Protein AF-A0AB74HQC9-F1 (afdb_monomer)

Solvent-accessible surface area (backbone atoms only — not comparable to full-atom values): 46395 Å² total; per-residue (Å²): 113,70,67,56,53,52,50,48,53,50,50,54,47,55,61,52,68,80,70,62,76,81,58,72,60,57,56,50,48,49,52,49,48,43,68,77,43,45,58,89,92,51,91,75,68,52,65,69,60,45,56,50,37,31,66,77,39,17,44,64,43,43,59,59,46,50,55,41,50,48,44,48,50,54,53,49,47,51,50,30,12,62,76,66,74,45,82,66,76,67,70,72,36,55,38,86,96,39,28,73,56,30,44,52,46,35,38,74,74,39,64,45,54,74,65,53,44,52,34,52,49,53,29,48,57,53,56,61,41,51,84,76,41,84,46,51,50,69,50,37,50,51,32,49,52,31,51,50,55,51,47,49,55,53,49,55,51,52,62,68,53,69,79,66,84,80,95,86,86,91,81,78,94,77,85,86,80,88,79,82,88,82,82,90,83,89,88,84,88,79,88,85,85,92,81,92,84,90,87,85,80,88,85,85,86,88,81,91,79,92,75,90,80,84,90,70,94,75,70,77,76,74,71,64,64,68,69,60,57,75,67,72,75,74,73,88,76,87,67,98,69,86,76,56,48,33,60,60,48,45,48,55,38,30,71,87,28,75,84,55,53,87,58,93,84,62,67,54,74,68,49,60,69,70,58,74,92,49,76,69,54,54,56,49,51,55,52,36,62,63,48,70,77,51,92,64,65,35,41,38,38,42,32,25,58,92,59,76,43,65,70,57,54,54,39,46,40,56,69,78,41,39,79,65,47,67,51,39,44,76,45,72,61,73,85,72,67,96,42,99,86,62,57,70,58,59,55,50,50,52,53,51,49,36,58,78,70,62,76,52,96,48,60,27,39,36,36,37,38,36,54,68,56,52,52,54,37,51,54,48,31,58,75,71,73,42,63,62,75,57,50,54,51,49,63,76,44,34,66,89,61,90,41,87,48,58,66,41,73,56,95,51,39,35,37,37,46,54,66,52,53,45,75,41,27,52,45,97,92,45,71,48,33,74,61,57,51,51,51,57,44,58,56,53,37,93,40,86,87,22,71,43,35,43,24,43,53,51,26,51,76,71,70,52,79,31,27,46,54,35,20,46,57,55,54,53,36,65,53,32,42,54,26,53,47,46,52,52,51,46,32,29,53,59,68,68,46,84,78,33,65,59,57,50,34,31,48,56,38,50,31,33,44,44,93,85,64,70,52,61,54,78,39,56,68,48,31,29,52,27,33,46,36,70,40,46,86,78,38,74,67,26,36,47,33,35,79,68,29,62,78,80,56,92,42,74,64,58,55,50,52,50,50,51,32,75,70,40,95,55,37,32,59,50,50,33,68,67,46,47,81,66,34,73,57,45,68,51,50,80,47,72,65,89,45,72,70,51,41,51,38,45,51,47,29,48,50,30,42,43,48,30,61,45,62,84,84,63,63,60,71,59,52,53,49,52,50,46,49,48,24,42,28,62,52,40,61,71,58,48,49,58,53,48,54,54,51,54,53,32,62,41,58,72,65,29,50,94,48,93,56,29,37,40,77,50,71,92,86,45,72,58,37,46,28,38,55,58,73,70,45,83,42,63,45,72,83,55,45,43,56,44,93,49,84,89,52,66,42,38,62,66,69,86,48,42,55,35,41,34,35,27,80,92,40,82,48,72,44,75,47,30,49,59,53,47,56,50,49,53,41,39,68,75,66,50,77,82,50,75,65,54,51,64,75,36,44,68,58,52,52,48,52,54,48,53,62,66,41,34,64,75,76,58,43,40,38,42,32,33,66,87,78,67,50,35,36,37,40,30,56,52,94,86,56,95,53,86,59,43,82,42,82,50,81,131

Secondary structure (DSSP, 8-state):
-HHHHHHHHHHHHHHHHSS----HHHHHHHHHHHHHHS-TTSPPPPHHHHHHHHHH-HHHHHHHHHHHHHHHHHHHHHHHHHHHT-PPPPGGGGSTTTHHHHHHHHHHHS---HHHHHHHHHHHHHHHHHTTSPPPHHHHHHHHHHHHHHHHHHHHHHHHHTTSS-S-------------------------------------------------TTSSSSSSTHHHHTTSS-----S-----HHHHHHGGGSTTSGGGS--TT---HHHHHH----HHHHHHHHHHHHHHT-SS--EEEEEE-TTS-HHHHHHHHHHHSGGGGTTEEEEE-SS----TTS-HHHHHHHHHHHHHHT-SSSSEEEEEEEHHHHHHHHHHHHHTT--HHHHHHHHHTTTTTT---SEEEETTEEEEE-TTEEEEEE-SSSEE-HHHHHHHHHHH--STT-HHHHHHHHHHHTT---HHHHHHHHHTSHHHHHHHHHHHHHHHHHH-----HHHHHHHHHHHHS-TT----SS-GGGSHHHHHHH-TTT-HHHHHHHHT-GGGS--HHHHHHHHHHHH-S-HHHHHHHHHGGGGGG-GGGGS--SSHHHHHHHHHHHHHHHHHH-TTS--HHHHHHHHHHHHHHHT-HHHHHHHHHHHHHHHHHHS--SSTTEEE-S-TTSSEEEEEE---EEEE-TTTTT--S-SSS-EEE--SSEEEEEEETTEEEEEEE-HHHHHHHHHHHTTPPP-HHHHHHTHHHHHHHHHHHHHS--SSEEEEEETTT--EEEEE--SS-SSS-EEEEEP-

Structure (mmCIF, N/CA/C/O backbone):
data_AF-A0AB74HQC9-F1
#
_entry.id   AF-A0AB74HQC9-F1
#
loop_
_atom_site.group_PDB
_atom_site.id
_atom_site.type_symbol
_atom_site.label_atom_id
_atom_site.label_alt_id
_atom_site.label_comp_id
_atom_site.label_asym_id
_atom_site.label_entity_id
_atom_site.label_seq_id
_atom_site.pdbx_PDB_ins_code
_atom_site.Cartn_x
_atom_site.Cartn_y
_atom_site.Cartn_z
_atom_site.occupancy
_atom_site.B_iso_or_equiv
_atom_site.auth_seq_id
_atom_site.auth_comp_id
_atom_site.auth_asym_id
_atom_site.auth_atom_id
_atom_site.pdbx_PDB_model_num
ATOM 1 N N . MET A 1 1 ? -26.033 6.254 -40.890 1.00 31.66 1 MET A N 1
ATOM 2 C CA . MET A 1 1 ? -26.333 7.653 -41.288 1.00 31.66 1 MET A CA 1
ATOM 3 C C . MET A 1 1 ? -26.722 8.544 -40.102 1.00 31.66 1 MET A C 1
ATOM 5 O O . MET A 1 1 ? -26.258 9.672 -40.048 1.00 31.66 1 MET A O 1
ATOM 9 N N . ILE A 1 2 ? -27.474 8.045 -39.110 1.00 31.78 2 ILE A N 1
ATOM 10 C CA . ILE A 1 2 ? -27.823 8.792 -37.878 1.00 31.78 2 ILE A CA 1
ATOM 11 C C . ILE A 1 2 ? -26.618 8.956 -36.923 1.00 31.78 2 ILE A C 1
ATOM 13 O O . ILE A 1 2 ? -26.439 10.019 -36.340 1.00 31.78 2 ILE A O 1
ATOM 17 N N . MET A 1 3 ? -25.712 7.973 -36.866 1.00 28.70 3 MET A N 1
ATOM 18 C CA . MET A 1 3 ? -24.466 8.063 -36.081 1.00 28.70 3 MET A CA 1
ATOM 19 C C . MET A 1 3 ? -23.467 9.099 -36.631 1.00 28.70 3 MET A C 1
ATOM 21 O O . MET A 1 3 ? -22.770 9.758 -35.867 1.00 28.70 3 MET A O 1
ATOM 25 N N . ILE A 1 4 ? -23.458 9.303 -37.955 1.00 32.31 4 ILE A N 1
ATOM 26 C CA . ILE A 1 4 ? -22.646 10.340 -38.614 1.00 32.31 4 ILE A CA 1
ATOM 27 C C . ILE A 1 4 ? -23.234 11.724 -38.322 1.00 32.31 4 ILE A C 1
ATOM 29 O O . ILE A 1 4 ? -22.484 12.664 -38.099 1.00 32.31 4 ILE A O 1
ATOM 33 N N . LEU A 1 5 ? -24.563 11.852 -38.232 1.00 30.31 5 LEU A N 1
ATOM 34 C CA . LEU A 1 5 ? -25.198 13.108 -37.833 1.00 30.31 5 LEU A CA 1
ATOM 35 C C . LEU A 1 5 ? -24.881 13.462 -36.372 1.00 30.31 5 LEU A C 1
ATOM 37 O O . LEU A 1 5 ? -24.634 14.629 -36.094 1.00 30.31 5 LEU A O 1
ATOM 41 N N . TYR A 1 6 ? -24.796 12.465 -35.478 1.00 36.03 6 TYR A N 1
ATOM 42 C CA . TYR A 1 6 ? -24.433 12.659 -34.068 1.00 36.03 6 TYR A CA 1
ATOM 43 C C . TYR A 1 6 ? -22.966 13.085 -33.899 1.00 36.03 6 TYR A C 1
ATOM 45 O O . TYR A 1 6 ? -22.686 14.070 -33.209 1.00 36.03 6 TYR A O 1
ATOM 53 N N . PHE A 1 7 ? -22.043 12.428 -34.613 1.00 32.19 7 PHE A N 1
ATOM 54 C CA . PHE A 1 7 ? -20.631 12.817 -34.649 1.00 32.19 7 PHE A CA 1
ATOM 55 C C . PHE A 1 7 ? -20.417 14.171 -35.323 1.00 32.19 7 PHE A C 1
ATOM 57 O O . PHE A 1 7 ? -19.638 14.963 -34.812 1.00 32.19 7 PHE A O 1
ATOM 64 N N . VAL A 1 8 ? -21.155 14.510 -36.384 1.00 33.34 8 VAL A N 1
ATOM 65 C CA . VAL A 1 8 ? -21.097 15.846 -36.998 1.00 33.34 8 VAL A CA 1
ATOM 66 C C . VAL A 1 8 ? -21.682 16.907 -36.060 1.00 33.34 8 VAL A C 1
ATOM 68 O O . VAL A 1 8 ? -21.098 17.976 -35.958 1.00 33.34 8 VAL A O 1
ATOM 71 N N . THR A 1 9 ? -22.729 16.635 -35.269 1.00 34.78 9 THR A N 1
ATOM 72 C CA . THR A 1 9 ? -23.168 17.571 -34.210 1.00 34.78 9 THR A CA 1
ATOM 73 C C . THR A 1 9 ? -22.185 17.688 -33.044 1.00 34.78 9 THR A C 1
ATOM 75 O O . THR A 1 9 ? -22.085 18.769 -32.462 1.00 34.78 9 THR A O 1
ATOM 78 N N . MET A 1 10 ? -21.427 16.636 -32.709 1.00 33.81 10 MET A N 1
ATOM 79 C CA . MET A 1 10 ? -20.361 16.715 -31.702 1.00 33.81 10 MET A CA 1
ATOM 80 C C . MET A 1 10 ? -19.113 17.422 -32.230 1.00 33.81 10 MET A C 1
ATOM 82 O O . MET A 1 10 ? -18.550 18.233 -31.508 1.00 33.81 10 MET A O 1
ATOM 86 N N . PHE A 1 11 ? -18.722 17.201 -33.486 1.00 29.36 11 PHE A N 1
ATOM 87 C CA . PHE A 1 11 ? -17.590 17.873 -34.130 1.00 29.36 11 PHE A CA 1
ATOM 88 C C . PHE A 1 11 ? -17.911 19.344 -34.427 1.00 29.36 11 PHE A C 1
ATOM 90 O O . PHE A 1 11 ? -17.067 20.214 -34.233 1.00 29.36 11 PHE A O 1
ATOM 97 N N . VAL A 1 12 ? -19.164 19.654 -34.784 1.00 30.64 12 VAL A N 1
ATOM 98 C CA . VAL A 1 12 ? -19.668 21.032 -34.879 1.00 30.64 12 VAL A CA 1
ATOM 99 C C . VAL A 1 12 ? -19.753 21.677 -33.492 1.00 30.64 12 VAL A C 1
ATOM 101 O O . VAL A 1 12 ? -19.432 22.853 -33.381 1.00 30.64 12 VAL A O 1
ATOM 104 N N . LYS A 1 13 ? -20.058 20.942 -32.408 1.00 32.56 13 LYS A N 1
ATOM 105 C CA . LYS A 1 13 ? -19.885 21.453 -31.031 1.00 32.56 13 LYS A CA 1
ATOM 106 C C . LYS A 1 13 ? -18.408 21.647 -30.664 1.00 32.56 13 LYS A C 1
ATOM 108 O O . LYS A 1 13 ? -18.081 22.670 -30.079 1.00 32.56 13 LYS A O 1
ATOM 113 N N . TYR A 1 14 ? -17.509 20.748 -31.057 1.00 33.91 14 TYR A N 1
ATOM 114 C CA . TYR A 1 14 ? -16.079 20.829 -30.737 1.00 33.91 14 TYR A CA 1
ATOM 115 C C . TYR A 1 14 ? -15.395 22.009 -31.449 1.00 33.91 14 TYR A C 1
ATOM 117 O O . TYR A 1 14 ? -14.619 22.736 -30.836 1.00 33.91 14 TYR A O 1
ATOM 125 N N . HIS A 1 15 ? -15.778 22.306 -32.696 1.00 27.02 15 HIS A N 1
ATOM 126 C CA . HIS A 1 15 ? -15.348 23.523 -33.397 1.00 27.02 15 HIS A CA 1
ATOM 127 C C . HIS A 1 15 ? -16.091 24.799 -32.963 1.00 27.02 15 HIS A C 1
ATOM 129 O O . HIS A 1 15 ? -15.586 25.898 -33.184 1.00 27.02 15 HIS A O 1
ATOM 135 N N . PHE A 1 16 ? -17.239 24.687 -32.283 1.00 29.00 16 PHE A N 1
ATOM 136 C CA . PHE A 1 16 ? -17.892 25.831 -31.631 1.00 29.00 16 PHE A CA 1
ATOM 137 C C . PHE A 1 16 ? -17.291 26.195 -30.261 1.00 29.00 16 PHE A C 1
ATOM 139 O O . PHE A 1 16 ? -17.597 27.278 -29.759 1.00 29.00 16 PHE A O 1
ATOM 146 N N . TYR A 1 17 ? -16.434 25.348 -29.675 1.00 35.03 17 TYR A N 1
ATOM 147 C CA . TYR A 1 17 ? -15.839 25.565 -28.346 1.00 35.03 17 TYR A CA 1
ATOM 148 C C . TYR A 1 17 ? -14.340 25.900 -28.345 1.00 35.03 17 TYR A C 1
ATOM 150 O O . TYR A 1 17 ? -13.825 26.342 -27.324 1.00 35.03 17 TYR A O 1
ATOM 158 N N . THR A 1 18 ? -13.650 25.830 -29.486 1.00 32.19 18 THR A N 1
ATOM 159 C CA . THR A 1 18 ? -12.306 26.425 -29.657 1.00 32.19 18 THR A CA 1
ATOM 160 C C . THR A 1 18 ? -12.345 27.805 -30.326 1.00 32.19 18 THR A C 1
ATOM 162 O O . THR A 1 18 ? -11.327 28.302 -30.798 1.00 32.19 18 THR A O 1
ATOM 165 N N . GLY A 1 19 ? -13.522 28.437 -30.387 1.00 30.45 19 GLY A N 1
ATOM 166 C CA . GLY A 1 19 ? -13.739 29.649 -31.183 1.00 30.45 19 GLY A CA 1
ATOM 167 C C . GLY A 1 19 ? -14.955 30.491 -30.793 1.00 30.45 19 GLY A C 1
ATOM 168 O O . GLY A 1 19 ? -15.524 31.163 -31.651 1.00 30.45 19 GLY A O 1
ATOM 169 N N . LYS A 1 20 ? -15.363 30.493 -29.519 1.00 30.19 20 LYS A N 1
ATOM 170 C CA . LYS A 1 20 ? -16.210 31.556 -28.958 1.00 30.19 20 LYS A CA 1
ATOM 171 C C . LYS A 1 20 ? -15.477 32.196 -27.792 1.00 30.19 20 LYS A C 1
ATOM 173 O O . LYS A 1 20 ? -15.086 31.519 -26.850 1.00 30.19 20 LYS A O 1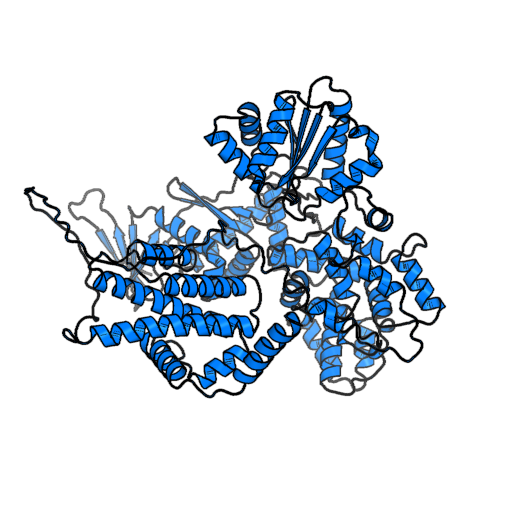
ATOM 178 N N . GLY A 1 21 ? -15.238 33.496 -27.936 1.00 32.47 21 GLY A N 1
ATOM 179 C CA . GLY A 1 21 ? -14.468 34.299 -27.005 1.00 32.47 21 GLY A CA 1
ATOM 180 C C . GLY A 1 21 ? -15.018 34.284 -25.585 1.00 32.47 21 GLY A C 1
ATOM 181 O O . GLY A 1 21 ? -16.163 33.902 -25.342 1.00 32.47 21 GLY A O 1
ATOM 182 N N . LEU A 1 22 ? -14.148 34.747 -24.688 1.00 41.12 22 LEU A N 1
ATOM 183 C CA . LEU A 1 22 ? -14.438 35.188 -23.332 1.00 41.12 22 LEU A CA 1
ATOM 184 C C . LEU A 1 22 ? -15.931 35.460 -23.115 1.00 41.12 22 LEU A C 1
ATOM 186 O O . LEU A 1 22 ? -16.475 36.447 -23.618 1.00 41.12 22 LEU A O 1
ATOM 190 N N . THR A 1 23 ? -16.584 34.669 -22.274 1.00 52.19 23 THR A N 1
ATOM 191 C CA . THR A 1 23 ? -17.720 35.212 -21.545 1.00 52.19 23 THR A CA 1
ATOM 192 C C . THR A 1 23 ? -17.133 36.198 -20.545 1.00 52.19 23 THR A C 1
ATOM 194 O O . THR A 1 23 ? -16.583 35.813 -19.518 1.00 52.19 23 THR A O 1
ATOM 197 N N . MET A 1 24 ? -17.254 37.496 -20.837 1.00 55.31 24 MET A N 1
ATOM 198 C CA . MET A 1 24 ? -16.936 38.599 -19.913 1.00 55.31 24 MET A CA 1
ATOM 199 C C . MET A 1 24 ? -17.555 38.372 -18.508 1.00 55.31 24 MET A C 1
ATOM 201 O O . MET A 1 24 ? -17.074 38.904 -17.513 1.00 55.31 24 MET A O 1
ATOM 205 N N . ASN A 1 25 ? -18.598 37.533 -18.437 1.00 75.38 25 ASN A N 1
ATOM 206 C CA . ASN A 1 25 ? -19.255 37.044 -17.229 1.00 75.38 25 ASN A CA 1
ATOM 207 C C . ASN A 1 25 ? -18.378 36.106 -16.367 1.00 75.38 25 ASN A C 1
ATOM 209 O O . ASN A 1 25 ? -18.299 36.293 -15.161 1.00 75.38 25 ASN A O 1
ATOM 213 N N . THR A 1 26 ? -17.642 35.153 -16.952 1.00 83.44 26 THR A N 1
ATOM 214 C CA . THR A 1 26 ? -16.821 34.186 -16.189 1.00 83.44 26 THR A CA 1
ATOM 215 C C . THR A 1 26 ? -15.666 34.870 -15.466 1.00 83.44 26 THR A C 1
ATOM 217 O O . THR A 1 26 ? -15.418 34.588 -14.298 1.00 83.44 26 THR A O 1
ATOM 220 N N . GLN A 1 27 ? -14.993 35.819 -16.124 1.00 85.81 27 GLN A N 1
ATOM 221 C CA . GLN A 1 27 ? -13.929 36.606 -15.495 1.00 85.81 27 GLN A CA 1
ATOM 222 C C . GLN A 1 27 ? -14.464 37.501 -14.371 1.00 85.81 27 GLN A C 1
ATOM 224 O O . GLN A 1 27 ? -13.818 37.627 -13.333 1.00 85.81 27 GLN A O 1
ATOM 229 N N . LYS A 1 28 ? -15.657 38.088 -14.549 1.00 86.44 28 LYS A N 1
ATOM 230 C CA . LYS A 1 28 ? -16.330 38.865 -13.499 1.00 86.44 28 LYS A CA 1
ATOM 231 C C . LYS A 1 28 ? -16.679 38.005 -12.287 1.00 86.44 28 LYS A C 1
ATOM 233 O O . LYS A 1 28 ? -16.356 38.397 -11.170 1.00 86.44 28 LYS A O 1
ATOM 238 N N . ILE A 1 29 ? -17.289 36.840 -12.505 1.00 89.50 29 ILE A N 1
ATOM 239 C CA . ILE A 1 29 ? -17.642 35.905 -11.429 1.00 89.50 29 ILE A CA 1
ATOM 240 C C . ILE A 1 29 ? -16.371 35.434 -10.720 1.00 89.50 29 ILE A C 1
ATOM 242 O O . ILE A 1 29 ? -16.306 35.495 -9.498 1.00 89.50 29 ILE A O 1
ATOM 246 N N . TRP A 1 30 ? -15.330 35.046 -11.462 1.00 93.62 30 TRP A N 1
ATOM 247 C CA . TRP A 1 30 ? -14.051 34.648 -10.874 1.00 93.62 30 TRP A CA 1
ATOM 248 C C . TRP A 1 30 ? -13.437 35.754 -10.012 1.00 93.62 30 TRP A C 1
ATOM 250 O O . TRP A 1 30 ? -13.086 35.511 -8.861 1.00 93.62 30 TRP A O 1
ATOM 260 N N . SER A 1 31 ? -13.377 36.984 -10.534 1.00 90.88 31 SER A N 1
ATOM 261 C CA . SER A 1 31 ? -12.887 38.134 -9.772 1.00 90.88 31 SER A CA 1
ATOM 262 C C . SER A 1 31 ? -13.699 38.340 -8.496 1.00 90.88 31 SER A C 1
ATOM 264 O O . SER A 1 31 ? -13.115 38.572 -7.445 1.00 90.88 31 SER A O 1
ATOM 266 N N . PHE A 1 32 ? -15.028 38.221 -8.555 1.00 90.06 32 PHE A N 1
ATOM 267 C CA . PHE A 1 32 ? -15.872 38.331 -7.369 1.00 90.06 32 PHE A CA 1
ATOM 268 C C . PHE A 1 32 ? -15.568 37.234 -6.341 1.00 90.06 32 PHE A C 1
ATOM 270 O O . PHE A 1 32 ? -15.392 37.548 -5.162 1.00 90.06 32 PHE A O 1
ATOM 277 N N . LEU A 1 33 ? -15.489 35.971 -6.771 1.00 91.38 33 LEU A N 1
ATOM 278 C CA . LEU A 1 33 ? -15.220 34.835 -5.889 1.00 91.38 33 LEU A CA 1
ATOM 279 C C . LEU A 1 33 ? -13.860 34.993 -5.199 1.00 91.38 33 LEU A C 1
ATOM 281 O O . LEU A 1 33 ? -13.787 34.915 -3.976 1.00 91.38 33 LEU A O 1
ATOM 285 N N . VAL A 1 34 ? -12.803 35.304 -5.950 1.00 91.00 34 VAL A N 1
ATOM 286 C CA . VAL A 1 34 ? -11.453 35.478 -5.393 1.00 91.00 34 VAL A CA 1
ATOM 287 C C . VAL A 1 34 ? -11.373 36.697 -4.471 1.00 91.00 34 VAL A C 1
ATOM 289 O O . VAL A 1 34 ? -10.769 36.629 -3.406 1.00 91.00 34 VAL A O 1
ATOM 292 N N . THR A 1 35 ? -12.011 37.818 -4.817 1.00 88.88 35 THR A N 1
ATOM 293 C CA . THR A 1 35 ? -11.983 39.008 -3.955 1.00 88.88 35 THR A CA 1
ATOM 294 C C . THR A 1 35 ? -12.716 38.782 -2.630 1.00 88.88 35 THR A C 1
ATOM 296 O O . THR A 1 35 ? -12.217 39.243 -1.605 1.00 88.88 35 THR A O 1
ATOM 299 N N . ASN A 1 36 ? -13.857 38.076 -2.639 1.00 85.06 36 ASN A N 1
ATOM 300 C CA . ASN A 1 36 ? -14.792 38.019 -1.504 1.00 85.06 36 ASN A CA 1
ATOM 301 C C . ASN A 1 36 ? -14.798 36.703 -0.710 1.00 85.06 36 ASN A C 1
ATOM 303 O O . ASN A 1 36 ? -15.442 36.651 0.345 1.00 85.06 36 ASN A O 1
ATOM 307 N N . LEU A 1 37 ? -14.195 35.630 -1.231 1.00 88.62 37 LEU A N 1
ATOM 308 C CA . LEU A 1 37 ? -14.215 34.294 -0.614 1.00 88.62 37 LEU A CA 1
ATOM 309 C C . LEU A 1 37 ? -12.827 33.739 -0.292 1.00 88.62 37 LEU A C 1
ATOM 311 O O . LEU A 1 37 ? -12.742 32.816 0.515 1.00 88.62 37 LEU A O 1
ATOM 315 N N . VAL A 1 38 ? -11.771 34.276 -0.906 1.00 86.56 38 VAL A N 1
ATOM 316 C CA . VAL A 1 38 ? -10.386 33.937 -0.558 1.00 86.56 38 VAL A CA 1
ATOM 317 C C . VAL A 1 38 ? -9.930 34.886 0.560 1.00 86.56 38 VAL A C 1
ATOM 319 O O . VAL A 1 38 ? -10.073 36.106 0.384 1.00 86.56 38 VAL A O 1
ATOM 322 N N . PRO A 1 39 ? -9.412 34.363 1.689 1.00 81.00 39 PRO A N 1
ATOM 323 C CA . PRO A 1 39 ? -8.887 35.172 2.790 1.00 81.00 39 PRO A CA 1
ATOM 324 C C . PRO A 1 39 ? -7.846 36.203 2.331 1.00 81.00 39 PRO A C 1
ATOM 326 O O . PRO A 1 39 ? -7.216 36.041 1.285 1.00 81.00 39 PRO A O 1
ATOM 329 N N . GLU A 1 40 ? -7.668 37.293 3.081 1.00 76.56 40 GLU A N 1
ATOM 330 C CA . GLU A 1 40 ? -6.685 38.327 2.712 1.00 76.56 40 GLU A CA 1
ATOM 331 C C . GLU A 1 40 ? -5.240 37.833 2.840 1.00 76.56 40 GLU A C 1
ATOM 333 O O . GLU A 1 40 ? -4.373 38.289 2.097 1.00 76.56 40 GLU A O 1
ATOM 338 N N . GLU A 1 41 ? -4.995 36.878 3.738 1.00 75.25 41 GLU A N 1
ATOM 339 C CA . GLU A 1 41 ? -3.710 36.206 3.922 1.00 75.25 41 GLU A CA 1
ATOM 340 C C . GLU A 1 41 ? -3.338 35.217 2.801 1.00 75.25 41 GLU A C 1
ATOM 342 O O . GLU A 1 41 ? -2.164 34.860 2.675 1.00 75.25 41 GLU A O 1
ATOM 347 N N . ASP A 1 42 ? -4.299 34.798 1.972 1.00 75.62 42 ASP A N 1
ATOM 348 C CA . ASP A 1 42 ? -4.088 33.830 0.894 1.00 75.62 42 ASP A CA 1
ATOM 349 C C . ASP A 1 42 ? -3.818 34.517 -0.457 1.00 75.62 42 ASP A C 1
ATOM 351 O O . ASP A 1 42 ? -4.289 35.616 -0.759 1.00 75.62 42 ASP A O 1
ATOM 355 N N . THR A 1 43 ? -3.058 33.842 -1.327 1.00 83.31 43 THR A N 1
ATOM 356 C CA . THR A 1 43 ? -2.720 34.387 -2.652 1.00 83.31 43 THR A CA 1
ATOM 357 C C . THR A 1 43 ? -3.961 34.441 -3.549 1.00 83.31 43 THR A C 1
ATOM 359 O O . THR A 1 43 ? -4.648 33.438 -3.759 1.00 83.31 43 THR A O 1
ATOM 362 N N . LYS A 1 44 ? -4.244 35.624 -4.105 1.00 89.50 44 LYS A N 1
ATOM 363 C CA . LYS A 1 44 ? -5.369 35.879 -5.016 1.00 89.50 44 LYS A CA 1
ATOM 364 C C . LYS A 1 44 ? -4.884 35.851 -6.461 1.00 89.50 44 LYS A C 1
ATOM 366 O O . LYS A 1 44 ? -4.085 36.696 -6.853 1.00 89.50 44 LYS A O 1
ATOM 371 N N . PHE A 1 45 ? -5.386 34.903 -7.248 1.00 89.31 45 PHE A N 1
ATOM 372 C CA . PHE A 1 45 ? -4.999 34.742 -8.651 1.00 89.31 45 PHE A CA 1
ATOM 373 C C . PHE A 1 45 ? -5.985 35.430 -9.593 1.00 89.31 45 PHE A C 1
ATOM 375 O O . PHE A 1 45 ? -7.208 35.283 -9.471 1.00 89.31 45 PHE A O 1
ATOM 382 N N . THR A 1 46 ? -5.460 36.132 -10.595 1.00 91.56 46 THR A N 1
ATOM 383 C CA . THR A 1 46 ? -6.273 36.574 -11.731 1.00 91.56 46 THR A CA 1
ATOM 384 C C . THR A 1 46 ? -6.794 35.364 -12.510 1.00 91.56 46 THR A C 1
ATOM 386 O O . THR A 1 46 ? -6.258 34.260 -12.420 1.00 91.56 46 THR A O 1
ATOM 389 N N . TYR A 1 47 ? -7.851 35.553 -13.306 1.00 89.81 47 TYR A N 1
ATOM 390 C CA . TYR A 1 47 ? -8.383 34.465 -14.134 1.00 89.81 47 TYR A CA 1
ATOM 391 C C . TYR A 1 47 ? -7.331 33.911 -15.104 1.00 89.81 47 TYR A C 1
ATOM 393 O O . TYR A 1 47 ? -7.294 32.710 -15.340 1.00 89.81 47 TYR A O 1
ATOM 401 N N . GLU A 1 48 ? -6.476 34.766 -15.670 1.00 87.12 48 GLU A N 1
ATOM 402 C CA . GLU A 1 48 ? -5.454 34.346 -16.636 1.00 87.12 48 GLU A CA 1
ATOM 403 C C . GLU A 1 48 ? -4.363 33.498 -15.975 1.00 87.12 48 GLU A C 1
ATOM 405 O O . GLU A 1 48 ? -4.013 32.438 -16.498 1.00 87.12 48 GLU A O 1
ATOM 410 N N . GLU A 1 49 ? -3.888 33.914 -14.798 1.00 88.88 49 GLU A N 1
ATOM 411 C CA . GLU A 1 49 ? -2.934 33.146 -13.990 1.00 88.88 49 GLU A CA 1
ATOM 412 C C . GLU A 1 49 ? -3.534 31.809 -13.556 1.00 88.88 49 GLU A C 1
ATOM 414 O O . GLU A 1 49 ? -2.910 30.763 -13.726 1.00 88.88 49 GLU A O 1
ATOM 419 N N . PHE A 1 50 ? -4.773 31.829 -13.061 1.00 92.12 50 PHE A N 1
ATOM 420 C CA . PHE A 1 50 ? -5.446 30.623 -12.602 1.00 92.12 50 PHE A CA 1
ATOM 421 C C . PHE A 1 50 ? -5.762 29.658 -13.753 1.00 92.12 50 PHE A C 1
ATOM 423 O O . PHE A 1 50 ? -5.580 28.451 -13.627 1.00 92.12 50 PHE A O 1
ATOM 430 N N . ASN A 1 51 ? -6.169 30.172 -14.915 1.00 89.19 51 ASN A N 1
ATOM 431 C CA . ASN A 1 51 ? -6.408 29.355 -16.102 1.00 89.19 51 ASN A CA 1
ATOM 432 C C . ASN A 1 51 ? -5.125 28.690 -16.605 1.00 89.19 51 ASN A C 1
ATOM 434 O O . ASN A 1 51 ? -5.165 27.536 -17.022 1.00 89.19 51 ASN A O 1
ATOM 438 N N . LYS A 1 52 ? -3.983 29.382 -16.534 1.00 87.69 52 LYS A N 1
ATOM 439 C CA . LYS A 1 52 ? -2.684 28.765 -16.808 1.00 87.69 52 LYS A CA 1
ATOM 440 C C . LYS A 1 52 ? -2.363 27.680 -15.773 1.00 87.69 52 LYS A C 1
ATOM 442 O O . LYS A 1 52 ? -1.989 26.575 -16.151 1.00 87.69 52 LYS A O 1
ATOM 447 N N . TRP A 1 53 ? -2.607 27.943 -14.491 1.00 90.06 53 TRP A N 1
ATOM 448 C CA . TRP A 1 53 ? -2.362 26.975 -13.419 1.00 90.06 53 TRP A CA 1
ATOM 449 C C . TRP A 1 53 ? -3.229 25.710 -13.530 1.00 90.06 53 TRP A C 1
ATOM 451 O O . TRP A 1 53 ? -2.721 24.611 -13.344 1.00 90.06 53 TRP A O 1
ATOM 461 N N . MET A 1 54 ? -4.496 25.824 -13.946 1.00 89.50 54 MET A N 1
ATOM 462 C CA . MET A 1 54 ? -5.356 24.664 -14.240 1.00 89.50 54 MET A CA 1
ATOM 463 C C . MET A 1 54 ? -4.833 23.786 -15.387 1.00 89.50 54 MET A C 1
ATOM 465 O O . MET A 1 54 ? -5.217 22.620 -15.486 1.00 89.50 54 MET A O 1
ATOM 469 N N . ILE A 1 55 ? -4.011 24.341 -16.283 1.00 84.25 55 ILE A N 1
ATOM 470 C CA . ILE A 1 55 ? -3.391 23.608 -17.393 1.00 84.25 55 ILE A CA 1
ATOM 471 C C . ILE A 1 55 ? -2.095 22.948 -16.928 1.00 84.25 55 ILE A C 1
ATOM 473 O O . ILE A 1 55 ? -1.883 21.778 -17.236 1.00 84.25 55 ILE A O 1
ATOM 477 N N . ASP A 1 56 ? -1.266 23.699 -16.205 1.00 83.75 56 ASP A N 1
ATOM 478 C CA . ASP A 1 56 ? 0.083 23.287 -15.821 1.00 83.75 56 ASP A CA 1
ATOM 479 C C . ASP A 1 56 ? 0.067 22.312 -14.625 1.00 83.75 56 ASP A C 1
ATOM 481 O O . ASP A 1 56 ? 0.772 21.305 -14.651 1.00 83.75 56 ASP A O 1
ATOM 485 N N . SER A 1 57 ? -0.798 22.550 -13.629 1.00 88.88 57 SER A N 1
ATOM 486 C CA . SER A 1 57 ? -0.945 21.726 -12.416 1.00 88.88 57 SER A CA 1
ATOM 487 C C . SER A 1 57 ? -2.427 21.546 -12.015 1.00 88.88 57 SER A C 1
ATOM 489 O O . SER A 1 57 ? -2.889 22.140 -11.034 1.00 88.88 57 SER A O 1
ATOM 491 N N . PRO A 1 58 ? -3.207 20.699 -12.722 1.00 89.81 58 PRO A N 1
ATOM 492 C CA . PRO A 1 58 ? -4.655 20.565 -12.510 1.00 89.81 58 PRO A CA 1
ATOM 493 C C . PRO A 1 58 ? -5.064 20.153 -11.084 1.00 89.81 58 PRO A C 1
ATOM 495 O O . PRO A 1 58 ? -6.086 20.620 -10.580 1.00 89.81 58 PRO A O 1
ATOM 498 N N . THR A 1 59 ? -4.277 19.289 -10.432 1.00 89.25 59 THR A N 1
ATOM 499 C CA . THR A 1 59 ? -4.519 18.835 -9.051 1.00 89.25 59 THR A CA 1
ATOM 500 C C . THR A 1 59 ? -4.339 19.970 -8.040 1.00 89.25 59 THR A C 1
ATOM 502 O O . THR A 1 59 ? -5.193 20.170 -7.181 1.00 89.25 59 THR A O 1
ATOM 505 N N . GLU A 1 60 ? -3.257 20.744 -8.153 1.00 88.31 60 GLU A N 1
ATOM 506 C CA . GLU A 1 60 ? -2.976 21.869 -7.250 1.00 88.31 60 GLU A CA 1
ATOM 507 C C . GLU A 1 60 ? -4.018 22.980 -7.401 1.00 88.31 60 GLU A C 1
ATOM 509 O O . GLU A 1 60 ? -4.530 23.500 -6.409 1.00 88.31 60 GLU A O 1
ATOM 514 N N . ALA A 1 61 ? -4.399 23.282 -8.646 1.00 91.00 61 ALA A N 1
ATOM 515 C CA . ALA A 1 61 ? -5.459 24.235 -8.932 1.00 91.00 61 ALA A CA 1
ATOM 516 C C . ALA A 1 61 ? -6.799 23.799 -8.310 1.00 91.00 61 ALA A C 1
ATOM 518 O O . ALA A 1 61 ? -7.542 24.641 -7.809 1.00 91.00 61 ALA A O 1
ATOM 519 N N . MET A 1 62 ? -7.101 22.496 -8.274 1.00 93.44 62 MET A N 1
ATOM 520 C CA . MET A 1 62 ? -8.318 21.988 -7.632 1.00 93.44 62 MET A CA 1
ATOM 521 C C . MET A 1 62 ? -8.323 22.196 -6.111 1.00 93.44 62 MET A C 1
ATOM 523 O O . MET A 1 62 ? -9.349 22.588 -5.561 1.00 93.44 62 MET A O 1
ATOM 527 N N . VAL A 1 63 ? -7.183 22.016 -5.432 1.00 89.25 63 VAL A N 1
ATOM 528 C CA . VAL A 1 63 ? -7.062 22.289 -3.983 1.00 89.25 63 VAL A CA 1
ATOM 529 C C . VAL A 1 63 ? -7.389 23.752 -3.672 1.00 89.25 63 VAL A C 1
ATOM 531 O O . VAL A 1 63 ? -8.058 24.043 -2.682 1.00 89.25 63 VAL A O 1
ATOM 534 N N . TYR A 1 64 ? -6.966 24.676 -4.537 1.00 92.94 64 TYR A N 1
ATOM 535 C CA . TYR A 1 64 ? -7.323 26.088 -4.410 1.00 92.94 64 TYR A CA 1
ATOM 536 C C . TYR A 1 64 ? -8.830 26.328 -4.610 1.00 92.94 64 TYR A C 1
ATOM 538 O O . TYR A 1 64 ? -9.444 27.091 -3.861 1.00 92.94 64 TYR A O 1
ATOM 546 N N . LEU A 1 65 ? -9.455 25.646 -5.579 1.00 94.12 65 LEU A N 1
ATOM 547 C CA . LEU A 1 65 ? -10.901 25.745 -5.802 1.00 94.12 65 LEU A CA 1
ATOM 548 C C . LEU A 1 65 ? -11.716 25.227 -4.615 1.00 94.12 65 LEU A C 1
ATOM 550 O O . LEU A 1 65 ? -12.760 25.811 -4.331 1.00 94.12 65 LEU A O 1
ATOM 554 N N . ASP A 1 66 ? -11.257 24.184 -3.918 1.00 93.06 66 ASP A N 1
ATOM 555 C CA . ASP A 1 66 ? -11.985 23.604 -2.781 1.00 93.06 66 ASP A CA 1
ATOM 556 C C . ASP A 1 66 ? -12.216 24.628 -1.665 1.00 93.06 66 ASP A C 1
ATOM 558 O O . ASP A 1 66 ? -13.313 24.700 -1.107 1.00 93.06 66 ASP A O 1
ATOM 562 N N . GLY A 1 67 ? -11.211 25.463 -1.374 1.00 89.56 67 GLY A N 1
ATOM 563 C CA . GLY A 1 67 ? -11.344 26.544 -0.395 1.00 89.56 67 GLY A CA 1
ATOM 564 C C . GLY A 1 67 ? -12.425 27.549 -0.801 1.00 89.56 67 GLY A C 1
ATOM 565 O O . GLY A 1 67 ? -13.280 27.922 0.004 1.00 89.56 67 GLY A O 1
ATOM 566 N N . ILE A 1 68 ? -12.456 27.926 -2.083 1.00 94.19 68 ILE A N 1
ATOM 567 C CA . ILE A 1 68 ? -13.477 28.830 -2.632 1.00 94.19 68 ILE A CA 1
ATOM 568 C C . ILE A 1 68 ? -14.862 28.172 -2.594 1.00 94.19 68 ILE A C 1
ATOM 570 O O . ILE A 1 68 ? -15.842 28.823 -2.229 1.00 94.19 68 ILE A O 1
ATOM 574 N N . PHE A 1 69 ? -14.962 26.889 -2.944 1.00 96.12 69 PHE A N 1
ATOM 575 C CA . PHE A 1 69 ? -16.212 26.134 -2.931 1.00 96.12 69 PHE A CA 1
ATOM 576 C C . PHE A 1 69 ? -16.800 26.004 -1.524 1.00 96.12 69 PHE A C 1
ATOM 578 O O . PHE A 1 69 ? -18.008 26.192 -1.347 1.00 96.12 69 PHE A O 1
ATOM 585 N N . GLN A 1 70 ? -15.968 25.725 -0.518 1.00 92.75 70 GLN A N 1
ATOM 586 C CA . GLN A 1 70 ? -16.405 25.626 0.874 1.00 92.75 70 GLN A CA 1
ATOM 587 C C . GLN A 1 70 ? -16.925 26.978 1.382 1.00 92.75 70 GLN A C 1
ATOM 589 O O . GLN A 1 70 ? -18.054 27.057 1.876 1.00 92.75 70 GLN A O 1
ATOM 594 N N . SER A 1 71 ? -16.168 28.057 1.158 1.00 92.81 71 SER A N 1
ATOM 595 C CA . SER A 1 71 ? -16.584 29.424 1.495 1.00 92.81 71 SER A CA 1
ATOM 596 C C . SER A 1 71 ? -17.883 29.829 0.789 1.00 92.81 71 SER A C 1
ATOM 598 O O . SER A 1 71 ? -18.793 30.379 1.415 1.00 92.81 71 SER A O 1
ATOM 600 N N . LEU A 1 72 ? -18.011 29.528 -0.508 1.00 94.81 72 LEU A N 1
ATOM 601 C CA . LEU A 1 72 ? -19.225 29.797 -1.282 1.00 94.81 72 LEU A CA 1
ATOM 602 C C . LEU A 1 72 ? -20.426 29.017 -0.731 1.00 94.81 72 LEU A C 1
ATOM 604 O O . LEU A 1 72 ? -21.514 29.576 -0.605 1.00 94.81 72 LEU A O 1
ATOM 608 N N . THR A 1 73 ? -20.229 27.745 -0.379 1.00 95.19 73 THR A N 1
ATOM 609 C CA . THR A 1 73 ? -21.277 26.869 0.162 1.00 95.19 73 THR A CA 1
ATOM 610 C C . THR A 1 73 ? -21.811 27.392 1.498 1.00 95.19 73 THR A C 1
ATOM 612 O O . THR A 1 73 ? -23.028 27.477 1.675 1.00 95.19 73 THR A O 1
ATOM 615 N N . LEU A 1 74 ? -20.930 27.813 2.413 1.00 94.19 74 LEU A N 1
ATOM 616 C CA . LEU A 1 74 ? -21.333 28.403 3.694 1.00 94.19 74 LEU A CA 1
ATOM 617 C C . LEU A 1 74 ? -22.102 29.715 3.499 1.00 94.19 74 LEU A C 1
ATOM 619 O O . LEU A 1 74 ? -23.186 29.889 4.060 1.00 94.19 74 LEU A O 1
ATOM 623 N N . LYS A 1 75 ? -21.616 30.620 2.636 1.00 93.62 75 LYS A N 1
ATOM 624 C CA . LYS A 1 75 ? -22.349 31.862 2.330 1.00 93.62 75 LYS A CA 1
ATOM 625 C C . LYS A 1 75 ? -23.707 31.585 1.684 1.00 93.62 75 LYS A C 1
ATOM 627 O O . LYS A 1 75 ? -24.697 32.238 2.021 1.00 93.62 75 LYS A O 1
ATOM 632 N N . ARG A 1 76 ? -23.787 30.591 0.795 1.00 94.31 76 ARG A N 1
ATOM 633 C CA . ARG A 1 76 ? -25.048 30.161 0.178 1.00 94.31 76 ARG A CA 1
ATOM 634 C C . ARG A 1 76 ? -26.029 29.621 1.220 1.00 94.31 76 ARG A C 1
ATOM 636 O O . ARG A 1 76 ? -27.209 29.955 1.142 1.00 94.31 76 ARG A O 1
ATOM 643 N N . MET A 1 77 ? -25.556 28.860 2.209 1.00 95.06 77 MET A N 1
ATOM 644 C CA . MET A 1 77 ? -26.371 28.358 3.321 1.00 95.06 77 MET A CA 1
ATOM 645 C C . MET A 1 77 ? -27.014 29.497 4.117 1.00 95.06 77 MET A C 1
ATOM 647 O O . MET A 1 77 ? -28.240 29.531 4.251 1.00 95.06 77 MET A O 1
ATOM 651 N N . TYR A 1 78 ? -26.217 30.470 4.563 1.00 94.00 78 TYR A N 1
ATOM 652 C CA . TYR A 1 78 ? -26.732 31.625 5.302 1.00 94.00 78 TYR A CA 1
ATOM 653 C C . TYR A 1 78 ? -27.713 32.462 4.472 1.00 94.00 78 TYR A C 1
ATOM 655 O O . TYR A 1 78 ? -28.750 32.897 4.979 1.00 94.00 78 TYR A O 1
ATOM 663 N N . MET A 1 79 ? -27.435 32.649 3.179 1.00 92.12 79 MET A N 1
ATOM 664 C CA . MET A 1 79 ? -28.327 33.394 2.293 1.00 92.12 79 MET A CA 1
ATOM 665 C C . MET A 1 79 ? -29.670 32.685 2.087 1.00 92.12 79 MET A C 1
ATOM 667 O O . MET A 1 79 ? -30.719 33.320 2.178 1.00 92.12 79 MET A O 1
ATOM 671 N N . LEU A 1 80 ? -29.666 31.369 1.864 1.00 91.88 80 LEU A N 1
ATOM 672 C CA . LEU A 1 80 ? -30.899 30.594 1.725 1.00 91.88 80 LEU A CA 1
ATOM 673 C C . LEU A 1 80 ? -31.699 30.547 3.034 1.00 91.88 80 LEU A C 1
ATOM 675 O O . LEU A 1 80 ? -32.924 30.666 2.994 1.00 91.88 80 LEU A O 1
ATOM 679 N N . ALA A 1 81 ? -31.037 30.445 4.190 1.00 91.44 81 ALA A N 1
ATOM 680 C CA . ALA A 1 81 ? -31.682 30.535 5.501 1.00 91.44 81 ALA A CA 1
ATOM 681 C C . ALA A 1 81 ? -32.407 31.879 5.676 1.00 91.44 81 ALA A C 1
ATOM 683 O O . ALA A 1 81 ? -33.595 31.914 6.013 1.00 91.44 81 ALA A O 1
ATOM 684 N N . LYS A 1 82 ? -31.734 32.985 5.324 1.00 90.88 82 LYS A N 1
ATOM 685 C CA . LYS A 1 82 ? -32.319 34.333 5.326 1.00 90.88 82 LYS A CA 1
ATOM 686 C C . LYS A 1 82 ? -33.502 34.446 4.356 1.00 90.88 82 LYS A C 1
ATOM 688 O O . LYS A 1 82 ? -34.572 34.902 4.758 1.00 90.88 82 LYS A O 1
ATOM 693 N N . ASN A 1 83 ? -33.345 33.989 3.112 1.00 87.25 83 ASN A N 1
ATOM 694 C CA . ASN A 1 83 ? -34.373 34.085 2.068 1.00 87.25 83 ASN A CA 1
ATOM 695 C C . ASN A 1 83 ? -35.616 33.237 2.383 1.00 87.25 83 ASN A C 1
ATOM 697 O O . ASN A 1 83 ? -36.739 33.650 2.100 1.00 87.25 83 ASN A O 1
ATOM 701 N N . THR A 1 84 ? -35.432 32.069 3.003 1.00 87.19 84 THR A N 1
ATOM 702 C CA . THR A 1 84 ? -36.532 31.167 3.384 1.00 87.19 84 THR A CA 1
ATOM 703 C C . THR A 1 84 ? -37.104 31.441 4.775 1.00 87.19 84 THR A C 1
ATOM 705 O O . THR A 1 84 ? -38.107 30.826 5.138 1.00 87.19 84 THR A O 1
ATOM 708 N N . LYS A 1 85 ? -36.507 32.369 5.542 1.00 89.69 85 LYS A N 1
ATOM 709 C CA . LYS A 1 85 ? -36.836 32.656 6.952 1.00 89.69 85 LYS A CA 1
ATOM 710 C C . LYS A 1 85 ? -36.787 31.403 7.836 1.00 89.69 85 LYS A C 1
ATOM 712 O O . LYS A 1 85 ? -37.627 31.217 8.716 1.00 89.69 85 LYS A O 1
ATOM 717 N N . ARG A 1 86 ? -35.815 30.529 7.579 1.00 87.25 86 ARG A N 1
ATOM 718 C CA . ARG A 1 86 ? -35.559 29.293 8.332 1.00 87.25 86 ARG A CA 1
ATOM 719 C C . ARG A 1 86 ? -34.232 29.412 9.088 1.00 87.25 86 ARG A C 1
ATOM 721 O O . ARG A 1 86 ? -33.388 30.211 8.680 1.00 87.25 86 ARG A O 1
ATOM 728 N N . PRO A 1 87 ? -34.034 28.666 10.190 1.00 88.62 87 PRO A N 1
ATOM 729 C CA . PRO A 1 87 ? -32.754 28.668 10.889 1.00 88.62 87 PRO A CA 1
ATOM 730 C C . PRO A 1 87 ? -31.630 28.177 9.969 1.00 88.62 87 PRO A C 1
ATOM 732 O O . PRO A 1 87 ? -31.837 27.296 9.133 1.00 88.62 87 PRO A O 1
ATOM 735 N N . ALA A 1 88 ? -30.441 28.756 10.141 1.00 90.62 88 ALA A N 1
ATOM 736 C CA . ALA A 1 88 ? -29.229 28.281 9.488 1.00 90.62 88 ALA A CA 1
ATOM 737 C C . ALA A 1 88 ? -28.916 26.842 9.925 1.00 90.62 88 ALA A C 1
ATOM 739 O O . ALA A 1 88 ? -29.176 26.447 11.065 1.00 90.62 88 ALA A O 1
ATOM 740 N N . LEU A 1 89 ? -28.359 26.057 9.007 1.00 90.69 89 LEU A N 1
ATOM 741 C CA . LEU A 1 89 ? -27.881 24.713 9.313 1.00 90.69 89 LEU A CA 1
ATOM 742 C C . LEU A 1 89 ? -26.551 24.799 10.065 1.00 90.69 89 LEU A C 1
ATOM 744 O O . LEU A 1 89 ? -25.795 25.752 9.894 1.00 90.69 89 LEU A O 1
ATOM 748 N N . SER A 1 90 ? -26.243 23.780 10.870 1.00 91.31 90 SER A N 1
ATOM 749 C CA . SER A 1 90 ? -24.931 23.686 11.519 1.00 91.31 90 SER A CA 1
ATOM 750 C C . SER A 1 90 ? -23.816 23.656 10.472 1.00 91.31 90 SER A C 1
ATOM 752 O O . SER A 1 90 ? -23.882 22.868 9.527 1.00 91.31 90 SER A O 1
ATOM 754 N N . GLU A 1 91 ? -22.770 24.461 10.673 1.00 90.25 91 GLU A N 1
ATOM 755 C CA . GLU A 1 91 ? -21.604 24.500 9.779 1.00 90.25 91 GLU A CA 1
ATOM 756 C C . GLU A 1 91 ? -20.910 23.137 9.648 1.00 90.25 91 GLU A C 1
ATOM 758 O O . GLU A 1 91 ? -20.371 22.834 8.589 1.00 90.25 91 GLU A O 1
ATOM 763 N N . ARG A 1 92 ? -21.051 22.258 10.653 1.00 85.06 92 ARG A N 1
ATOM 764 C CA . ARG A 1 92 ? -20.544 20.874 10.631 1.00 85.06 92 ARG A CA 1
ATOM 765 C C . ARG A 1 92 ? -21.070 20.048 9.457 1.00 85.06 92 ARG A C 1
ATOM 767 O O . ARG A 1 92 ? -20.411 19.120 9.013 1.00 85.06 92 ARG A O 1
ATOM 774 N N . TYR A 1 93 ? -22.250 20.371 8.918 1.00 86.00 93 TYR A N 1
ATOM 775 C CA . TYR A 1 93 ? -22.767 19.699 7.717 1.00 86.00 93 TYR A CA 1
ATOM 776 C C . TYR A 1 93 ? -21.987 20.047 6.443 1.00 86.00 93 TYR A C 1
ATOM 778 O O . TYR A 1 93 ? -22.188 19.403 5.414 1.00 86.00 93 TYR A O 1
ATOM 786 N N . PHE A 1 94 ? -21.124 21.059 6.499 1.00 89.50 94 PHE A N 1
ATOM 787 C CA . PHE A 1 94 ? -20.321 21.554 5.386 1.00 89.50 94 PHE A CA 1
ATOM 788 C C . PHE A 1 94 ? -18.823 21.308 5.593 1.00 89.50 94 PHE A C 1
ATOM 790 O O . PHE A 1 94 ? -18.004 21.825 4.832 1.00 89.50 94 PHE A O 1
ATOM 797 N N . ASP A 1 95 ? -18.467 20.469 6.570 1.00 84.12 95 ASP A N 1
ATOM 798 C CA . ASP A 1 95 ? -17.135 19.882 6.659 1.00 84.12 95 ASP A CA 1
ATOM 799 C C . ASP A 1 95 ? -16.893 18.966 5.455 1.00 84.12 95 ASP A C 1
ATOM 801 O O . ASP A 1 95 ? -17.806 18.294 4.964 1.00 84.12 95 ASP A O 1
ATOM 805 N N . ARG A 1 96 ? -15.645 18.907 4.980 1.00 78.00 96 ARG A N 1
ATOM 806 C CA . ARG A 1 96 ? -15.265 18.245 3.720 1.00 78.00 96 ARG A CA 1
ATOM 807 C C . ARG A 1 96 ? -15.853 16.837 3.545 1.00 78.00 96 ARG A C 1
ATOM 809 O O . ARG A 1 96 ? -16.357 16.521 2.475 1.00 78.00 96 ARG A O 1
ATOM 816 N N . HIS A 1 97 ? -15.833 16.010 4.589 1.00 78.62 97 HIS A N 1
ATOM 817 C CA . HIS A 1 97 ? -16.286 14.613 4.527 1.00 78.62 97 HIS A CA 1
ATOM 818 C C . HIS A 1 97 ? -17.815 14.449 4.493 1.00 78.62 97 HIS A C 1
ATOM 820 O O . HIS A 1 97 ? -18.314 13.374 4.166 1.00 78.62 97 HIS A O 1
ATOM 826 N N . VAL A 1 98 ? -18.574 15.500 4.819 1.00 87.69 98 VAL A N 1
ATOM 827 C CA . VAL A 1 98 ? -20.044 15.466 4.909 1.00 87.69 98 VAL A CA 1
ATOM 828 C C . VAL A 1 98 ? -20.736 16.543 4.069 1.00 87.69 98 VAL A C 1
ATOM 830 O O . VAL A 1 98 ? -21.962 16.524 3.953 1.00 87.69 98 VAL A O 1
ATOM 833 N N . ILE A 1 99 ? -19.986 17.418 3.389 1.00 90.94 99 ILE A N 1
ATOM 834 C CA . ILE A 1 99 ? -20.504 18.529 2.570 1.00 90.94 99 ILE A CA 1
ATOM 835 C C . ILE A 1 99 ? -21.488 18.079 1.478 1.00 90.94 99 ILE A C 1
ATOM 837 O O . ILE A 1 99 ? -22.422 18.808 1.131 1.00 90.94 99 ILE A O 1
ATOM 841 N N . LYS A 1 100 ? -21.359 16.837 0.986 1.00 90.94 100 LYS A N 1
ATOM 842 C CA . LYS A 1 100 ? -22.325 16.209 0.069 1.00 90.94 100 LYS A CA 1
ATOM 843 C C . LYS A 1 100 ? -23.724 16.091 0.687 1.00 90.94 100 LYS A C 1
ATOM 845 O O . LYS A 1 100 ? -24.715 16.392 0.012 1.00 90.94 100 LYS A O 1
ATOM 850 N N . PHE A 1 101 ? -23.804 15.701 1.962 1.00 87.06 101 PHE A N 1
ATOM 851 C CA . PHE A 1 101 ? -25.041 15.669 2.747 1.00 87.06 101 PHE A CA 1
ATOM 852 C C . PHE A 1 101 ? -25.503 17.082 3.121 1.00 87.06 101 PHE A C 1
ATOM 854 O O . PHE A 1 101 ? -26.702 17.360 3.069 1.00 87.06 101 PHE A O 1
ATOM 861 N N . GLY A 1 102 ? -24.576 18.004 3.406 1.00 91.81 102 GLY A N 1
ATOM 862 C CA . GLY A 1 102 ? -24.888 19.422 3.614 1.00 91.81 102 GLY A CA 1
ATOM 863 C C . GLY A 1 102 ? -25.669 20.031 2.449 1.00 91.81 102 GLY A C 1
ATOM 864 O O . GLY A 1 102 ? -26.716 20.646 2.651 1.00 91.81 102 GLY A O 1
ATOM 865 N N . TRP A 1 103 ? -25.257 19.768 1.208 1.00 95.50 103 TRP A N 1
ATOM 866 C CA . TRP A 1 103 ? -25.995 20.219 0.023 1.00 95.50 103 TRP A CA 1
ATOM 867 C C . TRP A 1 103 ? -27.373 19.552 -0.143 1.00 95.50 103 TRP A C 1
ATOM 869 O O . TRP A 1 103 ? -28.324 20.211 -0.573 1.00 95.50 103 TRP A O 1
ATOM 879 N N . GLN A 1 104 ? -27.541 18.285 0.256 1.00 91.38 104 GLN A N 1
ATOM 880 C CA . GLN A 1 104 ? -28.869 17.649 0.297 1.00 91.38 104 GLN A CA 1
ATOM 881 C C . GLN A 1 104 ? -29.783 18.335 1.322 1.00 91.38 104 GLN A C 1
ATOM 883 O O . GLN A 1 104 ? -30.952 18.603 1.035 1.00 91.38 104 GLN A O 1
ATOM 888 N N . LYS A 1 105 ? -29.242 18.695 2.491 1.00 89.69 105 LYS A N 1
ATOM 889 C CA . LYS A 1 105 ? -29.954 19.472 3.511 1.00 89.69 105 LYS A CA 1
ATOM 890 C C . LYS A 1 105 ? -30.320 20.868 3.007 1.00 89.69 105 LYS A C 1
ATOM 892 O O . LYS A 1 105 ? -31.459 21.283 3.195 1.00 89.69 105 LYS A O 1
ATOM 897 N N . LEU A 1 106 ? -29.441 21.551 2.267 1.00 93.00 106 LEU A N 1
ATOM 898 C CA . LEU A 1 106 ? -29.779 22.826 1.617 1.00 93.00 106 LEU A CA 1
ATOM 899 C C . LEU A 1 106 ? -30.972 22.698 0.659 1.00 93.00 106 LEU A C 1
ATOM 901 O O . LEU A 1 106 ? -31.854 23.556 0.656 1.00 93.00 106 LEU A O 1
ATOM 905 N N . LYS A 1 107 ? -31.047 21.614 -0.123 1.00 92.75 107 LYS A N 1
ATOM 906 C CA . LYS A 1 107 ? -32.176 21.349 -1.034 1.00 92.75 107 LYS A CA 1
ATOM 907 C C . LYS A 1 107 ? -33.492 21.124 -0.289 1.00 92.75 107 LYS A C 1
ATOM 909 O O . LYS A 1 107 ? -34.519 21.642 -0.737 1.00 92.75 107 LYS A O 1
ATOM 914 N N . VAL A 1 108 ? -33.473 20.301 0.761 1.00 89.81 108 VAL A N 1
ATOM 915 C CA . VAL A 1 108 ? -34.676 19.836 1.476 1.00 89.81 108 VAL A CA 1
ATOM 916 C C . VAL A 1 108 ? -35.157 20.872 2.491 1.00 89.81 108 VAL A C 1
ATOM 918 O O . VAL A 1 108 ? -36.348 21.171 2.564 1.00 89.81 108 VAL A O 1
ATOM 921 N N . GLU A 1 109 ? -34.234 21.454 3.253 1.00 90.44 109 GLU A N 1
ATOM 922 C CA . GLU A 1 109 ? -34.546 22.309 4.398 1.00 90.44 109 GLU A CA 1
ATOM 923 C C . GLU A 1 109 ? -34.479 23.798 4.064 1.00 90.44 109 GLU A C 1
ATOM 925 O O . GLU A 1 109 ? -35.275 24.556 4.607 1.00 90.44 109 GLU A O 1
ATOM 930 N N . LEU A 1 110 ? -33.617 24.229 3.139 1.00 90.31 110 LEU A N 1
ATOM 931 C CA . LEU A 1 110 ? -33.467 25.646 2.764 1.00 90.31 110 LEU A CA 1
ATOM 932 C C . LEU A 1 110 ? -33.849 25.941 1.302 1.00 90.31 110 LEU A C 1
ATOM 934 O O . LEU A 1 110 ? -33.576 27.019 0.783 1.00 90.31 110 LEU A O 1
ATOM 938 N N . ASN A 1 111 ? -34.528 24.995 0.647 1.00 89.00 111 ASN A N 1
ATOM 939 C CA . ASN A 1 111 ? -35.090 25.118 -0.699 1.00 89.00 111 ASN A CA 1
ATOM 940 C C . ASN A 1 111 ? -34.092 25.537 -1.803 1.00 89.00 111 ASN A C 1
ATOM 942 O O . ASN A 1 111 ? -34.491 26.189 -2.768 1.00 89.00 111 ASN A O 1
ATOM 946 N N . ALA A 1 112 ? -32.820 25.122 -1.713 1.00 91.06 112 ALA A N 1
ATOM 947 C CA . ALA A 1 112 ? -31.872 25.257 -2.828 1.00 91.06 112 ALA A CA 1
ATOM 948 C C . ALA A 1 112 ? -32.438 24.605 -4.105 1.00 91.06 112 ALA A C 1
ATOM 950 O O . ALA A 1 112 ? -33.258 23.683 -4.026 1.00 91.06 112 ALA A O 1
ATOM 951 N N . SER A 1 113 ? -32.030 25.041 -5.297 1.00 91.62 113 SER A N 1
ATOM 952 C CA . SER A 1 113 ? -32.547 24.439 -6.530 1.00 91.62 113 SER A CA 1
ATOM 953 C C . SER A 1 113 ? -31.954 23.044 -6.786 1.00 91.62 113 SER A C 1
ATOM 955 O O . SER A 1 113 ? -30.840 22.718 -6.376 1.00 91.62 113 SER A O 1
ATOM 957 N N . MET A 1 114 ? -32.684 22.196 -7.523 1.00 87.50 114 MET A N 1
ATOM 958 C CA . MET A 1 114 ? -32.160 20.883 -7.942 1.00 87.50 114 MET A CA 1
ATOM 959 C C . MET A 1 114 ? -30.951 21.016 -8.886 1.00 87.50 114 MET A C 1
ATOM 961 O O . MET A 1 114 ? -30.117 20.118 -8.953 1.00 87.50 114 MET A O 1
ATOM 965 N N . LYS A 1 115 ? -30.843 22.137 -9.614 1.00 90.25 115 LYS A N 1
ATOM 966 C CA . LYS A 1 115 ? -29.694 22.427 -10.483 1.00 90.25 115 LYS A CA 1
ATOM 967 C C . LYS A 1 115 ? -28.431 22.682 -9.664 1.00 90.25 115 LYS A C 1
ATOM 969 O O . LYS A 1 115 ? -27.412 22.063 -9.949 1.00 90.25 115 LYS A O 1
ATOM 974 N N . GLU A 1 116 ? -28.522 23.504 -8.620 1.00 95.00 116 GLU A N 1
ATOM 975 C CA . GLU A 1 116 ? -27.402 23.750 -7.703 1.00 95.00 116 GLU A CA 1
ATOM 976 C C . GLU A 1 116 ? -26.943 22.468 -7.013 1.00 95.00 116 GLU A C 1
ATOM 978 O O . GLU A 1 116 ? -25.748 22.195 -6.992 1.00 95.00 116 GLU A O 1
ATOM 983 N N . LEU A 1 117 ? -27.880 21.636 -6.537 1.00 93.31 117 LEU A N 1
ATOM 984 C CA . LEU A 1 117 ? -27.543 20.347 -5.926 1.00 93.31 117 LEU A CA 1
ATOM 985 C C . LEU A 1 117 ? -26.730 19.462 -6.882 1.00 93.31 117 LEU A C 1
ATOM 987 O O . LEU A 1 117 ? -25.715 18.897 -6.484 1.00 93.31 117 LEU A O 1
ATOM 991 N N . LYS A 1 118 ? -27.144 19.375 -8.154 1.00 93.25 118 LYS A N 1
ATOM 992 C CA . LYS A 1 118 ? -26.427 18.597 -9.175 1.00 93.25 118 LYS A CA 1
ATOM 993 C C . LYS A 1 118 ? -25.035 19.161 -9.461 1.00 93.25 118 LYS A C 1
ATOM 995 O O . LYS A 1 118 ? -24.095 18.386 -9.598 1.00 93.25 118 LYS A O 1
ATOM 1000 N N . TRP A 1 119 ? -24.885 20.484 -9.550 1.00 96.69 119 TRP A N 1
ATOM 1001 C CA . TRP A 1 119 ? -23.574 21.108 -9.758 1.00 96.69 119 TRP A CA 1
ATOM 1002 C C . TRP A 1 119 ? -22.647 20.908 -8.564 1.00 96.69 119 TRP A C 1
ATOM 1004 O O . TRP A 1 119 ? -21.495 20.541 -8.766 1.00 96.69 119 TRP A O 1
ATOM 1014 N N . ALA A 1 120 ? -23.154 21.079 -7.344 1.00 95.50 120 ALA A N 1
ATOM 1015 C CA . ALA A 1 120 ? -22.393 20.862 -6.123 1.00 95.50 120 ALA A CA 1
ATOM 1016 C C . ALA A 1 120 ? -21.966 19.397 -5.972 1.00 95.50 120 ALA A C 1
ATOM 1018 O O . ALA A 1 120 ? -20.803 19.129 -5.702 1.00 95.50 120 ALA A O 1
ATOM 1019 N N . HIS A 1 121 ? -22.865 18.436 -6.208 1.00 96.19 121 HIS A N 1
ATOM 1020 C CA . HIS A 1 121 ? -22.512 17.012 -6.173 1.00 96.19 121 HIS A CA 1
ATOM 1021 C C . HIS A 1 121 ? -21.479 16.654 -7.234 1.00 96.19 121 HIS A C 1
ATOM 1023 O O . HIS A 1 121 ? -20.516 15.969 -6.911 1.00 96.19 121 HIS A O 1
ATOM 1029 N N . ARG A 1 122 ? -21.620 17.175 -8.459 1.00 95.44 122 ARG A N 1
ATOM 1030 C CA . ARG A 1 122 ? -20.633 16.941 -9.516 1.00 95.44 122 ARG A CA 1
ATOM 1031 C C . ARG A 1 122 ? -19.275 17.568 -9.195 1.00 95.44 122 ARG A C 1
ATOM 1033 O O . ARG A 1 122 ? -18.251 16.956 -9.467 1.00 95.44 122 ARG A O 1
ATOM 1040 N N . TYR A 1 123 ? -19.264 18.762 -8.605 1.00 96.81 123 TYR A N 1
ATOM 1041 C CA . TYR A 1 123 ? -18.040 19.395 -8.118 1.00 96.81 123 TYR A CA 1
ATOM 1042 C C . TYR A 1 123 ? -17.358 18.533 -7.046 1.00 96.81 123 TYR A C 1
ATOM 1044 O O . TYR A 1 123 ? -16.171 18.245 -7.160 1.00 96.81 123 TYR A O 1
ATOM 1052 N N . ILE A 1 124 ? -18.118 18.070 -6.045 1.00 95.06 124 ILE A N 1
ATOM 1053 C CA . ILE A 1 124 ? -17.609 17.228 -4.952 1.00 95.06 124 ILE A CA 1
ATOM 1054 C C . ILE A 1 124 ? -17.066 15.902 -5.494 1.00 95.06 124 ILE A C 1
ATOM 1056 O O . ILE A 1 124 ? -15.976 15.500 -5.115 1.00 95.06 124 ILE A O 1
ATOM 1060 N N . GLU A 1 125 ? -17.763 15.259 -6.436 1.00 93.50 125 GLU A N 1
ATOM 1061 C CA . GLU A 1 125 ? -17.275 14.037 -7.089 1.00 93.50 125 GLU A CA 1
ATOM 1062 C C . GLU A 1 125 ? -15.913 14.236 -7.758 1.00 93.50 125 GLU A C 1
ATOM 1064 O O . GLU A 1 125 ? -15.055 13.366 -7.647 1.00 93.50 125 GLU A O 1
ATOM 1069 N N . LEU A 1 126 ? -15.707 15.366 -8.442 1.00 91.31 126 LEU A N 1
ATOM 1070 C CA . LEU A 1 126 ? -14.432 15.698 -9.081 1.00 91.31 126 LEU A CA 1
ATOM 1071 C C . LEU A 1 126 ? -13.352 16.057 -8.048 1.00 91.31 126 LEU A C 1
ATOM 1073 O O . LEU A 1 126 ? -12.196 15.683 -8.225 1.00 91.31 126 LEU A O 1
ATOM 1077 N N . SER A 1 127 ? -13.722 16.727 -6.954 1.00 90.69 127 SER A N 1
ATOM 1078 C CA . SER A 1 127 ? -12.824 17.030 -5.829 1.00 90.69 127 SER A CA 1
ATOM 1079 C C . SER A 1 127 ? -12.340 15.751 -5.133 1.00 90.69 127 SER A C 1
ATOM 1081 O O . SER A 1 127 ? -11.150 15.573 -4.878 1.00 90.69 127 SER A O 1
ATOM 1083 N N . ASP A 1 128 ? -13.226 14.776 -4.938 1.00 89.00 128 ASP A N 1
ATOM 1084 C CA . ASP A 1 128 ? -12.896 13.491 -4.314 1.00 89.00 128 ASP A CA 1
ATOM 1085 C C . ASP A 1 128 ? -11.973 12.611 -5.173 1.00 89.00 128 ASP A C 1
ATOM 1087 O O . ASP A 1 128 ? -11.443 11.609 -4.690 1.00 89.00 128 ASP A O 1
ATOM 1091 N N . LEU A 1 129 ? -11.765 12.944 -6.452 1.00 85.38 129 LEU A N 1
ATOM 1092 C CA . LEU A 1 129 ? -10.822 12.215 -7.298 1.00 85.38 129 LEU A CA 1
ATOM 1093 C C . LEU A 1 129 ? -9.371 12.568 -6.974 1.00 85.38 129 LEU A C 1
ATOM 1095 O O . LEU A 1 129 ? -8.525 11.678 -7.068 1.00 85.38 129 LEU A O 1
ATOM 1099 N N . TYR A 1 130 ? -9.066 13.807 -6.563 1.00 80.50 130 TYR A N 1
ATOM 1100 C CA . TYR A 1 130 ? -7.668 14.195 -6.352 1.00 80.50 130 TYR A CA 1
ATOM 1101 C C . TYR A 1 130 ? -7.045 13.619 -5.077 1.00 80.50 130 TYR A C 1
ATOM 1103 O O . TYR A 1 130 ? -5.825 13.530 -4.964 1.00 80.50 130 TYR A O 1
ATOM 1111 N N . THR A 1 131 ? -7.875 13.160 -4.135 1.00 70.62 131 THR A N 1
ATOM 1112 C CA . THR A 1 131 ? -7.424 12.367 -2.980 1.00 70.62 131 THR A CA 1
ATOM 1113 C C . THR A 1 131 ? -7.047 10.935 -3.371 1.00 70.62 131 THR A C 1
ATOM 1115 O O . THR A 1 131 ? -6.386 10.249 -2.597 1.00 70.62 131 THR A O 1
ATOM 1118 N N . LYS A 1 132 ? -7.438 10.487 -4.574 1.00 73.44 132 LYS A N 1
ATOM 1119 C CA . LYS A 1 132 ? -7.218 9.127 -5.091 1.00 73.44 132 LYS A CA 1
ATOM 1120 C C . LYS A 1 132 ? -6.189 9.072 -6.225 1.00 73.44 132 LYS A C 1
ATOM 1122 O O . LYS A 1 132 ? -5.487 8.074 -6.349 1.00 73.44 132 LYS A O 1
ATOM 1127 N N . ARG A 1 133 ? -6.101 10.108 -7.070 1.00 84.88 133 ARG A N 1
ATOM 1128 C CA . ARG A 1 133 ? -5.148 10.213 -8.194 1.00 84.88 133 ARG A CA 1
ATOM 1129 C C . ARG A 1 133 ? -4.959 11.655 -8.657 1.00 84.88 133 ARG A C 1
ATOM 1131 O O . ARG A 1 133 ? -5.779 12.504 -8.355 1.00 84.88 133 ARG A O 1
ATOM 1138 N N . ASN A 1 134 ? -3.958 11.924 -9.491 1.00 83.31 134 ASN A N 1
ATOM 1139 C CA . ASN A 1 134 ? -3.875 13.223 -10.163 1.00 83.31 134 ASN A CA 1
ATOM 1140 C C . ASN A 1 134 ? -5.073 13.469 -11.096 1.00 83.31 134 ASN A C 1
ATOM 1142 O O . ASN A 1 134 ? -5.557 12.553 -11.777 1.00 83.31 134 ASN A O 1
ATOM 1146 N N . LEU A 1 135 ? -5.545 14.718 -11.117 1.00 83.06 135 LEU A N 1
ATOM 1147 C CA . LEU A 1 135 ? -6.649 15.141 -11.972 1.00 83.06 135 LEU A CA 1
ATOM 1148 C C . LEU A 1 135 ? -6.179 15.394 -13.397 1.00 83.06 135 LEU A C 1
ATOM 1150 O O . LEU A 1 135 ? -5.124 15.980 -13.640 1.00 83.06 135 LEU A O 1
ATOM 1154 N N . LEU A 1 136 ? -7.010 14.989 -14.353 1.00 87.06 136 LEU A N 1
ATOM 1155 C CA . LEU A 1 136 ? -6.847 15.387 -15.741 1.00 87.06 136 LEU A CA 1
ATOM 1156 C C . LEU A 1 136 ? -7.261 16.852 -15.890 1.00 87.06 136 LEU A C 1
ATOM 1158 O O . LEU A 1 136 ? -8.223 17.302 -15.269 1.00 87.06 136 LEU A O 1
ATOM 1162 N N . LYS A 1 137 ? -6.625 17.575 -16.817 1.00 87.00 137 LYS A N 1
ATOM 1163 C CA . LYS A 1 137 ? -7.003 18.957 -17.164 1.00 87.00 137 LYS A CA 1
ATOM 1164 C C . LYS A 1 137 ? -8.512 19.123 -17.399 1.00 87.00 137 LYS A C 1
ATOM 1166 O O . LYS A 1 137 ? -9.101 20.109 -16.974 1.00 87.00 137 LYS A O 1
ATOM 1171 N N . ILE A 1 138 ? -9.143 18.158 -18.072 1.00 83.94 138 ILE A N 1
ATOM 1172 C CA . ILE A 1 138 ? -10.579 18.214 -18.381 1.00 83.94 138 ILE A CA 1
ATOM 1173 C C . ILE A 1 138 ? -11.460 18.126 -17.124 1.00 83.94 138 ILE A C 1
ATOM 1175 O O . ILE A 1 138 ? -12.543 18.698 -17.102 1.00 83.94 138 ILE A O 1
ATOM 1179 N N . GLU A 1 139 ? -10.983 17.456 -16.074 1.00 89.44 139 GLU A N 1
ATOM 1180 C CA . GLU A 1 139 ? -11.707 17.254 -14.815 1.00 89.44 139 GLU A CA 1
ATOM 1181 C C . GLU A 1 139 ? -11.662 18.520 -13.958 1.00 89.44 139 GLU A C 1
ATOM 1183 O O . GLU A 1 139 ? -12.699 18.969 -13.474 1.00 89.44 139 GLU A O 1
ATOM 1188 N N . THR A 1 140 ? -10.492 19.159 -13.854 1.00 91.38 140 THR A N 1
ATOM 1189 C CA . THR A 1 140 ? -10.353 20.455 -13.170 1.00 91.38 140 THR A CA 1
ATOM 1190 C C . THR A 1 140 ? -11.121 21.562 -13.898 1.00 91.38 140 THR A C 1
ATOM 1192 O O . THR A 1 140 ? -11.768 22.382 -13.250 1.00 91.38 140 THR A O 1
ATOM 1195 N N . LEU A 1 141 ? -11.132 21.566 -15.239 1.00 90.69 141 LEU A N 1
ATOM 1196 C CA . LEU A 1 141 ? -11.951 22.503 -16.019 1.00 90.69 141 LEU A CA 1
ATOM 1197 C C . LEU A 1 141 ? -13.452 22.285 -15.789 1.00 90.69 141 LEU A C 1
ATOM 1199 O O . LEU A 1 141 ? -14.187 23.253 -15.601 1.00 90.69 141 LEU A O 1
ATOM 1203 N N . GLU A 1 142 ? -13.915 21.032 -15.752 1.00 92.44 142 GLU A N 1
ATOM 1204 C CA . GLU A 1 142 ? -15.318 20.730 -15.449 1.00 92.44 142 GLU A CA 1
ATOM 1205 C C . GLU A 1 142 ? -15.695 21.194 -14.031 1.00 92.44 142 GLU A C 1
ATOM 1207 O O . GLU A 1 142 ? -16.754 21.798 -13.838 1.00 92.44 142 GLU A O 1
ATOM 1212 N N . ALA A 1 143 ? -14.827 20.961 -13.042 1.00 93.62 143 ALA A N 1
ATOM 1213 C CA . ALA A 1 143 ? -15.037 21.422 -11.672 1.00 93.62 143 ALA A CA 1
ATOM 1214 C C . ALA A 1 143 ? -15.103 22.955 -11.599 1.00 93.62 143 ALA A C 1
ATOM 1216 O O . ALA A 1 143 ? -16.023 23.513 -10.994 1.00 93.62 143 ALA A O 1
ATOM 1217 N N . PHE A 1 144 ? -14.190 23.643 -12.284 1.00 96.06 144 PHE A N 1
ATOM 1218 C CA . PHE A 1 144 ? -14.203 25.096 -12.402 1.00 96.06 144 PHE A CA 1
ATOM 1219 C C . PHE A 1 144 ? -15.527 25.614 -12.985 1.00 96.06 144 PHE A C 1
ATOM 1221 O O . PHE A 1 144 ? -16.135 26.523 -12.422 1.00 96.06 144 PHE A O 1
ATOM 1228 N N . GLU A 1 145 ? -16.047 24.997 -14.051 1.00 94.81 145 GLU A N 1
ATOM 1229 C CA . GLU A 1 145 ? -17.351 25.366 -14.617 1.00 94.81 145 GLU A CA 1
ATOM 1230 C C . GLU A 1 145 ? -18.504 25.209 -13.614 1.00 94.81 145 GLU A C 1
ATOM 1232 O O . GLU A 1 145 ? -19.400 26.062 -13.560 1.00 94.81 145 GLU A O 1
ATOM 1237 N N . LYS A 1 146 ? -18.507 24.137 -12.805 1.00 96.06 146 LYS A N 1
ATOM 1238 C CA . LYS A 1 146 ? -19.551 23.935 -11.783 1.00 96.06 146 LYS A CA 1
ATOM 1239 C C . LYS A 1 146 ? -19.466 24.994 -10.691 1.00 96.06 146 LYS A C 1
ATOM 1241 O O . LYS A 1 146 ? -20.503 25.525 -10.293 1.00 96.06 146 LYS A O 1
ATOM 1246 N N . LEU A 1 147 ? -18.255 25.348 -10.262 1.00 96.06 147 LEU A N 1
ATOM 1247 C CA . LEU A 1 147 ? -18.039 26.409 -9.282 1.00 96.06 147 LEU A CA 1
ATOM 1248 C C . LEU A 1 147 ? -18.508 27.769 -9.809 1.00 96.06 147 LEU A C 1
ATOM 1250 O O . LEU A 1 147 ? -19.223 28.479 -9.106 1.00 96.06 147 LEU A O 1
ATOM 1254 N N . ILE A 1 148 ? -18.168 28.115 -11.054 1.00 95.44 148 ILE A N 1
ATOM 1255 C CA . ILE A 1 148 ? -18.624 29.360 -11.686 1.00 95.44 148 ILE A CA 1
ATOM 1256 C C . ILE A 1 148 ? -20.152 29.390 -11.797 1.00 95.44 148 ILE A C 1
ATOM 1258 O O . ILE A 1 148 ? -20.753 30.419 -11.504 1.00 95.44 148 ILE A O 1
ATOM 1262 N N . SER A 1 149 ? -20.791 28.266 -12.137 1.00 93.25 149 SER A N 1
ATOM 1263 C CA . SER A 1 149 ? -22.258 28.172 -12.213 1.00 93.25 149 SER A CA 1
ATOM 1264 C C . SER A 1 149 ? -22.925 28.413 -10.851 1.00 93.25 149 SER A C 1
ATOM 1266 O O . SER A 1 149 ? -23.942 29.099 -10.761 1.00 93.25 149 SER A O 1
ATOM 1268 N N . LEU A 1 150 ? -22.345 27.882 -9.770 1.00 94.25 150 LEU A N 1
ATOM 1269 C CA . LEU A 1 150 ? -22.810 28.144 -8.403 1.00 94.25 150 LEU A CA 1
ATOM 1270 C C . LEU A 1 150 ? -22.565 29.602 -7.990 1.00 94.25 150 LEU A C 1
ATOM 1272 O O . LEU A 1 150 ? -23.437 30.230 -7.388 1.00 94.25 150 LEU A O 1
ATOM 1276 N N . GLY A 1 151 ? -21.402 30.151 -8.349 1.00 93.31 151 GLY A N 1
ATOM 1277 C CA . GLY A 1 151 ? -21.053 31.549 -8.114 1.00 93.31 151 GLY A CA 1
ATOM 1278 C C . GLY A 1 151 ? -22.001 32.515 -8.824 1.00 93.31 151 GLY A C 1
ATOM 1279 O O . GLY A 1 151 ? -22.409 33.507 -8.231 1.00 93.31 151 GLY A O 1
ATOM 1280 N N . GLU A 1 152 ? -22.415 32.200 -10.052 1.00 92.25 152 GLU A N 1
ATOM 1281 C CA . GLU A 1 152 ? -23.386 32.983 -10.822 1.00 92.25 152 GLU A CA 1
ATOM 1282 C C . GLU A 1 152 ? -24.755 33.038 -10.134 1.00 92.25 152 GLU A C 1
ATOM 1284 O O . GLU A 1 152 ? -25.342 34.112 -10.011 1.00 92.25 152 GLU A O 1
ATOM 1289 N N . VAL A 1 153 ? -25.259 31.900 -9.640 1.00 90.88 153 VAL A N 1
ATOM 1290 C CA . VAL A 1 153 ? -26.527 31.863 -8.891 1.00 90.88 153 VAL A CA 1
ATOM 1291 C C . VAL A 1 153 ? -26.432 32.704 -7.624 1.00 90.88 153 VAL A C 1
ATOM 1293 O O . VAL A 1 153 ? -27.328 33.502 -7.345 1.00 90.88 153 VAL A O 1
ATOM 1296 N N . TYR A 1 154 ? -25.337 32.555 -6.876 1.00 90.38 154 TYR A N 1
ATOM 1297 C CA . TYR A 1 154 ? -25.107 33.341 -5.671 1.00 90.38 154 TYR A CA 1
ATOM 1298 C C . TYR A 1 154 ? -25.084 34.844 -5.981 1.00 90.38 154 TYR A C 1
ATOM 1300 O O . TYR A 1 154 ? -25.801 35.603 -5.332 1.00 90.38 154 TYR A O 1
ATOM 1308 N N . LEU A 1 155 ? -24.343 35.261 -7.014 1.00 88.88 155 LEU A N 1
ATOM 1309 C CA . LEU A 1 155 ? -24.224 36.663 -7.412 1.00 88.88 155 LEU A CA 1
ATOM 1310 C C . LEU A 1 155 ? -25.577 37.257 -7.836 1.00 88.88 155 LEU A C 1
ATOM 1312 O O . LEU A 1 155 ? -25.995 38.290 -7.314 1.00 88.88 155 LEU A O 1
ATOM 1316 N N . ASN A 1 156 ? -26.301 36.564 -8.717 1.00 84.88 156 ASN A N 1
ATOM 1317 C CA . ASN A 1 156 ? -27.599 37.015 -9.219 1.00 84.88 156 ASN A CA 1
ATOM 1318 C C . ASN A 1 156 ? -28.626 37.175 -8.088 1.00 84.88 156 ASN A C 1
ATOM 1320 O O . ASN A 1 156 ? -29.449 38.089 -8.106 1.00 84.88 156 ASN A O 1
ATOM 1324 N N . GLU A 1 157 ? -28.596 36.304 -7.079 1.00 81.69 157 GLU A N 1
ATOM 1325 C CA . GLU A 1 157 ? -29.480 36.432 -5.921 1.00 81.69 157 GLU A CA 1
ATOM 1326 C C . GLU A 1 157 ? -29.024 37.515 -4.935 1.00 81.69 157 GLU A C 1
ATOM 1328 O O . GLU A 1 157 ? -29.881 38.173 -4.341 1.00 81.69 157 GLU A O 1
ATOM 1333 N N . THR A 1 158 ? -27.717 37.772 -4.795 1.00 75.31 158 THR A N 1
ATOM 1334 C CA . THR A 1 158 ? -27.220 38.917 -4.010 1.00 75.31 158 THR A CA 1
ATOM 1335 C C . THR A 1 158 ? -27.590 40.262 -4.639 1.00 75.31 158 THR A C 1
ATOM 1337 O O . THR A 1 158 ? -28.032 41.172 -3.939 1.00 75.31 158 THR A O 1
ATOM 1340 N N . GLU A 1 159 ? -27.512 40.382 -5.966 1.00 68.44 159 GLU A N 1
ATOM 1341 C CA . GLU A 1 159 ? -27.917 41.592 -6.688 1.00 68.44 159 GLU A CA 1
ATOM 1342 C C . GLU A 1 159 ? -29.432 41.826 -6.587 1.00 68.44 159 GLU A C 1
ATOM 1344 O O . GLU A 1 159 ? -29.862 42.936 -6.279 1.00 68.44 159 GLU A O 1
ATOM 1349 N N . ASN A 1 160 ? -30.248 40.774 -6.713 1.00 56.31 160 ASN A N 1
ATOM 1350 C CA . ASN A 1 160 ? -31.704 40.869 -6.545 1.00 56.31 160 ASN A CA 1
ATOM 1351 C C . ASN A 1 160 ? -32.155 41.148 -5.097 1.00 56.31 160 ASN A C 1
ATOM 1353 O O . ASN A 1 160 ? -33.235 41.703 -4.891 1.00 56.31 160 ASN A O 1
ATOM 1357 N N . SER A 1 161 ? -31.355 40.787 -4.088 1.00 52.88 161 SER A N 1
ATOM 1358 C CA . SER A 1 161 ? -31.665 41.044 -2.670 1.00 52.88 161 SER A CA 1
ATOM 1359 C C . SER A 1 161 ? -31.159 42.404 -2.165 1.00 52.88 161 SER A C 1
ATOM 1361 O O . SER A 1 161 ? -31.680 42.912 -1.173 1.00 52.88 161 SER A O 1
ATOM 1363 N N . SER A 1 162 ? -30.245 43.058 -2.892 1.00 44.22 162 SER A N 1
ATOM 1364 C CA . SER A 1 162 ? -29.764 44.426 -2.612 1.00 44.22 162 SER A CA 1
ATOM 1365 C C . SER A 1 162 ? -30.796 45.551 -2.845 1.00 44.22 162 SER A C 1
ATOM 1367 O O . SER A 1 162 ? -30.515 46.719 -2.586 1.00 44.22 162 SER A O 1
ATOM 1369 N N . GLY A 1 163 ? -32.023 45.216 -3.265 1.00 36.19 163 GLY A N 1
ATOM 1370 C CA . GLY A 1 163 ? -33.137 46.164 -3.390 1.00 36.19 163 GLY A CA 1
ATOM 1371 C C . GLY A 1 163 ? -33.869 46.502 -2.082 1.00 36.19 163 GLY A C 1
ATOM 1372 O O . GLY A 1 163 ? -34.746 47.362 -2.100 1.00 36.19 163 GLY A O 1
ATOM 1373 N N . LEU A 1 164 ? -33.544 45.857 -0.953 1.00 31.31 164 LEU A N 1
ATOM 1374 C CA . LEU A 1 164 ? -34.206 46.078 0.341 1.00 31.31 164 LEU A CA 1
ATOM 1375 C C . LEU A 1 164 ? -33.200 46.026 1.514 1.00 31.31 164 LEU A C 1
ATOM 1377 O O . LEU A 1 164 ? -32.893 44.958 2.032 1.00 31.31 164 LEU A O 1
ATOM 1381 N N . TYR A 1 165 ? -32.805 47.225 1.956 1.00 29.58 165 TYR A N 1
ATOM 1382 C CA . TYR A 1 165 ? -32.199 47.606 3.245 1.00 29.58 165 TYR A CA 1
ATOM 1383 C C . TYR A 1 165 ? -30.735 47.231 3.583 1.00 29.58 165 TYR A C 1
ATOM 1385 O O . TYR A 1 165 ? -30.382 46.072 3.775 1.00 29.58 165 TYR A O 1
ATOM 1393 N N . ASP A 1 166 ? -29.976 48.326 3.735 1.00 27.73 166 ASP A N 1
ATOM 1394 C CA . ASP A 1 166 ? -28.789 48.673 4.537 1.00 27.73 166 ASP A CA 1
ATOM 1395 C C . ASP A 1 166 ? -27.601 47.712 4.713 1.00 27.73 166 ASP A C 1
ATOM 1397 O O . ASP A 1 166 ? -27.657 46.653 5.338 1.00 27.73 166 ASP A O 1
ATOM 1401 N N . SER A 1 167 ? -26.464 48.232 4.246 1.00 30.53 167 SER A N 1
ATOM 1402 C CA . SER A 1 167 ? -25.107 47.970 4.707 1.00 30.53 167 SER A CA 1
ATOM 1403 C C . SER A 1 167 ? -24.962 48.323 6.189 1.00 30.53 167 SER A C 1
ATOM 1405 O O . SER A 1 167 ? -25.094 49.493 6.526 1.00 30.53 167 SER A O 1
ATOM 1407 N N . ASP A 1 168 ? -24.718 47.324 7.038 1.00 29.61 168 ASP A N 1
ATOM 1408 C CA . ASP A 1 168 ? -23.908 47.392 8.274 1.00 29.61 168 ASP A CA 1
ATOM 1409 C C . ASP A 1 168 ? -24.276 46.240 9.219 1.00 29.61 168 ASP A C 1
ATOM 1411 O O . ASP A 1 168 ? -24.809 46.452 10.299 1.00 29.61 168 ASP A O 1
ATOM 1415 N N . VAL A 1 169 ? -23.984 44.992 8.844 1.00 27.95 169 VAL A N 1
ATOM 1416 C CA . VAL A 1 169 ? -23.812 43.910 9.828 1.00 27.95 169 VAL A CA 1
ATOM 1417 C C . VAL A 1 169 ? -22.873 42.881 9.215 1.00 27.95 169 VAL A C 1
ATOM 1419 O O . VAL A 1 169 ? -23.336 42.051 8.453 1.00 27.95 169 VAL A O 1
ATOM 1422 N N . PHE A 1 170 ? -21.572 42.964 9.491 1.00 26.55 170 PHE A N 1
ATOM 1423 C CA . PHE A 1 170 ? -20.672 41.812 9.685 1.00 26.55 170 PHE A CA 1
ATOM 1424 C C . PHE A 1 170 ? -19.322 42.329 10.196 1.00 26.55 170 PHE A C 1
ATOM 1426 O O . PHE A 1 170 ? -18.292 42.239 9.539 1.00 26.55 170 PHE A O 1
ATOM 1433 N N . THR A 1 171 ? -19.337 42.883 11.405 1.00 26.88 171 THR A N 1
ATOM 1434 C CA . THR A 1 171 ? -18.157 42.901 12.271 1.00 26.88 171 THR A CA 1
ATOM 1435 C C . THR A 1 171 ? -18.615 42.664 13.699 1.00 26.88 171 THR A C 1
ATOM 1437 O O . THR A 1 171 ? -19.522 43.357 14.158 1.00 26.88 171 THR A O 1
ATOM 1440 N N . LYS A 1 172 ? -17.901 41.755 14.371 1.00 27.94 172 LYS A N 1
ATOM 1441 C CA . LYS A 1 172 ? -17.965 41.347 15.783 1.00 27.94 172 LYS A CA 1
ATOM 1442 C C . LYS A 1 172 ? -18.872 40.161 16.106 1.00 27.94 172 LYS A C 1
ATOM 1444 O O . LYS A 1 172 ? -20.086 40.270 16.218 1.00 27.94 172 LYS A O 1
ATOM 1449 N N . GLU A 1 173 ? -18.186 39.040 16.311 1.00 28.78 173 GLU A N 1
ATOM 1450 C CA . GLU A 1 173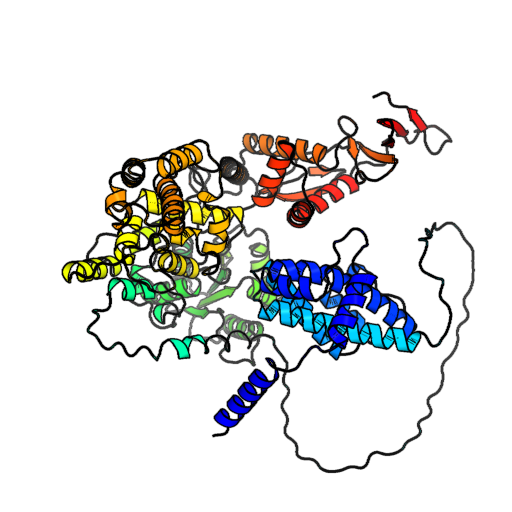 ? -18.540 37.998 17.266 1.00 28.78 173 GLU A CA 1
ATOM 1451 C C . GLU A 1 173 ? -18.910 38.636 18.613 1.00 28.78 173 GLU A C 1
ATOM 1453 O O . GLU A 1 173 ? -18.105 39.356 19.208 1.00 28.78 173 GLU A O 1
ATOM 1458 N N . GLU A 1 174 ? -20.116 38.357 19.101 1.00 25.77 174 GLU A N 1
ATOM 1459 C CA . GLU A 1 174 ? -20.434 38.484 20.518 1.00 25.77 174 GLU A CA 1
ATOM 1460 C C . GLU A 1 174 ? -20.814 37.113 21.074 1.00 25.77 174 GLU A C 1
ATOM 1462 O O . GLU A 1 174 ? -21.675 36.393 20.568 1.00 25.77 174 GLU A O 1
ATOM 1467 N N . ILE A 1 175 ? -20.067 36.784 22.119 1.00 25.83 175 ILE A N 1
ATOM 1468 C CA . ILE A 1 175 ? -20.121 35.627 22.995 1.00 25.83 175 ILE A CA 1
ATOM 1469 C C . ILE A 1 175 ? -21.501 35.548 23.659 1.00 25.83 175 ILE A C 1
ATOM 1471 O O . ILE A 1 175 ? -21.934 36.493 24.316 1.00 25.83 175 ILE A O 1
ATOM 1475 N N . LEU A 1 176 ? -22.168 34.401 23.531 1.00 23.41 176 LEU A N 1
ATOM 1476 C CA . LEU A 1 176 ? -23.288 34.028 24.392 1.00 23.41 176 LEU A CA 1
ATOM 1477 C C . LEU A 1 176 ? -22.723 33.423 25.683 1.00 23.41 176 LEU A C 1
ATOM 1479 O O . LEU A 1 176 ? -22.299 32.268 25.702 1.00 23.41 176 LEU A O 1
ATOM 1483 N N . ASP A 1 177 ? -22.702 34.236 26.738 1.00 23.19 177 ASP A N 1
ATOM 1484 C CA . ASP A 1 177 ? -22.618 33.792 28.128 1.00 23.19 177 ASP A CA 1
ATOM 1485 C C . ASP A 1 177 ? -24.051 33.571 28.631 1.00 23.19 177 ASP A C 1
ATOM 1487 O O . ASP A 1 177 ? -24.895 34.468 28.562 1.00 23.19 177 ASP A O 1
ATOM 1491 N N . ASP A 1 178 ? -24.337 32.353 29.076 1.00 24.78 178 ASP A N 1
ATOM 1492 C CA . ASP A 1 178 ? -25.652 31.925 29.540 1.00 24.78 178 ASP A CA 1
ATOM 1493 C C . ASP A 1 178 ? -25.632 31.947 31.074 1.00 24.78 178 ASP A C 1
ATOM 1495 O O . ASP A 1 178 ? -25.041 31.077 31.719 1.00 24.78 178 ASP A O 1
ATOM 1499 N N . SER A 1 179 ? -26.253 32.959 31.688 1.00 23.41 179 SER A N 1
ATOM 1500 C CA . SER A 1 179 ? -26.605 32.892 33.108 1.00 23.41 179 SER A CA 1
ATOM 1501 C C . SER A 1 179 ? -27.927 33.592 33.443 1.00 23.41 179 SER A C 1
ATOM 1503 O O . SER A 1 179 ? -28.104 34.795 33.289 1.00 23.41 179 SER A O 1
ATOM 1505 N N . GLU A 1 180 ? -28.809 32.750 33.981 1.00 24.38 180 GLU A N 1
ATOM 1506 C CA . GLU A 1 180 ? -29.902 33.005 34.923 1.00 24.38 180 GLU A CA 1
ATOM 1507 C C . GLU A 1 180 ? -31.246 33.603 34.448 1.00 24.38 180 GLU A C 1
ATOM 1509 O O . GLU A 1 180 ? -31.425 34.785 34.185 1.00 24.38 180 GLU A O 1
ATOM 1514 N N . GLU A 1 181 ? -32.238 32.703 34.515 1.00 24.73 181 GLU A N 1
ATOM 1515 C CA . GLU A 1 181 ? -33.523 32.850 35.212 1.00 24.73 181 GLU A CA 1
ATOM 1516 C C . GLU A 1 181 ? -34.457 34.031 34.866 1.00 24.73 181 GLU A C 1
ATOM 1518 O O . GLU A 1 181 ? -34.320 35.132 35.381 1.00 24.73 181 GLU A O 1
ATOM 1523 N N . HIS A 1 182 ? -35.599 33.728 34.225 1.00 25.34 182 HIS A N 1
ATOM 1524 C CA . HIS A 1 182 ? -36.908 33.713 34.910 1.00 25.34 182 HIS A CA 1
ATOM 1525 C C . HIS A 1 182 ? -38.101 33.378 33.980 1.00 25.34 182 HIS A C 1
ATOM 1527 O O . HIS A 1 182 ? -38.424 34.093 33.044 1.00 25.34 182 HIS A O 1
ATOM 1533 N N . ARG A 1 183 ? -38.815 32.312 34.375 1.00 21.77 183 ARG A N 1
ATOM 1534 C CA . ARG A 1 183 ? -40.281 32.185 34.552 1.00 21.77 183 ARG A CA 1
ATOM 1535 C C . ARG A 1 183 ? -41.272 32.561 33.419 1.00 21.77 183 ARG A C 1
ATOM 1537 O O . ARG A 1 183 ? -41.531 33.731 33.195 1.00 21.77 183 ARG A O 1
ATOM 1544 N N . VAL A 1 184 ? -42.074 31.532 33.051 1.00 22.62 184 VAL A N 1
ATOM 1545 C CA . VAL A 1 184 ? -43.575 31.515 32.995 1.00 22.62 184 VAL A CA 1
ATOM 1546 C C . VAL A 1 184 ? -44.209 32.312 31.829 1.00 22.62 184 VAL A C 1
ATOM 1548 O O . VAL A 1 184 ? -43.942 33.488 31.689 1.00 22.62 184 VAL A O 1
ATOM 1551 N N . LYS A 1 185 ? -45.148 31.845 30.987 1.00 22.33 185 LYS A N 1
ATOM 1552 C CA . LYS A 1 185 ? -46.018 30.653 30.833 1.00 22.33 185 LYS A CA 1
ATOM 1553 C C . LYS A 1 185 ? -46.634 30.698 29.399 1.00 22.33 185 LYS A C 1
ATOM 1555 O O . LYS A 1 185 ? -46.487 31.714 28.726 1.00 22.33 185 LYS A O 1
ATOM 1560 N N . PRO A 1 186 ? -47.336 29.644 28.935 1.00 28.98 186 PRO A N 1
ATOM 1561 C CA . PRO A 1 186 ? -47.657 29.413 27.524 1.00 28.98 186 PRO A CA 1
ATOM 1562 C C . PRO A 1 186 ? -48.966 30.078 27.077 1.00 28.98 186 PRO A C 1
ATOM 1564 O O . PRO A 1 186 ? -49.890 30.220 27.879 1.00 28.98 186 PRO A O 1
ATOM 1567 N N . ILE A 1 187 ? -49.079 30.391 25.782 1.00 22.80 187 ILE A N 1
ATOM 1568 C CA . ILE A 1 187 ? -50.362 30.679 25.127 1.00 22.80 187 ILE A CA 1
ATOM 1569 C C . ILE A 1 187 ? -50.425 29.926 23.792 1.00 22.80 187 ILE A C 1
ATOM 1571 O O . ILE A 1 187 ? -49.547 30.043 22.942 1.00 22.80 187 ILE A O 1
ATOM 1575 N N . THR A 1 188 ? -51.469 29.113 23.677 1.00 21.42 188 THR A N 1
ATOM 1576 C CA . THR A 1 188 ? -51.894 28.261 22.563 1.00 21.42 188 THR A CA 1
ATOM 1577 C C . THR A 1 188 ? -52.861 28.977 21.605 1.00 21.42 188 THR A C 1
ATOM 1579 O O . THR A 1 188 ? -53.411 30.020 21.956 1.00 21.42 188 THR A O 1
ATOM 1582 N N . PHE A 1 189 ? -53.154 28.282 20.489 1.00 22.75 189 PHE A N 1
ATOM 1583 C CA . PHE A 1 189 ? -54.261 28.432 19.513 1.00 22.75 189 PHE A CA 1
ATOM 1584 C C . PHE A 1 189 ? -53.963 29.367 18.322 1.00 22.75 189 PHE A C 1
ATOM 1586 O O . PHE A 1 189 ? -53.409 30.437 18.514 1.00 22.75 189 PHE A O 1
ATOM 1593 N N . SER A 1 190 ? -54.277 29.062 17.055 1.00 21.92 190 SER A N 1
ATOM 1594 C CA . SER A 1 190 ? -55.139 28.047 16.412 1.00 21.92 190 SER A CA 1
ATOM 1595 C C . SER A 1 190 ? -54.978 28.149 14.877 1.00 21.92 190 SER A C 1
ATOM 1597 O O . SER A 1 190 ? -54.911 29.265 14.370 1.00 21.92 190 SER A O 1
ATOM 1599 N N . GLU A 1 191 ? -55.009 27.039 14.132 1.00 27.55 191 GLU A N 1
ATOM 1600 C CA . GLU A 1 191 ? -55.521 27.016 12.736 1.00 27.55 191 GLU A CA 1
ATOM 1601 C C . GLU A 1 191 ? -57.061 27.127 12.777 1.00 27.55 191 GLU A C 1
ATOM 1603 O O . GLU A 1 191 ? -57.613 26.710 13.804 1.00 27.55 191 GLU A O 1
ATOM 1608 N N . PRO A 1 192 ? -57.809 27.633 11.758 1.00 27.84 192 PRO A N 1
ATOM 1609 C CA . PRO A 1 192 ? -57.719 27.293 10.313 1.00 27.84 192 PRO A CA 1
ATOM 1610 C C . PRO A 1 192 ? -58.194 28.491 9.405 1.00 27.84 192 PRO A C 1
ATOM 1612 O O . PRO A 1 192 ? -58.121 29.618 9.898 1.00 27.84 192 PRO A O 1
ATOM 1615 N N . PRO A 1 193 ? -58.747 28.380 8.162 1.00 26.44 193 PRO A N 1
ATOM 1616 C CA . PRO A 1 193 ? -58.909 27.254 7.229 1.00 26.44 193 PRO A CA 1
ATOM 1617 C C . PRO A 1 193 ? -58.518 27.530 5.749 1.00 26.44 193 PRO A C 1
ATOM 1619 O O . PRO A 1 193 ? -58.271 28.648 5.306 1.00 26.44 193 PRO A O 1
ATOM 1622 N N . THR A 1 194 ? -58.543 26.443 4.982 1.00 31.70 194 THR A N 1
ATOM 1623 C CA . THR A 1 194 ? -58.433 26.291 3.524 1.00 31.70 194 THR A CA 1
ATOM 1624 C C . THR A 1 194 ? -59.499 27.068 2.731 1.00 31.70 194 THR A C 1
ATOM 1626 O O . THR A 1 194 ? -60.678 27.021 3.082 1.00 31.70 194 THR A O 1
ATOM 1629 N N . GLN A 1 195 ? -59.117 27.667 1.594 1.00 23.91 195 GLN A N 1
ATOM 1630 C CA . GLN A 1 195 ? -60.024 27.974 0.477 1.00 23.91 195 GLN A CA 1
ATOM 1631 C C . GLN A 1 195 ? -59.349 27.682 -0.873 1.00 23.91 195 GLN A C 1
ATOM 1633 O O . GLN A 1 195 ? -58.298 28.232 -1.194 1.00 23.91 195 GLN A O 1
ATOM 1638 N N . GLU A 1 196 ? -59.987 26.801 -1.644 1.00 24.84 196 GLU A N 1
ATOM 1639 C CA . GLU A 1 196 ? -59.757 26.546 -3.069 1.00 24.84 196 GLU A CA 1
ATOM 1640 C C . GLU A 1 196 ? -60.259 27.723 -3.917 1.00 24.84 196 GLU A C 1
ATOM 1642 O O . GLU A 1 196 ? -61.389 28.154 -3.697 1.00 24.84 196 GLU A O 1
ATOM 1647 N N . ILE A 1 197 ? -59.517 28.141 -4.954 1.00 23.94 197 ILE A N 1
ATOM 1648 C CA . ILE A 1 197 ? -60.101 28.655 -6.209 1.00 23.94 197 ILE A CA 1
ATOM 1649 C C . ILE A 1 197 ? -59.268 28.158 -7.403 1.00 23.94 197 ILE A C 1
ATOM 1651 O O . ILE A 1 197 ? -58.042 28.242 -7.420 1.00 23.94 197 ILE A O 1
ATOM 1655 N N . LYS A 1 198 ? -60.009 27.604 -8.367 1.00 22.58 198 LYS A N 1
ATOM 1656 C CA . LYS A 1 198 ? -59.639 27.000 -9.651 1.00 22.58 198 LYS A CA 1
ATOM 1657 C C . LYS A 1 198 ? -59.222 28.021 -10.714 1.00 22.58 198 LYS A C 1
ATOM 1659 O O . LYS A 1 198 ? -59.630 29.171 -10.645 1.00 22.58 198 LYS A O 1
ATOM 1664 N N . GLU A 1 199 ? -58.561 27.483 -11.743 1.00 22.36 199 GLU A N 1
ATOM 1665 C CA . GLU A 1 199 ? -58.703 27.703 -13.204 1.00 22.36 199 GLU A CA 1
ATOM 1666 C C . GLU A 1 199 ? -57.292 27.833 -13.815 1.00 22.36 199 GLU A C 1
ATOM 1668 O O . GLU A 1 199 ? -56.451 28.527 -13.263 1.00 22.36 199 GLU A O 1
ATOM 1673 N N . THR A 1 200 ? -56.864 27.205 -14.912 1.00 22.45 200 THR A N 1
ATOM 1674 C CA . THR A 1 200 ? -57.433 26.320 -15.951 1.00 22.45 200 THR A CA 1
ATOM 1675 C C . THR A 1 200 ? -56.224 25.997 -16.847 1.00 22.45 200 THR A C 1
ATOM 1677 O O . THR A 1 200 ? -55.557 26.933 -17.290 1.00 22.45 200 THR A O 1
ATOM 1680 N N . ILE A 1 201 ? -55.914 24.728 -17.118 1.00 21.33 201 ILE A N 1
ATOM 1681 C CA . ILE A 1 201 ? -54.911 24.323 -18.123 1.00 21.33 201 ILE A CA 1
ATOM 1682 C C . ILE A 1 201 ? -55.688 23.777 -19.329 1.00 21.33 201 ILE A C 1
ATOM 1684 O O . ILE A 1 201 ? -56.658 23.054 -19.100 1.00 21.33 201 ILE A O 1
ATOM 1688 N N . PRO A 1 202 ? -55.315 24.075 -20.588 1.00 21.88 202 PRO A N 1
ATOM 1689 C CA . PRO A 1 202 ? -55.831 23.327 -21.726 1.00 21.88 202 PRO A CA 1
ATOM 1690 C C . PRO A 1 202 ? -55.070 21.997 -21.884 1.00 21.88 202 PRO A C 1
ATOM 1692 O O . PRO A 1 202 ? -53.857 21.996 -22.099 1.00 21.88 202 PRO A O 1
ATOM 1695 N N . GLU A 1 203 ? -55.816 20.896 -21.772 1.00 21.69 203 GLU A N 1
ATOM 1696 C CA . GLU A 1 203 ? -55.571 19.562 -22.359 1.00 21.69 203 GLU A CA 1
ATOM 1697 C C . GLU A 1 203 ? -55.567 19.680 -23.908 1.00 21.69 203 GLU A C 1
ATOM 1699 O O . GLU A 1 203 ? -56.083 20.661 -24.444 1.00 21.69 203 GLU A O 1
ATOM 1704 N N . ASP A 1 204 ? -54.982 18.840 -24.762 1.00 22.11 204 ASP A N 1
ATOM 1705 C CA . ASP A 1 204 ? -54.693 17.398 -24.837 1.00 22.11 204 ASP A CA 1
ATOM 1706 C C . ASP A 1 204 ? -53.554 17.243 -25.894 1.00 22.11 204 ASP A C 1
ATOM 1708 O O . ASP A 1 204 ? -53.327 18.157 -26.686 1.00 22.11 204 ASP A O 1
ATOM 1712 N N . THR A 1 205 ? -52.746 16.186 -26.013 1.00 22.66 205 THR A N 1
ATOM 1713 C CA . THR A 1 205 ? -53.093 14.764 -26.169 1.00 22.66 205 THR A CA 1
ATOM 1714 C C . THR A 1 205 ? -51.897 13.864 -25.841 1.00 22.66 205 THR A C 1
ATOM 1716 O O . THR A 1 205 ? -50.748 14.160 -26.172 1.00 22.66 205 THR A O 1
ATOM 1719 N N . THR A 1 206 ? -52.242 12.724 -25.260 1.00 20.50 206 THR A N 1
ATOM 1720 C CA . THR A 1 206 ? -51.462 11.567 -24.819 1.00 20.50 206 THR A CA 1
ATOM 1721 C C . THR A 1 206 ? -50.852 10.727 -25.948 1.00 20.50 206 THR A C 1
ATOM 1723 O O . THR A 1 206 ? -51.496 10.515 -26.971 1.00 20.50 206 THR A O 1
ATOM 1726 N N . VAL A 1 207 ? -49.663 10.156 -25.703 1.00 23.62 207 VAL A N 1
ATOM 1727 C CA . VAL A 1 207 ? -49.365 8.727 -25.943 1.00 23.62 207 VAL A CA 1
ATOM 1728 C C . VAL A 1 207 ? -48.404 8.264 -24.843 1.00 23.62 207 VAL A C 1
ATOM 1730 O O . VAL A 1 207 ? -47.367 8.884 -24.616 1.00 23.62 207 VAL A O 1
ATOM 1733 N N . GLU A 1 208 ? -48.815 7.222 -24.128 1.00 20.92 208 GLU A N 1
ATOM 1734 C CA . GLU A 1 208 ? -48.082 6.534 -23.066 1.00 20.92 208 GLU A CA 1
ATOM 1735 C C . GLU A 1 208 ? -46.838 5.822 -23.613 1.00 20.92 208 GLU A C 1
ATOM 1737 O O . GLU A 1 208 ? -46.909 5.202 -24.667 1.00 20.92 208 GLU A O 1
ATOM 1742 N N . ASP A 1 209 ? -45.741 5.852 -22.854 1.00 22.03 209 ASP A N 1
ATOM 1743 C CA . ASP A 1 209 ? -44.923 4.659 -22.621 1.00 22.03 209 ASP A CA 1
ATOM 1744 C C . ASP A 1 209 ? -44.150 4.818 -21.302 1.00 22.03 209 ASP A C 1
ATOM 1746 O O . ASP A 1 209 ? -43.412 5.778 -21.073 1.00 22.03 209 ASP A O 1
ATOM 1750 N N . ASN A 1 210 ? -44.396 3.870 -20.399 1.00 23.36 210 ASN A N 1
ATOM 1751 C CA . ASN A 1 210 ? -43.761 3.720 -19.096 1.00 23.36 210 ASN A CA 1
ATOM 1752 C C . ASN A 1 210 ? -42.278 3.378 -19.249 1.00 23.36 210 ASN A C 1
ATOM 1754 O O . ASN A 1 210 ? -42.000 2.307 -19.773 1.00 23.36 210 ASN A O 1
ATOM 1758 N N . VAL A 1 211 ? -41.360 4.157 -18.664 1.00 23.83 211 VAL A N 1
ATOM 1759 C CA . VAL A 1 211 ? -40.079 3.632 -18.148 1.00 23.83 211 VAL A CA 1
ATOM 1760 C C . VAL A 1 211 ? -39.622 4.470 -16.943 1.00 23.83 211 VAL A C 1
ATOM 1762 O O . VAL A 1 211 ? -39.267 5.641 -17.066 1.00 23.83 211 VAL A O 1
ATOM 1765 N N . ASN A 1 212 ? -39.659 3.839 -15.766 1.00 25.50 212 ASN A N 1
ATOM 1766 C CA . ASN A 1 212 ? -38.825 4.162 -14.608 1.00 25.50 212 ASN A CA 1
ATOM 1767 C C . ASN A 1 212 ? -37.356 4.112 -15.031 1.00 25.50 212 ASN A C 1
ATOM 1769 O O . ASN A 1 212 ? -36.957 3.082 -15.559 1.00 25.50 212 ASN A O 1
ATOM 1773 N N . ASP A 1 213 ? -36.543 5.119 -14.704 1.00 24.42 213 ASP A N 1
ATOM 1774 C CA . ASP A 1 213 ? -35.106 4.861 -14.594 1.00 24.42 213 ASP A CA 1
ATOM 1775 C C . ASP A 1 213 ? -34.413 5.712 -13.526 1.00 24.42 213 ASP A C 1
ATOM 1777 O O . ASP A 1 213 ? -34.325 6.943 -13.567 1.00 24.42 213 ASP A O 1
ATOM 1781 N N . SER A 1 214 ? -33.935 4.971 -12.535 1.00 22.81 214 SER A N 1
ATOM 1782 C CA . SER A 1 214 ? -32.948 5.310 -11.527 1.00 22.81 214 SER A CA 1
ATOM 1783 C C . SER A 1 214 ? -31.598 5.598 -12.183 1.00 22.81 214 SER A C 1
ATOM 1785 O O . SER A 1 214 ? -31.029 4.733 -12.840 1.00 22.81 214 SER A O 1
ATOM 1787 N N . PHE A 1 215 ? -31.034 6.784 -11.955 1.00 21.88 215 PHE A N 1
ATOM 1788 C CA . PHE A 1 215 ? -29.637 7.054 -12.301 1.00 21.88 215 PHE A CA 1
ATOM 1789 C C . PHE A 1 215 ? -28.718 6.488 -11.213 1.00 21.88 215 PHE A C 1
ATOM 1791 O O . PHE A 1 215 ? -28.393 7.163 -10.237 1.00 21.88 215 PHE A O 1
ATOM 1798 N N . THR A 1 216 ? -28.328 5.229 -11.394 1.00 25.02 216 THR A N 1
ATOM 1799 C CA . THR A 1 216 ? -27.183 4.576 -10.758 1.00 25.02 216 THR A CA 1
ATOM 1800 C C . THR A 1 216 ? -25.899 4.934 -11.505 1.00 25.02 216 THR A C 1
ATOM 1802 O O . THR A 1 216 ? -25.809 4.924 -12.734 1.00 25.02 216 THR A O 1
ATOM 1805 N N . THR A 1 217 ? -24.882 5.288 -10.731 1.00 24.34 217 THR A N 1
ATOM 1806 C CA . THR A 1 217 ? -23.570 5.786 -11.155 1.00 24.34 217 THR A CA 1
ATOM 1807 C C . THR A 1 217 ? -22.603 4.648 -11.510 1.00 24.34 217 THR A C 1
ATOM 1809 O O . THR A 1 217 ? -21.451 4.663 -11.092 1.00 24.34 217 THR A O 1
ATOM 1812 N N . GLU A 1 218 ? -23.052 3.662 -12.288 1.00 26.56 218 GLU A N 1
ATOM 1813 C CA . GLU A 1 218 ? -22.229 2.502 -12.686 1.00 26.56 218 GLU A CA 1
ATOM 1814 C C . GLU A 1 218 ? -21.882 2.443 -14.182 1.00 26.56 218 GLU A C 1
ATOM 1816 O O . GLU A 1 218 ? -21.127 1.575 -14.600 1.00 26.56 218 GLU A O 1
ATOM 1821 N N . ASN A 1 219 ? -22.308 3.415 -14.999 1.00 23.91 219 ASN A N 1
ATOM 1822 C CA . ASN A 1 219 ? -22.103 3.362 -16.457 1.00 23.91 219 ASN A CA 1
ATOM 1823 C C . ASN A 1 219 ? -21.086 4.356 -17.057 1.00 23.91 219 ASN A C 1
ATOM 1825 O O . ASN A 1 219 ? -21.066 4.557 -18.268 1.00 23.91 219 ASN A O 1
ATOM 1829 N N . LEU A 1 220 ? -20.192 4.955 -16.260 1.00 25.16 220 LEU A N 1
ATOM 1830 C CA . LEU A 1 220 ? -19.108 5.809 -16.794 1.00 25.16 220 LEU A CA 1
ATOM 1831 C C . LEU A 1 220 ? -17.739 5.116 -16.912 1.00 25.16 220 LEU A C 1
ATOM 1833 O O . LEU A 1 220 ? -16.799 5.731 -17.412 1.00 25.16 220 LEU A O 1
ATOM 1837 N N . LEU A 1 221 ? -17.631 3.840 -16.526 1.00 27.67 221 LEU A N 1
ATOM 1838 C CA . LEU A 1 221 ? -16.414 3.035 -16.707 1.00 27.67 221 LEU A CA 1
ATOM 1839 C C . LEU A 1 221 ? -16.422 2.175 -17.982 1.00 27.67 221 LEU A C 1
ATOM 1841 O O . LEU A 1 221 ? -15.365 1.715 -18.380 1.00 27.67 221 LEU A O 1
ATOM 1845 N N . ALA A 1 222 ? -17.556 2.037 -18.679 1.00 28.00 222 ALA A N 1
ATOM 1846 C CA . ALA A 1 222 ? -17.649 1.257 -19.923 1.00 28.00 222 ALA A CA 1
ATOM 1847 C C . ALA A 1 222 ? -17.599 2.099 -21.219 1.00 28.00 222 ALA A C 1
ATOM 1849 O O . ALA A 1 222 ? -17.625 1.545 -22.312 1.00 28.00 222 ALA A O 1
ATOM 1850 N N . GLN A 1 223 ? -17.527 3.436 -21.136 1.00 26.47 223 GLN A N 1
ATOM 1851 C CA . GLN A 1 223 ? -17.481 4.323 -22.319 1.00 26.47 223 GLN A CA 1
ATOM 1852 C C . GLN A 1 223 ? -16.167 5.105 -22.486 1.00 26.47 223 GLN A C 1
ATOM 1854 O O . GLN A 1 223 ? -16.068 5.965 -23.361 1.00 26.47 223 GLN A O 1
ATOM 1859 N N . LYS A 1 224 ? -15.134 4.801 -21.688 1.00 28.47 224 LYS A N 1
ATOM 1860 C CA . LYS A 1 224 ? -13.760 5.277 -21.942 1.00 28.47 224 LYS A CA 1
ATOM 1861 C C . LYS A 1 224 ? -12.843 4.227 -22.579 1.00 28.47 224 LYS A C 1
ATOM 1863 O O . LYS A 1 224 ? -11.780 4.608 -23.055 1.00 28.47 224 LYS A O 1
ATOM 1868 N N . ASP A 1 225 ? -13.295 2.979 -22.702 1.00 28.22 225 ASP A N 1
ATOM 1869 C CA . ASP A 1 225 ? -12.536 1.901 -23.353 1.00 28.22 225 ASP A CA 1
ATOM 1870 C C . ASP A 1 225 ? -12.723 1.838 -24.880 1.00 28.22 225 ASP A C 1
ATOM 1872 O O . ASP A 1 225 ? -11.998 1.128 -25.565 1.00 28.22 225 ASP A O 1
ATOM 1876 N N . THR A 1 226 ? -13.622 2.640 -25.458 1.00 27.19 226 THR A N 1
ATOM 1877 C CA . THR A 1 226 ? -13.805 2.708 -26.921 1.00 27.19 226 THR A CA 1
ATOM 1878 C C . THR A 1 226 ? -12.933 3.753 -27.623 1.00 27.19 226 THR A C 1
ATOM 1880 O O . THR A 1 226 ? -12.962 3.836 -28.844 1.00 27.19 226 THR A O 1
ATOM 1883 N N . VAL A 1 227 ? -12.138 4.558 -26.904 1.00 28.33 227 VAL A N 1
ATOM 1884 C CA . VAL A 1 227 ? -11.196 5.513 -27.541 1.00 28.33 227 VAL A CA 1
ATOM 1885 C C . VAL A 1 227 ? -9.780 4.927 -27.671 1.00 28.33 227 VAL A C 1
ATOM 1887 O O . VAL A 1 227 ? -8.953 5.459 -28.407 1.00 28.33 227 VAL A O 1
ATOM 1890 N N . THR A 1 228 ? -9.504 3.791 -27.030 1.00 29.48 228 THR A N 1
ATOM 1891 C CA . THR A 1 228 ? -8.262 3.023 -27.208 1.00 29.48 228 THR A CA 1
ATOM 1892 C C . THR A 1 228 ? -8.356 1.968 -28.313 1.00 29.48 228 THR A C 1
ATOM 1894 O O . THR A 1 228 ? -7.320 1.598 -28.858 1.00 29.48 228 THR A O 1
ATOM 1897 N N . GLU A 1 229 ? -9.554 1.533 -28.724 1.00 27.36 229 GLU A N 1
ATOM 1898 C CA . GLU A 1 229 ? -9.710 0.603 -29.859 1.00 27.36 229 GLU A CA 1
ATOM 1899 C C . GLU A 1 229 ? -9.445 1.268 -31.227 1.00 27.36 229 GLU A C 1
ATOM 1901 O O . GLU A 1 229 ? -8.845 0.648 -32.107 1.00 27.36 229 GLU A O 1
ATOM 1906 N N . ASP A 1 230 ? -9.774 2.553 -31.395 1.00 25.23 230 ASP A N 1
ATOM 1907 C CA . ASP A 1 230 ? -9.656 3.248 -32.691 1.00 25.23 230 ASP A CA 1
ATOM 1908 C C . ASP A 1 230 ? -8.258 3.826 -32.999 1.00 25.23 230 ASP A C 1
ATOM 1910 O O . ASP A 1 230 ? -8.041 4.374 -34.078 1.00 25.23 230 ASP A O 1
ATOM 1914 N N . ILE A 1 231 ? -7.275 3.672 -32.102 1.00 29.56 231 ILE A N 1
ATOM 1915 C CA . ILE A 1 231 ? -5.862 4.016 -32.384 1.00 29.56 231 ILE A CA 1
ATOM 1916 C C . ILE A 1 231 ? -5.020 2.756 -32.672 1.00 29.56 231 ILE A C 1
ATOM 1918 O O . ILE A 1 231 ? -3.925 2.848 -33.222 1.00 29.56 231 ILE A O 1
ATOM 1922 N N . VAL A 1 232 ? -5.544 1.557 -32.396 1.00 30.64 232 VAL A N 1
ATOM 1923 C CA . VAL A 1 232 ? -4.816 0.285 -32.578 1.00 30.64 232 VAL A CA 1
ATOM 1924 C C . VAL A 1 232 ? -5.078 -0.363 -33.951 1.00 30.64 232 VAL A C 1
ATOM 1926 O O . VAL A 1 232 ? -4.405 -1.322 -34.316 1.00 30.64 232 VAL A O 1
ATOM 1929 N N . SER A 1 233 ? -5.985 0.178 -34.773 1.00 27.38 233 SER A N 1
ATOM 1930 C CA . SER A 1 233 ? -6.356 -0.417 -36.071 1.00 27.38 233 SER A CA 1
ATOM 1931 C C . SER A 1 233 ? -5.850 0.318 -37.321 1.00 27.38 233 SER A C 1
ATOM 1933 O O . SER A 1 233 ? -6.165 -0.094 -38.436 1.00 27.38 233 SER A O 1
ATOM 1935 N N . SER A 1 234 ? -5.009 1.348 -37.187 1.00 29.31 234 SER A N 1
ATOM 1936 C CA . SER A 1 234 ? -4.397 2.013 -38.347 1.00 29.31 234 SER A CA 1
ATOM 1937 C C . SER A 1 234 ? -2.902 2.263 -38.163 1.00 29.31 234 SER A C 1
ATOM 1939 O O . SER A 1 234 ? -2.444 3.402 -38.077 1.00 29.31 234 SER A O 1
ATOM 1941 N N . ILE A 1 235 ? -2.130 1.181 -38.138 1.00 29.22 235 ILE A N 1
ATOM 1942 C CA . ILE A 1 235 ? -0.731 1.224 -38.559 1.00 29.22 235 ILE A CA 1
ATOM 1943 C C . ILE A 1 235 ? -0.630 0.277 -39.750 1.00 29.22 235 ILE A C 1
ATOM 1945 O O . ILE A 1 235 ? -0.545 -0.938 -39.590 1.00 29.22 235 ILE A O 1
ATOM 1949 N N . ASP A 1 236 ? -0.677 0.848 -40.954 1.00 25.97 236 ASP A N 1
ATOM 1950 C CA . ASP A 1 236 ? -0.186 0.185 -42.161 1.00 25.97 236 ASP A CA 1
ATOM 1951 C C . ASP A 1 236 ? 1.323 -0.042 -41.971 1.00 25.97 236 ASP A C 1
ATOM 1953 O O . ASP A 1 236 ? 2.151 0.827 -42.257 1.00 25.97 236 ASP A O 1
ATOM 1957 N N . ILE A 1 237 ? 1.686 -1.208 -41.432 1.00 32.31 237 ILE A N 1
ATOM 1958 C CA . ILE A 1 237 ? 3.068 -1.689 -41.394 1.00 32.31 237 ILE A CA 1
ATOM 1959 C C . ILE A 1 237 ? 3.383 -2.230 -42.788 1.00 32.31 237 ILE A C 1
ATOM 1961 O O . ILE A 1 237 ? 3.270 -3.420 -43.070 1.00 32.31 237 ILE A O 1
ATOM 1965 N N . ASN A 1 238 ? 3.775 -1.333 -43.689 1.00 28.33 238 ASN A N 1
ATOM 1966 C CA . ASN A 1 238 ? 4.526 -1.729 -44.873 1.00 28.33 238 ASN A CA 1
ATOM 1967 C C . ASN A 1 238 ? 5.992 -1.934 -44.470 1.00 28.33 238 ASN A C 1
ATOM 1969 O O . ASN A 1 238 ? 6.761 -0.975 -44.414 1.00 28.33 238 ASN A O 1
ATOM 1973 N N . GLY A 1 239 ? 6.362 -3.190 -44.208 1.00 28.55 239 GLY A N 1
ATOM 1974 C CA . GLY A 1 239 ? 7.748 -3.650 -44.088 1.00 28.55 239 GLY A CA 1
ATOM 1975 C C . GLY A 1 239 ? 7.926 -4.733 -43.022 1.00 28.55 239 GLY A C 1
ATOM 1976 O O . GLY A 1 239 ? 7.854 -4.423 -41.841 1.00 28.55 239 GLY A O 1
ATOM 1977 N N . ASP A 1 240 ? 8.148 -5.976 -43.463 1.00 35.31 240 ASP A N 1
ATOM 1978 C CA . ASP A 1 240 ? 8.542 -7.187 -42.712 1.00 35.31 240 ASP A CA 1
ATOM 1979 C C . ASP A 1 240 ? 9.151 -6.958 -41.308 1.00 35.31 240 ASP A C 1
ATOM 1981 O O . ASP A 1 240 ? 10.371 -6.942 -41.142 1.00 35.31 240 ASP A O 1
ATOM 1985 N N . ALA A 1 241 ? 8.313 -6.849 -40.274 1.00 40.47 241 ALA A N 1
ATOM 1986 C CA . ALA A 1 241 ? 8.750 -6.873 -38.880 1.00 40.47 241 ALA A CA 1
ATOM 1987 C C . ALA A 1 241 ? 8.296 -8.185 -38.234 1.00 40.47 241 ALA A C 1
ATOM 1989 O O . ALA A 1 241 ? 7.111 -8.396 -37.977 1.00 40.47 241 ALA A O 1
ATOM 1990 N N . THR A 1 242 ? 9.248 -9.075 -37.971 1.00 51.25 242 THR A N 1
ATOM 1991 C CA . THR A 1 242 ? 9.069 -10.230 -37.089 1.00 51.25 242 THR A CA 1
ATOM 1992 C C . THR A 1 242 ? 8.621 -9.739 -35.711 1.00 51.25 242 THR A C 1
ATOM 1994 O O . THR A 1 242 ? 9.378 -9.073 -35.005 1.00 51.25 242 THR A O 1
ATOM 1997 N N . THR A 1 243 ? 7.375 -10.020 -35.339 1.00 70.94 243 THR A N 1
ATOM 1998 C CA . THR A 1 243 ? 6.814 -9.696 -34.023 1.00 70.94 243 THR A CA 1
ATOM 1999 C C . THR A 1 243 ? 7.546 -10.489 -32.938 1.00 70.94 243 THR A C 1
ATOM 2001 O O . THR A 1 243 ? 7.619 -11.712 -33.040 1.00 70.94 243 THR A O 1
ATOM 2004 N N . SER A 1 244 ? 8.089 -9.806 -31.920 1.00 87.31 244 SER A N 1
ATOM 2005 C CA . SER A 1 244 ? 8.743 -10.453 -30.768 1.00 87.31 244 SER A CA 1
ATOM 2006 C C . SER A 1 244 ? 7.752 -11.355 -30.037 1.00 87.31 244 SER A C 1
ATOM 2008 O O . SER A 1 244 ? 6.725 -10.890 -29.532 1.00 87.31 244 SER A O 1
ATOM 2010 N N . LYS A 1 245 ? 8.080 -12.643 -29.955 1.00 92.00 245 LYS A N 1
ATOM 2011 C CA . LYS A 1 245 ? 7.269 -13.635 -29.253 1.00 92.00 245 LYS A CA 1
ATOM 2012 C C . LYS A 1 245 ? 7.303 -13.422 -27.750 1.00 92.00 245 LYS A C 1
ATOM 2014 O O . LYS A 1 245 ? 6.287 -13.647 -27.088 1.00 92.00 245 LYS A O 1
ATOM 2019 N N . LEU A 1 246 ? 8.430 -12.953 -27.211 1.00 93.62 246 LEU A N 1
ATOM 2020 C CA . LEU A 1 246 ? 8.535 -12.607 -25.797 1.00 93.62 246 LEU A CA 1
ATOM 2021 C C . LEU A 1 246 ? 7.531 -11.512 -25.428 1.00 93.62 246 LEU A C 1
ATOM 2023 O O . LEU A 1 246 ? 6.804 -11.654 -24.445 1.00 93.62 246 LEU A O 1
ATOM 2027 N N . LEU A 1 247 ? 7.425 -10.452 -26.237 1.00 92.00 247 LEU A N 1
ATOM 2028 C CA . LEU A 1 247 ? 6.439 -9.392 -26.014 1.00 92.00 247 LEU A CA 1
ATOM 2029 C C . LEU A 1 247 ? 5.003 -9.940 -26.029 1.00 92.00 247 LEU A C 1
ATOM 2031 O O . LEU A 1 247 ? 4.200 -9.569 -25.172 1.00 92.00 247 LEU A O 1
ATOM 2035 N N . ASP A 1 248 ? 4.674 -10.836 -26.959 1.00 89.31 248 ASP A N 1
ATOM 2036 C CA . ASP A 1 248 ? 3.340 -11.439 -27.028 1.00 89.31 248 ASP A CA 1
ATOM 2037 C C . ASP A 1 248 ? 3.020 -12.303 -25.799 1.00 89.31 248 ASP A C 1
ATOM 2039 O O . ASP A 1 248 ? 1.898 -12.253 -25.289 1.00 89.31 248 ASP A O 1
ATOM 2043 N N . LYS A 1 249 ? 4.004 -13.034 -25.259 1.00 90.75 249 LYS A N 1
ATOM 2044 C CA . LYS A 1 249 ? 3.848 -13.762 -23.990 1.00 90.75 249 LYS A CA 1
ATOM 2045 C C . LYS A 1 249 ? 3.710 -12.818 -22.800 1.00 90.75 249 LYS A C 1
ATOM 2047 O O . LYS A 1 249 ? 2.816 -13.009 -21.980 1.00 90.75 249 LYS A O 1
ATOM 2052 N N . LEU A 1 250 ? 4.517 -11.761 -22.722 1.00 91.56 250 LEU A N 1
ATOM 2053 C CA . LEU A 1 250 ? 4.425 -10.758 -21.655 1.00 91.56 250 LEU A CA 1
ATOM 2054 C C . LEU A 1 250 ? 3.071 -10.033 -21.654 1.00 91.56 250 LEU A C 1
ATOM 2056 O O . LEU A 1 250 ? 2.538 -9.747 -20.583 1.00 91.56 250 LEU A O 1
ATOM 2060 N N . ARG A 1 251 ? 2.450 -9.804 -22.819 1.00 89.44 251 ARG A N 1
ATOM 2061 C CA . ARG A 1 251 ? 1.090 -9.237 -22.914 1.00 89.44 251 ARG A CA 1
ATOM 2062 C C . ARG A 1 251 ? 0.022 -10.084 -22.215 1.00 89.44 251 ARG A C 1
ATOM 2064 O O . ARG A 1 251 ? -1.005 -9.542 -21.814 1.00 89.44 251 ARG A O 1
ATOM 2071 N N . MET A 1 252 ? 0.253 -11.381 -22.003 1.00 87.81 252 MET A N 1
ATOM 2072 C CA . MET A 1 252 ? -0.664 -12.238 -21.236 1.00 87.81 252 MET A CA 1
ATOM 2073 C C . MET A 1 252 ? -0.737 -11.844 -19.752 1.00 87.81 252 MET A C 1
ATOM 2075 O O . MET A 1 252 ? -1.739 -12.125 -19.099 1.00 87.81 252 MET A O 1
ATOM 2079 N N . LEU A 1 253 ? 0.279 -11.148 -19.225 1.00 86.44 253 LEU A N 1
ATOM 2080 C CA . LEU A 1 253 ? 0.277 -10.600 -17.864 1.00 86.44 253 LEU A CA 1
ATOM 2081 C C . LEU A 1 253 ? -0.616 -9.356 -17.725 1.00 86.44 253 LEU A C 1
ATOM 2083 O O . LEU A 1 253 ? -0.963 -8.975 -16.606 1.00 86.44 253 LEU A O 1
ATOM 2087 N N . GLN A 1 254 ? -0.997 -8.719 -18.839 1.00 83.56 254 GLN A N 1
ATOM 2088 C CA . GLN A 1 254 ? -1.803 -7.504 -18.806 1.00 83.56 254 GLN A CA 1
ATOM 2089 C C . GLN A 1 254 ? -3.253 -7.788 -18.410 1.00 83.56 254 GLN A C 1
ATOM 2091 O O . GLN A 1 254 ? -3.865 -8.739 -18.894 1.00 83.56 254 GLN A O 1
ATOM 2096 N N . SER A 1 255 ? -3.864 -6.894 -17.633 1.00 64.88 255 SER A N 1
ATOM 2097 C CA . SER A 1 255 ? -5.238 -7.022 -17.151 1.00 64.88 255 SER A CA 1
ATOM 2098 C C . SER A 1 255 ? -6.277 -7.019 -18.263 1.00 64.88 255 SER A C 1
ATOM 2100 O O . SER A 1 255 ? -7.349 -7.576 -18.065 1.00 64.88 255 SER A O 1
ATOM 2102 N N . SER A 1 256 ? -5.998 -6.411 -19.413 1.00 59.97 256 SER A N 1
ATOM 2103 C CA . SER A 1 256 ? -6.890 -6.409 -20.578 1.00 59.97 256 SER A CA 1
ATOM 2104 C C . SER A 1 256 ? -6.869 -7.725 -21.368 1.00 59.97 256 SER A C 1
ATOM 2106 O O . SER A 1 256 ? -7.674 -7.899 -22.281 1.00 59.97 256 SER A O 1
ATOM 2108 N N . SER A 1 257 ? -5.974 -8.666 -21.043 1.00 57.38 257 SER A N 1
ATOM 2109 C CA . SER A 1 257 ? -5.900 -9.943 -21.751 1.00 57.38 257 SER A CA 1
ATOM 2110 C C . SER A 1 257 ? -7.122 -10.822 -21.456 1.00 57.38 257 SER A C 1
ATOM 2112 O O . SER A 1 257 ? -7.625 -10.874 -20.331 1.00 57.38 257 SER A O 1
ATOM 2114 N N . LYS A 1 258 ? -7.587 -11.569 -22.468 1.00 49.53 258 LYS A N 1
ATOM 2115 C CA . LYS A 1 258 ? -8.659 -12.572 -22.305 1.00 49.53 258 LYS A CA 1
ATOM 2116 C C . LYS A 1 258 ? -8.299 -13.628 -21.252 1.00 49.53 258 LYS A C 1
ATOM 2118 O O . LYS A 1 258 ? -9.166 -14.070 -20.507 1.00 49.53 258 LYS A O 1
ATOM 2123 N N . GLU A 1 259 ? -7.010 -13.936 -21.117 1.00 51.47 259 GLU A N 1
ATOM 2124 C CA . GLU A 1 259 ? -6.459 -14.827 -20.089 1.00 51.47 259 GLU A CA 1
ATOM 2125 C C . GLU A 1 259 ? -6.590 -14.279 -18.659 1.00 51.47 259 GLU A C 1
ATOM 2127 O O . GLU A 1 259 ? -6.542 -15.047 -17.700 1.00 51.47 259 GLU A O 1
ATOM 2132 N N . SER A 1 260 ? -6.842 -12.979 -18.485 1.00 45.09 260 SER A N 1
ATOM 2133 C CA . SER A 1 260 ? -7.099 -12.356 -17.179 1.00 45.09 260 SER A CA 1
ATOM 2134 C C . SER A 1 260 ? -8.568 -12.398 -16.738 1.00 45.09 260 SER A C 1
ATOM 2136 O O . SER A 1 260 ? -8.870 -12.031 -15.601 1.00 45.09 260 SER A O 1
ATOM 2138 N N . VAL A 1 261 ? -9.495 -12.807 -17.614 1.00 44.75 261 VAL A N 1
ATOM 2139 C CA . VAL A 1 261 ? -10.930 -12.924 -17.305 1.00 44.75 261 VAL A CA 1
ATOM 2140 C C . VAL A 1 261 ? -11.231 -14.369 -16.918 1.00 44.75 261 VAL A C 1
ATOM 2142 O O . VAL A 1 261 ? -11.114 -15.281 -17.736 1.00 44.75 261 VAL A O 1
ATOM 2145 N N . VAL A 1 262 ? -11.571 -14.602 -15.648 1.00 48.84 262 VAL A N 1
ATOM 2146 C CA . VAL A 1 262 ? -11.866 -15.942 -15.118 1.00 48.84 262 VAL A CA 1
ATOM 2147 C C . VAL A 1 262 ? -13.180 -16.449 -15.718 1.00 48.84 262 VAL A C 1
ATOM 2149 O O . VAL A 1 262 ? -14.239 -16.260 -15.134 1.00 48.84 262 VAL A O 1
ATOM 2152 N N . ASN A 1 263 ? -13.118 -17.102 -16.880 1.00 40.94 263 ASN A N 1
ATOM 2153 C CA . ASN A 1 263 ? -14.215 -17.951 -17.336 1.00 40.94 263 ASN A CA 1
ATOM 2154 C C . ASN A 1 263 ? -14.317 -19.159 -16.400 1.00 40.94 263 ASN A C 1
ATOM 2156 O O . ASN A 1 263 ? -13.313 -19.804 -16.095 1.00 40.94 263 ASN A O 1
ATOM 2160 N N . ALA A 1 264 ? -15.535 -19.455 -15.953 1.00 40.00 264 ALA A N 1
ATOM 2161 C CA . ALA A 1 264 ? -15.831 -20.451 -14.926 1.00 40.00 264 ALA A CA 1
ATOM 2162 C C . ALA A 1 264 ? -15.516 -21.914 -15.316 1.00 40.00 264 ALA A C 1
ATOM 2164 O O . ALA A 1 264 ? -15.611 -22.784 -14.447 1.00 40.00 264 ALA A O 1
ATOM 2165 N N . ASP A 1 265 ? -15.119 -22.167 -16.570 1.00 40.66 265 ASP A N 1
ATOM 2166 C CA . ASP A 1 265 ? -15.105 -23.506 -17.174 1.00 40.66 265 ASP A CA 1
ATOM 2167 C C . ASP A 1 265 ? -13.705 -24.064 -17.518 1.00 40.66 265 ASP A C 1
ATOM 2169 O O . ASP A 1 265 ? -13.604 -25.240 -17.858 1.00 40.66 265 ASP A O 1
ATOM 2173 N N . SER A 1 266 ? -12.616 -23.284 -17.407 1.00 50.81 266 SER A N 1
ATOM 2174 C CA . SER A 1 266 ? -11.242 -23.810 -17.567 1.00 50.81 266 SER A CA 1
ATOM 2175 C C . SER A 1 266 ? -10.167 -22.905 -16.949 1.00 50.81 266 SER A C 1
ATOM 2177 O O . SER A 1 266 ? -10.167 -21.691 -17.178 1.00 50.81 266 SER A O 1
ATOM 2179 N N . PHE A 1 267 ? -9.216 -23.489 -16.216 1.00 58.38 267 PHE A N 1
ATOM 2180 C CA . PHE A 1 267 ? -8.062 -22.805 -15.628 1.00 58.38 267 PHE A CA 1
ATOM 2181 C C . PHE A 1 267 ? -7.049 -22.398 -16.709 1.00 58.38 267 PHE A C 1
ATOM 2183 O O . PHE A 1 267 ? -6.612 -21.254 -16.710 1.00 58.38 267 PHE A O 1
ATOM 2190 N N . GLY A 1 268 ? -6.784 -23.260 -17.696 1.00 69.62 268 GLY A N 1
ATOM 2191 C CA . GLY A 1 268 ? -5.913 -22.971 -18.846 1.00 69.62 268 GLY A CA 1
ATOM 2192 C C . GLY A 1 268 ? -4.413 -23.105 -18.542 1.00 69.62 268 GLY A C 1
ATOM 2193 O O . GLY A 1 268 ? -3.967 -22.859 -17.422 1.00 69.62 268 GLY A O 1
ATOM 2194 N N . GLU A 1 269 ? -3.616 -23.471 -19.556 1.00 78.69 269 GLU A N 1
ATOM 2195 C CA . GLU A 1 269 ? -2.187 -23.819 -19.406 1.00 78.69 269 GLU A CA 1
ATOM 2196 C C . GLU A 1 269 ? -1.343 -22.682 -18.807 1.00 78.69 269 GLU A C 1
ATOM 2198 O O . GLU A 1 269 ? -0.501 -22.908 -17.939 1.00 78.69 269 GLU A O 1
ATOM 2203 N N . PHE A 1 270 ? -1.592 -21.433 -19.217 1.00 80.75 270 PHE A N 1
ATOM 2204 C CA . PHE A 1 270 ? -0.858 -20.276 -18.698 1.00 80.75 270 PHE A CA 1
ATOM 2205 C C . PHE A 1 270 ? -1.131 -20.027 -17.210 1.00 80.75 270 PHE A C 1
ATOM 2207 O O . PHE A 1 270 ? -0.211 -19.727 -16.448 1.00 80.75 270 PHE A O 1
ATOM 2214 N N . ARG A 1 271 ? -2.389 -20.162 -16.770 1.00 78.81 271 ARG A N 1
ATOM 2215 C CA . ARG A 1 271 ? -2.735 -19.967 -15.356 1.00 78.81 271 ARG A CA 1
ATOM 2216 C C . ARG A 1 271 ? -2.225 -21.110 -14.502 1.00 78.81 271 ARG A C 1
ATOM 2218 O O . ARG A 1 271 ? -1.812 -20.859 -13.375 1.00 78.81 271 ARG A O 1
ATOM 2225 N N . GLU A 1 272 ? -2.221 -22.327 -15.040 1.00 83.88 272 GLU A N 1
ATOM 2226 C CA . GLU A 1 272 ? -1.570 -23.471 -14.410 1.00 83.88 272 GLU A CA 1
ATOM 2227 C C . GLU A 1 272 ? -0.088 -23.205 -14.181 1.00 83.88 272 GLU A C 1
ATOM 2229 O O . GLU A 1 272 ? 0.385 -23.321 -13.049 1.00 83.88 272 GLU A O 1
ATOM 2234 N N . TYR A 1 273 ? 0.613 -22.732 -15.211 1.00 88.94 273 TYR A N 1
ATOM 2235 C CA . TYR A 1 273 ? 2.010 -22.352 -15.077 1.00 88.94 273 TYR A CA 1
ATOM 2236 C C . TYR A 1 273 ? 2.213 -21.254 -14.025 1.00 88.94 273 TYR A C 1
ATOM 2238 O O . TYR A 1 273 ? 3.075 -21.389 -13.160 1.00 88.94 273 TYR A O 1
ATOM 2246 N N . MET A 1 274 ? 1.408 -20.188 -14.040 1.00 88.00 274 MET A N 1
ATOM 2247 C CA . MET A 1 274 ? 1.567 -19.036 -13.140 1.00 88.00 274 MET A CA 1
ATOM 2248 C C . MET A 1 274 ? 0.987 -19.234 -11.728 1.00 88.00 274 MET A C 1
ATOM 2250 O O . MET A 1 274 ? 1.202 -18.384 -10.861 1.00 88.00 274 MET A O 1
ATOM 2254 N N . HIS A 1 275 ? 0.267 -20.329 -11.464 1.00 87.31 275 HIS A N 1
ATOM 2255 C CA . HIS A 1 275 ? -0.352 -20.595 -10.165 1.00 87.31 275 HIS A CA 1
ATOM 2256 C C . HIS A 1 275 ? 0.702 -20.773 -9.064 1.00 87.31 275 HIS A C 1
ATOM 2258 O O . HIS A 1 275 ? 1.727 -21.426 -9.261 1.00 87.31 275 HIS A O 1
ATOM 2264 N N . ILE A 1 276 ? 0.454 -20.191 -7.893 1.00 86.44 276 ILE A N 1
ATOM 2265 C CA . ILE A 1 276 ? 1.304 -20.333 -6.709 1.00 86.44 276 ILE A CA 1
ATOM 2266 C C . ILE A 1 276 ? 0.402 -20.690 -5.544 1.00 86.44 276 ILE A C 1
ATOM 2268 O O . ILE A 1 276 ? -0.536 -19.944 -5.246 1.00 86.44 276 ILE A O 1
ATOM 2272 N N . ASP A 1 277 ? 0.726 -21.801 -4.890 1.00 82.88 277 ASP A N 1
ATOM 2273 C CA . ASP A 1 277 ? -0.023 -22.284 -3.741 1.00 82.88 277 ASP A CA 1
ATOM 2274 C C . ASP A 1 277 ? 0.029 -21.277 -2.590 1.00 82.88 277 ASP A C 1
ATOM 2276 O O . ASP A 1 277 ? 1.065 -20.661 -2.311 1.00 82.88 277 ASP A O 1
ATOM 2280 N N . ARG A 1 278 ? -1.099 -21.131 -1.895 1.00 78.06 278 ARG A N 1
ATOM 2281 C CA . ARG A 1 278 ? -1.247 -20.231 -0.743 1.00 78.06 278 ARG A CA 1
ATOM 2282 C C . ARG A 1 278 ? -1.661 -21.009 0.504 1.00 78.06 278 ARG A C 1
ATOM 2284 O O . ARG A 1 278 ? -2.407 -21.971 0.365 1.00 78.06 278 ARG A O 1
ATOM 2291 N N . PRO A 1 279 ? -1.304 -20.562 1.721 1.00 77.06 279 PRO A N 1
ATOM 2292 C CA . PRO A 1 279 ? -1.753 -21.199 2.965 1.00 77.06 279 PRO A CA 1
ATOM 2293 C C . PRO A 1 279 ? -3.266 -21.474 3.008 1.00 77.06 279 PRO A C 1
ATOM 2295 O O . PRO A 1 279 ? -3.690 -22.591 3.284 1.00 77.06 279 PRO A O 1
ATOM 2298 N N . ILE A 1 280 ? -4.082 -20.495 2.603 1.00 79.56 280 ILE A N 1
ATOM 2299 C CA . ILE A 1 280 ? -5.547 -20.615 2.580 1.00 79.56 280 ILE A CA 1
ATOM 2300 C C . ILE A 1 280 ? -6.080 -21.686 1.613 1.00 79.56 280 ILE A C 1
ATOM 2302 O O . ILE A 1 280 ? -7.167 -22.219 1.822 1.00 79.56 280 ILE A O 1
ATOM 2306 N N . GLN A 1 281 ? -5.327 -22.021 0.559 1.00 86.44 281 GLN A N 1
ATOM 2307 C CA . GLN A 1 281 ? -5.684 -23.101 -0.363 1.00 86.44 281 GLN A CA 1
ATOM 2308 C C . GLN A 1 281 ? -5.601 -24.454 0.339 1.00 86.44 281 GLN A C 1
ATOM 2310 O O . GLN A 1 281 ? -6.526 -25.248 0.205 1.00 86.44 281 GLN A O 1
ATOM 2315 N N . TYR A 1 282 ? -4.547 -24.686 1.125 1.00 86.06 282 TYR A N 1
ATOM 2316 C CA . TYR A 1 282 ? -4.416 -25.902 1.928 1.00 86.06 282 TYR A CA 1
ATOM 2317 C C . TYR A 1 282 ? -5.548 -26.005 2.952 1.00 86.06 282 TYR A C 1
ATOM 2319 O O . TYR A 1 282 ? -6.220 -27.027 3.001 1.00 86.06 282 TYR A O 1
ATOM 2327 N N . SER A 1 283 ? -5.859 -24.918 3.668 1.00 85.12 283 SER A N 1
ATOM 2328 C CA . SER A 1 283 ? -6.975 -24.896 4.626 1.00 85.12 283 SER A CA 1
ATOM 2329 C C . SER A 1 283 ? -8.335 -25.178 3.976 1.00 85.12 283 SER A C 1
ATOM 2331 O O . SER A 1 283 ? -9.183 -25.848 4.569 1.00 85.12 283 SER A O 1
ATOM 2333 N N . LEU A 1 284 ? -8.561 -24.691 2.749 1.00 89.19 284 LEU A N 1
ATOM 2334 C CA . LEU A 1 284 ? -9.776 -24.999 1.993 1.00 89.19 284 LEU A CA 1
ATOM 2335 C C . LEU A 1 284 ? -9.829 -26.473 1.587 1.00 89.19 284 LEU A C 1
ATOM 2337 O O . LEU A 1 284 ? -10.879 -27.090 1.743 1.00 89.19 284 LEU A O 1
ATOM 2341 N N . ILE A 1 285 ? -8.721 -27.032 1.094 1.00 91.00 285 ILE A N 1
ATOM 2342 C CA . ILE A 1 285 ? -8.635 -28.451 0.720 1.00 91.00 285 ILE A CA 1
ATOM 2343 C C . ILE A 1 285 ? -8.888 -29.335 1.944 1.00 91.00 285 ILE A C 1
ATOM 2345 O O . ILE A 1 285 ? -9.761 -30.192 1.883 1.00 91.00 285 ILE A O 1
ATOM 2349 N N . GLU A 1 286 ? -8.227 -29.070 3.072 1.00 90.12 286 GLU A N 1
ATOM 2350 C CA . GLU A 1 286 ? -8.428 -29.809 4.326 1.00 90.12 286 GLU A CA 1
ATOM 2351 C C . GLU A 1 286 ? -9.887 -29.741 4.807 1.00 90.12 286 GLU A C 1
ATOM 2353 O O . GLU A 1 286 ? -10.459 -30.744 5.234 1.00 90.12 286 GLU A O 1
ATOM 2358 N N . THR A 1 287 ? -10.526 -28.569 4.695 1.00 89.38 287 THR A N 1
ATOM 2359 C CA . THR A 1 287 ? -11.945 -28.411 5.055 1.00 89.38 287 THR A CA 1
ATOM 2360 C C . THR A 1 287 ? -12.851 -29.221 4.123 1.00 89.38 287 THR A C 1
ATOM 2362 O O . THR A 1 287 ? -13.794 -29.863 4.584 1.00 89.38 287 THR A O 1
ATOM 2365 N N . LEU A 1 288 ? -12.573 -29.219 2.816 1.00 91.69 288 LEU A N 1
ATOM 2366 C CA . LEU A 1 288 ? -13.327 -30.002 1.836 1.00 91.69 288 LEU A CA 1
ATOM 2367 C C . LEU A 1 288 ? -13.163 -31.512 2.064 1.00 91.69 288 LEU A C 1
ATOM 2369 O O . LEU A 1 288 ? -14.156 -32.234 2.047 1.00 91.69 288 LEU A O 1
ATOM 2373 N N . GLU A 1 289 ? -11.945 -31.984 2.336 1.00 91.00 289 GLU A N 1
ATOM 2374 C CA . GLU A 1 289 ? -11.655 -33.391 2.653 1.00 91.00 289 GLU A CA 1
ATOM 2375 C C . GLU A 1 289 ? -12.361 -33.854 3.936 1.00 91.00 289 GLU A C 1
ATOM 2377 O O . GLU A 1 289 ? -12.880 -34.972 4.000 1.00 91.00 289 GLU A O 1
ATOM 2382 N N . ALA A 1 290 ? -12.434 -32.988 4.953 1.00 88.44 290 ALA A N 1
ATOM 2383 C CA . ALA A 1 290 ? -13.183 -33.273 6.173 1.00 88.44 290 ALA A CA 1
ATOM 2384 C C . ALA A 1 290 ? -14.691 -33.428 5.899 1.00 88.44 290 ALA A C 1
ATOM 2386 O O . ALA A 1 290 ? -15.337 -34.304 6.476 1.00 88.44 290 ALA A O 1
ATOM 2387 N N . ILE A 1 291 ? -15.244 -32.615 4.993 1.00 89.44 291 ILE A N 1
ATOM 2388 C CA . ILE A 1 291 ? -16.672 -32.610 4.647 1.00 89.44 291 ILE A CA 1
ATOM 2389 C C . ILE A 1 291 ? -17.063 -33.763 3.716 1.00 89.44 291 ILE A C 1
ATOM 2391 O O . ILE A 1 291 ? -18.193 -34.238 3.805 1.00 89.44 291 ILE A O 1
ATOM 2395 N N . ASP A 1 292 ? -16.162 -34.254 2.863 1.00 85.19 292 ASP A N 1
ATOM 2396 C CA . ASP A 1 292 ? -16.453 -35.329 1.896 1.00 85.19 292 ASP A CA 1
ATOM 2397 C C . ASP A 1 292 ? -17.035 -36.596 2.567 1.00 85.19 292 ASP A C 1
ATOM 2399 O O . ASP A 1 292 ? -17.871 -37.307 2.008 1.00 85.19 292 ASP A O 1
ATOM 2403 N N . ASN A 1 293 ? -16.674 -36.837 3.833 1.00 80.62 293 ASN A N 1
ATOM 2404 C CA . ASN A 1 293 ? -17.159 -37.970 4.626 1.00 80.62 293 ASN A CA 1
ATOM 2405 C C . ASN A 1 293 ? -18.453 -37.689 5.419 1.00 80.62 293 ASN A C 1
ATOM 2407 O O . ASN A 1 293 ? -19.035 -38.610 6.003 1.00 80.62 293 ASN A O 1
ATOM 2411 N N . GLU A 1 294 ? -18.927 -36.443 5.465 1.00 82.75 294 GLU A N 1
ATOM 2412 C CA . GLU A 1 294 ? -20.053 -36.035 6.303 1.00 82.75 294 GLU A CA 1
ATOM 2413 C C . GLU A 1 294 ? -21.395 -36.324 5.650 1.00 82.75 294 GLU A C 1
ATOM 2415 O O . GLU A 1 294 ? -21.664 -35.912 4.529 1.00 82.75 294 GLU A O 1
ATOM 2420 N N . SER A 1 295 ? -22.300 -36.992 6.370 1.00 76.12 295 SER A N 1
ATOM 2421 C CA . SER A 1 295 ? -23.631 -37.361 5.854 1.00 76.12 295 SER A CA 1
ATOM 2422 C C . SER A 1 295 ? -24.648 -36.213 5.863 1.00 76.12 295 SER A C 1
ATOM 2424 O O . SER A 1 295 ? -25.669 -36.293 5.178 1.00 76.12 295 SER A O 1
ATOM 2426 N N . THR A 1 296 ? -24.369 -35.141 6.602 1.00 84.12 296 THR A N 1
ATOM 2427 C CA . THR A 1 296 ? -25.267 -33.991 6.768 1.00 84.12 296 THR A CA 1
ATOM 2428 C C . THR A 1 296 ? -24.879 -32.838 5.836 1.00 84.12 296 THR A C 1
ATOM 2430 O O . THR A 1 296 ? -23.696 -32.696 5.531 1.00 84.12 296 THR A O 1
ATOM 2433 N N . PRO A 1 297 ? -25.834 -32.009 5.364 1.00 87.62 297 PRO A N 1
ATOM 2434 C CA . PRO A 1 297 ? -25.524 -30.820 4.571 1.00 87.62 297 PRO A CA 1
ATOM 2435 C C . PRO A 1 297 ? -24.579 -29.864 5.303 1.00 87.62 297 PRO A C 1
ATOM 2437 O O . PRO A 1 297 ? -24.817 -29.526 6.460 1.00 87.62 297 PRO A O 1
ATOM 2440 N N . GLN A 1 298 ? -23.538 -29.407 4.608 1.00 92.44 298 GLN A N 1
ATOM 2441 C CA . GLN A 1 298 ? -22.501 -28.515 5.145 1.00 92.44 298 GLN A CA 1
ATOM 2442 C C . GLN A 1 298 ? -22.489 -27.209 4.350 1.00 92.44 298 GLN A C 1
ATOM 2444 O O . GLN A 1 298 ? -22.664 -27.240 3.128 1.00 92.44 298 GLN A O 1
ATOM 2449 N N . LEU A 1 299 ? -22.281 -26.081 5.031 1.00 92.62 299 LEU A N 1
ATOM 2450 C CA . LEU A 1 299 ? -22.126 -24.761 4.419 1.00 92.62 299 LEU A CA 1
ATOM 2451 C C . LEU A 1 299 ? -20.703 -24.251 4.643 1.00 92.62 299 LEU A C 1
ATOM 2453 O O . LEU A 1 299 ? -20.279 -24.090 5.784 1.00 92.62 299 LEU A O 1
ATOM 2457 N N . ILE A 1 300 ? -20.008 -23.936 3.553 1.00 93.31 300 ILE A N 1
ATOM 2458 C CA . ILE A 1 300 ? -18.715 -23.256 3.565 1.00 93.31 300 ILE A CA 1
ATOM 2459 C C . ILE A 1 300 ? -18.908 -21.824 3.069 1.00 93.31 300 ILE A C 1
ATOM 2461 O O . ILE A 1 300 ? -19.379 -21.603 1.952 1.00 93.31 300 ILE A O 1
ATOM 2465 N N . LEU A 1 301 ? -18.494 -20.854 3.874 1.00 91.12 301 LEU A N 1
ATOM 2466 C CA . LEU A 1 301 ? -18.341 -19.461 3.481 1.00 91.12 301 LEU A CA 1
ATOM 2467 C C . LEU A 1 301 ? -16.858 -19.179 3.235 1.00 91.12 301 LEU A C 1
ATOM 2469 O O . LEU A 1 301 ? -16.057 -19.198 4.162 1.00 91.12 301 LEU A O 1
ATOM 2473 N N . LEU A 1 302 ? -16.488 -18.908 1.988 1.00 90.31 302 LEU A N 1
ATOM 2474 C CA . LEU A 1 302 ? -15.158 -18.433 1.621 1.00 90.31 302 LEU A CA 1
ATOM 2475 C C . LEU A 1 302 ? -15.202 -16.904 1.514 1.00 90.31 302 LEU A C 1
ATOM 2477 O O . LEU A 1 302 ? -15.631 -16.356 0.495 1.00 90.31 302 LEU A O 1
ATOM 2481 N N . SER A 1 303 ? -14.794 -16.212 2.575 1.00 86.19 303 SER A N 1
ATOM 2482 C CA . SER A 1 303 ? -14.861 -14.755 2.672 1.00 86.19 303 SER A CA 1
ATOM 2483 C C . SER A 1 303 ? -13.545 -14.085 2.283 1.00 86.19 303 SER A C 1
ATOM 2485 O O . SER A 1 303 ? -12.458 -14.576 2.576 1.00 86.19 303 SER A O 1
ATOM 2487 N N . GLY A 1 304 ? -13.631 -12.922 1.639 1.00 78.69 304 GLY A N 1
ATOM 2488 C CA . GLY A 1 304 ? -12.465 -12.081 1.355 1.00 78.69 304 GLY A CA 1
ATOM 2489 C C . GLY A 1 304 ? -12.828 -10.805 0.602 1.00 78.69 304 GLY A C 1
ATOM 2490 O O . GLY A 1 304 ? -13.957 -10.651 0.139 1.00 78.69 304 GLY A O 1
ATOM 2491 N N . SER A 1 305 ? -11.866 -9.927 0.380 1.00 72.75 305 SER A N 1
ATOM 2492 C CA . SER A 1 305 ? -11.981 -8.692 -0.398 1.00 72.75 305 SER A CA 1
ATOM 2493 C C . SER A 1 305 ? -11.903 -8.928 -1.915 1.00 72.75 305 SER A C 1
ATOM 2495 O O . SER A 1 305 ? -11.646 -10.035 -2.407 1.00 72.75 305 SER A O 1
ATOM 2497 N N . VAL A 1 306 ? -12.198 -7.890 -2.704 1.00 66.25 306 VAL A N 1
ATOM 2498 C CA . VAL A 1 306 ? -12.028 -7.926 -4.167 1.00 66.25 306 VAL A CA 1
ATOM 2499 C C . VAL A 1 306 ? -10.537 -8.033 -4.492 1.00 66.25 306 VAL A C 1
ATOM 2501 O O . VAL A 1 306 ? -9.745 -7.238 -4.005 1.00 66.25 306 VAL A O 1
ATOM 2504 N N . GLY A 1 307 ? -10.159 -8.993 -5.339 1.00 65.31 307 GLY A N 1
ATOM 2505 C CA . GLY A 1 307 ? -8.760 -9.193 -5.742 1.00 65.31 307 GLY A CA 1
ATOM 2506 C C . GLY A 1 307 ? -7.989 -10.249 -4.944 1.00 65.31 307 GLY A C 1
ATOM 2507 O O . GLY A 1 307 ? -6.920 -10.654 -5.394 1.00 65.31 307 GLY A O 1
ATOM 2508 N N . ASP A 1 308 ? -8.562 -10.790 -3.864 1.00 71.88 308 ASP A N 1
ATOM 2509 C CA . ASP A 1 308 ? -7.936 -11.833 -3.026 1.00 71.88 308 ASP A CA 1
A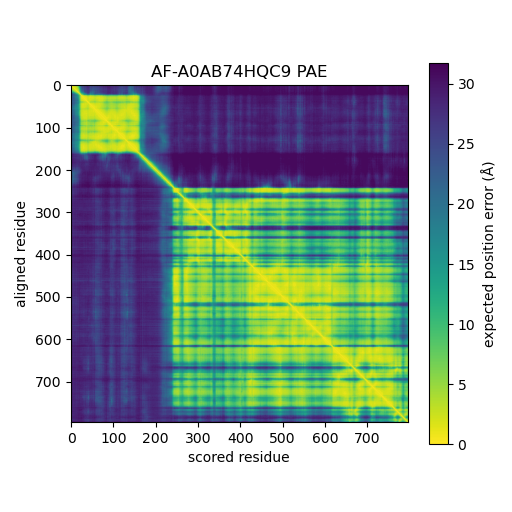TOM 2510 C C . ASP A 1 308 ? -7.762 -13.191 -3.731 1.00 71.88 308 ASP A C 1
ATOM 2512 O O . ASP A 1 308 ? -7.114 -14.099 -3.215 1.00 71.88 308 ASP A O 1
ATOM 2516 N N . GLY A 1 309 ? -8.332 -13.346 -4.930 1.00 75.00 309 GLY A N 1
ATOM 2517 C CA . GLY A 1 309 ? -8.211 -14.566 -5.726 1.00 75.00 309 GLY A CA 1
ATOM 2518 C C . GLY A 1 309 ? -9.263 -15.634 -5.423 1.00 75.00 309 GLY A C 1
ATOM 2519 O O . GLY A 1 309 ? -9.074 -16.770 -5.837 1.00 75.00 309 GLY A O 1
ATOM 2520 N N . LYS A 1 310 ? -10.391 -15.295 -4.775 1.00 81.56 310 LYS A N 1
ATOM 2521 C CA . LYS A 1 310 ? -11.516 -16.223 -4.510 1.00 81.56 310 LYS A CA 1
ATOM 2522 C C . LYS A 1 310 ? -11.933 -17.031 -5.745 1.00 81.56 310 LYS A C 1
ATOM 2524 O O . LYS A 1 310 ? -11.925 -18.256 -5.711 1.00 81.56 310 LYS A O 1
ATOM 2529 N N . SER A 1 311 ? -12.240 -16.353 -6.853 1.00 78.19 311 SER A N 1
ATOM 2530 C CA . SER A 1 311 ? -12.637 -17.010 -8.109 1.00 78.19 311 SER A CA 1
ATOM 2531 C C . SER A 1 311 ? -11.531 -17.898 -8.685 1.00 78.19 311 SER A C 1
ATOM 2533 O O . SER A 1 311 ? -11.821 -18.968 -9.207 1.00 78.19 311 SER A O 1
ATOM 2535 N N . HIS A 1 312 ? -10.267 -17.474 -8.564 1.00 79.62 312 HIS A N 1
ATOM 2536 C CA . HIS A 1 312 ? -9.104 -18.251 -9.010 1.00 79.62 312 HIS A CA 1
ATOM 2537 C C . HIS A 1 312 ? -8.936 -19.527 -8.184 1.00 79.62 312 HIS A C 1
ATOM 2539 O O . HIS A 1 312 ? -8.744 -20.599 -8.749 1.00 79.62 312 HIS A O 1
ATOM 2545 N N . LEU A 1 313 ? -9.083 -19.426 -6.861 1.00 83.81 313 LEU A N 1
ATOM 2546 C CA . LEU A 1 313 ? -9.041 -20.565 -5.950 1.00 83.81 313 LEU A CA 1
ATOM 2547 C C . LEU A 1 313 ? -10.174 -21.555 -6.251 1.00 83.81 313 LEU A C 1
ATOM 2549 O O . LEU A 1 313 ? -9.931 -22.753 -6.348 1.00 83.81 313 LEU A O 1
ATOM 2553 N N . LEU A 1 314 ? -11.396 -21.066 -6.486 1.00 86.12 314 LEU A N 1
ATOM 2554 C CA . LEU A 1 314 ? -12.514 -21.926 -6.884 1.00 86.12 314 LEU A CA 1
ATOM 2555 C C . LEU A 1 314 ? -12.282 -22.619 -8.230 1.00 86.12 314 LEU A C 1
ATOM 2557 O O . LEU A 1 314 ? -12.592 -23.801 -8.358 1.00 86.12 314 LEU A O 1
ATOM 2561 N N . ALA A 1 315 ? -11.750 -21.907 -9.227 1.00 82.12 315 ALA A N 1
ATOM 2562 C CA . ALA A 1 315 ? -11.426 -22.489 -10.528 1.00 82.12 315 ALA A CA 1
ATOM 2563 C C . ALA A 1 315 ? -10.349 -23.580 -10.401 1.00 82.12 315 ALA A C 1
ATOM 2565 O O . ALA A 1 315 ? -10.515 -24.668 -10.948 1.00 82.12 315 ALA A O 1
ATOM 2566 N N . TYR A 1 316 ? -9.302 -23.324 -9.611 1.00 85.12 316 TYR A N 1
ATOM 2567 C CA . TYR A 1 316 ? -8.252 -24.298 -9.317 1.00 85.12 316 TYR A CA 1
ATOM 2568 C C . TYR A 1 316 ? -8.815 -25.576 -8.675 1.00 85.12 316 TYR A C 1
ATOM 2570 O O . TYR A 1 316 ? -8.541 -26.678 -9.150 1.00 85.12 316 TYR A O 1
ATOM 2578 N N . ILE A 1 317 ? -9.651 -25.442 -7.638 1.00 87.44 317 ILE A N 1
ATOM 2579 C CA . ILE A 1 317 ? -10.262 -26.591 -6.953 1.00 87.44 317 ILE A CA 1
ATOM 2580 C C . ILE A 1 317 ? -11.174 -27.377 -7.899 1.00 87.44 317 ILE A C 1
ATOM 2582 O O . ILE A 1 317 ? -11.105 -28.604 -7.926 1.00 87.44 317 ILE A O 1
ATOM 2586 N N . LYS A 1 318 ? -11.990 -26.699 -8.715 1.00 85.88 318 LYS A N 1
ATOM 2587 C CA . LYS A 1 318 ? -12.853 -27.364 -9.704 1.00 85.88 318 LYS A CA 1
ATOM 2588 C C . LYS A 1 318 ? -12.064 -28.195 -10.712 1.00 85.88 318 LYS A C 1
ATOM 2590 O O . LYS A 1 318 ? -12.548 -29.246 -11.117 1.00 85.88 318 LYS A O 1
ATOM 2595 N N . GLU A 1 319 ? -10.883 -27.737 -11.117 1.00 84.50 319 GLU A N 1
ATOM 2596 C CA . GLU A 1 319 ? -10.081 -28.426 -12.126 1.00 84.50 319 GLU A CA 1
ATOM 2597 C C . GLU A 1 319 ? -9.200 -29.532 -11.532 1.00 84.50 319 GLU A C 1
ATOM 2599 O O . GLU A 1 319 ? -9.241 -30.670 -12.001 1.00 84.50 319 GLU A O 1
ATOM 2604 N N . LYS A 1 320 ? -8.422 -29.231 -10.483 1.00 86.38 320 LYS A N 1
ATOM 2605 C CA . LYS A 1 320 ? -7.439 -30.167 -9.907 1.00 86.38 320 LYS A CA 1
ATOM 2606 C C . LYS A 1 320 ? -8.017 -31.078 -8.821 1.00 86.38 320 LYS A C 1
ATOM 2608 O O . LYS A 1 320 ? -7.540 -32.196 -8.647 1.00 86.38 320 LYS A O 1
ATOM 2613 N N . HIS A 1 321 ? -9.076 -30.644 -8.140 1.00 86.75 321 HIS A N 1
ATOM 2614 C CA . HIS A 1 321 ? -9.714 -31.360 -7.030 1.00 86.75 321 HIS A CA 1
ATOM 2615 C C . HIS A 1 321 ? -11.221 -31.564 -7.262 1.00 86.75 321 HIS A C 1
ATOM 2617 O O . HIS A 1 321 ? -12.018 -31.532 -6.327 1.00 86.75 321 HIS A O 1
ATOM 2623 N N . SER A 1 322 ? -11.622 -31.816 -8.514 1.00 86.31 322 SER A N 1
ATOM 2624 C CA . SER A 1 322 ? -13.029 -31.981 -8.922 1.00 86.31 322 SER A CA 1
ATOM 2625 C C . SER A 1 322 ? -13.813 -33.008 -8.094 1.00 86.31 322 SER A C 1
ATOM 2627 O O . SER A 1 322 ? -15.016 -32.850 -7.889 1.00 86.31 322 SER A O 1
ATOM 2629 N N . HIS A 1 323 ? -13.136 -34.041 -7.584 1.00 88.06 323 HIS A N 1
ATOM 2630 C CA . HIS A 1 323 ? -13.725 -35.057 -6.714 1.00 88.06 323 HIS A CA 1
ATOM 2631 C C . HIS A 1 323 ? -14.223 -34.487 -5.376 1.00 88.06 323 HIS A C 1
ATOM 2633 O O . HIS A 1 323 ? -15.305 -34.878 -4.953 1.00 88.06 323 HIS A O 1
ATOM 2639 N N . LEU A 1 324 ? -13.513 -33.522 -4.775 1.00 87.25 324 LEU A N 1
ATOM 2640 C CA . LEU A 1 324 ? -13.862 -32.918 -3.478 1.00 87.25 324 LEU A CA 1
ATOM 2641 C C . LEU A 1 324 ? -15.067 -31.972 -3.549 1.00 87.25 324 LEU A C 1
ATOM 2643 O O . LEU A 1 324 ? -15.677 -31.649 -2.535 1.00 87.25 324 LEU A O 1
ATOM 2647 N N . VAL A 1 325 ? -15.407 -31.492 -4.747 1.00 86.31 325 VAL A N 1
ATOM 2648 C CA . VAL A 1 325 ? -16.494 -30.521 -4.957 1.00 86.31 325 VAL A CA 1
ATOM 2649 C C . VAL A 1 325 ? -17.673 -31.089 -5.741 1.00 86.31 325 VAL A C 1
ATOM 2651 O O . VAL A 1 325 ? -18.597 -30.353 -6.082 1.00 86.31 325 VAL A O 1
ATOM 2654 N N . LYS A 1 326 ? -17.682 -32.398 -6.012 1.00 85.81 326 LYS A N 1
ATOM 2655 C CA . LYS A 1 326 ? -18.732 -33.056 -6.800 1.00 85.81 326 LYS A CA 1
ATOM 2656 C C . LYS A 1 326 ? -20.123 -32.920 -6.170 1.00 85.81 326 LYS A C 1
ATOM 2658 O O . LYS A 1 326 ? -21.095 -32.688 -6.885 1.00 85.81 326 LYS A O 1
ATOM 2663 N N . ASP A 1 327 ? -20.201 -33.024 -4.845 1.00 85.75 327 ASP A N 1
ATOM 2664 C CA . ASP A 1 327 ? -21.458 -32.952 -4.089 1.00 85.75 327 ASP A CA 1
ATOM 2665 C C . ASP A 1 327 ? -21.756 -31.533 -3.560 1.00 85.75 327 ASP A C 1
ATOM 2667 O O . ASP A 1 327 ? -22.699 -31.329 -2.785 1.00 85.75 327 ASP A O 1
ATOM 2671 N N . PHE A 1 328 ? -20.975 -30.537 -3.997 1.00 88.00 328 PHE A N 1
ATOM 2672 C CA . PHE A 1 328 ? -21.136 -29.135 -3.631 1.00 88.00 328 PHE A CA 1
ATOM 2673 C C . PHE A 1 328 ? -21.874 -28.341 -4.707 1.00 88.00 328 PHE A C 1
ATOM 2675 O O . PHE A 1 328 ? -21.501 -28.315 -5.879 1.00 88.00 328 PHE A O 1
ATOM 2682 N N . ARG A 1 329 ? -22.855 -27.548 -4.276 1.00 88.12 329 ARG A N 1
ATOM 2683 C CA . ARG A 1 329 ? -23.292 -26.375 -5.031 1.00 88.12 329 ARG A CA 1
ATOM 2684 C C . ARG A 1 329 ? -22.312 -25.244 -4.759 1.00 88.12 329 ARG A C 1
ATOM 2686 O O . ARG A 1 329 ? -22.234 -24.764 -3.633 1.00 88.12 329 ARG A O 1
ATOM 2693 N N . ILE A 1 330 ? -21.583 -24.803 -5.778 1.00 87.44 330 ILE A N 1
ATOM 2694 C CA . ILE A 1 330 ? -20.678 -23.654 -5.665 1.00 87.44 330 ILE A CA 1
ATOM 2695 C C . ILE A 1 330 ? -21.407 -22.396 -6.137 1.00 87.44 330 ILE A C 1
ATOM 2697 O O . ILE A 1 330 ? -21.856 -22.325 -7.281 1.00 87.44 330 ILE A O 1
ATOM 2701 N N . HIS A 1 331 ? -21.491 -21.393 -5.268 1.00 85.44 331 HIS A N 1
ATOM 2702 C CA . HIS A 1 331 ? -21.973 -20.057 -5.588 1.00 85.44 331 HIS A CA 1
ATOM 2703 C C . HIS A 1 331 ? -20.823 -19.057 -5.456 1.00 85.44 331 HIS A C 1
ATOM 2705 O O . HIS A 1 331 ? -20.215 -18.934 -4.395 1.00 85.44 331 HIS A O 1
ATOM 2711 N N . ASN A 1 332 ? -20.502 -18.357 -6.540 1.00 79.81 332 ASN A N 1
ATOM 2712 C CA . ASN A 1 332 ? -19.503 -17.297 -6.527 1.00 79.81 332 ASN A CA 1
ATOM 2713 C C . ASN A 1 332 ? -20.218 -15.945 -6.555 1.00 79.81 332 ASN A C 1
ATOM 2715 O O . ASN A 1 332 ? -20.784 -15.577 -7.577 1.00 79.81 332 ASN A O 1
ATOM 2719 N N . ASP A 1 333 ? -20.172 -15.207 -5.453 1.00 68.62 333 ASP A N 1
ATOM 2720 C CA . ASP A 1 333 ? -20.797 -13.887 -5.294 1.00 68.62 333 ASP A CA 1
ATOM 2721 C C . ASP A 1 333 ? -19.871 -12.750 -5.779 1.00 68.62 333 ASP A C 1
ATOM 2723 O O . ASP A 1 333 ? -19.900 -11.609 -5.319 1.00 68.62 333 ASP A O 1
ATOM 2727 N N . SER A 1 334 ? -18.981 -13.065 -6.723 1.00 51.44 334 SER A N 1
ATOM 2728 C CA . SER A 1 334 ? -18.141 -12.073 -7.387 1.00 51.44 334 SER A CA 1
ATOM 2729 C C . SER A 1 334 ? -18.869 -11.567 -8.632 1.00 51.44 334 SER A C 1
ATOM 2731 O O . SER A 1 334 ? -18.634 -12.050 -9.732 1.00 51.44 334 SER A O 1
ATOM 2733 N N . THR A 1 335 ? -19.746 -10.575 -8.460 1.00 47.69 335 THR A N 1
ATOM 2734 C CA . THR A 1 335 ? -20.103 -9.599 -9.515 1.00 47.69 335 THR A CA 1
ATOM 2735 C C . THR A 1 335 ? -20.776 -10.113 -10.803 1.00 47.69 335 THR A C 1
ATOM 2737 O O . THR A 1 335 ? -20.824 -9.375 -11.780 1.00 47.69 335 THR A O 1
ATOM 2740 N N . GLU A 1 336 ? -21.361 -11.313 -10.824 1.00 37.22 336 GLU A N 1
ATOM 2741 C CA . GLU A 1 336 ? -22.156 -11.800 -11.967 1.00 37.22 336 GLU A CA 1
ATOM 2742 C C . GLU A 1 336 ? -23.627 -12.035 -11.599 1.00 37.22 336 GLU A C 1
ATOM 2744 O O . GLU A 1 336 ? -24.162 -13.138 -11.701 1.00 37.22 336 GLU A O 1
ATOM 2749 N N . SER A 1 337 ? -24.337 -10.971 -11.231 1.00 32.03 337 SER A N 1
ATOM 2750 C CA . SER A 1 337 ? -25.713 -10.845 -11.704 1.00 32.03 337 SER A CA 1
ATOM 2751 C C . SER A 1 337 ? -25.657 -10.168 -13.074 1.00 32.03 337 SER A C 1
ATOM 2753 O O . SER A 1 337 ? -25.627 -8.948 -13.183 1.00 32.03 337 SER A O 1
ATOM 2755 N N . PHE A 1 338 ? -25.703 -10.962 -14.148 1.00 36.25 338 PHE A N 1
ATOM 2756 C CA . PHE A 1 338 ? -26.028 -10.497 -15.511 1.00 36.25 338 PHE A CA 1
ATOM 2757 C C . PHE A 1 338 ? -27.479 -9.967 -15.632 1.00 36.25 338 PHE A C 1
ATOM 2759 O O . PHE A 1 338 ? -28.065 -9.946 -16.711 1.00 36.25 338 PHE A O 1
ATOM 2766 N N . ASP A 1 339 ? -28.072 -9.540 -14.518 1.00 35.00 339 ASP A N 1
ATOM 2767 C CA . ASP A 1 339 ? -29.443 -9.079 -14.399 1.00 35.00 339 ASP A CA 1
ATOM 2768 C C . ASP A 1 339 ? -29.459 -7.837 -13.482 1.00 35.00 339 ASP A C 1
ATOM 2770 O O . ASP A 1 339 ? -29.380 -7.978 -12.257 1.00 35.00 339 ASP A O 1
ATOM 2774 N N . PRO A 1 340 ? -29.535 -6.612 -14.044 1.00 36.44 340 PRO A N 1
ATOM 2775 C CA . PRO A 1 340 ? -29.558 -5.344 -13.297 1.00 36.44 340 PRO A CA 1
ATOM 2776 C C . PRO A 1 340 ? -30.757 -5.187 -12.343 1.00 36.44 340 PRO A C 1
ATOM 2778 O O . PRO A 1 340 ? -30.891 -4.160 -11.683 1.00 36.44 340 PRO A O 1
ATOM 2781 N N . SER A 1 341 ? -31.653 -6.180 -12.301 1.00 38.44 341 SER A N 1
ATOM 2782 C CA . SER A 1 341 ? -32.905 -6.171 -11.546 1.00 38.44 341 SER A CA 1
ATOM 2783 C C . SER A 1 341 ? -32.873 -6.949 -10.219 1.00 38.44 341 SER A C 1
ATOM 2785 O O . SER A 1 341 ? -33.822 -6.822 -9.447 1.00 38.44 341 SER A O 1
ATOM 2787 N N . LYS A 1 342 ? -31.810 -7.720 -9.916 1.00 46.47 342 LYS A N 1
ATOM 2788 C CA . LYS A 1 342 ? -31.682 -8.489 -8.658 1.00 46.47 342 LYS A CA 1
ATOM 2789 C C . LYS A 1 342 ? -30.550 -7.966 -7.782 1.00 46.47 342 LYS A C 1
ATOM 2791 O O . LYS A 1 342 ? -29.385 -7.997 -8.174 1.00 46.47 342 LYS A O 1
ATOM 2796 N N . ASN A 1 343 ? -30.886 -7.558 -6.560 1.00 68.75 343 ASN A N 1
ATOM 2797 C CA . ASN A 1 343 ? -29.895 -7.197 -5.549 1.00 68.75 343 ASN A CA 1
ATOM 2798 C C . ASN A 1 343 ? -29.124 -8.455 -5.105 1.00 68.75 343 ASN A C 1
ATOM 2800 O O . ASN A 1 343 ? -29.729 -9.492 -4.840 1.00 68.75 343 ASN A O 1
ATOM 2804 N N . SER A 1 344 ? -27.798 -8.378 -4.965 1.00 68.88 344 SER A N 1
ATOM 2805 C CA . SER A 1 344 ? -26.934 -9.483 -4.490 1.00 68.88 344 SER A CA 1
ATOM 2806 C C . SER A 1 344 ? -27.438 -10.148 -3.198 1.00 68.88 344 SER A C 1
ATOM 2808 O O . SER A 1 344 ? -27.371 -11.366 -3.050 1.00 68.88 344 SER A O 1
ATOM 2810 N N . ILE A 1 345 ? -28.044 -9.359 -2.306 1.00 81.00 345 ILE A N 1
ATOM 2811 C CA . ILE A 1 345 ? -28.685 -9.816 -1.063 1.00 81.00 345 ILE A CA 1
ATOM 2812 C C . ILE A 1 345 ? -29.844 -10.788 -1.340 1.00 81.00 345 ILE A C 1
ATOM 2814 O O . ILE A 1 345 ? -29.955 -11.811 -0.670 1.00 81.00 345 ILE A O 1
ATOM 2818 N N . GLU A 1 346 ? -30.693 -10.504 -2.332 1.00 80.62 346 GLU A N 1
ATOM 2819 C CA . GLU A 1 346 ? -31.838 -11.353 -2.698 1.00 80.62 346 GLU A CA 1
ATOM 2820 C C . GLU A 1 346 ? -31.372 -12.677 -3.311 1.00 80.62 346 GLU A C 1
ATOM 2822 O O . GLU A 1 346 ? -31.920 -13.743 -3.018 1.00 80.62 346 GLU A O 1
ATOM 2827 N N . THR A 1 347 ? -30.323 -12.627 -4.137 1.00 82.06 347 THR A N 1
ATOM 2828 C CA . THR A 1 347 ? -29.700 -13.827 -4.704 1.00 82.06 347 THR A CA 1
ATOM 2829 C C . THR A 1 347 ? -29.134 -14.704 -3.593 1.00 82.06 347 THR A C 1
ATOM 2831 O O . THR A 1 347 ? -29.457 -15.894 -3.536 1.00 82.06 347 THR A O 1
ATOM 2834 N N . LEU A 1 348 ? -28.371 -14.123 -2.667 1.00 86.88 348 LEU A N 1
ATOM 2835 C CA . LEU A 1 348 ? -27.808 -14.844 -1.531 1.00 86.88 348 LEU A CA 1
ATOM 2836 C C . LEU A 1 348 ? -28.900 -15.428 -0.623 1.00 86.88 348 LEU A C 1
ATOM 2838 O O . LEU A 1 348 ? -28.814 -16.591 -0.225 1.00 86.88 348 LEU A O 1
ATOM 2842 N N . ASP A 1 349 ? -29.973 -14.672 -0.374 1.00 88.06 349 ASP A N 1
ATOM 2843 C CA . ASP A 1 349 ? -31.140 -15.149 0.369 1.00 88.06 349 ASP A CA 1
ATOM 2844 C C . ASP A 1 349 ? -31.802 -16.357 -0.305 1.00 88.06 349 ASP A C 1
ATOM 2846 O O . ASP A 1 349 ? -32.154 -17.332 0.364 1.00 88.06 349 ASP A O 1
ATOM 2850 N N . SER A 1 350 ? -31.934 -16.336 -1.633 1.00 85.38 350 SER A N 1
ATOM 2851 C CA . SER A 1 350 ? -32.508 -17.449 -2.393 1.00 85.38 350 SER A CA 1
ATOM 2852 C C . SER A 1 350 ? -31.632 -18.708 -2.336 1.00 85.38 350 SER A C 1
ATOM 2854 O O . SER A 1 350 ? -32.145 -19.821 -2.168 1.00 85.38 350 SER A O 1
ATOM 2856 N N . VAL A 1 351 ? -30.307 -18.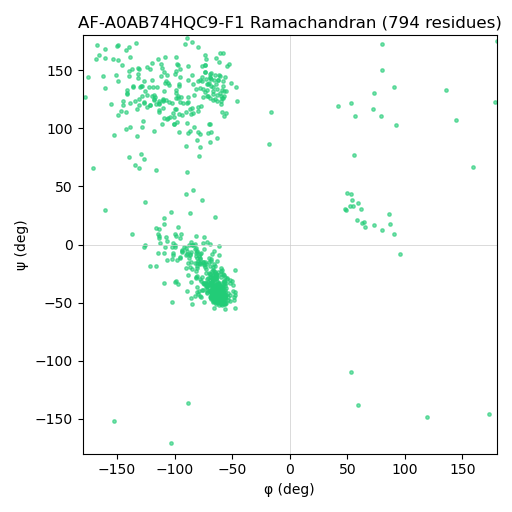540 -2.418 1.00 87.81 351 VAL A N 1
ATOM 2857 C CA . VAL A 1 351 ? -29.325 -19.631 -2.363 1.00 87.81 351 VAL A CA 1
ATOM 2858 C C . VAL A 1 351 ? -29.327 -20.271 -0.976 1.00 87.81 351 VAL A C 1
ATOM 2860 O O . VAL A 1 351 ? -29.473 -21.491 -0.869 1.00 87.81 351 VAL A O 1
ATOM 2863 N N . LEU A 1 352 ? -29.259 -19.461 0.083 1.00 89.31 352 LEU A N 1
ATOM 2864 C CA . LEU A 1 352 ? -29.299 -19.937 1.466 1.00 89.31 352 LEU A CA 1
ATOM 2865 C C . LEU A 1 352 ? -30.656 -20.557 1.818 1.00 89.31 352 LEU A C 1
ATOM 2867 O O . LEU A 1 352 ? -30.696 -21.627 2.422 1.00 89.31 352 LEU A O 1
ATOM 2871 N N . SER A 1 353 ? -31.769 -19.960 1.382 1.00 87.38 353 SER A N 1
ATOM 2872 C CA . SER A 1 353 ? -33.109 -20.540 1.565 1.00 87.38 353 SER A CA 1
ATOM 2873 C C . SER A 1 353 ? -33.210 -21.938 0.967 1.00 87.38 353 SER A C 1
ATOM 2875 O O . SER A 1 353 ? -33.730 -22.842 1.616 1.00 87.38 353 SER A O 1
ATOM 2877 N N . SER A 1 354 ? -32.706 -22.115 -0.258 1.00 85.50 354 SER A N 1
ATOM 2878 C CA . SER A 1 354 ? -32.724 -23.408 -0.952 1.00 85.50 354 SER A CA 1
ATOM 2879 C C . SER A 1 354 ? -31.900 -24.458 -0.201 1.00 85.50 354 SER A C 1
ATOM 2881 O O . SER A 1 354 ? -32.307 -25.612 -0.107 1.00 85.50 354 SER A O 1
ATOM 2883 N N . PHE A 1 355 ? -30.760 -24.055 0.371 1.00 87.38 355 PHE A N 1
ATOM 2884 C CA . PHE A 1 355 ? -29.906 -24.927 1.177 1.00 87.38 355 PHE A CA 1
ATOM 2885 C C . PHE A 1 355 ? -30.579 -25.363 2.482 1.00 87.38 355 PHE A C 1
ATOM 2887 O O . PHE A 1 355 ? -30.654 -26.557 2.760 1.00 87.38 355 PHE A O 1
ATOM 2894 N N . TYR A 1 356 ? -31.143 -24.426 3.249 1.00 84.56 356 TYR A N 1
ATOM 2895 C CA . TYR A 1 356 ? -31.821 -24.758 4.507 1.00 84.56 356 TYR A CA 1
ATOM 2896 C C . TYR A 1 356 ? -33.103 -25.575 4.307 1.00 84.56 356 TYR A C 1
ATOM 2898 O O . TYR A 1 356 ? -33.444 -26.386 5.167 1.00 84.56 356 TYR A O 1
ATOM 2906 N N . LYS A 1 357 ? -33.804 -25.391 3.181 1.00 83.25 357 LYS A N 1
ATOM 2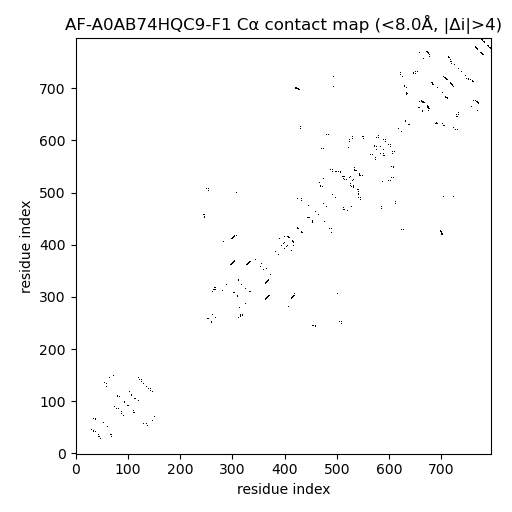907 C CA . LYS A 1 357 ? -34.971 -26.207 2.808 1.00 83.25 357 LYS A CA 1
ATOM 2908 C C . LYS A 1 357 ? -34.604 -27.581 2.240 1.00 83.25 357 LYS A C 1
ATOM 2910 O O . LYS A 1 357 ? -35.482 -28.431 2.156 1.00 83.25 357 LYS A O 1
ATOM 2915 N N . GLN A 1 358 ? -33.330 -27.802 1.904 1.00 76.50 358 GLN A N 1
ATOM 2916 C CA . GLN A 1 358 ? -32.838 -28.997 1.209 1.00 76.50 358 GLN A CA 1
ATOM 2917 C C . GLN A 1 358 ? -33.497 -29.206 -0.169 1.00 76.50 358 GLN A C 1
ATOM 2919 O O . GLN A 1 358 ? -33.712 -30.333 -0.603 1.00 76.50 358 GLN A O 1
ATOM 2924 N N . ASP A 1 359 ? -33.781 -28.111 -0.881 1.00 66.62 359 ASP A N 1
ATOM 2925 C CA . ASP A 1 359 ? -34.446 -28.112 -2.197 1.00 66.62 359 ASP A CA 1
ATOM 2926 C C . ASP A 1 359 ? -33.478 -28.416 -3.375 1.00 66.62 359 ASP A C 1
ATOM 2928 O O . ASP A 1 359 ? -33.849 -28.282 -4.540 1.00 66.62 359 ASP A O 1
ATOM 2932 N N . SER A 1 360 ? -32.218 -28.781 -3.099 1.00 62.78 360 SER A N 1
ATOM 2933 C CA . SER A 1 360 ? -31.148 -28.979 -4.096 1.00 62.78 360 SER A CA 1
ATOM 2934 C C . SER A 1 360 ? -30.747 -30.454 -4.206 1.00 62.78 360 SER A C 1
ATOM 2936 O O . SER A 1 360 ? -30.702 -31.155 -3.200 1.00 62.78 360 SER A O 1
ATOM 2938 N N . GLU A 1 361 ? -30.394 -30.916 -5.413 1.00 61.44 361 GLU A N 1
ATOM 2939 C CA . GLU A 1 361 ? -29.864 -32.276 -5.645 1.00 61.44 361 GLU A CA 1
ATOM 2940 C C . GLU A 1 361 ? -28.472 -32.480 -5.015 1.00 61.44 361 GLU A C 1
ATOM 2942 O O . GLU A 1 361 ? -28.110 -33.588 -4.624 1.00 61.44 361 GLU A O 1
ATOM 2947 N N . THR A 1 362 ? -27.695 -31.401 -4.898 1.00 64.75 362 THR A N 1
ATOM 2948 C CA . THR A 1 362 ? -26.375 -31.356 -4.248 1.00 64.75 362 THR A CA 1
ATOM 2949 C C . THR A 1 362 ? -26.488 -31.182 -2.736 1.00 64.75 362 THR A C 1
ATOM 2951 O O . THR A 1 362 ? -27.244 -30.333 -2.257 1.00 64.75 362 THR A O 1
ATOM 2954 N N . LYS A 1 363 ? -25.658 -31.915 -1.994 1.00 77.25 363 LYS A N 1
ATOM 2955 C CA . LYS A 1 363 ? -25.725 -32.044 -0.534 1.00 77.25 363 LYS A CA 1
ATOM 2956 C C . LYS A 1 363 ? -25.093 -30.881 0.233 1.00 77.25 363 LYS A C 1
ATOM 2958 O O . LYS A 1 363 ? -25.610 -30.502 1.280 1.00 77.25 363 LYS A O 1
ATOM 2963 N N . HIS A 1 364 ? -23.998 -30.316 -0.270 1.00 90.25 364 HIS A N 1
ATOM 2964 C CA . HIS A 1 364 ? -23.236 -29.261 0.407 1.00 90.25 364 HIS A CA 1
ATOM 2965 C C . HIS A 1 364 ? -23.298 -27.941 -0.376 1.00 90.25 364 HIS A C 1
ATOM 2967 O O . HIS A 1 364 ? -23.601 -27.927 -1.571 1.00 90.25 364 HIS A O 1
ATOM 2973 N N . LEU A 1 365 ? -23.023 -26.816 0.285 1.00 90.75 365 LEU A N 1
ATOM 2974 C CA . LEU A 1 365 ? -23.021 -25.483 -0.322 1.00 90.75 365 LEU A CA 1
ATOM 2975 C C . LEU A 1 365 ? -21.704 -24.772 -0.006 1.00 90.75 365 LEU A C 1
ATOM 2977 O O . LEU A 1 365 ? -21.322 -24.656 1.152 1.00 90.75 365 LEU A O 1
ATOM 2981 N N . LEU A 1 366 ? -21.026 -24.272 -1.038 1.00 91.81 366 LEU A N 1
ATOM 2982 C CA . LEU A 1 366 ? -19.854 -23.410 -0.912 1.00 91.81 366 LEU A CA 1
ATOM 2983 C C . LEU A 1 366 ? -20.193 -22.051 -1.510 1.00 91.81 366 LEU A C 1
ATOM 2985 O O . LEU A 1 366 ? -20.514 -21.956 -2.694 1.00 91.81 366 LEU A O 1
ATOM 2989 N N . ILE A 1 367 ? -20.098 -20.999 -0.703 1.00 90.50 367 ILE A N 1
ATOM 2990 C CA . ILE A 1 367 ? -20.322 -19.620 -1.130 1.00 90.50 367 ILE A CA 1
ATOM 2991 C C . ILE A 1 367 ? -19.009 -18.849 -1.032 1.00 90.50 367 ILE A C 1
ATOM 2993 O O . ILE A 1 367 ? -18.499 -18.640 0.064 1.00 90.50 367 ILE A O 1
ATOM 2997 N N . ALA A 1 368 ? -18.478 -18.383 -2.161 1.00 89.00 368 ALA A N 1
ATOM 2998 C CA . ALA A 1 368 ? -17.425 -17.373 -2.155 1.00 89.00 368 ALA A CA 1
ATOM 2999 C C . ALA A 1 368 ? -18.057 -15.984 -2.107 1.00 89.00 368 ALA A C 1
ATOM 3001 O O . ALA A 1 368 ? -18.752 -15.610 -3.046 1.00 89.00 368 ALA A O 1
ATOM 3002 N N . ILE A 1 369 ? -17.812 -15.228 -1.035 1.00 85.00 369 ILE A N 1
ATOM 3003 C CA . ILE A 1 369 ? -18.509 -13.971 -0.741 1.00 85.00 369 ILE A CA 1
ATOM 3004 C C . ILE A 1 369 ? -17.549 -12.837 -0.383 1.00 85.00 369 ILE A C 1
ATOM 3006 O O . ILE A 1 369 ? -16.479 -13.042 0.194 1.00 85.00 369 ILE A O 1
ATOM 3010 N N . ASN A 1 370 ? -17.920 -11.612 -0.753 1.00 83.69 370 ASN A N 1
ATOM 3011 C CA . ASN A 1 370 ? -17.229 -10.420 -0.278 1.00 83.69 370 ASN A CA 1
ATOM 3012 C C . ASN A 1 370 ? -17.667 -10.084 1.156 1.00 83.69 370 ASN A C 1
ATOM 3014 O O . ASN A 1 370 ? -18.864 -10.057 1.428 1.00 83.69 370 ASN A O 1
ATOM 3018 N N . LEU A 1 371 ? -16.722 -9.765 2.047 1.00 80.19 371 LEU A N 1
ATOM 3019 C CA . LEU A 1 371 ? -17.010 -9.338 3.424 1.00 80.19 371 LEU A CA 1
ATOM 3020 C C . LEU A 1 371 ? -18.068 -8.228 3.506 1.00 80.19 371 LEU A C 1
ATOM 3022 O O . LEU A 1 371 ? -18.958 -8.297 4.348 1.00 80.19 371 LEU A O 1
ATOM 3026 N N . GLY A 1 372 ? -18.037 -7.247 2.597 1.00 79.75 372 GLY A N 1
ATOM 3027 C CA . GLY A 1 372 ? -19.046 -6.181 2.566 1.00 79.75 372 GLY A CA 1
ATOM 3028 C C . GLY A 1 372 ? -20.454 -6.686 2.222 1.00 79.75 372 GLY A C 1
ATOM 3029 O O . GLY A 1 372 ? -21.436 -6.244 2.816 1.00 79.75 372 GLY A O 1
ATOM 3030 N N . VAL A 1 373 ? -20.565 -7.651 1.302 1.00 83.50 373 VAL A N 1
ATOM 3031 C CA . VAL A 1 373 ? -21.855 -8.267 0.945 1.00 83.50 373 VAL A CA 1
ATOM 3032 C C . VAL A 1 373 ? -22.348 -9.163 2.079 1.00 83.50 373 VAL A C 1
ATOM 3034 O O . VAL A 1 373 ? -23.526 -9.104 2.421 1.00 83.50 373 VAL A O 1
ATOM 3037 N N . LEU A 1 374 ? -21.444 -9.904 2.728 1.00 87.06 374 LEU A N 1
ATOM 3038 C CA . LEU A 1 374 ? -21.754 -10.693 3.919 1.00 87.06 374 LEU A CA 1
ATOM 3039 C C . LEU A 1 374 ? -22.275 -9.804 5.059 1.00 87.06 374 LEU A C 1
ATOM 3041 O O . LEU A 1 374 ? -23.274 -10.148 5.682 1.00 87.06 374 LEU A O 1
ATOM 3045 N N . HIS A 1 375 ? -21.661 -8.640 5.290 1.00 86.31 375 HIS A N 1
ATOM 3046 C CA . HIS A 1 375 ? -22.110 -7.668 6.291 1.00 86.31 375 HIS A CA 1
ATOM 3047 C C . HIS A 1 375 ? -23.496 -7.094 5.962 1.00 86.31 375 HIS A C 1
ATOM 3049 O O . HIS A 1 375 ? -24.376 -7.019 6.821 1.00 86.31 375 HIS A O 1
ATOM 3055 N N . ASN A 1 376 ? -23.735 -6.726 4.702 1.00 85.38 376 ASN A N 1
ATOM 3056 C CA . ASN A 1 376 ? -25.046 -6.240 4.269 1.00 85.38 376 ASN A CA 1
ATOM 3057 C C . ASN A 1 376 ? -26.125 -7.323 4.412 1.00 85.38 376 ASN A C 1
ATOM 3059 O O . ASN A 1 376 ? -27.224 -7.043 4.891 1.00 85.38 376 ASN A O 1
ATOM 3063 N N . PHE A 1 377 ? -25.796 -8.566 4.056 1.00 88.94 377 PHE A N 1
ATOM 3064 C CA . PHE A 1 377 ? -26.685 -9.706 4.234 1.00 88.94 377 PHE A CA 1
ATOM 3065 C C . PHE A 1 377 ? -26.950 -10.013 5.710 1.00 88.94 377 PHE A C 1
ATOM 3067 O O . PHE A 1 377 ? -28.093 -10.279 6.064 1.00 88.94 377 PHE A O 1
ATOM 3074 N N . TYR A 1 378 ? -25.938 -9.936 6.580 1.00 89.81 378 TYR A N 1
ATOM 3075 C CA . TYR A 1 378 ? -26.099 -10.110 8.025 1.00 89.81 378 TYR A CA 1
ATOM 3076 C C . TYR A 1 378 ? -27.131 -9.122 8.586 1.00 89.81 378 TYR A C 1
ATOM 3078 O O . TYR A 1 378 ? -28.070 -9.530 9.272 1.00 89.81 378 TYR A O 1
ATOM 3086 N N . ASN A 1 379 ? -27.018 -7.841 8.221 1.00 88.44 379 ASN A N 1
ATOM 3087 C CA . ASN A 1 379 ? -27.955 -6.801 8.651 1.00 88.44 379 ASN A CA 1
ATOM 3088 C C . ASN A 1 379 ? -29.376 -7.034 8.116 1.00 88.44 379 ASN A C 1
ATOM 3090 O O . ASN A 1 379 ? -30.342 -6.906 8.867 1.00 88.44 379 ASN A O 1
ATOM 3094 N N . PHE A 1 380 ? -29.508 -7.433 6.848 1.00 90.38 380 PHE A N 1
ATOM 3095 C CA . PHE A 1 380 ? -30.792 -7.825 6.259 1.00 90.38 380 PHE A CA 1
ATOM 3096 C C . PHE A 1 380 ? -31.409 -9.044 6.968 1.00 90.38 380 PHE A C 1
ATOM 3098 O O . PHE A 1 380 ? -32.580 -9.040 7.345 1.00 90.38 380 PHE A O 1
ATOM 3105 N N . ALA A 1 381 ? -30.620 -10.093 7.206 1.00 90.00 381 ALA A N 1
ATOM 3106 C CA . ALA A 1 381 ? -31.070 -11.287 7.912 1.00 90.00 381 ALA A CA 1
ATOM 3107 C C . ALA A 1 381 ? -31.491 -10.959 9.353 1.00 90.00 381 ALA A C 1
ATOM 3109 O O . ALA A 1 381 ? -32.432 -11.565 9.870 1.00 90.00 381 ALA A O 1
ATOM 3110 N N . ALA A 1 382 ? -30.836 -9.985 9.991 1.00 89.62 382 ALA A N 1
ATOM 3111 C CA . ALA A 1 382 ? -31.221 -9.487 11.302 1.00 89.62 382 ALA A CA 1
ATOM 3112 C C . ALA A 1 382 ? -32.545 -8.711 11.269 1.00 89.62 382 ALA A C 1
ATOM 3114 O O . ALA A 1 382 ? -33.410 -8.988 12.101 1.00 89.62 382 ALA A O 1
ATOM 3115 N N . SER A 1 383 ? -32.750 -7.807 10.302 1.00 89.44 383 SER A N 1
ATOM 3116 C CA . SER A 1 383 ? -34.005 -7.048 10.183 1.00 89.44 383 SER A CA 1
ATOM 3117 C C . SER A 1 383 ? -35.208 -7.942 9.875 1.00 89.44 383 SER A C 1
ATOM 3119 O O . SER A 1 383 ? -36.290 -7.724 10.415 1.00 89.44 383 SER A O 1
ATOM 3121 N N . GLU A 1 384 ? -35.010 -8.984 9.067 1.00 90.38 384 GLU A N 1
ATOM 3122 C CA . GLU A 1 384 ? -36.055 -9.945 8.691 1.00 90.38 384 GLU A CA 1
ATOM 3123 C C . GLU A 1 384 ? -36.204 -11.114 9.686 1.00 90.38 384 GLU A C 1
ATOM 3125 O O . GLU A 1 384 ? -37.050 -11.987 9.493 1.00 90.38 384 GLU A O 1
ATOM 3130 N N . ASN A 1 385 ? -35.398 -11.161 10.756 1.00 90.56 385 ASN A N 1
ATOM 3131 C CA . ASN A 1 385 ? -35.351 -12.260 11.733 1.00 90.56 385 ASN A CA 1
ATOM 3132 C C . ASN A 1 385 ? -35.136 -13.653 11.104 1.00 90.56 385 ASN A C 1
ATOM 3134 O O . ASN A 1 385 ? -35.767 -14.640 11.487 1.00 90.56 385 ASN A O 1
ATOM 3138 N N . ARG A 1 386 ? -34.216 -13.753 10.142 1.00 91.12 386 ARG A N 1
ATOM 3139 C CA . ARG A 1 386 ? -33.878 -14.997 9.433 1.00 91.12 386 ARG A CA 1
ATOM 3140 C C . ARG A 1 386 ? -32.501 -15.520 9.842 1.00 91.12 386 ARG A C 1
ATOM 3142 O O . ARG A 1 386 ? -31.680 -14.798 10.406 1.00 91.12 386 ARG A O 1
ATOM 3149 N N . TYR A 1 387 ? -32.273 -16.806 9.570 1.00 91.12 387 TYR A N 1
ATOM 3150 C CA . TYR A 1 387 ? -30.975 -17.484 9.698 1.00 91.12 387 TYR A CA 1
ATOM 3151 C C . TYR A 1 387 ? -30.258 -17.268 11.042 1.00 91.12 387 TYR A C 1
ATOM 3153 O O . TYR A 1 387 ? -29.057 -17.027 11.073 1.00 91.12 387 TYR A O 1
ATOM 3161 N N . GLU A 1 388 ? -30.979 -17.364 12.162 1.00 90.62 388 GLU A N 1
ATOM 3162 C CA . GLU A 1 388 ? -30.425 -17.135 13.509 1.00 90.62 388 GLU A CA 1
ATOM 3163 C C . GLU A 1 388 ? -29.150 -17.955 13.780 1.00 90.62 388 GLU A C 1
ATOM 3165 O O . GLU A 1 388 ? -28.152 -17.405 14.228 1.00 90.62 388 GLU A O 1
ATOM 3170 N N . SER A 1 389 ? -29.128 -19.240 13.403 1.00 89.69 389 SER A N 1
ATOM 3171 C CA . SER A 1 389 ? -27.932 -20.083 13.557 1.00 89.69 389 SER A CA 1
ATOM 3172 C C . SER A 1 389 ? -26.726 -19.591 12.750 1.00 89.69 389 SER A C 1
ATOM 3174 O O . SER A 1 389 ? -25.601 -19.800 13.190 1.00 89.69 389 SER A O 1
ATOM 3176 N N . LEU A 1 390 ? -26.943 -18.994 11.573 1.00 90.81 390 LEU A N 1
ATOM 3177 C CA . LEU A 1 390 ? -25.868 -18.437 10.752 1.00 90.81 390 LEU A CA 1
ATOM 3178 C C . LEU A 1 390 ? -25.381 -17.106 11.325 1.00 90.81 390 LEU A C 1
ATOM 3180 O O . LEU A 1 390 ? -24.184 -16.856 11.333 1.00 90.81 390 LEU A O 1
ATOM 3184 N N . ARG A 1 391 ? -26.299 -16.269 11.825 1.00 92.56 391 ARG A N 1
ATOM 3185 C CA . ARG A 1 391 ? -25.950 -14.994 12.463 1.00 92.56 391 ARG A CA 1
ATOM 3186 C C . ARG A 1 391 ? -25.115 -15.212 13.720 1.00 92.56 391 ARG A C 1
ATOM 3188 O O . ARG A 1 391 ? -24.032 -14.656 13.794 1.00 92.56 391 ARG A O 1
ATOM 3195 N N . ASN A 1 392 ? -25.537 -16.116 14.606 1.00 91.44 392 ASN A N 1
ATOM 3196 C CA . ASN A 1 392 ? -24.759 -16.465 15.799 1.00 91.44 392 ASN A CA 1
ATOM 3197 C C . ASN A 1 392 ? -23.374 -17.017 15.428 1.00 91.44 392 ASN A C 1
ATOM 3199 O O . ASN A 1 392 ? -22.383 -16.656 16.040 1.00 91.44 392 ASN A O 1
ATOM 3203 N N . PHE A 1 393 ? -23.292 -17.849 14.384 1.00 91.75 393 PHE A N 1
ATOM 3204 C CA . PHE A 1 393 ? -22.014 -18.352 13.879 1.00 91.75 393 PHE A CA 1
ATOM 3205 C C . PHE A 1 393 ? -21.094 -17.237 13.355 1.00 91.75 393 PHE A C 1
ATOM 3207 O O . PHE A 1 393 ? -19.893 -17.276 13.600 1.00 91.75 393 PHE A O 1
ATOM 3214 N N . ILE A 1 394 ? -21.645 -16.253 12.638 1.00 89.38 394 ILE A N 1
ATOM 3215 C CA . ILE A 1 394 ? -20.898 -15.086 12.151 1.00 89.38 394 ILE A CA 1
ATOM 3216 C C . ILE A 1 394 ? -20.417 -14.228 13.330 1.00 89.38 394 ILE A C 1
ATOM 3218 O O . ILE A 1 394 ? -19.253 -13.832 13.338 1.00 89.38 394 ILE A O 1
ATOM 3222 N N . ASP A 1 395 ? -21.267 -13.998 14.331 1.00 88.12 395 ASP A N 1
ATOM 3223 C CA . ASP A 1 395 ? -20.916 -13.236 15.534 1.00 88.12 395 ASP A CA 1
ATOM 3224 C C . ASP A 1 395 ? -19.802 -13.930 16.332 1.00 88.12 395 ASP A C 1
ATOM 3226 O O . ASP A 1 395 ? -18.794 -13.306 16.657 1.00 88.12 395 ASP A O 1
ATOM 3230 N N . ASP A 1 396 ? -19.929 -15.241 16.564 1.00 86.19 396 ASP A N 1
ATOM 3231 C CA . ASP A 1 396 ? -18.933 -16.045 17.284 1.00 86.19 396 ASP A CA 1
ATOM 3232 C C . ASP A 1 396 ? -17.593 -16.149 16.531 1.00 86.19 396 ASP A C 1
ATOM 3234 O O . ASP A 1 396 ? -16.560 -16.426 17.139 1.00 86.19 396 ASP A O 1
ATOM 3238 N N . SER A 1 397 ? -17.600 -15.958 15.207 1.00 83.00 397 SER A N 1
ATOM 3239 C CA . SER A 1 397 ? -16.388 -16.003 14.383 1.00 83.00 397 SER A CA 1
ATOM 3240 C C . SER A 1 397 ? -15.544 -14.723 14.433 1.00 83.00 397 SER A C 1
ATOM 3242 O O . SER A 1 397 ? -14.417 -14.730 13.936 1.00 83.00 397 SER A O 1
ATOM 3244 N N . ASP A 1 398 ? -16.099 -13.625 14.960 1.00 79.69 398 ASP A N 1
ATOM 3245 C CA . ASP A 1 398 ? -15.522 -12.270 14.944 1.00 79.69 398 ASP A CA 1
ATOM 3246 C C . ASP A 1 398 ? -14.998 -11.817 13.562 1.00 79.69 398 ASP A C 1
ATOM 3248 O O . ASP A 1 398 ? -14.052 -11.039 13.440 1.00 79.69 398 ASP A O 1
ATOM 3252 N N . ILE A 1 399 ? -15.613 -12.291 12.472 1.00 80.69 399 ILE A N 1
ATOM 3253 C CA . ILE A 1 399 ? -15.158 -11.997 11.102 1.00 80.69 399 ILE A CA 1
ATOM 3254 C C . ILE A 1 399 ? -15.218 -10.507 10.731 1.00 80.69 399 ILE A C 1
ATOM 3256 O O . ILE A 1 399 ? -14.460 -10.054 9.874 1.00 80.69 399 ILE A O 1
ATOM 3260 N N . PHE A 1 400 ? -16.128 -9.749 11.349 1.00 77.31 400 PHE A N 1
ATOM 3261 C CA . PHE A 1 400 ? -16.241 -8.299 11.160 1.00 77.31 400 PHE A CA 1
ATOM 3262 C C . PHE A 1 400 ? -15.398 -7.492 12.157 1.00 77.31 400 PHE A C 1
ATOM 3264 O O . PHE A 1 400 ? -15.310 -6.272 12.012 1.00 77.31 400 PHE A O 1
ATOM 3271 N N . GLY A 1 401 ? -14.824 -8.151 13.167 1.00 68.06 401 GLY A N 1
ATOM 3272 C CA . GLY A 1 401 ? -13.905 -7.558 14.129 1.00 68.06 401 GLY A CA 1
ATOM 3273 C C . GLY A 1 401 ? -12.462 -7.630 13.641 1.00 68.06 401 GLY A C 1
ATOM 3274 O O . GLY A 1 401 ? -12.169 -7.364 12.475 1.00 68.06 401 GLY A O 1
ATOM 3275 N N . ASN A 1 402 ? -11.547 -8.002 14.536 1.00 58.09 402 ASN A N 1
ATOM 3276 C CA . ASN A 1 402 ? -10.128 -8.141 14.187 1.00 58.09 402 ASN A CA 1
ATOM 3277 C C . ASN A 1 402 ? -9.827 -9.491 13.511 1.00 58.09 402 ASN A C 1
ATOM 3279 O O . ASN A 1 402 ? -8.698 -9.714 13.076 1.00 58.09 402 ASN A O 1
ATOM 3283 N N . GLY A 1 403 ? -10.847 -10.354 13.384 1.00 54.25 403 GLY A N 1
ATOM 3284 C CA . GLY A 1 403 ? -10.848 -11.564 12.577 1.00 54.25 403 GLY A CA 1
ATOM 3285 C C . GLY A 1 403 ? -9.710 -12.494 12.953 1.00 54.25 403 GLY A C 1
ATOM 3286 O O . GLY A 1 403 ? -8.741 -12.555 12.205 1.00 54.25 403 GLY A O 1
ATOM 3287 N N . GLU A 1 404 ? -9.846 -13.220 14.070 1.00 53.66 404 GLU A N 1
ATOM 3288 C CA . GLU A 1 404 ? -8.813 -14.067 14.705 1.00 53.66 404 GLU A CA 1
ATOM 3289 C C . GLU A 1 404 ? -8.722 -15.513 14.178 1.00 53.66 404 GLU A C 1
ATOM 3291 O O . GLU A 1 404 ? -7.729 -16.195 14.427 1.00 53.66 404 GLU A O 1
ATOM 3296 N N . HIS A 1 405 ? -9.645 -15.985 13.325 1.00 62.78 405 HIS A N 1
ATOM 3297 C CA . HIS A 1 405 ? -9.587 -17.352 12.768 1.00 62.78 405 HIS A CA 1
ATOM 3298 C C . HIS A 1 405 ? -9.487 -17.415 11.231 1.00 62.78 405 HIS A C 1
ATOM 3300 O O . HIS A 1 405 ? -10.292 -16.814 10.525 1.00 62.78 405 HIS A O 1
ATOM 3306 N N . ILE A 1 406 ? -8.490 -18.158 10.719 1.00 66.06 406 ILE A N 1
ATOM 3307 C CA . ILE A 1 406 ? -8.351 -18.515 9.289 1.00 66.06 406 ILE A CA 1
ATOM 3308 C C . ILE A 1 406 ? -9.520 -19.399 8.868 1.00 66.06 406 ILE A C 1
ATOM 3310 O O . ILE A 1 406 ? -10.162 -19.156 7.848 1.00 66.06 406 ILE A O 1
ATOM 3314 N N . VAL A 1 407 ? -9.774 -20.424 9.679 1.00 77.56 407 VAL A N 1
ATOM 3315 C CA . VAL A 1 407 ? -10.900 -21.336 9.556 1.00 77.56 407 VAL A CA 1
ATOM 3316 C C . VAL A 1 407 ? -11.654 -21.303 10.873 1.00 77.56 407 VAL A C 1
ATOM 3318 O O . VAL A 1 407 ? -11.108 -21.673 11.910 1.00 77.56 407 VAL A O 1
ATOM 3321 N N . TYR A 1 408 ? -12.909 -20.881 10.836 1.00 84.81 408 TYR A N 1
ATOM 3322 C CA . TYR A 1 408 ? -13.827 -21.030 11.955 1.00 84.81 408 TYR A CA 1
ATOM 3323 C C . TYR A 1 408 ? -14.875 -22.068 11.574 1.00 84.81 408 TYR A C 1
ATOM 3325 O O . TYR A 1 408 ? -15.595 -21.909 10.592 1.00 84.81 408 TYR A O 1
ATOM 3333 N N . SER A 1 409 ? -14.923 -23.172 12.314 1.00 86.19 409 SER A N 1
ATOM 3334 C CA . SER A 1 409 ? -15.848 -24.275 12.050 1.00 86.19 409 SER A CA 1
ATOM 3335 C C . SER A 1 409 ? -16.684 -24.559 13.286 1.00 86.19 409 SER A C 1
ATOM 3337 O O . SER A 1 409 ? -16.147 -24.762 14.373 1.00 86.19 409 SER A O 1
ATOM 3339 N N . ASN A 1 410 ? -18.002 -24.610 13.120 1.00 86.31 410 ASN A N 1
ATOM 3340 C CA . ASN A 1 410 ? -18.939 -24.956 14.180 1.00 86.31 410 ASN A CA 1
ATOM 3341 C C . ASN A 1 410 ? -20.074 -25.801 13.597 1.00 86.31 410 ASN A C 1
ATOM 3343 O O . ASN A 1 410 ? -20.891 -25.323 12.806 1.00 86.31 410 ASN A O 1
ATOM 3347 N N . LYS A 1 411 ? -20.139 -27.070 14.019 1.00 85.25 411 LYS A N 1
ATOM 3348 C CA . LYS A 1 411 ? -21.101 -28.065 13.522 1.00 85.25 411 LYS A CA 1
ATOM 3349 C C . LYS A 1 411 ? -21.049 -28.166 11.997 1.00 85.25 411 LYS A C 1
ATOM 3351 O O . LYS A 1 411 ? -20.072 -28.684 11.484 1.00 85.25 411 LYS A O 1
ATOM 3356 N N . SER A 1 412 ? -22.098 -27.698 11.316 1.00 88.62 412 SER A N 1
ATOM 3357 C CA . SER A 1 412 ? -22.260 -27.804 9.870 1.00 88.62 412 SER A CA 1
ATOM 3358 C C . SER A 1 412 ? -21.889 -26.535 9.094 1.00 88.62 412 SER A C 1
ATOM 3360 O O . SER A 1 412 ? -22.243 -26.392 7.921 1.00 88.62 412 SER A O 1
ATOM 3362 N N . LEU A 1 413 ? -21.299 -25.558 9.786 1.00 91.75 413 LEU A N 1
ATOM 3363 C CA . LEU A 1 413 ? -20.955 -24.244 9.263 1.00 91.75 413 LEU A CA 1
ATOM 3364 C C . LEU A 1 413 ? -19.442 -24.061 9.339 1.00 91.75 413 LEU A C 1
ATOM 3366 O O . LEU A 1 413 ? -18.839 -24.235 10.399 1.00 91.75 413 LEU A O 1
ATOM 3370 N N . HIS A 1 414 ? -18.854 -23.679 8.214 1.00 92.31 414 HIS A N 1
ATOM 3371 C CA . HIS A 1 414 ? -17.429 -23.434 8.067 1.00 92.31 414 HIS A CA 1
ATOM 3372 C C . HIS A 1 414 ? -17.224 -22.065 7.434 1.00 92.31 414 HIS A C 1
ATOM 3374 O O . HIS A 1 414 ? -17.899 -21.704 6.470 1.00 92.31 414 HIS A O 1
ATOM 3380 N N . LEU A 1 415 ? -16.275 -21.310 7.960 1.00 89.44 415 LEU A N 1
ATOM 3381 C CA . LEU A 1 415 ? -15.891 -20.001 7.474 1.00 89.44 415 LEU A CA 1
ATOM 3382 C C . LEU A 1 415 ? -14.392 -19.997 7.232 1.00 89.44 415 LEU A C 1
ATOM 3384 O O . LEU A 1 415 ? -13.628 -20.250 8.157 1.00 89.44 415 LEU A O 1
ATOM 3388 N N . LEU A 1 416 ? -13.988 -19.688 6.006 1.00 88.12 416 LEU A N 1
ATOM 3389 C CA . LEU A 1 416 ? -12.598 -19.505 5.621 1.00 88.12 416 LEU A CA 1
ATOM 3390 C C . LEU A 1 416 ? -12.368 -18.046 5.248 1.00 88.12 416 LEU A C 1
ATOM 3392 O O . LEU A 1 416 ? -12.906 -17.575 4.244 1.00 88.12 416 LEU A O 1
ATOM 3396 N N . ASN A 1 417 ? -11.562 -17.346 6.044 1.00 84.06 417 ASN A N 1
ATOM 3397 C CA . ASN A 1 417 ? -11.298 -15.926 5.860 1.00 84.06 417 ASN A CA 1
ATOM 3398 C C . ASN A 1 417 ? -9.955 -15.676 5.162 1.00 84.06 417 ASN A C 1
ATOM 3400 O O . ASN A 1 417 ? -8.890 -15.855 5.746 1.00 84.06 417 ASN A O 1
ATOM 3404 N N . ILE A 1 418 ? -10.010 -15.209 3.912 1.00 78.69 418 ILE A N 1
ATOM 3405 C CA . ILE A 1 418 ? -8.822 -14.855 3.122 1.00 78.69 418 ILE A CA 1
ATOM 3406 C C . ILE A 1 418 ? -8.308 -13.449 3.472 1.00 78.69 418 ILE A C 1
ATOM 3408 O O . ILE A 1 418 ? -7.113 -13.194 3.358 1.00 78.69 418 ILE A O 1
ATOM 3412 N N . ALA A 1 419 ? -9.181 -12.538 3.921 1.00 67.75 419 ALA A N 1
ATOM 3413 C CA . ALA A 1 419 ? -8.852 -11.114 4.051 1.00 67.75 419 ALA A CA 1
ATOM 3414 C C . ALA A 1 419 ? -7.792 -10.803 5.124 1.00 67.75 419 ALA A C 1
ATOM 3416 O O . ALA A 1 419 ? -7.193 -9.733 5.091 1.00 67.75 419 ALA A O 1
ATOM 3417 N N . GLY A 1 420 ? -7.563 -11.719 6.071 1.00 65.12 420 GLY A N 1
ATOM 3418 C CA . GLY A 1 420 ? -6.558 -11.563 7.127 1.00 65.12 420 GLY A CA 1
ATOM 3419 C C . GLY A 1 420 ? -5.120 -11.881 6.700 1.00 65.12 420 GLY A C 1
ATOM 3420 O O . GLY A 1 420 ? -4.205 -11.676 7.495 1.00 65.12 420 GLY A O 1
ATOM 3421 N N . PHE A 1 421 ? -4.902 -12.390 5.480 1.00 74.06 421 PHE A N 1
ATOM 3422 C CA . PHE A 1 421 ? -3.567 -12.723 4.981 1.00 74.06 421 PHE A CA 1
ATOM 3423 C C . PHE A 1 421 ? -2.948 -11.568 4.208 1.00 74.06 421 PHE A C 1
ATOM 3425 O O . PHE A 1 421 ? -3.444 -11.156 3.158 1.00 74.06 421 PHE A O 1
ATOM 3432 N N . GLN A 1 422 ? -1.790 -11.124 4.677 1.00 80.50 422 GLN A N 1
ATOM 3433 C CA . GLN A 1 422 ? -0.906 -10.278 3.899 1.00 80.50 422 GLN A CA 1
ATOM 3434 C C . GLN A 1 422 ? -0.222 -11.107 2.811 1.00 80.50 422 GLN A C 1
ATOM 3436 O O . GLN A 1 422 ? 0.074 -12.293 2.978 1.00 80.50 422 GLN A O 1
ATOM 3441 N N . THR A 1 423 ? 0.065 -10.477 1.674 1.00 82.62 423 THR A N 1
ATOM 3442 C CA . THR A 1 423 ? 0.852 -11.112 0.605 1.00 82.62 423 THR A CA 1
ATOM 3443 C C . THR A 1 423 ? 2.341 -11.189 0.943 1.00 82.62 423 THR A C 1
ATOM 3445 O O . THR A 1 423 ? 3.100 -11.769 0.172 1.00 82.62 423 THR A O 1
ATOM 3448 N N . TYR A 1 424 ? 2.759 -10.621 2.074 1.00 88.19 424 TYR A N 1
ATOM 3449 C CA . TYR A 1 424 ? 4.117 -10.644 2.603 1.00 88.19 424 TYR A CA 1
ATOM 3450 C C . TYR A 1 424 ? 4.101 -11.064 4.081 1.00 88.19 424 TYR A C 1
ATOM 3452 O O . TYR A 1 424 ? 3.1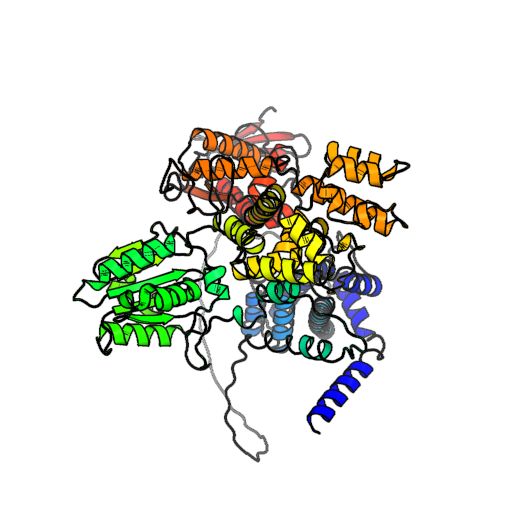12 -10.847 4.780 1.00 88.19 424 TYR A O 1
ATOM 3460 N N . SER A 1 425 ? 5.178 -11.685 4.547 1.00 87.88 425 SER A N 1
ATOM 3461 C CA . SER A 1 425 ? 5.406 -12.057 5.938 1.00 87.88 425 SER A CA 1
ATOM 3462 C C . SER A 1 425 ? 6.293 -11.049 6.658 1.00 87.88 425 SER A C 1
ATOM 3464 O O . SER A 1 425 ? 7.029 -10.281 6.039 1.00 87.88 425 SER A O 1
ATOM 3466 N N . LEU A 1 426 ? 6.242 -11.082 7.990 1.00 86.50 426 LEU A N 1
ATOM 3467 C CA . LEU A 1 426 ? 7.231 -10.440 8.854 1.00 86.50 426 LEU A CA 1
ATOM 3468 C C . LEU A 1 426 ? 8.215 -11.498 9.365 1.00 86.50 426 LEU A C 1
ATOM 3470 O O . LEU A 1 426 ? 7.894 -12.274 10.266 1.00 86.50 426 LEU A O 1
ATOM 3474 N N . GLY A 1 427 ? 9.411 -11.521 8.780 1.00 80.50 427 GLY A N 1
ATOM 3475 C CA . GLY A 1 427 ? 10.481 -12.465 9.093 1.00 80.50 427 GLY A CA 1
ATOM 3476 C C . GLY A 1 427 ? 11.601 -11.873 9.943 1.00 80.50 427 GLY A C 1
ATOM 3477 O O . GLY A 1 427 ? 11.479 -10.796 10.534 1.00 80.50 427 GLY A O 1
ATOM 3478 N N . THR A 1 428 ? 12.701 -12.609 10.121 1.00 70.19 428 THR A N 1
ATOM 3479 C CA . THR A 1 428 ? 13.878 -12.127 10.881 1.00 70.19 428 THR A CA 1
ATOM 3480 C C . THR A 1 428 ? 14.649 -11.033 10.154 1.00 70.19 428 THR A C 1
ATOM 3482 O O . THR A 1 428 ? 15.239 -10.183 10.813 1.00 70.19 428 THR A O 1
ATOM 3485 N N . ASN A 1 429 ? 14.613 -11.037 8.822 1.00 68.94 429 ASN A N 1
ATOM 3486 C CA . ASN A 1 429 ? 15.375 -10.116 7.978 1.00 68.94 429 ASN A CA 1
ATOM 3487 C C . ASN A 1 429 ? 14.538 -8.928 7.476 1.00 68.94 429 ASN A C 1
ATOM 3489 O O . ASN A 1 429 ? 15.019 -8.136 6.672 1.00 68.94 429 ASN A O 1
ATOM 3493 N N . GLY A 1 430 ? 13.301 -8.783 7.962 1.00 82.81 430 GLY A N 1
ATOM 3494 C CA . GLY A 1 430 ? 12.365 -7.752 7.527 1.00 82.81 430 GLY A CA 1
ATOM 3495 C C . GLY A 1 430 ? 11.101 -8.356 6.927 1.00 82.81 430 GLY A C 1
ATOM 3496 O O . GLY A 1 430 ? 10.639 -9.407 7.367 1.00 82.81 430 GLY A O 1
ATOM 3497 N N . ALA A 1 431 ? 10.516 -7.647 5.967 1.00 89.25 431 ALA A N 1
ATOM 3498 C CA . ALA A 1 431 ? 9.301 -8.065 5.287 1.00 89.25 431 ALA A CA 1
ATOM 3499 C C . ALA A 1 431 ? 9.643 -8.755 3.959 1.00 89.25 431 ALA A C 1
ATOM 3501 O O . ALA A 1 431 ? 10.3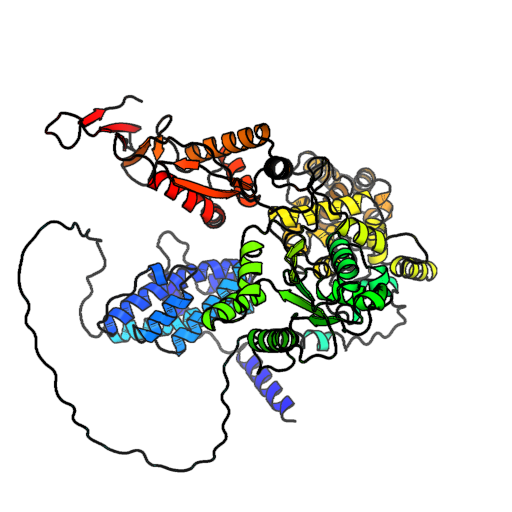31 -8.158 3.136 1.00 89.25 431 ALA A O 1
ATOM 3502 N N . GLU A 1 432 ? 9.145 -9.974 3.748 1.00 90.12 432 GLU A N 1
ATOM 3503 C CA . GLU A 1 432 ? 9.445 -10.810 2.573 1.00 90.12 432 GLU A CA 1
ATOM 3504 C C . GLU A 1 432 ? 8.148 -11.375 1.974 1.00 90.12 432 GLU A C 1
ATOM 3506 O O . GLU A 1 432 ? 7.155 -11.557 2.671 1.00 90.12 432 GLU A O 1
ATOM 3511 N N . SER A 1 433 ? 8.102 -11.660 0.675 1.00 90.69 433 SER A N 1
ATOM 3512 C CA . SER A 1 433 ? 6.927 -12.198 -0.014 1.00 90.69 433 SER A CA 1
ATOM 3513 C C . SER A 1 433 ? 7.295 -13.384 -0.897 1.00 90.69 433 SER A C 1
ATOM 3515 O O . SER A 1 433 ? 7.513 -13.261 -2.103 1.00 90.69 433 SER A O 1
ATOM 3517 N N . LEU A 1 434 ? 7.177 -14.592 -0.334 1.00 88.94 434 LEU A N 1
ATOM 3518 C CA . LEU A 1 434 ? 7.290 -15.832 -1.112 1.00 88.94 434 LEU A CA 1
ATOM 3519 C C . LEU A 1 434 ? 6.371 -15.828 -2.346 1.00 88.94 434 LEU A C 1
ATOM 3521 O O . LEU A 1 434 ? 6.709 -16.399 -3.383 1.00 88.94 434 LEU A O 1
ATOM 3525 N N . PHE A 1 435 ? 5.204 -15.188 -2.237 1.00 88.75 435 PHE A N 1
ATOM 3526 C CA . PHE A 1 435 ? 4.257 -15.064 -3.336 1.00 88.75 435 PHE A CA 1
ATOM 3527 C C . PHE A 1 435 ? 4.815 -14.211 -4.486 1.00 88.75 435 PHE A C 1
ATOM 3529 O O . PHE A 1 435 ? 4.862 -14.693 -5.616 1.00 88.75 435 PHE A O 1
ATOM 3536 N N . PHE A 1 436 ? 5.259 -12.976 -4.229 1.00 92.81 436 PHE A N 1
ATOM 3537 C CA . PHE A 1 436 ? 5.817 -12.112 -5.276 1.00 92.81 436 PHE A CA 1
ATOM 3538 C C . PHE A 1 436 ? 7.144 -12.646 -5.816 1.00 92.81 436 PHE A C 1
ATOM 3540 O O . PHE A 1 436 ? 7.330 -12.664 -7.035 1.00 92.81 436 PHE A O 1
ATOM 3547 N N . SER A 1 437 ? 8.002 -13.166 -4.937 1.00 94.00 437 SER A N 1
ATOM 3548 C CA . SER A 1 437 ? 9.284 -13.767 -5.300 1.00 94.00 437 SER A CA 1
ATOM 3549 C C . SER A 1 437 ? 9.113 -14.903 -6.312 1.00 94.00 437 SER A C 1
ATOM 3551 O O . SER A 1 437 ? 9.698 -14.877 -7.395 1.00 94.00 437 SER A O 1
ATOM 3553 N N . LYS A 1 438 ? 8.203 -15.850 -6.029 1.00 94.81 438 LYS A N 1
ATOM 3554 C CA . LYS A 1 438 ? 7.899 -16.972 -6.932 1.00 94.81 438 LYS A CA 1
ATOM 3555 C C . LYS A 1 438 ? 7.278 -16.531 -8.254 1.00 94.81 438 LYS A C 1
ATOM 3557 O O . LYS A 1 438 ? 7.522 -17.174 -9.271 1.00 94.81 438 LYS A O 1
ATOM 3562 N N . ILE A 1 439 ? 6.465 -15.469 -8.271 1.00 95.06 439 ILE A N 1
ATOM 3563 C CA . ILE A 1 439 ? 5.941 -14.931 -9.537 1.00 95.06 439 ILE A CA 1
ATOM 3564 C C . ILE A 1 439 ? 7.096 -14.410 -10.390 1.00 95.06 439 ILE A C 1
ATOM 3566 O O . ILE A 1 439 ? 7.187 -14.770 -11.561 1.00 95.06 439 ILE A O 1
ATOM 3570 N N . LEU A 1 440 ? 7.953 -13.559 -9.815 1.00 96.88 440 LEU A N 1
ATOM 3571 C CA . LEU A 1 440 ? 9.089 -12.982 -10.530 1.00 96.88 440 LEU A CA 1
ATOM 3572 C C . LEU A 1 440 ? 10.023 -14.084 -11.034 1.00 96.88 440 LEU A C 1
ATOM 3574 O O . LEU A 1 440 ? 10.423 -14.051 -12.193 1.00 96.88 440 LEU A O 1
ATOM 3578 N N . GLU A 1 441 ? 10.307 -15.086 -10.197 1.00 96.69 441 GLU A N 1
ATOM 3579 C CA . GLU A 1 441 ? 11.086 -16.267 -10.568 1.00 96.69 441 GLU A CA 1
ATOM 3580 C C . GLU A 1 441 ? 10.458 -17.008 -11.752 1.00 96.69 441 GLU A C 1
ATOM 3582 O O . GLU A 1 441 ? 11.145 -17.229 -12.743 1.00 96.69 441 GLU A O 1
ATOM 3587 N N . LYS A 1 442 ? 9.159 -17.336 -11.708 1.00 95.56 442 LYS A N 1
ATOM 3588 C CA . LYS A 1 442 ? 8.469 -18.024 -12.813 1.00 95.56 442 LYS A CA 1
ATOM 3589 C C . LYS A 1 442 ? 8.534 -17.255 -14.128 1.00 95.56 442 LYS A C 1
ATOM 3591 O O . LYS A 1 442 ? 8.648 -17.871 -15.177 1.00 95.56 442 LYS A O 1
ATOM 3596 N N . VAL A 1 443 ? 8.486 -15.923 -14.099 1.00 96.38 443 VAL A N 1
ATOM 3597 C CA . VAL A 1 443 ? 8.594 -15.129 -15.332 1.00 96.38 443 VAL A CA 1
ATOM 3598 C C . VAL A 1 443 ? 9.964 -15.309 -15.987 1.00 96.38 443 VAL A C 1
ATOM 3600 O O . VAL A 1 443 ? 10.024 -15.424 -17.205 1.00 96.38 443 VAL A O 1
ATOM 3603 N N . VAL A 1 444 ? 11.046 -15.395 -15.206 1.00 96.50 444 VAL A N 1
ATOM 3604 C CA . VAL A 1 444 ? 12.425 -15.392 -15.734 1.00 96.50 444 VAL A CA 1
ATOM 3605 C C . VAL A 1 444 ? 13.160 -16.736 -15.660 1.00 96.50 444 VAL A C 1
ATOM 3607 O O . VAL A 1 444 ? 14.301 -16.841 -16.106 1.00 96.50 444 VAL A O 1
ATOM 3610 N N . LEU A 1 445 ? 12.534 -17.775 -15.100 1.00 96.44 445 LEU A N 1
ATOM 3611 C CA . LEU A 1 445 ? 13.155 -19.079 -14.869 1.00 96.44 445 LEU A CA 1
ATOM 3612 C C . LEU A 1 445 ? 13.699 -19.679 -16.171 1.00 96.44 445 LEU A C 1
ATOM 3614 O O . LEU A 1 445 ? 12.966 -19.839 -17.147 1.00 96.44 445 LEU A O 1
ATOM 3618 N N . THR A 1 446 ? 14.967 -20.084 -16.167 1.00 94.69 446 THR A N 1
ATOM 3619 C CA . THR A 1 446 ? 15.644 -20.689 -17.320 1.00 94.69 446 THR A CA 1
ATOM 3620 C C . THR A 1 446 ? 15.258 -22.164 -17.478 1.00 94.69 446 THR A C 1
ATOM 3622 O O . THR A 1 446 ? 16.006 -23.078 -17.134 1.00 94.69 446 THR A O 1
ATOM 3625 N N . SER A 1 447 ? 14.050 -22.405 -17.985 1.00 93.00 447 SER A N 1
ATOM 3626 C CA . SER A 1 447 ? 13.512 -23.741 -18.257 1.00 93.00 447 SER A CA 1
ATOM 3627 C C . SER A 1 447 ? 12.744 -23.761 -19.573 1.00 93.00 447 SER A C 1
ATOM 3629 O O . SER A 1 447 ? 12.036 -22.810 -19.886 1.00 93.00 447 SER A O 1
ATOM 3631 N N . ASN A 1 448 ? 12.813 -24.874 -20.305 1.00 86.38 448 ASN A N 1
ATOM 3632 C CA . ASN A 1 448 ? 12.006 -25.081 -21.514 1.00 86.38 448 ASN A CA 1
ATOM 3633 C C . ASN A 1 448 ? 10.499 -25.154 -21.208 1.00 86.38 448 ASN A C 1
ATOM 3635 O O . ASN A 1 448 ? 9.684 -24.968 -22.103 1.00 86.38 448 ASN A O 1
ATOM 3639 N N . ASP A 1 449 ? 10.128 -25.407 -19.948 1.00 89.62 449 ASP A N 1
ATOM 3640 C CA . ASP A 1 449 ? 8.733 -25.376 -19.494 1.00 89.62 449 ASP A CA 1
ATOM 3641 C C . ASP A 1 449 ? 8.250 -23.945 -19.192 1.00 89.62 449 ASP A C 1
ATOM 3643 O O . ASP A 1 449 ? 7.062 -23.734 -18.949 1.00 89.62 449 ASP A O 1
ATOM 3647 N N . ASN A 1 450 ? 9.154 -22.955 -19.164 1.00 94.31 450 ASN A N 1
ATOM 3648 C CA . ASN A 1 450 ? 8.792 -21.553 -18.983 1.00 94.31 450 ASN A CA 1
ATOM 3649 C C . ASN A 1 450 ? 8.393 -20.939 -20.342 1.00 94.31 450 ASN A C 1
ATOM 3651 O O . ASN A 1 450 ? 9.265 -20.725 -21.189 1.00 94.31 450 ASN A O 1
ATOM 3655 N N . PRO A 1 451 ? 7.114 -20.564 -20.545 1.00 93.44 451 PRO A N 1
ATOM 3656 C CA . PRO A 1 451 ? 6.651 -19.999 -21.810 1.00 93.44 451 PRO A CA 1
ATOM 3657 C C . PRO A 1 451 ? 7.278 -18.638 -22.146 1.00 93.44 451 PRO A C 1
ATOM 3659 O O . PRO A 1 451 ? 7.302 -18.267 -23.317 1.00 93.44 451 PRO A O 1
ATOM 3662 N N . PHE A 1 452 ? 7.757 -17.881 -21.153 1.00 95.62 452 PHE A N 1
ATOM 3663 C CA . PHE A 1 452 ? 8.464 -16.619 -21.379 1.00 95.62 452 PHE A CA 1
ATOM 3664 C C . PHE A 1 452 ? 9.900 -16.870 -21.838 1.00 95.62 452 PHE A C 1
ATOM 3666 O O . PHE A 1 452 ? 10.339 -16.264 -22.812 1.00 95.62 452 PHE A O 1
ATOM 3673 N N . TYR A 1 453 ? 10.607 -17.794 -21.185 1.00 96.75 453 TYR A N 1
ATOM 3674 C CA . TYR A 1 453 ? 11.984 -18.132 -21.543 1.00 96.75 453 TYR A CA 1
ATOM 3675 C C . TYR A 1 453 ? 12.076 -18.818 -22.909 1.00 96.75 453 TYR A C 1
ATOM 3677 O O . TYR A 1 453 ? 12.948 -18.472 -23.698 1.00 96.75 453 TYR A O 1
ATOM 3685 N N . ASP A 1 454 ? 11.151 -19.726 -23.228 1.00 95.25 454 ASP A N 1
ATOM 3686 C CA . ASP A 1 454 ? 11.078 -20.353 -24.554 1.00 95.25 454 ASP A CA 1
ATOM 3687 C C . ASP A 1 454 ? 10.897 -19.296 -25.660 1.00 95.25 454 ASP A C 1
ATOM 3689 O O . ASP A 1 454 ? 11.633 -19.274 -26.648 1.00 95.25 454 ASP A O 1
ATOM 3693 N N . ALA A 1 455 ? 9.999 -18.328 -25.437 1.00 94.81 455 ALA A N 1
ATOM 3694 C CA . ALA A 1 455 ? 9.795 -17.209 -26.352 1.00 94.81 455 ALA A CA 1
ATOM 3695 C C . ALA A 1 455 ? 11.016 -16.272 -26.445 1.00 94.81 455 ALA A C 1
ATOM 3697 O O . ALA A 1 455 ? 11.351 -15.829 -27.543 1.00 94.81 455 ALA A O 1
ATOM 3698 N N . TYR A 1 456 ? 11.703 -16.007 -25.326 1.00 96.06 456 TYR A N 1
ATOM 3699 C CA . TYR A 1 456 ? 12.971 -15.266 -25.298 1.00 96.06 456 TYR A CA 1
ATOM 3700 C C . TYR A 1 456 ? 14.045 -15.982 -26.131 1.00 96.06 456 TYR A C 1
ATOM 3702 O O . TYR A 1 456 ? 14.678 -15.372 -26.991 1.00 96.06 456 TYR A O 1
ATOM 3710 N N . CYS A 1 457 ? 14.232 -17.290 -25.931 1.00 95.00 457 CYS A N 1
ATOM 3711 C CA . CYS A 1 457 ? 15.207 -18.078 -26.679 1.00 95.00 457 CYS A CA 1
ATOM 3712 C C . CYS A 1 457 ? 14.887 -18.111 -28.173 1.00 95.00 457 CYS A C 1
ATOM 3714 O O . CYS A 1 457 ? 15.799 -18.042 -28.996 1.00 95.00 457 CYS A O 1
ATOM 3716 N N . GLU A 1 458 ? 13.611 -18.219 -28.539 1.00 94.62 458 GLU A N 1
ATOM 3717 C CA . GLU A 1 458 ? 13.198 -18.186 -29.935 1.00 94.62 458 GLU A CA 1
ATOM 3718 C C . GLU A 1 458 ? 13.482 -16.829 -30.591 1.00 94.62 458 GLU A C 1
ATOM 3720 O O . GLU A 1 458 ? 14.035 -16.795 -31.694 1.00 94.62 458 GLU A O 1
ATOM 3725 N N . ASP A 1 459 ? 13.163 -15.722 -29.918 1.00 94.81 459 ASP A N 1
ATOM 3726 C CA . ASP A 1 459 ? 13.477 -14.378 -30.406 1.00 94.81 459 ASP A CA 1
ATOM 3727 C C . ASP A 1 459 ? 14.999 -14.218 -30.609 1.00 94.81 459 ASP A C 1
ATOM 3729 O O . ASP A 1 459 ? 15.439 -13.869 -31.710 1.00 94.81 459 ASP A O 1
ATOM 3733 N N . VAL A 1 460 ? 15.815 -14.596 -29.615 1.00 92.00 460 VAL A N 1
ATOM 3734 C CA . VAL A 1 460 ? 17.288 -14.535 -29.689 1.00 92.00 460 VAL A CA 1
ATOM 3735 C C . VAL A 1 460 ? 17.845 -15.404 -30.823 1.00 92.00 460 VAL A C 1
ATOM 3737 O O . VAL A 1 460 ? 18.696 -14.947 -31.590 1.00 92.00 460 VAL A O 1
ATOM 3740 N N . ASN A 1 461 ? 17.350 -16.635 -30.991 1.00 93.44 461 ASN A N 1
ATOM 3741 C CA . ASN A 1 461 ? 17.778 -17.540 -32.067 1.00 93.44 461 ASN A CA 1
ATOM 3742 C C . ASN A 1 461 ? 17.427 -17.005 -33.464 1.00 93.44 461 ASN A C 1
ATOM 3744 O O . ASN A 1 461 ? 18.144 -17.277 -34.429 1.00 93.44 461 ASN A O 1
ATOM 3748 N N . ASN A 1 462 ? 16.351 -16.224 -33.568 1.00 92.44 462 ASN A N 1
ATOM 3749 C CA . ASN A 1 462 ? 15.938 -15.548 -34.795 1.00 92.44 462 ASN A CA 1
ATOM 3750 C C . ASN A 1 462 ? 16.623 -14.181 -34.993 1.00 92.44 462 ASN A C 1
ATOM 3752 O O . ASN A 1 462 ? 16.341 -13.493 -35.974 1.00 92.44 462 ASN A O 1
ATOM 3756 N N . GLY A 1 463 ? 17.531 -13.783 -34.094 1.00 89.00 463 GLY A N 1
ATOM 3757 C CA . GLY A 1 463 ? 18.236 -12.500 -34.150 1.00 89.00 463 GLY A CA 1
ATOM 3758 C C . GLY A 1 463 ? 17.370 -11.293 -33.777 1.00 89.00 463 GLY A C 1
ATOM 3759 O O . GLY A 1 463 ? 17.735 -10.161 -34.098 1.00 89.00 463 GLY A O 1
ATOM 3760 N N . ILE A 1 464 ? 16.229 -11.517 -33.122 1.00 88.69 464 ILE A N 1
ATOM 3761 C CA . ILE A 1 464 ? 15.355 -10.470 -32.593 1.00 88.69 464 ILE A CA 1
ATOM 3762 C C . ILE A 1 464 ? 15.880 -10.098 -31.205 1.00 88.69 464 ILE A C 1
ATOM 3764 O O . ILE A 1 464 ? 15.816 -10.891 -30.274 1.00 88.69 464 ILE A O 1
ATOM 3768 N N . GLN A 1 465 ? 16.400 -8.880 -31.064 1.00 87.25 465 GLN A N 1
ATOM 3769 C CA . GLN A 1 465 ? 16.833 -8.331 -29.780 1.00 87.25 465 GLN A CA 1
ATOM 3770 C C . GLN A 1 465 ? 16.344 -6.887 -29.651 1.00 87.25 465 GLN A C 1
ATOM 3772 O O . GLN A 1 465 ? 16.413 -6.101 -30.596 1.00 87.25 465 GLN A O 1
ATOM 3777 N N . SER A 1 466 ? 15.831 -6.544 -28.474 1.00 90.69 466 SER A N 1
ATOM 3778 C CA . SER A 1 466 ? 15.211 -5.252 -28.169 1.00 90.69 466 SER A CA 1
ATOM 3779 C C . SER A 1 466 ? 15.410 -4.903 -26.701 1.00 90.69 466 SER A C 1
ATOM 3781 O O . SER A 1 466 ? 15.698 -5.796 -25.911 1.00 90.69 466 SER A O 1
ATOM 3783 N N . ILE A 1 467 ? 15.062 -3.678 -26.300 1.00 92.25 467 ILE A N 1
ATOM 3784 C CA . ILE A 1 467 ? 15.112 -3.268 -24.885 1.00 92.25 467 ILE A CA 1
ATOM 3785 C C . ILE A 1 467 ? 14.325 -4.197 -23.938 1.00 92.25 467 ILE A C 1
ATOM 3787 O O . ILE A 1 467 ? 14.706 -4.370 -22.791 1.00 92.25 467 ILE A O 1
ATOM 3791 N N . ILE A 1 468 ? 13.252 -4.848 -24.412 1.00 94.06 468 ILE A N 1
ATOM 3792 C CA . ILE A 1 468 ? 12.502 -5.847 -23.624 1.00 94.06 468 ILE A CA 1
ATOM 3793 C C . ILE A 1 468 ? 13.372 -7.054 -23.238 1.00 94.06 468 ILE A C 1
ATOM 3795 O O . ILE A 1 468 ? 13.241 -7.557 -22.127 1.00 94.06 468 ILE A O 1
ATOM 3799 N N . HIS A 1 469 ? 14.259 -7.501 -24.131 1.00 94.94 469 HIS A N 1
ATOM 3800 C CA . HIS A 1 469 ? 15.181 -8.605 -23.865 1.00 94.94 469 HIS A CA 1
ATOM 3801 C C . HIS A 1 469 ? 16.219 -8.176 -22.826 1.00 94.94 469 HIS A C 1
ATOM 3803 O O . HIS A 1 469 ? 16.415 -8.878 -21.842 1.00 94.94 469 HIS A O 1
ATOM 3809 N N . ASP A 1 470 ? 16.772 -6.969 -22.974 1.00 95.00 470 ASP A N 1
ATOM 3810 C CA . ASP A 1 470 ? 17.716 -6.399 -22.009 1.00 95.00 470 ASP A CA 1
ATOM 3811 C C . ASP A 1 470 ? 17.049 -6.220 -20.621 1.00 95.00 470 ASP A C 1
ATOM 3813 O O . ASP A 1 470 ? 17.620 -6.564 -19.586 1.00 95.00 470 ASP A O 1
ATOM 3817 N N . ASN A 1 471 ? 15.790 -5.766 -20.576 1.00 96.38 471 ASN A N 1
ATOM 3818 C CA . ASN A 1 471 ? 15.001 -5.665 -19.343 1.00 96.38 471 ASN A CA 1
ATOM 3819 C C . ASN A 1 471 ? 14.737 -7.039 -18.705 1.00 96.38 471 ASN A C 1
ATOM 3821 O O . ASN A 1 471 ? 14.808 -7.173 -17.482 1.00 96.38 471 ASN A O 1
ATOM 3825 N N . TYR A 1 472 ? 14.431 -8.051 -19.523 1.00 97.12 472 TYR A N 1
ATOM 3826 C CA . TYR A 1 472 ? 14.227 -9.431 -19.082 1.00 97.12 472 TYR A CA 1
ATOM 3827 C C . TYR A 1 472 ? 15.517 -10.024 -18.497 1.00 97.12 472 TYR A C 1
ATOM 3829 O O . TYR A 1 472 ? 15.487 -10.619 -17.418 1.00 97.12 472 TYR A O 1
ATOM 3837 N N . ASP A 1 473 ? 16.662 -9.789 -19.140 1.00 96.69 473 ASP A N 1
ATOM 3838 C CA . ASP A 1 473 ? 17.978 -10.213 -18.653 1.00 96.69 473 ASP A CA 1
ATOM 3839 C C . ASP A 1 473 ? 18.353 -9.498 -17.348 1.00 96.69 473 ASP A C 1
ATOM 3841 O O . ASP A 1 473 ? 18.847 -10.126 -16.409 1.00 96.69 473 ASP A O 1
ATOM 3845 N N . PHE A 1 474 ? 18.035 -8.206 -17.225 1.00 97.12 474 PHE A N 1
ATOM 3846 C CA . PHE A 1 474 ? 18.247 -7.461 -15.985 1.00 97.12 474 PHE A CA 1
ATOM 3847 C C . PHE A 1 474 ? 17.395 -8.013 -14.831 1.00 97.12 474 PHE A C 1
ATOM 3849 O O . PHE A 1 474 ? 17.913 -8.235 -13.736 1.00 97.12 474 PHE A O 1
ATOM 3856 N N . LEU A 1 475 ? 16.109 -8.301 -15.077 1.00 97.75 475 LEU A N 1
ATOM 3857 C CA . LEU A 1 475 ? 15.215 -8.932 -14.095 1.00 97.75 475 LEU A CA 1
ATOM 3858 C C . LEU A 1 475 ? 15.612 -10.386 -13.779 1.00 97.75 475 LEU A C 1
ATOM 3860 O O . LEU A 1 475 ? 15.282 -10.910 -12.716 1.00 97.75 475 LEU A O 1
ATOM 3864 N N . SER A 1 476 ? 16.340 -11.059 -14.671 1.00 96.44 476 SER A N 1
ATOM 3865 C CA . SER A 1 476 ? 16.834 -12.424 -14.448 1.00 96.44 476 SER A CA 1
ATOM 3866 C C . SER A 1 476 ? 17.912 -12.501 -13.358 1.00 96.44 476 SER A C 1
ATOM 3868 O O . SER A 1 476 ? 18.179 -13.585 -12.827 1.00 96.44 476 SER A O 1
ATOM 3870 N N . ASN A 1 477 ? 18.483 -11.369 -12.942 1.00 95.81 477 ASN A N 1
ATOM 3871 C CA . ASN A 1 477 ? 19.384 -11.295 -11.799 1.00 95.81 477 ASN A CA 1
ATOM 3872 C C . ASN A 1 477 ? 18.624 -11.431 -10.461 1.00 95.81 477 ASN A C 1
ATOM 3874 O O . ASN A 1 477 ? 17.630 -10.748 -10.224 1.00 95.81 477 ASN A O 1
ATOM 3878 N N . LEU A 1 478 ? 19.110 -12.301 -9.565 1.00 94.31 478 LEU A N 1
ATOM 3879 C CA . LEU A 1 478 ? 18.463 -12.564 -8.272 1.00 94.31 478 LEU A CA 1
ATOM 3880 C C . LEU A 1 478 ? 18.389 -11.315 -7.379 1.00 94.31 478 LEU A C 1
ATOM 3882 O O . LEU A 1 478 ? 17.315 -11.020 -6.868 1.00 94.31 478 LEU A O 1
ATOM 3886 N N . ALA A 1 479 ? 19.481 -10.553 -7.255 1.00 93.19 479 ALA A N 1
ATOM 3887 C CA . ALA A 1 479 ? 19.509 -9.344 -6.430 1.00 93.19 479 ALA A CA 1
ATOM 3888 C C . ALA A 1 479 ? 18.529 -8.282 -6.953 1.00 93.19 479 ALA A C 1
ATOM 3890 O O . ALA A 1 479 ? 17.873 -7.603 -6.168 1.00 93.19 479 ALA A O 1
ATOM 3891 N N . VAL A 1 480 ? 18.366 -8.184 -8.279 1.00 95.44 480 VAL A N 1
ATOM 3892 C CA . VAL A 1 480 ? 17.353 -7.307 -8.886 1.00 95.44 480 VAL A CA 1
ATOM 3893 C C . VAL A 1 480 ? 15.945 -7.771 -8.523 1.00 95.44 480 VAL A C 1
ATOM 3895 O O . VAL A 1 480 ? 15.134 -6.936 -8.132 1.00 95.44 480 VAL A O 1
ATOM 3898 N N . ARG A 1 481 ? 15.633 -9.074 -8.608 1.00 95.50 481 ARG A N 1
ATOM 3899 C CA . ARG A 1 481 ? 14.305 -9.586 -8.213 1.00 95.50 481 ARG A CA 1
ATOM 3900 C C . ARG A 1 481 ? 13.999 -9.325 -6.745 1.00 95.50 481 ARG A C 1
ATOM 3902 O O . ARG A 1 481 ? 12.915 -8.832 -6.451 1.00 95.50 481 ARG A O 1
ATOM 3909 N N . GLU A 1 482 ? 14.952 -9.607 -5.862 1.00 93.31 482 GLU A N 1
ATOM 3910 C CA . GLU A 1 482 ? 14.833 -9.333 -4.426 1.00 93.31 482 GLU A CA 1
ATOM 3911 C C . GLU A 1 482 ? 14.600 -7.837 -4.176 1.00 93.31 482 GLU A C 1
ATOM 3913 O O . GLU A 1 482 ? 13.713 -7.460 -3.414 1.00 93.31 482 GLU A O 1
ATOM 3918 N N . SER A 1 483 ? 15.323 -6.955 -4.871 1.00 93.31 483 SER A N 1
ATOM 3919 C CA . SER A 1 483 ? 15.103 -5.509 -4.776 1.00 93.31 483 SER A CA 1
ATOM 3920 C C . SER A 1 483 ? 13.730 -5.082 -5.289 1.00 93.31 483 SER A C 1
ATOM 3922 O O . SER A 1 483 ? 13.076 -4.271 -4.637 1.00 93.31 483 SER A O 1
ATOM 3924 N N . VAL A 1 484 ? 13.272 -5.619 -6.426 1.00 95.56 484 VAL A N 1
ATOM 3925 C CA . VAL A 1 484 ? 11.939 -5.337 -6.992 1.00 95.56 484 VAL A CA 1
ATOM 3926 C C . VAL A 1 484 ? 10.841 -5.763 -6.016 1.00 95.56 484 VAL A C 1
ATOM 3928 O O . VAL A 1 484 ? 9.912 -5.000 -5.762 1.00 95.56 484 VAL A O 1
ATOM 3931 N N . GLU A 1 485 ? 10.963 -6.951 -5.429 1.00 94.31 485 GLU A N 1
ATOM 3932 C CA . GLU A 1 485 ? 10.067 -7.438 -4.381 1.00 94.31 485 GLU A CA 1
ATOM 3933 C C . GLU A 1 485 ? 10.071 -6.503 -3.162 1.00 94.31 485 GLU A C 1
ATOM 3935 O O . GLU A 1 485 ? 9.013 -6.040 -2.729 1.00 94.31 485 GLU A O 1
ATOM 3940 N N . ASN A 1 486 ? 11.255 -6.143 -2.666 1.00 91.50 486 ASN A N 1
ATOM 3941 C CA . ASN A 1 486 ? 11.417 -5.281 -1.500 1.00 91.50 486 ASN A CA 1
ATOM 3942 C C . ASN A 1 486 ? 10.807 -3.890 -1.699 1.00 91.50 486 ASN A C 1
ATOM 3944 O O . ASN A 1 486 ? 10.126 -3.390 -0.801 1.00 91.50 486 ASN A O 1
ATOM 3948 N N . VAL A 1 487 ? 11.009 -3.246 -2.855 1.00 92.25 487 VAL A N 1
ATOM 3949 C CA . VAL A 1 487 ? 10.414 -1.921 -3.113 1.00 92.25 487 VAL A CA 1
ATOM 3950 C C . VAL A 1 487 ? 8.896 -2.005 -3.250 1.00 92.25 487 VAL A C 1
ATOM 3952 O O . VAL A 1 487 ? 8.193 -1.110 -2.784 1.00 92.25 487 VAL A O 1
ATOM 3955 N N . VAL A 1 488 ? 8.367 -3.100 -3.804 1.00 94.44 488 VAL A N 1
ATOM 3956 C CA . VAL A 1 488 ? 6.921 -3.341 -3.855 1.00 94.44 488 VAL A CA 1
ATOM 3957 C C . VAL A 1 488 ? 6.357 -3.477 -2.440 1.00 94.44 488 VAL A C 1
ATOM 3959 O O . VAL A 1 488 ? 5.425 -2.748 -2.099 1.00 94.44 488 VAL A O 1
ATOM 3962 N N . ILE A 1 489 ? 6.954 -4.306 -1.579 1.00 92.56 489 ILE A N 1
ATOM 3963 C CA . ILE A 1 489 ? 6.532 -4.447 -0.175 1.00 92.56 489 ILE A CA 1
ATOM 3964 C C . ILE A 1 489 ? 6.637 -3.105 0.563 1.00 92.56 489 ILE A C 1
ATOM 3966 O O . ILE A 1 489 ? 5.700 -2.711 1.257 1.00 92.56 489 ILE A O 1
ATOM 3970 N N . GLN A 1 490 ? 7.715 -2.340 0.354 1.00 91.62 490 GLN A N 1
ATOM 3971 C CA . GLN A 1 490 ? 7.844 -0.999 0.928 1.00 91.62 490 GLN A CA 1
ATOM 3972 C C . GLN A 1 490 ? 6.667 -0.100 0.551 1.00 91.62 490 GLN A C 1
ATOM 3974 O O . GLN A 1 490 ? 6.135 0.581 1.423 1.00 91.62 490 GLN A O 1
ATOM 3979 N N . THR A 1 491 ? 6.213 -0.101 -0.706 1.00 91.56 491 THR A N 1
ATOM 3980 C CA . THR A 1 491 ? 5.025 0.689 -1.079 1.00 91.56 491 THR A CA 1
ATOM 3981 C C . THR A 1 491 ? 3.753 0.203 -0.390 1.00 91.56 491 THR A C 1
ATOM 3983 O O . THR A 1 491 ? 2.937 1.029 0.016 1.00 91.56 491 THR A O 1
ATOM 3986 N N . MET A 1 492 ? 3.598 -1.108 -0.179 1.00 91.19 492 MET A N 1
ATOM 3987 C CA . MET A 1 492 ? 2.457 -1.654 0.561 1.00 91.19 492 MET A CA 1
ATOM 3988 C C . MET A 1 492 ? 2.415 -1.128 1.996 1.00 91.19 492 MET A C 1
ATOM 3990 O O . MET A 1 492 ? 1.361 -0.702 2.458 1.00 91.19 492 MET A O 1
ATOM 3994 N N . VAL A 1 493 ? 3.560 -1.092 2.679 1.00 91.19 493 VAL A N 1
ATOM 3995 C CA . VAL A 1 493 ? 3.648 -0.607 4.064 1.00 91.19 493 VAL A CA 1
ATOM 3996 C C . VAL A 1 493 ? 3.549 0.915 4.141 1.00 91.19 493 VAL A C 1
ATOM 3998 O O . VAL A 1 493 ? 2.763 1.448 4.923 1.00 91.19 493 VAL A O 1
ATOM 4001 N N . LYS A 1 494 ? 4.332 1.630 3.326 1.00 90.56 494 LYS A N 1
ATOM 4002 C CA . LYS A 1 494 ? 4.461 3.091 3.403 1.00 90.56 494 LYS A CA 1
ATOM 4003 C C . LYS A 1 494 ? 3.199 3.822 2.947 1.00 90.56 494 LYS A C 1
ATOM 4005 O O . LYS A 1 494 ? 2.873 4.869 3.500 1.00 90.56 494 LYS A O 1
ATOM 4010 N N . GLU A 1 495 ? 2.490 3.271 1.963 1.00 85.81 495 GLU A N 1
ATOM 4011 C CA . GLU A 1 495 ? 1.314 3.896 1.338 1.00 85.81 495 GLU A CA 1
ATOM 4012 C C . GLU A 1 495 ? 0.008 3.130 1.614 1.00 85.81 495 GLU A C 1
ATOM 4014 O O . GLU A 1 495 ? -1.034 3.478 1.060 1.00 85.81 495 GLU A O 1
ATOM 4019 N N . LYS A 1 496 ? 0.040 2.081 2.455 1.00 85.44 496 LYS A N 1
ATOM 4020 C CA . LYS A 1 496 ? -1.092 1.161 2.699 1.00 85.44 496 LYS A CA 1
ATOM 4021 C C . LYS A 1 496 ? -1.678 0.581 1.405 1.00 85.44 496 LYS A C 1
ATOM 4023 O O . LYS A 1 496 ? -2.887 0.364 1.289 1.00 85.44 496 LYS A O 1
ATOM 4028 N N . LEU A 1 497 ? -0.828 0.371 0.400 1.00 87.31 497 LEU A N 1
ATOM 4029 C CA . LEU A 1 497 ? -1.266 -0.082 -0.911 1.00 87.31 497 LEU A CA 1
ATOM 4030 C C . LEU A 1 497 ? -1.581 -1.582 -0.878 1.00 87.31 497 LEU A C 1
ATOM 4032 O O . LEU A 1 497 ? -0.698 -2.405 -0.651 1.00 87.31 497 LEU A O 1
ATOM 4036 N N . ILE A 1 498 ? -2.830 -1.948 -1.170 1.00 83.25 498 ILE A N 1
ATOM 4037 C CA . ILE A 1 498 ? -3.226 -3.349 -1.356 1.00 83.25 498 ILE A CA 1
ATOM 4038 C C . ILE A 1 498 ? -2.948 -3.748 -2.806 1.00 83.25 498 ILE A C 1
ATOM 4040 O O . ILE A 1 498 ? -3.542 -3.204 -3.741 1.00 83.25 498 ILE A O 1
ATOM 4044 N N . ILE A 1 499 ? -2.059 -4.723 -2.999 1.00 86.00 499 ILE A N 1
ATOM 4045 C CA . ILE A 1 499 ? -1.653 -5.198 -4.324 1.00 86.00 499 ILE A CA 1
ATOM 4046 C C . ILE A 1 499 ? -2.293 -6.556 -4.602 1.00 86.00 499 ILE A C 1
ATOM 4048 O O . ILE A 1 499 ? -1.910 -7.581 -4.043 1.00 86.00 499 ILE A O 1
ATOM 4052 N N . SER A 1 500 ? -3.267 -6.572 -5.514 1.00 82.00 500 SER A N 1
ATOM 4053 C CA . SER A 1 500 ? -3.824 -7.826 -6.031 1.00 82.00 500 SER A CA 1
ATOM 4054 C C . SER A 1 500 ? -2.839 -8.526 -6.971 1.00 82.00 500 SER A C 1
ATOM 4056 O O . SER A 1 500 ? -1.988 -7.892 -7.598 1.00 82.00 500 SER A O 1
ATOM 4058 N N . THR A 1 501 ? -3.015 -9.832 -7.172 1.00 82.62 501 THR A N 1
ATOM 4059 C CA . THR A 1 501 ? -2.207 -10.609 -8.129 1.00 82.62 501 THR A CA 1
ATOM 4060 C C . THR A 1 501 ? -2.254 -10.035 -9.544 1.00 82.62 501 THR A C 1
ATOM 4062 O O . THR A 1 501 ? -1.228 -9.961 -10.211 1.00 82.62 501 THR A O 1
ATOM 4065 N N . ARG A 1 502 ? -3.423 -9.556 -9.987 1.00 79.81 502 ARG A N 1
ATOM 4066 C CA . ARG A 1 502 ? -3.582 -8.939 -11.312 1.00 79.81 502 ARG A CA 1
ATOM 4067 C C . ARG A 1 502 ? -2.796 -7.636 -11.432 1.00 79.81 502 ARG A C 1
ATOM 4069 O O . ARG A 1 502 ? -2.170 -7.391 -12.457 1.00 79.81 502 ARG A O 1
ATOM 4076 N N . ALA A 1 503 ? -2.824 -6.808 -10.386 1.00 88.38 503 ALA A N 1
ATOM 4077 C CA . ALA A 1 503 ? -2.044 -5.577 -10.350 1.00 88.38 503 ALA A CA 1
ATOM 4078 C C . ALA A 1 503 ? -0.538 -5.877 -10.381 1.00 88.38 503 ALA A C 1
ATOM 4080 O O . ALA A 1 503 ? 0.199 -5.187 -11.077 1.00 88.38 503 ALA A O 1
ATOM 4081 N N . PHE A 1 504 ? -0.099 -6.939 -9.699 1.00 92.19 504 PHE A N 1
ATOM 4082 C CA . PHE A 1 504 ? 1.298 -7.362 -9.718 1.00 92.19 504 PHE A CA 1
ATOM 4083 C C . PHE A 1 504 ? 1.747 -7.900 -11.089 1.00 92.19 504 PHE A C 1
ATOM 4085 O O . PHE A 1 504 ? 2.814 -7.528 -11.563 1.00 92.19 504 PHE A O 1
ATOM 4092 N N . TYR A 1 505 ? 0.927 -8.699 -11.784 1.00 91.31 505 TYR A N 1
ATOM 4093 C CA . TYR A 1 505 ? 1.231 -9.123 -13.161 1.00 91.31 505 TYR A CA 1
ATOM 4094 C C . TYR A 1 505 ? 1.327 -7.939 -14.132 1.00 91.31 505 TYR A C 1
ATOM 4096 O O . TYR A 1 505 ? 2.290 -7.847 -14.892 1.00 91.31 505 TYR A O 1
ATOM 4104 N N . ASN A 1 506 ? 0.389 -6.989 -14.049 1.00 91.75 506 ASN A N 1
ATOM 4105 C CA . ASN A 1 506 ? 0.472 -5.731 -14.794 1.00 91.75 506 ASN A CA 1
ATOM 4106 C C . ASN A 1 506 ? 1.769 -4.976 -14.507 1.00 91.75 506 ASN A C 1
ATOM 4108 O O . ASN A 1 506 ? 2.413 -4.494 -15.430 1.00 91.75 506 ASN A O 1
ATOM 4112 N N . PHE A 1 507 ? 2.158 -4.894 -13.234 1.00 95.69 507 PHE A N 1
ATOM 4113 C CA . PHE A 1 507 ? 3.390 -4.235 -12.826 1.00 95.69 507 PHE A CA 1
ATOM 4114 C C . PHE A 1 507 ? 4.627 -4.888 -13.454 1.00 95.69 507 PHE A C 1
ATOM 4116 O O . PHE A 1 507 ? 5.469 -4.173 -13.988 1.00 95.69 507 PHE A O 1
ATOM 4123 N N . ILE A 1 508 ? 4.708 -6.223 -13.480 1.00 96.56 508 ILE A N 1
ATOM 4124 C CA . ILE A 1 508 ? 5.807 -6.938 -14.151 1.00 96.56 508 ILE A CA 1
ATOM 4125 C C . ILE A 1 508 ? 5.865 -6.575 -15.637 1.00 96.56 508 ILE A C 1
ATOM 4127 O O . ILE A 1 508 ? 6.939 -6.296 -16.167 1.00 96.56 508 ILE A O 1
ATOM 4131 N N . PHE A 1 509 ? 4.715 -6.530 -16.312 1.00 95.00 509 PHE A N 1
ATOM 4132 C CA . PHE A 1 509 ? 4.665 -6.069 -17.697 1.00 95.00 509 PHE A CA 1
ATOM 4133 C C . PHE A 1 509 ? 5.145 -4.616 -17.831 1.00 95.00 509 PHE A C 1
ATOM 4135 O O . PHE A 1 509 ? 5.949 -4.316 -18.711 1.00 95.00 509 PHE A O 1
ATOM 4142 N N . ASP A 1 510 ? 4.690 -3.716 -16.957 1.00 94.44 510 ASP A N 1
ATOM 4143 C CA . ASP A 1 510 ? 5.029 -2.295 -17.023 1.00 94.44 510 ASP A CA 1
ATOM 4144 C C . ASP A 1 510 ? 6.529 -2.015 -16.837 1.00 94.44 510 ASP A C 1
ATOM 4146 O O . ASP A 1 510 ? 7.035 -1.066 -17.442 1.00 94.44 510 ASP A O 1
ATOM 4150 N N . ILE A 1 511 ? 7.236 -2.833 -16.047 1.00 96.06 511 ILE A N 1
ATOM 4151 C CA . ILE A 1 511 ? 8.688 -2.700 -15.829 1.00 96.06 511 ILE A CA 1
ATOM 4152 C C . ILE A 1 511 ? 9.540 -3.416 -16.886 1.00 96.06 511 ILE A C 1
ATOM 4154 O O . ILE A 1 511 ? 10.732 -3.139 -16.986 1.00 96.06 511 ILE A O 1
ATOM 4158 N N . LEU A 1 512 ? 8.952 -4.317 -17.682 1.00 95.56 512 LEU A N 1
ATOM 4159 C CA . LEU A 1 512 ? 9.641 -5.016 -18.773 1.00 95.56 512 LEU A CA 1
ATOM 4160 C C . LEU A 1 512 ? 9.399 -4.364 -20.139 1.00 95.56 512 LEU A C 1
ATOM 4162 O O . LEU A 1 512 ? 10.300 -4.356 -20.980 1.00 95.56 512 LEU A O 1
ATOM 4166 N N . ALA A 1 513 ? 8.210 -3.798 -20.366 1.00 92.56 513 ALA A N 1
ATOM 4167 C CA . ALA A 1 513 ? 7.796 -3.238 -21.649 1.00 92.56 513 ALA A CA 1
ATOM 4168 C C . ALA A 1 513 ? 7.516 -1.719 -21.568 1.00 92.56 513 ALA A C 1
ATOM 4170 O O . ALA A 1 513 ? 6.662 -1.276 -20.784 1.00 92.56 513 ALA A O 1
ATOM 4171 N N . PRO A 1 514 ? 8.167 -0.892 -22.414 1.00 86.81 514 PRO A N 1
ATOM 4172 C CA . PRO A 1 514 ? 7.932 0.550 -22.446 1.00 86.81 514 PRO A CA 1
ATOM 4173 C C . PRO A 1 514 ? 6.533 0.892 -22.984 1.00 86.81 514 PRO A C 1
ATOM 4175 O O . PRO A 1 514 ? 6.000 0.209 -23.858 1.00 86.81 514 PRO A O 1
ATOM 4178 N N . SER A 1 515 ? 5.942 1.986 -22.493 1.00 75.12 515 SER A N 1
ATOM 4179 C CA . SER A 1 515 ? 4.549 2.379 -22.781 1.00 75.12 515 SER A CA 1
ATOM 4180 C C . SER A 1 515 ? 4.277 2.701 -24.251 1.00 75.12 515 SER A C 1
ATOM 4182 O O . SER A 1 515 ? 3.208 2.392 -24.767 1.00 75.12 515 SER A O 1
ATOM 4184 N N . ASN A 1 516 ? 5.250 3.290 -24.944 1.00 72.50 516 ASN A N 1
ATOM 4185 C CA . ASN A 1 516 ? 5.171 3.576 -26.377 1.00 72.50 516 ASN A CA 1
ATOM 4186 C C . ASN A 1 516 ? 5.516 2.362 -27.257 1.00 72.50 516 ASN A C 1
ATOM 4188 O O . ASN A 1 516 ? 5.546 2.506 -28.477 1.00 72.50 516 ASN A O 1
ATOM 4192 N N . LEU A 1 517 ? 5.832 1.206 -26.652 1.00 71.62 517 LEU A N 1
ATOM 4193 C CA . LEU A 1 517 ? 6.345 0.009 -27.325 1.00 71.62 517 LEU A CA 1
ATOM 4194 C C . LEU A 1 517 ? 7.514 0.316 -28.277 1.00 71.62 517 LEU A C 1
ATOM 4196 O O . LEU A 1 517 ? 7.720 -0.375 -29.270 1.00 71.62 517 LEU A O 1
ATOM 4200 N N . SER A 1 518 ? 8.298 1.356 -27.978 1.00 71.81 518 SER A N 1
ATOM 4201 C CA . SER A 1 518 ? 9.532 1.648 -28.700 1.00 71.81 518 SER A CA 1
ATOM 4202 C C . SER A 1 518 ? 10.561 0.591 -28.323 1.00 71.81 518 SER A C 1
ATOM 4204 O O . SER A 1 518 ? 11.245 0.727 -27.313 1.00 71.81 518 SER A O 1
ATOM 4206 N N . LEU A 1 519 ? 10.678 -0.443 -29.152 1.00 75.19 519 LEU A N 1
ATOM 4207 C CA . LEU A 1 519 ? 11.558 -1.594 -28.924 1.00 75.19 519 LEU A CA 1
ATOM 4208 C C . LEU A 1 519 ? 13.049 -1.302 -29.179 1.00 75.19 519 LEU A C 1
ATOM 4210 O O . LEU A 1 519 ? 13.883 -2.193 -29.036 1.00 75.19 519 LEU A O 1
ATOM 4214 N N . GLU A 1 520 ? 13.395 -0.068 -29.551 1.00 75.25 520 GLU A N 1
ATOM 4215 C CA . GLU A 1 520 ? 14.780 0.350 -29.781 1.00 75.25 520 GLU A CA 1
ATOM 4216 C C . GLU A 1 520 ? 15.650 0.145 -28.521 1.00 75.25 520 GLU A C 1
ATOM 4218 O O . GLU A 1 520 ? 15.302 0.670 -27.461 1.00 75.25 520 GLU A O 1
ATOM 4223 N N . PRO A 1 521 ? 16.781 -0.580 -28.623 1.00 69.44 521 PRO A N 1
ATOM 4224 C CA . PRO A 1 521 ? 17.636 -0.915 -27.479 1.00 69.44 521 PRO A CA 1
ATOM 4225 C C . PRO A 1 521 ? 18.387 0.294 -26.896 1.00 69.44 521 PRO A C 1
ATOM 4227 O O . PRO A 1 521 ? 18.705 0.315 -25.713 1.00 69.44 521 PRO A O 1
ATOM 4230 N N . ASP A 1 522 ? 18.625 1.348 -27.681 1.00 75.75 522 ASP A N 1
ATOM 4231 C CA . ASP A 1 522 ? 19.465 2.486 -27.275 1.00 75.75 522 ASP A CA 1
ATOM 4232 C C . ASP A 1 522 ? 18.671 3.615 -26.582 1.00 75.75 522 ASP A C 1
ATOM 4234 O O . ASP A 1 522 ? 18.858 4.801 -26.859 1.00 75.75 522 ASP A O 1
ATOM 4238 N N . LYS A 1 523 ? 17.749 3.263 -25.675 1.00 84.38 523 LYS A N 1
ATOM 4239 C CA . LYS A 1 523 ? 16.917 4.230 -24.934 1.00 84.38 523 LYS A CA 1
ATOM 4240 C C . LYS A 1 523 ? 16.968 3.993 -23.421 1.00 84.38 523 LYS A C 1
ATOM 4242 O O . LYS A 1 523 ? 16.196 3.182 -22.913 1.00 84.38 523 LYS A O 1
ATOM 4247 N N . PRO A 1 524 ? 17.756 4.782 -22.663 1.00 88.31 524 PRO A N 1
ATOM 4248 C CA . PRO A 1 524 ? 17.862 4.634 -21.208 1.00 88.31 524 PRO A CA 1
ATOM 4249 C C . PRO A 1 524 ? 16.522 4.740 -20.470 1.00 88.31 524 PRO A C 1
ATOM 4251 O O . PRO A 1 524 ? 16.309 4.065 -19.471 1.00 88.31 524 PRO A O 1
ATOM 4254 N N . ASN A 1 525 ? 15.587 5.562 -20.956 1.00 89.31 525 ASN A N 1
ATOM 4255 C CA . ASN A 1 525 ? 14.259 5.708 -20.342 1.00 89.31 525 ASN A CA 1
ATOM 4256 C C . ASN A 1 525 ? 13.366 4.466 -20.506 1.00 89.31 525 ASN A C 1
ATOM 4258 O O . ASN A 1 525 ? 12.401 4.322 -19.767 1.00 89.31 525 ASN A O 1
ATOM 4262 N N . ALA A 1 526 ? 13.675 3.580 -21.457 1.00 91.75 526 ALA A N 1
ATOM 4263 C CA . ALA A 1 526 ? 12.953 2.328 -21.669 1.00 91.75 526 ALA A CA 1
ATOM 4264 C C . ALA A 1 526 ? 13.565 1.143 -20.894 1.00 91.75 526 ALA A C 1
ATOM 4266 O O . ALA A 1 526 ? 13.026 0.039 -20.954 1.00 91.75 526 ALA A O 1
ATOM 4267 N N . ALA A 1 527 ? 14.667 1.367 -20.170 1.00 94.19 527 ALA A N 1
ATOM 4268 C CA . ALA A 1 527 ? 15.309 0.358 -19.338 1.00 94.19 527 ALA A CA 1
ATOM 4269 C C . ALA A 1 527 ? 14.541 0.133 -18.025 1.00 94.19 527 ALA A C 1
ATOM 4271 O O . ALA A 1 527 ? 14.054 1.097 -17.424 1.00 94.19 527 ALA A O 1
ATOM 4272 N N . LEU A 1 528 ? 14.499 -1.107 -17.531 1.00 96.06 528 LEU A N 1
ATOM 4273 C CA . LEU A 1 528 ? 13.759 -1.512 -16.329 1.00 96.06 528 LEU A CA 1
ATOM 4274 C C . LEU A 1 528 ? 14.012 -0.594 -15.123 1.00 96.06 528 LEU A C 1
ATOM 4276 O O . LEU A 1 528 ? 13.028 -0.132 -14.539 1.00 96.06 528 LEU A O 1
ATOM 4280 N N . PRO A 1 529 ? 15.270 -0.240 -14.770 1.00 95.62 529 PRO A N 1
ATOM 4281 C CA . PRO A 1 529 ? 15.544 0.654 -13.645 1.00 95.62 529 PRO A CA 1
ATOM 4282 C C . PRO A 1 529 ? 14.852 2.010 -13.762 1.00 95.62 529 PRO A C 1
ATOM 4284 O O . PRO A 1 529 ? 14.450 2.575 -12.754 1.00 95.62 529 PRO A O 1
ATOM 4287 N N . ASN A 1 530 ? 14.668 2.528 -14.977 1.00 94.38 530 ASN A N 1
ATOM 4288 C CA . ASN A 1 530 ? 13.929 3.765 -15.205 1.00 94.38 530 ASN A CA 1
ATOM 4289 C C . ASN A 1 530 ? 12.421 3.532 -15.325 1.00 94.38 530 ASN A C 1
ATOM 4291 O O . ASN A 1 530 ? 11.658 4.385 -14.877 1.00 94.38 530 ASN A O 1
ATOM 4295 N N . LEU A 1 531 ? 11.980 2.390 -15.862 1.00 94.81 531 LEU A N 1
ATOM 4296 C CA . LEU A 1 531 ? 10.557 2.066 -15.974 1.00 94.81 531 LEU A CA 1
ATOM 4297 C C . LEU A 1 531 ? 9.873 1.941 -14.608 1.00 94.81 531 LEU A C 1
ATOM 4299 O O . LEU A 1 531 ? 8.771 2.457 -14.430 1.00 94.81 531 LEU A O 1
ATOM 4303 N N . ILE A 1 532 ? 10.543 1.314 -13.640 1.00 95.62 532 ILE A N 1
ATOM 4304 C CA . ILE A 1 532 ? 9.998 1.050 -12.301 1.00 95.62 532 ILE A CA 1
ATOM 4305 C C . ILE A 1 532 ? 9.758 2.324 -11.463 1.00 95.62 532 ILE A C 1
ATOM 4307 O O . ILE A 1 532 ? 8.830 2.352 -10.659 1.00 95.62 532 ILE A O 1
ATOM 4311 N N . PHE A 1 533 ? 10.533 3.396 -11.677 1.00 93.56 533 PHE A N 1
ATOM 4312 C CA . PHE A 1 533 ? 10.425 4.646 -10.901 1.00 93.56 533 PHE A CA 1
ATOM 4313 C C . PHE A 1 533 ? 10.003 5.878 -11.722 1.00 93.56 533 PHE A C 1
ATOM 4315 O O . PHE A 1 533 ? 9.589 6.886 -11.154 1.00 93.56 533 PHE A O 1
ATOM 4322 N N . GLY A 1 534 ? 10.124 5.844 -13.051 1.00 89.06 534 GLY A N 1
ATOM 4323 C CA . GLY A 1 534 ? 9.998 7.019 -13.923 1.00 89.06 534 GLY A CA 1
ATOM 4324 C C . GLY A 1 534 ? 8.609 7.279 -14.510 1.00 89.06 534 GLY A C 1
ATOM 4325 O O . GLY A 1 534 ? 8.433 8.295 -15.178 1.00 89.06 534 GLY A O 1
ATOM 4326 N N . HIS A 1 535 ? 7.634 6.391 -14.284 1.00 87.81 535 HIS A N 1
ATOM 4327 C CA . HIS A 1 535 ? 6.313 6.449 -14.928 1.00 87.81 535 HIS A CA 1
ATOM 4328 C C . HIS A 1 535 ? 5.147 6.303 -13.932 1.00 87.81 535 HIS A C 1
ATOM 4330 O O . HIS A 1 535 ? 4.406 5.313 -13.980 1.00 87.81 535 HIS A O 1
ATOM 4336 N N . PRO A 1 536 ? 4.953 7.279 -13.021 1.00 89.88 536 PRO A N 1
ATOM 4337 C CA . PRO A 1 536 ? 3.875 7.246 -12.026 1.00 89.88 536 PRO A CA 1
ATOM 4338 C C . PRO A 1 536 ? 2.461 7.273 -12.634 1.00 89.88 536 PRO A C 1
ATOM 4340 O O . PRO A 1 536 ? 1.477 7.001 -11.954 1.00 89.88 536 PRO A O 1
ATOM 4343 N N . ASP A 1 537 ? 2.338 7.610 -13.913 1.00 88.12 537 ASP A N 1
ATOM 4344 C CA . ASP A 1 537 ? 1.092 7.716 -14.665 1.00 88.12 537 ASP A CA 1
ATOM 4345 C C . ASP A 1 537 ? 0.542 6.368 -15.160 1.00 88.12 537 ASP A C 1
ATOM 4347 O O . ASP A 1 537 ? -0.647 6.276 -15.468 1.00 88.12 537 ASP A O 1
ATOM 4351 N N . ARG A 1 538 ? 1.371 5.315 -15.219 1.00 85.19 538 ARG A N 1
ATOM 4352 C CA . ARG A 1 538 ? 0.983 4.017 -15.803 1.00 85.19 538 ARG A CA 1
ATOM 4353 C C . ARG A 1 538 ? 0.175 3.131 -14.862 1.00 85.19 538 ARG A C 1
ATOM 4355 O O . ARG A 1 538 ? -0.771 2.479 -15.297 1.00 85.19 538 ARG A O 1
ATOM 4362 N N . SER A 1 539 ? 0.539 3.083 -13.583 1.00 88.81 539 SER A N 1
ATOM 4363 C CA . SER A 1 539 ? -0.146 2.236 -12.607 1.00 88.81 539 SER A CA 1
ATOM 4364 C C . SER A 1 539 ? -0.024 2.774 -11.185 1.00 88.81 539 SER A C 1
ATOM 4366 O O . SER A 1 539 ? 0.874 3.548 -10.860 1.00 88.81 539 SER A O 1
ATOM 4368 N N . ILE A 1 540 ? -0.934 2.337 -10.311 1.00 88.50 540 ILE A N 1
ATOM 4369 C CA . ILE A 1 540 ? -0.949 2.743 -8.897 1.00 88.50 540 ILE A CA 1
ATOM 4370 C C . ILE A 1 540 ? 0.344 2.305 -8.191 1.00 88.50 540 ILE A C 1
ATOM 4372 O O . ILE A 1 540 ? 0.871 3.048 -7.367 1.00 88.50 540 ILE A O 1
ATOM 4376 N N . ILE A 1 541 ? 0.878 1.133 -8.553 1.00 93.62 541 ILE A N 1
ATOM 4377 C CA . ILE A 1 541 ? 2.136 0.611 -8.003 1.00 93.62 541 ILE A CA 1
ATOM 4378 C C . ILE A 1 541 ? 3.302 1.509 -8.427 1.00 93.62 541 ILE A C 1
ATOM 4380 O O . ILE A 1 541 ? 4.058 1.955 -7.571 1.00 93.62 541 ILE A O 1
ATOM 4384 N N . LEU A 1 542 ? 3.409 1.855 -9.716 1.00 94.62 542 LEU A N 1
ATOM 4385 C CA . LEU A 1 542 ? 4.466 2.752 -10.201 1.00 94.62 542 LEU A CA 1
ATOM 4386 C C . LEU A 1 542 ? 4.354 4.166 -9.617 1.00 94.62 542 LEU A C 1
ATOM 4388 O O . LEU A 1 542 ? 5.368 4.786 -9.310 1.00 94.62 542 LEU A O 1
ATOM 4392 N N . ASN A 1 543 ? 3.135 4.664 -9.396 1.00 93.31 543 ASN A N 1
ATOM 4393 C CA . ASN A 1 543 ? 2.915 5.933 -8.703 1.00 93.31 543 ASN A CA 1
ATOM 4394 C C . ASN A 1 543 ? 3.458 5.911 -7.266 1.00 93.31 543 ASN A C 1
ATOM 4396 O O . ASN A 1 543 ? 4.086 6.870 -6.823 1.00 93.31 543 ASN A O 1
ATOM 4400 N N . ALA A 1 544 ? 3.228 4.815 -6.538 1.00 92.00 544 ALA A N 1
ATOM 4401 C CA . ALA A 1 544 ? 3.756 4.648 -5.189 1.00 92.00 544 ALA A CA 1
ATOM 4402 C C . ALA A 1 544 ? 5.287 4.492 -5.199 1.00 92.00 544 ALA A C 1
ATOM 4404 O O . ALA A 1 544 ? 5.971 5.129 -4.400 1.00 92.00 544 ALA A O 1
ATOM 4405 N N . LEU A 1 545 ? 5.832 3.716 -6.142 1.00 93.25 545 LEU A N 1
ATOM 4406 C CA . LEU A 1 545 ? 7.276 3.520 -6.300 1.00 93.25 545 LEU A CA 1
ATOM 4407 C C . LEU A 1 545 ? 8.004 4.824 -6.631 1.00 93.25 545 LEU A C 1
ATOM 4409 O O . LEU A 1 545 ? 9.068 5.079 -6.077 1.00 93.25 545 LEU A O 1
ATOM 4413 N N . HIS A 1 546 ? 7.414 5.690 -7.457 1.00 93.44 546 HIS A N 1
ATOM 4414 C CA . HIS A 1 546 ? 7.981 6.999 -7.786 1.00 93.44 546 HIS A CA 1
ATOM 4415 C C . HIS A 1 546 ? 8.274 7.860 -6.543 1.00 93.44 546 HIS A C 1
ATOM 4417 O O . HIS A 1 546 ? 9.253 8.600 -6.510 1.00 93.44 546 HIS A O 1
ATOM 4423 N N . ARG A 1 547 ? 7.467 7.739 -5.479 1.00 89.06 547 ARG A N 1
ATOM 4424 C CA . ARG A 1 547 ? 7.673 8.481 -4.220 1.00 89.06 547 ARG A CA 1
ATOM 4425 C C . ARG A 1 547 ? 8.857 7.975 -3.402 1.00 89.06 547 ARG A C 1
ATOM 4427 O O . ARG A 1 547 ? 9.364 8.707 -2.556 1.00 89.06 547 ARG A O 1
ATOM 4434 N N . ILE A 1 548 ? 9.272 6.735 -3.642 1.00 87.62 548 ILE A N 1
ATOM 4435 C CA . ILE A 1 548 ? 10.445 6.113 -3.027 1.00 87.62 548 ILE A CA 1
ATOM 4436 C C . ILE A 1 548 ? 11.582 5.927 -4.041 1.00 87.62 548 ILE A C 1
ATOM 4438 O O . ILE A 1 548 ? 12.453 5.085 -3.836 1.00 87.62 548 ILE A O 1
ATOM 4442 N N . ASP A 1 549 ? 11.590 6.713 -5.121 1.00 91.38 549 ASP A N 1
ATOM 4443 C CA . ASP A 1 549 ? 12.642 6.679 -6.133 1.00 91.38 549 ASP A CA 1
ATOM 4444 C C . ASP A 1 549 ? 14.013 7.004 -5.511 1.00 91.38 549 ASP A C 1
ATOM 4446 O O . ASP A 1 549 ? 14.178 8.094 -4.948 1.00 91.38 549 ASP A O 1
ATOM 4450 N N . PRO A 1 550 ? 15.016 6.119 -5.659 1.00 89.06 550 PRO A N 1
ATOM 4451 C CA . PRO A 1 550 ? 16.382 6.350 -5.199 1.00 89.06 550 PRO A CA 1
ATOM 4452 C C . PRO A 1 550 ? 16.982 7.693 -5.642 1.00 89.06 550 PRO A C 1
ATOM 4454 O O . PRO A 1 550 ? 17.756 8.287 -4.897 1.00 89.06 550 PRO A O 1
ATOM 4457 N N . VAL A 1 551 ? 16.598 8.214 -6.814 1.00 89.25 551 VAL A N 1
ATOM 4458 C CA . VAL A 1 551 ? 17.080 9.511 -7.334 1.00 89.25 551 VAL A CA 1
ATOM 4459 C C . VAL A 1 551 ? 16.623 10.692 -6.468 1.00 89.25 551 VAL A C 1
ATOM 4461 O O . VAL A 1 551 ? 17.277 11.735 -6.443 1.00 89.25 551 VAL A O 1
ATOM 4464 N N . SER A 1 552 ? 15.513 10.543 -5.740 1.00 84.94 552 SER A N 1
ATOM 4465 C CA . SER A 1 552 ? 14.963 11.590 -4.871 1.00 84.94 552 SER A CA 1
ATOM 4466 C C . SER A 1 552 ? 15.667 11.675 -3.513 1.00 84.94 552 SER A C 1
ATOM 4468 O O . SER A 1 552 ? 15.533 12.685 -2.816 1.00 84.94 552 SER A O 1
ATOM 4470 N N . PHE A 1 553 ? 16.434 10.649 -3.128 1.00 78.44 553 PHE A N 1
ATOM 4471 C CA . PHE A 1 553 ? 17.161 10.611 -1.861 1.00 78.44 553 PHE A CA 1
ATOM 4472 C C . PHE A 1 553 ? 18.614 11.044 -2.051 1.00 78.44 553 PHE A C 1
ATOM 4474 O O . PHE A 1 553 ? 19.348 10.506 -2.876 1.00 78.44 553 PHE A O 1
ATOM 4481 N N . ARG A 1 554 ? 19.060 12.005 -1.238 1.00 69.94 554 ARG A N 1
ATOM 4482 C CA . ARG A 1 554 ? 20.461 12.434 -1.229 1.00 69.94 554 ARG A CA 1
ATOM 4483 C C . ARG A 1 554 ? 21.257 11.603 -0.238 1.00 69.94 554 ARG A C 1
ATOM 4485 O O . ARG A 1 554 ? 21.161 11.821 0.969 1.00 69.94 554 ARG A O 1
ATOM 4492 N N . THR A 1 555 ? 22.047 10.669 -0.752 1.00 80.88 555 THR A N 1
ATOM 4493 C CA . THR A 1 555 ? 23.092 9.984 0.013 1.00 80.88 555 THR A CA 1
ATOM 4494 C C . THR A 1 555 ? 24.457 10.497 -0.437 1.00 80.88 555 THR A C 1
ATOM 4496 O O . THR A 1 555 ? 24.656 10.804 -1.612 1.00 80.88 555 THR A O 1
ATOM 4499 N N . ASP A 1 556 ? 25.417 10.571 0.490 1.00 84.44 556 ASP A N 1
ATOM 4500 C CA . ASP A 1 556 ? 26.798 10.972 0.169 1.00 84.44 556 ASP A CA 1
ATOM 4501 C C . ASP A 1 556 ? 27.398 10.071 -0.926 1.00 84.44 556 ASP A C 1
ATOM 4503 O O . ASP A 1 556 ? 28.086 10.535 -1.834 1.00 84.44 556 ASP A O 1
ATOM 4507 N N . PHE A 1 557 ? 27.051 8.781 -0.907 1.00 86.56 557 PHE A N 1
ATOM 4508 C CA . PHE A 1 557 ? 27.449 7.833 -1.939 1.00 86.56 557 PHE A CA 1
ATOM 4509 C C . PHE A 1 557 ? 26.909 8.203 -3.333 1.00 86.56 557 PHE A C 1
ATOM 4511 O O . PHE A 1 557 ? 27.699 8.307 -4.276 1.00 86.56 557 PHE A O 1
ATOM 4518 N N . PHE A 1 558 ? 25.597 8.437 -3.485 1.00 88.00 558 PHE A N 1
ATOM 4519 C CA . PHE A 1 558 ? 25.009 8.784 -4.786 1.00 88.00 558 PHE A CA 1
ATOM 4520 C C . PHE A 1 558 ? 25.474 10.151 -5.288 1.00 88.00 558 PHE A C 1
ATOM 4522 O O . PHE A 1 558 ? 25.797 10.280 -6.472 1.00 88.00 558 PHE A O 1
ATOM 4529 N N . ASP A 1 559 ? 25.602 11.141 -4.402 1.00 87.31 559 ASP A N 1
ATOM 4530 C CA . ASP A 1 559 ? 26.121 12.464 -4.755 1.00 87.31 559 ASP A CA 1
ATOM 4531 C C . ASP A 1 559 ? 27.561 12.364 -5.292 1.00 87.31 559 ASP A C 1
ATOM 4533 O O . ASP A 1 559 ? 27.896 12.956 -6.327 1.00 87.31 559 ASP A O 1
ATOM 4537 N N . GLN A 1 560 ? 28.416 11.557 -4.652 1.00 90.12 560 GLN A N 1
ATOM 4538 C CA . GLN A 1 560 ? 29.776 11.301 -5.132 1.00 90.12 560 GLN A CA 1
ATOM 4539 C C . GLN A 1 560 ? 29.798 10.523 -6.452 1.00 90.12 560 GLN A C 1
ATOM 4541 O O . GLN A 1 560 ? 30.612 10.840 -7.325 1.00 90.12 560 GLN A O 1
ATOM 4546 N N . LEU A 1 561 ? 28.938 9.513 -6.612 1.00 89.31 561 LEU A N 1
ATOM 4547 C CA . LEU A 1 561 ? 28.850 8.710 -7.832 1.00 89.31 561 LEU A CA 1
ATOM 4548 C C . LEU A 1 561 ? 28.446 9.574 -9.033 1.00 89.31 561 LEU A C 1
ATOM 4550 O O . LEU A 1 561 ? 29.141 9.567 -10.050 1.00 89.31 561 LEU A O 1
ATOM 4554 N N . ILE A 1 562 ? 27.385 10.373 -8.896 1.00 89.69 562 ILE A N 1
ATOM 4555 C CA . ILE A 1 562 ? 26.927 11.287 -9.948 1.00 89.69 562 ILE A CA 1
ATOM 4556 C C . ILE A 1 562 ? 27.964 12.366 -10.234 1.00 89.69 562 ILE A C 1
ATOM 4558 O O . ILE A 1 562 ? 28.242 12.646 -11.398 1.00 89.69 562 ILE A O 1
ATOM 4562 N N . THR A 1 563 ? 28.598 12.935 -9.207 1.00 90.56 563 THR A N 1
ATOM 4563 C CA . THR A 1 563 ? 29.659 13.933 -9.404 1.00 90.56 563 THR A CA 1
ATOM 4564 C C . THR A 1 563 ? 30.816 13.355 -10.221 1.00 90.56 563 THR A C 1
ATOM 4566 O O . THR A 1 563 ? 31.274 13.984 -11.175 1.00 90.56 563 THR A O 1
ATOM 4569 N N . LYS A 1 564 ? 31.266 12.134 -9.899 1.00 91.06 564 LYS A N 1
ATOM 4570 C CA . LYS A 1 564 ? 32.300 11.434 -10.679 1.00 91.06 564 LYS A CA 1
ATOM 4571 C C . LYS A 1 564 ? 31.837 11.165 -12.107 1.00 91.06 564 LYS A C 1
ATOM 4573 O O . LYS A 1 564 ? 32.616 11.383 -13.026 1.00 91.06 564 LYS A O 1
ATOM 4578 N N . TYR A 1 565 ? 30.593 10.725 -12.289 1.00 89.75 565 TYR A N 1
ATOM 4579 C CA . TYR A 1 565 ? 30.019 10.438 -13.603 1.00 89.75 565 TYR A CA 1
ATOM 4580 C C . TYR A 1 565 ? 29.971 11.687 -14.497 1.00 89.75 565 TYR A C 1
ATOM 4582 O O . TYR A 1 565 ? 30.476 11.656 -15.614 1.00 89.75 565 TYR A O 1
ATOM 4590 N N . VAL A 1 566 ? 29.441 12.804 -13.988 1.00 87.88 566 VAL A N 1
ATOM 4591 C CA . VAL A 1 566 ? 29.274 14.057 -14.747 1.00 87.88 566 VAL A CA 1
ATOM 4592 C C . VAL A 1 566 ? 30.614 14.728 -15.068 1.00 87.88 566 VAL A C 1
ATOM 4594 O O . VAL A 1 566 ? 30.757 15.338 -16.125 1.00 87.88 566 VAL A O 1
ATOM 4597 N N . LEU A 1 567 ? 31.604 14.632 -14.174 1.00 90.12 567 LEU A N 1
ATOM 4598 C CA . LEU A 1 567 ? 32.919 15.260 -14.363 1.00 90.12 567 LEU A CA 1
ATOM 4599 C C . LEU A 1 567 ? 33.925 14.384 -15.126 1.00 90.12 567 LEU A C 1
ATOM 4601 O O . LEU A 1 567 ? 35.000 14.869 -15.492 1.00 90.12 567 LEU A O 1
ATOM 4605 N N . ALA A 1 568 ? 33.628 13.101 -15.340 1.00 88.06 568 ALA A N 1
ATOM 4606 C CA . ALA A 1 568 ? 34.539 12.190 -16.018 1.00 88.06 568 ALA A CA 1
ATOM 4607 C C . ALA A 1 568 ? 34.699 12.545 -17.502 1.00 88.06 568 ALA A C 1
ATOM 4609 O O . ALA A 1 568 ? 33.740 12.858 -18.200 1.00 88.06 568 ALA A O 1
ATOM 4610 N N . GLN A 1 569 ? 35.923 12.400 -18.020 1.00 86.19 569 GLN A N 1
ATOM 4611 C CA . GLN A 1 569 ? 36.162 12.451 -19.470 1.00 86.19 569 GLN A CA 1
ATOM 4612 C C . GLN A 1 569 ? 35.522 11.258 -20.198 1.00 86.19 569 GLN A C 1
ATOM 4614 O O . GLN A 1 569 ? 35.202 11.359 -21.379 1.00 86.19 569 GLN A O 1
ATOM 4619 N N . GLN A 1 570 ? 35.350 10.137 -19.490 1.00 87.94 570 GLN A N 1
ATOM 4620 C CA . GLN A 1 570 ? 34.728 8.905 -19.980 1.00 87.94 570 GLN A CA 1
ATOM 4621 C C . GLN A 1 570 ? 33.644 8.442 -18.986 1.00 87.94 570 GLN A C 1
ATOM 4623 O O . GLN A 1 570 ? 33.888 7.542 -18.180 1.00 87.94 570 GLN A O 1
ATOM 4628 N N . PRO A 1 571 ? 32.447 9.066 -18.994 1.00 86.31 571 PRO A N 1
ATOM 4629 C CA . PRO A 1 571 ? 31.353 8.724 -18.077 1.00 86.31 571 PRO A CA 1
ATOM 4630 C C . PRO A 1 571 ? 30.924 7.251 -18.150 1.00 86.31 571 PRO A C 1
ATOM 4632 O O . PRO A 1 571 ? 30.547 6.662 -17.136 1.00 86.31 571 PRO A O 1
ATOM 4635 N N . GLN A 1 572 ? 31.043 6.628 -19.326 1.00 87.88 572 GLN A N 1
ATOM 4636 C CA . GLN A 1 572 ? 30.763 5.208 -19.543 1.00 87.88 572 GLN A CA 1
ATOM 4637 C C . GLN A 1 572 ? 31.600 4.284 -18.646 1.00 87.88 572 GLN A C 1
ATOM 4639 O O . GLN A 1 572 ? 31.096 3.265 -18.183 1.00 87.88 572 GLN A O 1
ATOM 4644 N N . ASP A 1 573 ? 32.849 4.644 -18.335 1.00 90.38 573 ASP A N 1
ATOM 4645 C CA . ASP A 1 573 ? 33.712 3.812 -17.490 1.00 90.38 573 ASP A CA 1
ATOM 4646 C C . ASP A 1 573 ? 33.282 3.890 -16.023 1.00 90.38 573 ASP A C 1
ATOM 4648 O O . ASP A 1 573 ? 33.350 2.901 -15.297 1.00 90.38 573 ASP A O 1
ATOM 4652 N N . ILE A 1 574 ? 32.779 5.050 -15.584 1.00 90.81 574 ILE A N 1
ATOM 4653 C CA . ILE A 1 574 ? 32.188 5.204 -14.249 1.00 90.81 574 ILE A CA 1
ATOM 4654 C C . ILE A 1 574 ? 30.937 4.332 -14.125 1.00 90.81 574 ILE A C 1
ATOM 4656 O O . ILE A 1 574 ? 30.801 3.609 -13.139 1.00 90.81 574 ILE A O 1
ATOM 4660 N N . ALA A 1 575 ? 30.061 4.356 -15.135 1.00 89.00 575 ALA A N 1
ATOM 4661 C CA . ALA A 1 575 ? 28.854 3.534 -15.153 1.00 89.00 575 ALA A CA 1
ATOM 4662 C C . ALA A 1 575 ? 29.180 2.030 -15.144 1.00 89.00 575 ALA A C 1
ATOM 4664 O O . ALA A 1 575 ? 28.634 1.293 -14.326 1.00 89.00 575 ALA A O 1
ATOM 4665 N N . LYS A 1 576 ? 30.126 1.581 -15.979 1.00 89.94 576 LYS A N 1
ATOM 4666 C CA . LYS A 1 576 ? 30.573 0.178 -16.010 1.00 89.94 576 LYS A CA 1
ATOM 4667 C C . LYS A 1 576 ? 31.164 -0.283 -14.687 1.00 89.94 576 LYS A C 1
ATOM 4669 O O . LYS A 1 576 ? 30.794 -1.335 -14.186 1.00 89.94 576 LYS A O 1
ATOM 4674 N N . ASN A 1 577 ? 32.041 0.519 -14.087 1.00 90.62 577 ASN A N 1
ATOM 4675 C CA . ASN A 1 577 ? 32.649 0.172 -12.804 1.00 90.62 577 ASN A CA 1
ATOM 4676 C C . ASN A 1 577 ? 31.613 0.073 -11.675 1.00 90.62 577 ASN A C 1
ATOM 4678 O O . ASN A 1 577 ? 31.772 -0.749 -10.779 1.00 90.62 577 ASN A O 1
ATOM 4682 N N . ALA A 1 578 ? 30.570 0.905 -11.706 1.00 89.12 578 ALA A N 1
ATOM 4683 C CA . ALA A 1 578 ? 29.517 0.892 -10.696 1.00 89.12 578 ALA A CA 1
ATOM 4684 C C . ALA A 1 578 ? 28.552 -0.296 -10.844 1.00 89.12 578 ALA A C 1
ATOM 4686 O O . ALA A 1 578 ? 28.059 -0.796 -9.837 1.00 89.12 578 ALA A O 1
ATOM 4687 N N . LEU A 1 579 ? 28.272 -0.733 -12.076 1.00 90.94 579 LEU A N 1
ATOM 4688 C CA . LEU A 1 579 ? 27.303 -1.799 -12.361 1.00 90.94 579 LEU A CA 1
ATOM 4689 C C . LEU A 1 579 ? 27.950 -3.181 -12.559 1.00 90.94 579 LEU A C 1
ATOM 4691 O O . LEU A 1 579 ? 27.248 -4.190 -12.544 1.00 90.94 579 LEU A O 1
ATOM 4695 N N . GLY A 1 580 ? 29.274 -3.245 -12.725 1.00 91.06 580 GLY A N 1
ATOM 4696 C CA . GLY A 1 580 ? 30.004 -4.488 -12.968 1.00 91.06 580 GLY A CA 1
ATOM 4697 C C . GLY A 1 580 ? 29.518 -5.194 -14.236 1.00 91.06 580 GLY A C 1
ATOM 4698 O O . GLY A 1 580 ? 29.225 -4.547 -15.240 1.00 91.06 580 GLY A O 1
ATOM 4699 N N . ASP A 1 581 ? 29.384 -6.519 -14.170 1.00 89.81 581 ASP A N 1
ATOM 4700 C CA . ASP A 1 581 ? 28.947 -7.355 -15.298 1.00 89.81 581 ASP A CA 1
ATOM 4701 C C . ASP A 1 581 ? 27.544 -6.981 -15.813 1.00 89.81 581 ASP A C 1
ATOM 4703 O O . ASP A 1 581 ? 27.239 -7.164 -16.990 1.00 89.81 581 ASP A O 1
ATOM 4707 N N . MET A 1 582 ? 26.697 -6.387 -14.963 1.00 92.06 582 MET A N 1
ATOM 4708 C CA . MET A 1 582 ? 25.344 -5.962 -15.345 1.00 92.06 582 MET A CA 1
ATOM 4709 C C . MET A 1 582 ? 25.341 -4.771 -16.311 1.00 92.06 582 MET A C 1
ATOM 4711 O O . MET A 1 582 ? 24.318 -4.496 -16.936 1.00 92.06 582 MET A O 1
ATOM 4715 N N . ALA A 1 583 ? 26.469 -4.071 -16.466 1.00 89.19 583 ALA A N 1
ATOM 4716 C CA . ALA A 1 583 ? 26.614 -3.008 -17.455 1.00 89.19 583 ALA A CA 1
ATOM 4717 C C . ALA A 1 583 ? 26.503 -3.521 -18.901 1.00 89.19 583 ALA A C 1
ATOM 4719 O O . ALA A 1 583 ? 26.089 -2.770 -19.779 1.00 89.19 583 ALA A O 1
ATOM 4720 N N . GLU A 1 584 ? 26.848 -4.787 -19.151 1.00 90.75 584 GLU A N 1
ATOM 4721 C CA . GLU A 1 584 ? 26.869 -5.363 -20.503 1.00 90.75 584 GLU A CA 1
ATOM 4722 C C . GLU A 1 584 ? 25.461 -5.664 -21.047 1.00 90.75 584 GLU A C 1
ATOM 4724 O O . GLU A 1 584 ? 25.293 -5.856 -22.249 1.00 90.75 584 GLU A O 1
ATOM 4729 N N . ILE A 1 585 ? 24.442 -5.675 -20.179 1.00 92.69 585 ILE A N 1
ATOM 4730 C CA . ILE A 1 585 ? 23.044 -5.916 -20.565 1.00 92.69 585 ILE A CA 1
ATOM 4731 C C . ILE A 1 585 ? 22.518 -4.777 -21.446 1.00 92.69 585 ILE A C 1
ATOM 4733 O O . ILE A 1 585 ? 21.845 -5.019 -22.442 1.00 92.69 585 ILE A O 1
ATOM 4737 N N . TYR A 1 586 ? 22.843 -3.526 -21.106 1.00 92.12 586 TYR A N 1
ATOM 4738 C CA . TYR A 1 586 ? 22.317 -2.358 -21.807 1.00 92.12 586 TYR A CA 1
ATOM 4739 C C . TYR A 1 586 ? 23.381 -1.702 -22.685 1.00 92.12 586 TYR A C 1
ATOM 4741 O O . TYR A 1 586 ? 24.267 -0.986 -22.211 1.00 92.12 586 TYR A O 1
ATOM 4749 N N . ARG A 1 587 ? 23.237 -1.862 -24.004 1.00 88.00 587 ARG A N 1
ATOM 4750 C CA . ARG A 1 587 ? 24.209 -1.373 -24.997 1.00 88.00 587 ARG A CA 1
ATOM 4751 C C . ARG A 1 587 ? 24.510 0.124 -24.885 1.00 88.00 587 ARG A C 1
ATOM 4753 O O . ARG A 1 587 ? 25.669 0.523 -25.019 1.00 88.00 587 ARG A O 1
ATOM 4760 N N . PHE A 1 588 ? 23.507 0.946 -24.572 1.00 88.12 588 PHE A N 1
ATOM 4761 C CA . PHE A 1 588 ? 23.671 2.398 -24.443 1.00 88.12 588 PHE A CA 1
ATOM 4762 C C . PHE A 1 588 ? 24.700 2.814 -23.378 1.00 88.12 588 PHE A C 1
ATOM 4764 O O . PHE A 1 588 ? 25.245 3.911 -23.469 1.00 88.12 588 PHE A O 1
ATOM 4771 N N . ILE A 1 589 ? 25.020 1.957 -22.397 1.00 87.06 589 ILE A N 1
ATOM 4772 C CA . ILE A 1 589 ? 26.021 2.244 -21.352 1.00 87.06 589 ILE A CA 1
ATOM 4773 C C . ILE A 1 589 ? 27.426 2.386 -21.951 1.00 87.06 589 ILE A C 1
ATOM 4775 O O . ILE A 1 589 ? 28.276 3.087 -21.404 1.00 87.06 589 ILE A O 1
ATOM 4779 N N . HIS A 1 590 ? 27.685 1.752 -23.097 1.00 83.81 590 HIS A N 1
ATOM 4780 C CA . HIS A 1 590 ? 28.987 1.779 -23.763 1.00 83.81 590 HIS A CA 1
ATOM 4781 C C . HIS A 1 590 ? 29.237 3.071 -24.546 1.00 83.81 590 HIS A C 1
ATOM 4783 O O . HIS A 1 590 ? 30.364 3.305 -24.993 1.00 83.81 590 HIS A O 1
ATOM 4789 N N . HIS A 1 591 ? 28.212 3.905 -24.708 1.00 84.00 591 HIS A N 1
ATOM 4790 C CA . HIS A 1 591 ? 28.264 5.134 -25.480 1.00 84.00 591 HIS A CA 1
ATOM 4791 C C . HIS A 1 591 ? 28.250 6.352 -24.550 1.00 84.00 591 HIS A C 1
ATOM 4793 O O . HIS A 1 591 ? 27.571 6.376 -23.525 1.00 84.00 591 HIS A O 1
ATOM 4799 N N . ALA A 1 592 ? 29.037 7.375 -24.892 1.00 79.12 592 ALA A N 1
ATOM 4800 C CA . ALA A 1 592 ? 29.017 8.632 -24.152 1.00 79.12 592 ALA A CA 1
ATOM 4801 C C . ALA A 1 592 ? 27.680 9.362 -24.395 1.00 79.12 592 ALA A C 1
ATOM 4803 O O . ALA A 1 592 ? 27.169 9.312 -25.516 1.00 79.12 592 ALA A O 1
ATOM 4804 N N . PRO A 1 593 ? 27.118 10.059 -23.389 1.00 82.31 593 PRO A N 1
ATOM 4805 C CA . PRO A 1 593 ? 25.878 10.806 -23.566 1.00 82.31 593 PRO A CA 1
ATOM 4806 C C . PRO A 1 593 ? 26.039 11.898 -24.629 1.00 82.31 593 PRO A C 1
ATOM 4808 O O . PRO A 1 593 ? 26.964 12.706 -24.568 1.00 82.31 593 PRO A O 1
ATOM 4811 N N . GLU A 1 594 ? 25.110 11.948 -25.582 1.00 83.69 594 GLU A N 1
ATOM 4812 C CA . GLU A 1 594 ? 25.154 12.914 -26.690 1.00 83.69 594 GLU A CA 1
ATOM 4813 C C . GLU A 1 594 ? 24.634 14.305 -26.299 1.00 83.69 594 GLU A C 1
ATOM 4815 O O . GLU A 1 594 ? 25.017 15.315 -26.890 1.00 83.69 594 GLU A O 1
ATOM 4820 N N . ASN A 1 595 ? 23.740 14.373 -25.308 1.00 85.12 595 ASN A N 1
ATOM 4821 C CA . ASN A 1 595 ? 23.102 15.604 -24.848 1.00 85.12 595 ASN A CA 1
ATOM 4822 C C . ASN A 1 595 ? 22.762 15.544 -23.347 1.00 85.12 595 ASN A C 1
ATOM 4824 O O . ASN A 1 595 ? 22.876 14.500 -22.701 1.00 85.12 595 ASN A O 1
ATOM 4828 N N . THR A 1 596 ? 22.337 16.682 -22.791 1.00 84.25 596 THR A N 1
ATOM 4829 C CA . THR A 1 596 ? 21.991 16.815 -21.367 1.00 84.25 596 THR A CA 1
ATOM 4830 C C . THR A 1 596 ? 20.840 15.899 -20.953 1.00 84.25 596 THR A C 1
ATOM 4832 O O . THR A 1 596 ? 20.896 15.318 -19.874 1.00 84.25 596 THR A O 1
ATOM 4835 N N . ASP A 1 597 ? 19.835 15.710 -21.809 1.00 84.88 597 ASP A N 1
ATOM 4836 C CA . ASP A 1 597 ? 18.688 14.846 -21.505 1.00 84.88 597 ASP A CA 1
ATOM 4837 C C . ASP A 1 597 ? 19.114 13.377 -21.370 1.00 84.88 597 ASP A C 1
ATOM 4839 O O . ASP A 1 597 ? 18.742 12.698 -20.415 1.00 84.88 597 ASP A O 1
ATOM 4843 N N . THR A 1 598 ? 19.973 12.909 -22.276 1.00 84.00 598 THR A N 1
ATOM 4844 C CA . THR A 1 598 ? 20.556 11.560 -22.252 1.00 84.00 598 THR A CA 1
ATOM 4845 C C . THR A 1 598 ? 21.476 11.394 -21.048 1.00 84.00 598 THR A C 1
ATOM 4847 O O . THR A 1 598 ? 21.432 10.362 -20.385 1.00 84.00 598 THR A O 1
ATOM 4850 N N . MET A 1 599 ? 22.261 12.420 -20.704 1.00 85.31 599 MET A N 1
ATOM 4851 C CA . MET A 1 599 ? 23.102 12.414 -19.504 1.00 85.31 599 MET A CA 1
ATOM 4852 C C . MET A 1 599 ? 22.265 12.284 -18.222 1.00 85.31 599 MET A C 1
ATOM 4854 O O . MET A 1 599 ? 22.606 11.488 -17.350 1.00 85.31 599 MET A O 1
ATOM 4858 N N . ASN A 1 600 ? 21.148 13.009 -18.121 1.00 86.56 600 ASN A N 1
ATOM 4859 C CA . ASN A 1 600 ? 20.238 12.931 -16.975 1.00 86.56 600 ASN A CA 1
ATOM 4860 C C . ASN A 1 600 ? 19.525 11.572 -16.898 1.00 86.56 600 ASN A C 1
ATOM 4862 O O . ASN A 1 600 ? 19.405 10.995 -15.814 1.00 86.56 600 ASN A O 1
ATOM 4866 N N . ALA A 1 601 ? 19.082 11.038 -18.040 1.00 88.56 601 ALA A N 1
ATOM 4867 C CA . ALA A 1 601 ? 18.451 9.724 -18.126 1.00 88.56 601 ALA A CA 1
ATOM 4868 C C . ALA A 1 601 ? 19.415 8.595 -17.725 1.00 88.56 601 ALA A C 1
ATOM 4870 O O . ALA A 1 601 ? 19.024 7.688 -16.988 1.00 88.56 601 ALA A O 1
ATOM 4871 N N . LEU A 1 602 ? 20.680 8.675 -18.155 1.00 88.75 602 LEU A N 1
ATOM 4872 C CA . LEU A 1 602 ? 21.740 7.739 -17.772 1.00 88.75 602 LEU A CA 1
ATOM 4873 C C . LEU A 1 602 ? 22.158 7.891 -16.308 1.00 88.75 602 LEU A C 1
ATOM 4875 O O . LEU A 1 602 ? 22.382 6.887 -15.642 1.00 88.75 602 LEU A O 1
ATOM 4879 N N . GLY A 1 603 ? 22.230 9.116 -15.783 1.00 89.81 603 GLY A N 1
ATOM 4880 C CA . GLY A 1 603 ? 22.497 9.354 -14.362 1.00 89.81 603 GLY A CA 1
ATOM 4881 C C . GLY A 1 603 ? 21.400 8.768 -13.468 1.00 89.81 603 GLY A C 1
ATOM 4882 O O . GLY A 1 603 ? 21.696 8.069 -12.500 1.00 89.81 603 GLY A O 1
ATOM 4883 N N . SER A 1 604 ? 20.133 8.974 -13.842 1.00 91.81 604 SER A N 1
ATOM 4884 C CA . SER A 1 604 ? 18.981 8.376 -13.151 1.00 91.81 604 SER A CA 1
ATOM 4885 C C . SER A 1 604 ? 19.020 6.851 -13.235 1.00 91.81 604 SER A C 1
ATOM 4887 O O . SER A 1 604 ? 18.883 6.169 -12.221 1.00 91.81 604 SER A O 1
ATOM 4889 N N . PHE A 1 605 ? 19.285 6.318 -14.431 1.00 93.56 605 PHE A N 1
ATOM 4890 C CA . PHE A 1 605 ? 19.469 4.888 -14.655 1.00 93.56 605 PHE A CA 1
ATOM 4891 C C . PHE A 1 605 ? 20.582 4.320 -13.768 1.00 93.56 605 PHE A C 1
ATOM 4893 O O . PHE A 1 605 ? 20.390 3.268 -13.170 1.00 93.56 605 PHE A O 1
ATOM 4900 N N . LEU A 1 606 ? 21.719 5.008 -13.644 1.00 92.31 606 LEU A N 1
ATOM 4901 C CA . LEU A 1 606 ? 22.868 4.561 -12.860 1.00 92.31 606 LEU A CA 1
ATOM 4902 C C . LEU A 1 606 ? 22.530 4.433 -11.371 1.00 92.31 606 LEU A C 1
ATOM 4904 O O . LEU A 1 606 ? 22.790 3.384 -10.785 1.00 92.31 606 LEU A O 1
ATOM 4908 N N . ILE A 1 607 ? 21.919 5.465 -10.775 1.00 91.88 607 ILE A N 1
ATOM 4909 C CA . ILE A 1 607 ? 21.493 5.433 -9.365 1.00 91.88 607 ILE A CA 1
ATOM 4910 C C . ILE A 1 607 ? 20.488 4.300 -9.143 1.00 91.88 607 ILE A C 1
ATOM 4912 O O . ILE A 1 607 ? 20.669 3.473 -8.250 1.00 91.88 607 ILE A O 1
ATOM 4916 N N . ARG A 1 608 ? 19.439 4.242 -9.973 1.00 93.44 608 ARG A N 1
ATOM 4917 C CA . ARG A 1 608 ? 18.362 3.252 -9.836 1.00 93.44 608 ARG A CA 1
ATOM 4918 C C . ARG A 1 608 ? 18.891 1.830 -10.024 1.00 93.44 608 ARG A C 1
ATOM 4920 O O . ARG A 1 608 ? 18.560 0.954 -9.237 1.00 93.44 608 ARG A O 1
ATOM 4927 N N . SER A 1 609 ? 19.770 1.610 -11.001 1.00 94.19 609 SER A N 1
ATOM 4928 C CA . SER A 1 609 ? 20.406 0.307 -11.238 1.00 94.19 609 SER A CA 1
ATOM 4929 C C . SER A 1 609 ? 21.286 -0.110 -10.068 1.00 94.19 609 SER A C 1
ATOM 4931 O O . SER A 1 609 ? 21.184 -1.243 -9.612 1.00 94.19 609 SER A O 1
ATOM 4933 N N . TYR A 1 610 ? 22.114 0.799 -9.544 1.00 92.12 610 TYR A N 1
ATOM 4934 C CA . TYR A 1 610 ? 22.948 0.500 -8.384 1.00 92.12 610 TYR A CA 1
ATOM 4935 C C . TYR A 1 610 ? 22.094 0.136 -7.165 1.00 92.12 610 TYR A C 1
ATOM 4937 O O . TYR A 1 610 ? 22.390 -0.848 -6.494 1.00 92.12 610 TYR A O 1
ATOM 4945 N N . SER A 1 611 ? 21.018 0.887 -6.912 1.00 90.94 611 SER A N 1
ATOM 4946 C CA . SER A 1 611 ? 20.081 0.608 -5.820 1.00 90.94 611 SER A CA 1
ATOM 4947 C C . SER A 1 611 ? 19.403 -0.759 -5.974 1.00 90.94 611 SER A C 1
ATOM 4949 O O . SER A 1 611 ? 19.326 -1.501 -5.001 1.00 90.94 611 SER A O 1
ATOM 4951 N N . LEU A 1 612 ? 18.987 -1.134 -7.190 1.00 92.94 612 LEU A N 1
ATOM 4952 C CA . LEU A 1 612 ? 18.390 -2.447 -7.467 1.00 92.94 612 LEU A CA 1
ATOM 4953 C C . LEU A 1 612 ? 19.395 -3.607 -7.369 1.00 92.94 612 LEU A C 1
ATOM 4955 O O . LEU A 1 612 ? 19.002 -4.733 -7.078 1.00 92.94 612 LEU A O 1
ATOM 4959 N N . LEU A 1 613 ? 20.682 -3.361 -7.613 1.00 92.00 613 LEU A N 1
ATOM 4960 C CA . LEU A 1 613 ? 21.735 -4.376 -7.491 1.00 92.00 613 LEU A CA 1
ATOM 4961 C C . LEU A 1 613 ? 22.266 -4.520 -6.060 1.00 92.00 613 LEU A C 1
ATOM 4963 O O . LEU A 1 613 ? 22.834 -5.556 -5.722 1.00 92.00 613 LEU A O 1
ATOM 4967 N N . ASN A 1 614 ? 22.083 -3.495 -5.225 1.00 85.94 614 ASN A N 1
ATOM 4968 C CA . ASN A 1 614 ? 22.607 -3.429 -3.863 1.00 85.94 614 ASN A CA 1
ATOM 4969 C C . ASN A 1 614 ? 21.471 -3.134 -2.863 1.00 85.94 614 ASN A C 1
ATOM 4971 O O . ASN A 1 614 ? 21.416 -2.035 -2.307 1.00 85.94 614 ASN A O 1
ATOM 4975 N N . PRO A 1 615 ? 20.589 -4.113 -2.577 1.00 69.50 615 PRO A N 1
ATOM 4976 C CA . PRO A 1 615 ? 19.407 -3.927 -1.724 1.00 69.50 615 PRO A CA 1
ATOM 4977 C C . PRO A 1 615 ? 19.703 -3.523 -0.268 1.00 69.50 615 PRO A C 1
ATOM 4979 O O . PRO A 1 615 ? 18.782 -3.200 0.471 1.00 69.50 615 PRO A O 1
ATOM 4982 N N . GLN A 1 616 ? 20.966 -3.547 0.169 1.00 61.28 616 GLN A N 1
ATOM 4983 C CA . GLN A 1 616 ? 21.378 -3.381 1.569 1.00 61.28 616 GLN A CA 1
ATOM 4984 C C . GLN A 1 616 ? 21.374 -1.920 2.073 1.00 61.28 616 GLN A C 1
ATOM 4986 O O . GLN A 1 616 ? 21.540 -1.687 3.269 1.00 61.28 616 GLN A O 1
ATOM 4991 N N . GLU A 1 617 ? 21.175 -0.921 1.204 1.00 59.12 617 GLU A N 1
ATOM 4992 C CA . GLU A 1 617 ? 21.030 0.489 1.610 1.00 59.12 617 GLU A CA 1
ATOM 4993 C C . GLU A 1 617 ? 19.561 0.840 1.905 1.00 59.12 617 GLU A C 1
ATOM 4995 O O . GLU A 1 617 ? 18.929 1.656 1.237 1.00 59.12 617 GLU A O 1
ATOM 5000 N N . THR A 1 618 ? 18.988 0.172 2.904 1.00 61.06 618 THR A N 1
ATOM 5001 C CA . THR A 1 618 ? 17.575 0.314 3.281 1.00 61.06 618 THR A CA 1
ATOM 5002 C C . THR A 1 618 ? 17.299 1.482 4.228 1.00 61.06 618 THR A C 1
ATOM 5004 O O . THR A 1 618 ? 18.078 1.801 5.128 1.00 61.06 618 THR A O 1
ATOM 5007 N N . ASP A 1 619 ? 16.122 2.079 4.048 1.00 78.25 619 ASP A N 1
ATOM 5008 C CA . ASP A 1 619 ? 15.520 3.094 4.914 1.00 78.25 619 ASP A CA 1
ATOM 5009 C C . ASP A 1 619 ? 15.403 2.589 6.369 1.00 78.25 619 ASP A C 1
ATOM 5011 O O . ASP A 1 619 ? 14.652 1.656 6.661 1.00 78.25 619 ASP A O 1
ATOM 5015 N N . ARG A 1 620 ? 16.164 3.200 7.288 1.00 84.62 620 ARG A N 1
ATOM 5016 C CA . ARG A 1 620 ? 16.218 2.791 8.703 1.00 84.62 620 ARG A CA 1
ATOM 5017 C C . ARG A 1 620 ? 14.875 2.952 9.406 1.00 84.62 620 ARG A C 1
ATOM 5019 O O . ARG A 1 620 ? 14.460 2.041 10.108 1.00 84.62 620 ARG A O 1
ATOM 5026 N N . THR A 1 621 ? 14.173 4.059 9.166 1.00 90.25 621 THR A N 1
ATOM 5027 C CA . THR A 1 621 ? 12.858 4.319 9.768 1.00 90.25 621 THR A CA 1
ATOM 5028 C C . THR A 1 621 ? 11.850 3.252 9.343 1.00 90.25 621 THR A C 1
ATOM 5030 O O . THR A 1 621 ? 11.039 2.799 10.146 1.00 90.25 621 THR A O 1
ATOM 5033 N N . TYR A 1 622 ? 11.920 2.799 8.091 1.00 90.88 622 TYR A N 1
ATOM 5034 C CA . TYR A 1 622 ? 11.120 1.672 7.612 1.00 90.88 622 TYR A CA 1
ATOM 5035 C C . TYR A 1 622 ? 11.441 0.359 8.334 1.00 90.88 622 TYR A C 1
ATOM 5037 O O . TYR A 1 622 ? 10.521 -0.324 8.787 1.00 90.88 622 TYR A O 1
ATOM 5045 N N . LEU A 1 623 ? 12.722 0.018 8.487 1.00 89.69 623 LEU A N 1
ATOM 5046 C CA . LEU A 1 623 ? 13.124 -1.199 9.195 1.00 89.69 623 LEU A CA 1
ATOM 5047 C C . LEU A 1 623 ? 12.735 -1.170 10.678 1.00 89.69 623 LEU A C 1
ATOM 5049 O O . LEU A 1 623 ? 12.240 -2.172 11.195 1.00 89.69 623 LEU A O 1
ATOM 5053 N N . ASP A 1 624 ? 12.904 -0.027 11.341 1.00 92.50 624 ASP A N 1
ATOM 5054 C CA . ASP A 1 624 ? 12.523 0.149 12.742 1.00 92.50 624 ASP A CA 1
ATOM 5055 C C . ASP A 1 624 ? 11.009 -0.014 12.924 1.00 92.50 624 ASP A C 1
ATOM 5057 O O . ASP A 1 624 ? 10.568 -0.725 13.828 1.00 92.50 624 ASP A O 1
ATOM 5061 N N . PHE A 1 625 ? 10.201 0.540 12.013 1.00 94.69 625 PHE A N 1
ATOM 5062 C CA . PHE A 1 625 ? 8.755 0.316 12.025 1.00 94.69 625 PHE A CA 1
ATOM 5063 C C . PHE A 1 625 ? 8.395 -1.167 11.882 1.00 94.69 625 PHE A C 1
ATOM 5065 O O . PHE A 1 625 ? 7.586 -1.673 12.657 1.00 94.69 625 PHE A O 1
ATOM 5072 N N . LEU A 1 626 ? 9.003 -1.889 10.930 1.00 92.94 626 LEU A N 1
ATOM 5073 C CA . LEU A 1 626 ? 8.761 -3.327 10.771 1.00 92.94 626 LEU A CA 1
ATOM 5074 C C . LEU A 1 626 ? 9.174 -4.124 12.010 1.00 92.94 626 LEU A C 1
ATOM 5076 O O . LEU A 1 626 ? 8.489 -5.079 12.379 1.00 92.94 626 LEU A O 1
ATOM 5080 N N . LYS A 1 627 ? 10.267 -3.727 12.670 1.00 92.75 627 LYS A N 1
ATOM 5081 C CA . LYS A 1 627 ? 10.709 -4.329 13.929 1.00 92.75 627 LYS A CA 1
ATOM 5082 C C . LYS A 1 627 ? 9.659 -4.135 15.023 1.00 92.75 627 LYS A C 1
ATOM 5084 O O . LYS A 1 627 ? 9.307 -5.113 15.678 1.00 92.75 627 LYS A O 1
ATOM 5089 N N . TYR A 1 628 ? 9.130 -2.923 15.197 1.00 95.00 628 TYR A N 1
ATOM 5090 C CA . TYR A 1 628 ? 8.064 -2.665 16.170 1.00 95.00 628 TYR A CA 1
ATOM 5091 C C . TYR A 1 628 ? 6.772 -3.401 15.826 1.00 95.00 628 TYR A C 1
ATOM 5093 O O . TYR A 1 628 ? 6.144 -3.983 16.708 1.00 95.00 628 TYR A O 1
ATOM 5101 N N . LEU A 1 629 ? 6.405 -3.436 14.544 1.00 93.62 629 LEU A N 1
ATOM 5102 C CA . LEU A 1 629 ? 5.236 -4.166 14.070 1.00 93.62 629 LEU A CA 1
ATOM 5103 C C . LEU A 1 629 ? 5.369 -5.651 14.419 1.00 93.62 629 LEU A C 1
ATOM 5105 O O . LEU A 1 629 ? 4.475 -6.232 15.025 1.00 93.62 629 LEU A O 1
ATOM 5109 N N . LYS A 1 630 ? 6.525 -6.250 14.128 1.00 92.31 630 LYS A N 1
ATOM 5110 C CA . LYS A 1 630 ? 6.816 -7.637 14.487 1.00 92.31 630 LYS A CA 1
ATOM 5111 C C . LYS A 1 630 ? 6.783 -7.863 16.002 1.00 92.31 630 LYS A C 1
ATOM 5113 O O . LYS A 1 630 ? 6.152 -8.815 16.456 1.00 92.31 630 LYS A O 1
ATOM 5118 N N . ALA A 1 631 ? 7.437 -6.998 16.777 1.00 92.56 631 ALA A N 1
ATOM 5119 C CA . ALA A 1 631 ? 7.472 -7.080 18.235 1.00 92.56 631 ALA A CA 1
ATOM 5120 C C . ALA A 1 631 ? 6.066 -7.064 18.851 1.00 92.56 631 ALA A C 1
ATOM 5122 O O . ALA A 1 631 ? 5.769 -7.877 19.725 1.00 92.56 631 ALA A O 1
ATOM 5123 N N . TYR A 1 632 ? 5.182 -6.205 18.340 1.00 93.88 632 TYR A N 1
ATOM 5124 C CA . TYR A 1 632 ? 3.797 -6.090 18.788 1.00 93.88 632 TYR A CA 1
ATOM 5125 C C . TYR A 1 632 ? 3.027 -7.411 18.644 1.00 93.88 632 TYR A C 1
ATOM 5127 O O . TYR A 1 632 ? 2.441 -7.904 19.609 1.00 93.88 632 TYR A O 1
ATOM 5135 N N . TYR A 1 633 ? 3.089 -8.039 17.467 1.00 90.56 633 TYR A N 1
ATOM 5136 C CA . TYR A 1 633 ? 2.392 -9.306 17.216 1.00 90.56 633 TYR A CA 1
ATOM 5137 C C . TYR A 1 633 ? 3.043 -10.511 17.914 1.00 90.56 633 TYR A C 1
ATOM 5139 O O . TYR A 1 633 ? 2.352 -11.483 18.213 1.00 90.56 633 TYR A O 1
ATOM 5147 N N . LEU A 1 634 ? 4.344 -10.463 18.229 1.00 91.44 634 LEU A N 1
ATOM 5148 C CA . LEU A 1 634 ? 5.021 -11.507 19.016 1.00 91.44 634 LEU A CA 1
ATOM 5149 C C . LEU A 1 634 ? 4.806 -11.368 20.532 1.00 91.44 634 LEU A C 1
ATOM 5151 O O . LEU A 1 634 ? 4.899 -12.363 21.266 1.00 91.44 634 LEU A O 1
ATOM 5155 N N . GLY A 1 635 ? 4.477 -10.161 20.993 1.00 91.62 635 GLY A N 1
ATOM 5156 C CA . GLY A 1 635 ? 4.350 -9.828 22.408 1.00 91.62 635 GLY A CA 1
ATOM 5157 C C . GLY A 1 635 ? 5.671 -9.427 23.070 1.00 91.62 635 GLY A C 1
ATOM 5158 O O . GLY A 1 635 ? 5.840 -9.650 24.267 1.00 91.62 635 GLY A O 1
ATOM 5159 N N . ASP A 1 636 ? 6.630 -8.897 22.306 1.00 92.44 636 ASP A N 1
ATOM 5160 C CA . ASP A 1 636 ? 7.909 -8.415 22.836 1.00 92.44 636 ASP A CA 1
ATOM 5161 C C . ASP A 1 636 ? 7.735 -7.040 23.499 1.00 92.44 636 ASP A C 1
ATOM 5163 O O . ASP A 1 636 ? 7.764 -5.996 22.843 1.00 92.44 636 ASP A O 1
ATOM 5167 N N . GLY A 1 637 ? 7.549 -7.054 24.820 1.00 91.69 637 GLY A N 1
ATOM 5168 C CA . GLY A 1 637 ? 7.365 -5.844 25.617 1.00 91.69 637 GLY A CA 1
ATOM 5169 C C . GLY A 1 637 ? 8.578 -4.910 25.638 1.00 91.69 637 GLY A C 1
ATOM 5170 O O . GLY A 1 637 ? 8.382 -3.706 25.744 1.00 91.69 637 GLY A O 1
ATOM 5171 N N . GLU A 1 638 ? 9.812 -5.411 25.490 1.00 93.06 638 GLU A N 1
ATOM 5172 C CA . GLU A 1 638 ? 11.012 -4.556 25.542 1.00 93.06 638 GLU A CA 1
ATOM 5173 C C . GLU A 1 638 ? 11.078 -3.624 24.329 1.00 93.06 638 GLU A C 1
ATOM 5175 O O . GLU A 1 638 ? 11.292 -2.421 24.467 1.00 93.06 638 GLU A O 1
ATOM 5180 N N . SER A 1 639 ? 10.841 -4.163 23.129 1.00 93.69 639 SER A N 1
ATOM 5181 C CA . SER A 1 639 ? 10.785 -3.342 21.918 1.00 93.69 639 SER A CA 1
ATOM 5182 C C . SER A 1 639 ? 9.588 -2.384 21.938 1.00 93.69 639 SER A C 1
ATOM 5184 O O . SER A 1 639 ? 9.701 -1.256 21.464 1.00 93.69 639 SER A O 1
ATOM 5186 N N . ILE A 1 640 ? 8.440 -2.796 22.483 1.00 96.19 640 ILE A N 1
ATOM 5187 C CA . ILE A 1 640 ? 7.257 -1.927 22.563 1.00 96.19 640 ILE A CA 1
ATOM 5188 C C . ILE A 1 640 ? 7.432 -0.799 23.587 1.00 96.19 640 ILE A C 1
ATOM 5190 O O . ILE A 1 640 ? 6.980 0.313 23.324 1.00 96.19 640 ILE A O 1
ATOM 5194 N N . GLU A 1 641 ? 8.172 -1.017 24.674 1.00 95.75 641 GLU A N 1
ATOM 5195 C CA . GLU A 1 641 ? 8.573 0.054 25.596 1.00 95.75 641 GLU A CA 1
ATOM 5196 C C . GLU A 1 641 ? 9.365 1.149 24.862 1.00 95.75 641 GLU A C 1
ATOM 5198 O O . GLU A 1 641 ? 9.047 2.330 24.983 1.00 95.75 641 GLU A O 1
ATOM 5203 N N . SER A 1 642 ? 10.338 0.779 24.016 1.00 95.50 642 SER A N 1
ATOM 5204 C CA . SER A 1 642 ? 11.090 1.759 23.210 1.00 95.50 642 SER A CA 1
ATOM 5205 C C . SER A 1 642 ? 10.193 2.559 22.257 1.00 95.50 642 SER A C 1
ATOM 5207 O O . SER A 1 642 ? 10.440 3.739 22.000 1.00 95.50 642 SER A O 1
ATOM 5209 N N . LEU A 1 643 ? 9.124 1.945 21.739 1.00 96.88 643 LEU A N 1
ATOM 5210 C CA . LEU A 1 643 ? 8.128 2.655 20.937 1.00 96.88 643 LEU A CA 1
ATOM 5211 C C . LEU A 1 643 ? 7.309 3.637 21.790 1.00 96.88 643 LEU A C 1
ATOM 5213 O O . LEU A 1 643 ? 7.030 4.754 21.347 1.00 96.88 643 LEU A O 1
ATOM 5217 N N . PHE A 1 644 ? 6.939 3.256 23.011 1.00 96.75 644 PHE A N 1
ATOM 5218 C CA . PHE A 1 644 ? 6.243 4.150 23.931 1.00 96.75 644 PHE A CA 1
ATOM 5219 C C . PHE A 1 644 ? 7.111 5.317 24.404 1.00 96.75 644 PHE A C 1
ATOM 5221 O O . PHE A 1 644 ? 6.585 6.420 24.551 1.00 96.75 644 PHE A O 1
ATOM 5228 N N . GLU A 1 645 ? 8.423 5.130 24.571 1.00 95.44 645 GLU A N 1
ATOM 5229 C CA . GLU A 1 645 ? 9.358 6.227 24.852 1.00 95.44 645 GLU A CA 1
ATOM 5230 C C . GLU A 1 645 ? 9.292 7.314 23.765 1.00 95.44 645 GLU A C 1
ATOM 5232 O O . GLU A 1 645 ? 9.119 8.494 24.087 1.00 95.44 645 GLU A O 1
ATOM 5237 N N . LEU A 1 646 ? 9.321 6.914 22.485 1.00 95.75 646 LEU A N 1
ATOM 5238 C CA . LEU A 1 646 ? 9.123 7.821 21.347 1.00 95.75 646 LEU A CA 1
ATOM 5239 C C . LEU A 1 646 ? 7.768 8.541 21.435 1.00 95.75 646 LEU A C 1
ATOM 5241 O O . LEU A 1 646 ? 7.694 9.763 21.306 1.00 95.75 646 LEU A O 1
ATOM 5245 N N . ILE A 1 647 ? 6.677 7.800 21.649 1.00 95.56 647 ILE A N 1
ATOM 5246 C CA . ILE A 1 647 ? 5.322 8.374 21.658 1.00 95.56 647 ILE A CA 1
ATOM 5247 C C . ILE A 1 647 ? 5.144 9.346 22.826 1.00 95.56 647 ILE A C 1
ATOM 5249 O O . ILE A 1 647 ? 4.570 10.419 22.637 1.00 95.56 647 ILE A O 1
ATOM 5253 N N . ARG A 1 648 ? 5.667 9.016 24.014 1.00 92.69 648 ARG A N 1
ATOM 5254 C CA . ARG A 1 648 ? 5.678 9.906 25.182 1.00 92.69 648 ARG A CA 1
ATOM 5255 C C . ARG A 1 648 ? 6.353 11.222 24.852 1.00 92.69 648 ARG A C 1
ATOM 5257 O O . ARG A 1 648 ? 5.768 12.276 25.092 1.00 92.69 648 ARG A O 1
ATOM 5264 N N . GLU A 1 649 ? 7.558 11.172 24.294 1.00 92.62 649 GLU A N 1
ATOM 5265 C CA . GLU A 1 649 ? 8.295 12.377 23.924 1.00 92.62 649 GLU A CA 1
ATOM 5266 C C . GLU A 1 649 ? 7.498 13.225 22.926 1.00 92.62 649 GLU A C 1
ATOM 5268 O O . GLU A 1 649 ? 7.300 14.425 23.136 1.00 92.62 649 GLU A O 1
ATOM 5273 N N . VAL A 1 650 ? 6.935 12.592 21.895 1.00 93.50 650 VAL A N 1
ATOM 5274 C CA . VAL A 1 650 ? 6.144 13.297 20.884 1.00 93.50 650 VAL A CA 1
ATOM 5275 C C . VAL A 1 650 ? 4.865 13.903 21.465 1.00 93.50 650 VAL A C 1
ATOM 5277 O O . VAL A 1 650 ? 4.524 15.020 21.083 1.00 93.50 650 VAL A O 1
ATOM 5280 N N . ILE A 1 651 ? 4.192 13.266 22.429 1.00 92.06 651 ILE A N 1
ATOM 5281 C CA . ILE A 1 651 ? 3.036 13.858 23.132 1.00 92.06 651 ILE A CA 1
ATOM 5282 C C . ILE A 1 651 ? 3.421 15.194 23.788 1.00 92.06 651 ILE A C 1
ATOM 5284 O O . ILE A 1 651 ? 2.682 16.173 23.664 1.00 92.06 651 ILE A O 1
ATOM 5288 N N . TYR A 1 652 ? 4.594 15.280 24.425 1.00 90.38 652 TYR A N 1
ATOM 5289 C CA . TYR A 1 652 ? 5.079 16.533 25.016 1.00 90.38 652 TYR A CA 1
ATOM 5290 C C . TYR A 1 652 ? 5.522 17.564 23.968 1.00 90.38 652 TYR A C 1
ATOM 5292 O O . TYR A 1 652 ? 5.398 18.767 24.212 1.00 90.38 652 TYR A O 1
ATOM 5300 N N . LEU A 1 653 ? 6.006 17.129 22.803 1.00 90.00 653 LEU A N 1
ATOM 5301 C CA . LEU A 1 653 ? 6.424 18.016 21.712 1.00 90.00 653 LEU A CA 1
ATOM 5302 C C . LEU A 1 653 ? 5.250 18.519 20.855 1.00 90.00 653 LEU A C 1
ATOM 5304 O O . LEU A 1 653 ? 5.313 19.635 20.341 1.00 90.00 653 LEU A O 1
ATOM 5308 N N . TRP A 1 654 ? 4.158 17.755 20.745 1.00 87.81 654 TRP A N 1
ATOM 5309 C CA . TRP A 1 654 ? 3.078 17.968 19.772 1.00 87.81 654 TRP A CA 1
ATOM 5310 C C . TRP A 1 654 ? 2.452 19.368 19.842 1.00 87.81 654 TRP A C 1
ATOM 5312 O O . TRP A 1 654 ? 2.443 20.109 18.857 1.00 87.81 654 TRP A O 1
ATOM 5322 N N . ARG A 1 655 ? 1.964 19.770 21.027 1.00 85.31 655 ARG A N 1
ATOM 5323 C CA . ARG A 1 655 ? 1.566 21.167 21.324 1.00 85.31 655 ARG A CA 1
ATOM 5324 C C . ARG A 1 655 ? 2.555 21.877 22.251 1.00 85.31 655 ARG A C 1
ATOM 5326 O O . ARG A 1 655 ? 2.348 23.047 22.597 1.00 85.31 655 ARG A O 1
ATOM 5333 N N . GLY A 1 656 ? 3.637 21.199 22.617 1.00 85.75 656 GLY A N 1
ATOM 5334 C CA . GLY A 1 656 ? 4.622 21.653 23.584 1.00 85.75 656 GLY A CA 1
ATOM 5335 C C . GLY A 1 656 ? 4.189 21.435 25.034 1.00 85.75 656 GLY A C 1
ATOM 5336 O O . GLY A 1 656 ? 3.032 21.136 25.349 1.00 85.75 656 GLY A O 1
ATOM 5337 N N . SER A 1 657 ? 5.132 21.704 25.929 1.00 87.31 657 SER A N 1
ATOM 5338 C CA . SER A 1 657 ? 4.961 21.595 27.370 1.00 87.31 657 SER A CA 1
ATOM 5339 C C . SER A 1 657 ? 5.581 22.809 28.074 1.00 87.31 657 SER A C 1
ATOM 5341 O O . SER A 1 657 ? 6.682 23.221 27.704 1.00 87.31 657 SER A O 1
ATOM 5343 N N . PRO A 1 658 ? 4.904 23.429 29.062 1.00 85.38 658 PRO A N 1
ATOM 5344 C CA . PRO A 1 658 ? 5.500 24.505 29.857 1.00 85.38 658 PRO A CA 1
ATOM 5345 C C . PRO A 1 658 ? 6.498 24.010 30.905 1.00 85.38 658 PRO A C 1
ATOM 5347 O O . PRO A 1 658 ? 7.365 24.773 31.322 1.00 85.38 658 PRO A O 1
ATOM 5350 N N . ARG A 1 659 ? 6.318 22.776 31.387 1.00 84.12 659 ARG A N 1
ATOM 5351 C CA . ARG A 1 659 ? 7.124 22.121 32.421 1.00 84.12 659 ARG A CA 1
ATOM 5352 C C . ARG A 1 659 ? 6.823 20.627 32.436 1.00 84.12 659 ARG A C 1
ATOM 5354 O O . ARG A 1 659 ? 5.755 20.218 31.983 1.00 84.12 659 ARG A O 1
ATOM 5361 N N . GLU A 1 660 ? 7.697 19.847 33.063 1.00 82.12 660 GLU A N 1
ATOM 5362 C CA . GLU A 1 660 ? 7.493 18.407 33.245 1.00 82.12 660 GLU A CA 1
ATOM 5363 C C . GLU A 1 660 ? 6.079 18.066 33.738 1.00 82.12 660 GLU A C 1
ATOM 5365 O O . GLU A 1 660 ? 5.554 18.696 34.663 1.00 82.12 660 GLU A O 1
ATOM 5370 N N . ASN A 1 661 ? 5.481 17.042 33.124 1.00 85.44 661 ASN A N 1
ATOM 5371 C CA . ASN A 1 661 ? 4.137 16.537 33.410 1.00 85.44 661 ASN A CA 1
ATOM 5372 C C . ASN A 1 661 ? 2.993 17.518 33.122 1.00 85.44 661 ASN A C 1
ATOM 5374 O O . ASN A 1 661 ? 1.908 17.335 33.662 1.00 85.44 661 ASN A O 1
ATOM 5378 N N . TYR A 1 662 ? 3.194 18.563 32.311 1.00 87.50 662 TYR A N 1
ATOM 5379 C CA . TYR A 1 662 ? 2.112 19.449 31.871 1.00 87.50 662 TYR A CA 1
ATOM 5380 C C . TYR A 1 662 ? 2.005 19.486 30.348 1.00 87.50 662 TYR A C 1
ATOM 5382 O O . TYR A 1 662 ? 3.011 19.646 29.663 1.00 87.50 662 TYR A O 1
ATOM 5390 N N . LEU A 1 663 ? 0.784 19.413 29.820 1.00 87.94 663 LEU A N 1
ATOM 5391 C CA . LEU A 1 663 ? 0.504 19.518 28.384 1.00 87.94 663 LEU A CA 1
ATOM 5392 C C . LEU A 1 663 ? -0.326 20.757 28.086 1.00 87.94 663 LEU A C 1
ATOM 5394 O O . LEU A 1 663 ? -1.306 21.030 28.784 1.00 87.94 663 LEU A O 1
ATOM 5398 N N . TYR A 1 664 ? 0.039 21.490 27.033 1.00 86.25 664 TYR A N 1
ATOM 5399 C CA . TYR A 1 664 ? -0.791 22.585 26.540 1.00 86.25 664 TYR A CA 1
ATOM 5400 C C . TYR A 1 664 ? -2.056 22.065 25.848 1.00 86.25 664 TYR A C 1
ATOM 5402 O O . TYR A 1 664 ? -2.007 21.128 25.047 1.00 86.25 664 TYR A O 1
ATOM 5410 N N . ILE A 1 665 ? -3.178 22.736 26.118 1.00 78.62 665 ILE A N 1
ATOM 5411 C CA . ILE A 1 665 ? -4.480 22.450 25.496 1.00 78.62 665 ILE A CA 1
ATOM 5412 C C . ILE A 1 665 ? -4.642 23.258 24.209 1.00 78.62 665 ILE A C 1
ATOM 5414 O O . ILE A 1 665 ? -5.105 22.732 23.199 1.00 78.62 665 ILE A O 1
ATOM 5418 N N . ASP A 1 666 ? -4.197 24.516 24.239 1.00 69.06 666 ASP A N 1
ATOM 5419 C CA . ASP A 1 666 ? -4.418 25.482 23.167 1.00 69.06 666 ASP A CA 1
ATOM 5420 C C . ASP A 1 666 ? -3.220 25.589 22.214 1.00 69.06 666 ASP A C 1
ATOM 5422 O O . ASP A 1 666 ? -2.054 25.373 22.585 1.00 69.06 666 ASP A O 1
ATOM 5426 N N . GLY A 1 667 ? -3.513 25.997 20.976 1.00 62.41 667 GLY A N 1
ATOM 5427 C CA . GLY A 1 667 ? -2.506 26.396 19.995 1.00 62.41 667 GLY A CA 1
ATOM 5428 C C . GLY A 1 667 ? -1.663 27.589 20.467 1.00 62.41 667 GLY A C 1
ATOM 5429 O O . GLY A 1 667 ? -2.002 28.296 21.414 1.00 62.41 667 GLY A O 1
ATOM 5430 N N . ALA A 1 668 ? -0.534 27.827 19.802 1.00 61.84 668 ALA A N 1
ATOM 5431 C CA . ALA A 1 668 ? 0.465 28.813 20.228 1.00 61.84 668 ALA A CA 1
ATOM 5432 C C . ALA A 1 668 ? 0.057 30.298 20.057 1.00 61.84 668 ALA A C 1
ATOM 5434 O O . ALA A 1 668 ? 0.864 31.169 20.364 1.00 61.84 668 ALA A O 1
ATOM 5435 N N . ASN A 1 669 ? -1.158 30.597 19.581 1.00 63.38 669 ASN A N 1
ATOM 5436 C CA . ASN A 1 669 ? -1.553 31.940 19.126 1.00 63.38 669 ASN A CA 1
ATOM 5437 C C . ASN A 1 669 ? -2.279 32.801 20.180 1.00 63.38 669 ASN A C 1
ATOM 5439 O O . ASN A 1 669 ? -2.731 33.892 19.849 1.00 63.38 669 ASN A O 1
ATOM 5443 N N . ASN A 1 670 ? -2.395 32.339 21.427 1.00 71.50 670 ASN A N 1
ATOM 5444 C CA . ASN A 1 670 ? -3.082 33.077 22.493 1.00 71.50 670 ASN A CA 1
ATOM 5445 C C . ASN A 1 670 ? -2.085 33.817 23.402 1.00 71.50 670 ASN A C 1
ATOM 5447 O O . ASN A 1 670 ? -1.007 33.296 23.691 1.00 71.50 670 ASN A O 1
ATOM 5451 N N . ASP A 1 671 ? -2.466 34.985 23.932 1.00 77.62 671 ASP A N 1
ATOM 5452 C CA . ASP A 1 671 ? -1.662 35.750 24.913 1.00 77.62 671 ASP A CA 1
ATOM 5453 C C . ASP A 1 671 ? -1.392 34.948 26.203 1.00 77.62 671 ASP A C 1
ATOM 5455 O O . ASP A 1 671 ? -0.374 35.114 26.879 1.00 77.62 671 ASP A O 1
ATOM 5459 N N . TYR A 1 672 ? -2.308 34.033 26.528 1.00 81.50 672 TYR A N 1
ATOM 5460 C CA . TYR A 1 672 ? -2.165 33.057 27.599 1.00 81.50 672 TYR A CA 1
ATOM 5461 C C . TYR A 1 672 ? -2.500 31.666 27.077 1.00 81.50 672 TYR A C 1
ATOM 5463 O O . TYR A 1 672 ? -3.513 31.469 26.407 1.00 81.50 672 TYR A O 1
ATOM 5471 N N . ARG A 1 673 ? -1.668 30.689 27.430 1.00 87.12 673 ARG A N 1
ATOM 5472 C CA . ARG A 1 673 ? -1.893 29.274 27.132 1.00 87.12 673 ARG A CA 1
ATOM 5473 C C . ARG A 1 673 ? -2.253 28.528 28.402 1.00 87.12 673 ARG A C 1
ATOM 5475 O O . ARG A 1 673 ? -1.651 28.750 29.455 1.00 87.12 673 ARG A O 1
ATOM 5482 N N . VAL A 1 674 ? -3.219 27.627 28.289 1.00 86.38 674 VAL A N 1
ATOM 5483 C CA . VAL A 1 674 ? -3.634 26.759 29.388 1.00 86.38 674 VAL A CA 1
ATOM 5484 C C . VAL A 1 674 ? -2.916 25.415 29.270 1.00 86.38 674 VAL A C 1
ATOM 5486 O O . VAL A 1 674 ? -2.801 24.860 28.173 1.00 86.38 674 VAL A O 1
ATOM 5489 N N . ALA A 1 675 ? -2.446 24.880 30.396 1.00 87.88 675 ALA A N 1
ATOM 5490 C CA . ALA A 1 675 ? -1.892 23.537 30.483 1.00 87.88 675 ALA A CA 1
ATOM 5491 C C . ALA A 1 675 ? -2.466 22.737 31.661 1.00 87.88 675 ALA A C 1
ATOM 5493 O O . ALA A 1 675 ? -2.696 23.280 32.748 1.00 87.88 675 ALA A O 1
ATOM 5494 N N . TYR A 1 676 ? -2.662 21.436 31.447 1.00 86.31 676 TYR A N 1
ATOM 5495 C CA . TYR A 1 676 ? -3.118 20.490 32.470 1.00 86.31 676 TYR A CA 1
ATOM 5496 C C . TYR A 1 676 ? -1.998 19.538 32.889 1.00 86.31 676 TYR A C 1
ATOM 5498 O O . TYR A 1 676 ? -1.152 19.212 32.053 1.00 86.31 676 TYR A O 1
ATOM 5506 N N . PRO A 1 677 ? -1.991 19.079 34.156 1.00 85.88 677 PRO A N 1
ATOM 5507 C CA . PRO A 1 677 ? -1.119 17.994 34.575 1.00 85.88 677 PRO A CA 1
ATOM 5508 C C . PRO A 1 677 ? -1.490 16.720 33.812 1.00 85.88 677 PRO A C 1
ATOM 5510 O O . PRO A 1 677 ? -2.653 16.336 33.818 1.00 85.88 677 PRO A O 1
ATOM 5513 N N . PHE A 1 678 ? -0.524 16.060 33.186 1.00 87.44 678 PHE A N 1
ATOM 5514 C CA . PHE A 1 678 ? -0.740 14.845 32.411 1.00 87.44 678 PHE A CA 1
ATOM 5515 C C . PHE A 1 678 ? -0.129 13.642 33.127 1.00 87.44 678 PHE A C 1
ATOM 5517 O O . PHE A 1 678 ? 1.046 13.649 33.492 1.00 87.44 678 PHE A O 1
ATOM 5524 N N . GLN A 1 679 ? -0.956 12.627 33.356 1.00 85.69 679 GLN A N 1
ATOM 5525 C CA . GLN A 1 679 ? -0.576 11.326 33.896 1.00 85.69 679 GLN A CA 1
ATOM 5526 C C . GLN A 1 679 ? -1.389 10.278 33.152 1.00 85.69 679 GLN A C 1
ATOM 5528 O O . GLN A 1 679 ? -2.606 10.428 33.026 1.00 85.69 679 GLN A O 1
ATOM 5533 N N . ALA A 1 680 ? -0.706 9.261 32.651 1.00 88.75 680 ALA A N 1
ATOM 5534 C CA . ALA A 1 680 ? -1.282 8.266 31.772 1.00 88.75 680 ALA A CA 1
ATOM 5535 C C . ALA A 1 680 ? -0.536 6.942 31.953 1.00 88.75 680 ALA A C 1
ATOM 5537 O O . ALA A 1 680 ? 0.670 6.958 32.210 1.00 88.75 680 ALA A O 1
ATOM 5538 N N . GLU A 1 681 ? -1.252 5.830 31.830 1.00 93.12 681 GLU A N 1
ATOM 5539 C CA . GLU A 1 681 ? -0.671 4.484 31.819 1.00 93.12 681 GLU A CA 1
ATOM 5540 C C . GLU A 1 681 ? -0.687 3.949 30.388 1.00 93.12 681 GLU A C 1
ATOM 5542 O O . GLU A 1 681 ? -1.645 4.173 29.653 1.00 93.12 681 GLU A O 1
ATOM 5547 N N . GLU A 1 682 ? 0.394 3.308 29.962 1.00 95.38 682 GLU A N 1
ATOM 5548 C CA . GLU A 1 682 ? 0.541 2.786 28.602 1.00 95.38 682 GLU A CA 1
ATOM 5549 C C . GLU A 1 682 ? -0.283 1.515 28.425 1.00 95.38 682 GLU A C 1
ATOM 5551 O O . GLU A 1 682 ? -0.246 0.621 29.270 1.00 95.38 682 GLU A O 1
ATOM 5556 N N . ILE A 1 683 ? -1.018 1.432 27.318 1.00 95.88 683 ILE A N 1
ATOM 5557 C CA . ILE A 1 683 ? -1.872 0.284 27.011 1.00 95.88 683 ILE A CA 1
ATOM 5558 C C . ILE A 1 683 ? -1.748 -0.121 25.544 1.00 95.88 683 ILE A C 1
ATOM 5560 O O . ILE A 1 683 ? -1.522 0.698 24.647 1.00 95.88 683 ILE A O 1
ATOM 5564 N N . VAL A 1 684 ? -1.951 -1.409 25.297 1.00 94.44 684 VAL A N 1
ATOM 5565 C CA . VAL A 1 684 ? -2.002 -2.015 23.966 1.00 94.44 684 VAL A CA 1
ATOM 5566 C C . VAL A 1 684 ? -3.369 -2.660 23.758 1.00 94.44 684 VAL A C 1
ATOM 5568 O O . VAL A 1 684 ? -4.034 -3.020 24.726 1.00 94.44 684 VAL A O 1
ATOM 5571 N N . ASP A 1 685 ? -3.797 -2.835 22.507 1.00 90.44 685 ASP A N 1
ATOM 5572 C CA . ASP A 1 685 ? -4.955 -3.694 22.229 1.00 90.44 685 ASP A CA 1
ATOM 5573 C C . ASP A 1 685 ? -4.593 -5.164 22.506 1.00 90.44 685 ASP A C 1
ATOM 5575 O O . ASP A 1 685 ? -3.901 -5.804 21.710 1.00 90.44 685 ASP A O 1
ATOM 5579 N N . GLU A 1 686 ? -5.060 -5.698 23.637 1.00 86.81 686 GLU A N 1
ATOM 5580 C CA . GLU A 1 686 ? -4.793 -7.076 24.074 1.00 86.81 686 GLU A CA 1
ATOM 5581 C C . GLU A 1 686 ? -5.281 -8.143 23.081 1.00 86.81 686 GLU A C 1
ATOM 5583 O O . GLU A 1 686 ? -4.789 -9.267 23.115 1.00 86.81 686 GLU A O 1
ATOM 5588 N N . ARG A 1 687 ? -6.219 -7.811 22.181 1.00 82.88 687 ARG A N 1
ATOM 5589 C CA . ARG A 1 687 ? -6.708 -8.749 21.154 1.00 82.88 687 ARG A CA 1
ATOM 5590 C C . ARG A 1 687 ? -5.677 -8.970 20.050 1.00 82.88 687 ARG A C 1
ATOM 5592 O O . ARG A 1 687 ? -5.603 -10.040 19.460 1.00 82.88 687 ARG A O 1
ATOM 5599 N N . LEU A 1 688 ? -4.890 -7.940 19.743 1.00 84.81 688 LEU A N 1
ATOM 5600 C CA . LEU A 1 688 ? -3.894 -7.974 18.672 1.00 84.81 688 LEU A CA 1
ATOM 5601 C C . LEU A 1 688 ? -2.481 -8.222 19.205 1.00 84.81 688 LEU A C 1
ATOM 5603 O O . LEU A 1 688 ? -1.661 -8.843 18.523 1.00 84.81 688 LEU A O 1
ATOM 5607 N N . PHE A 1 689 ? -2.181 -7.751 20.411 1.00 89.75 689 PHE A N 1
ATOM 5608 C CA . PHE A 1 689 ? -0.879 -7.943 21.028 1.00 89.75 689 PHE A CA 1
ATOM 5609 C C . PHE A 1 689 ? -0.603 -9.430 21.278 1.00 89.75 689 PHE A C 1
ATOM 5611 O O . PHE A 1 689 ? -1.447 -10.157 21.792 1.00 89.75 689 PHE A O 1
ATOM 5618 N N . ALA A 1 690 ? 0.597 -9.892 20.919 1.00 89.06 690 ALA A N 1
ATOM 5619 C CA . ALA A 1 690 ? 0.996 -11.296 21.052 1.00 89.06 690 ALA A CA 1
ATOM 5620 C C . ALA A 1 690 ? 0.113 -12.320 20.291 1.00 89.06 690 ALA A C 1
ATOM 5622 O O . ALA A 1 690 ? 0.146 -13.506 20.632 1.00 89.06 690 ALA A O 1
ATOM 5623 N N . SER A 1 691 ? -0.636 -11.887 19.265 1.00 84.62 691 SER A N 1
ATOM 5624 C CA . SER A 1 691 ? -1.586 -12.717 18.496 1.00 84.62 691 SER A CA 1
ATOM 5625 C C . SER A 1 691 ? -0.971 -13.542 17.351 1.00 84.62 691 SER A C 1
ATOM 5627 O O . SER A 1 691 ? -1.692 -14.270 16.666 1.00 84.62 691 SER A O 1
ATOM 5629 N N . ALA A 1 692 ? 0.346 -13.463 17.117 1.00 82.25 692 ALA A N 1
ATOM 5630 C CA . ALA A 1 692 ? 0.998 -14.238 16.060 1.00 82.25 692 ALA A CA 1
ATOM 5631 C C . ALA A 1 692 ? 0.811 -15.756 16.260 1.00 82.25 692 ALA A C 1
ATOM 5633 O O . ALA A 1 692 ? 1.144 -16.304 17.312 1.00 82.25 692 ALA A O 1
ATOM 5634 N N . GLU A 1 693 ? 0.332 -16.443 15.217 1.00 68.19 693 GLU A N 1
ATOM 5635 C CA . GLU A 1 693 ? 0.020 -17.883 15.244 1.00 68.19 693 GLU A CA 1
ATOM 5636 C C . GLU A 1 693 ? 1.249 -18.765 15.498 1.00 68.19 693 GLU A C 1
ATOM 5638 O O . GLU A 1 693 ? 1.152 -19.798 16.160 1.00 68.19 693 GLU A O 1
ATOM 5643 N N . ASN A 1 694 ? 2.410 -18.354 14.980 1.00 71.69 694 ASN A N 1
ATOM 5644 C CA . ASN A 1 694 ? 3.681 -19.027 15.196 1.00 71.69 694 ASN A CA 1
ATOM 5645 C C . ASN A 1 694 ? 4.750 -18.003 15.582 1.00 71.69 694 ASN A C 1
ATOM 5647 O O . ASN A 1 694 ? 5.081 -17.115 14.799 1.00 71.69 694 ASN A O 1
ATOM 5651 N N . LYS A 1 695 ? 5.288 -18.132 16.797 1.00 70.88 695 LYS A N 1
ATOM 5652 C CA . LYS A 1 695 ? 6.310 -17.218 17.329 1.00 70.88 695 LYS A CA 1
ATOM 5653 C C . LYS A 1 695 ? 7.725 -17.551 16.854 1.00 70.88 695 LYS A C 1
ATOM 5655 O O . LYS A 1 695 ? 8.607 -16.703 16.955 1.00 70.88 695 LYS A O 1
ATOM 5660 N N . ASP A 1 696 ? 7.920 -18.753 16.316 1.00 67.62 696 ASP A N 1
ATOM 5661 C CA . ASP A 1 696 ? 9.224 -19.275 15.904 1.00 67.62 696 ASP A CA 1
ATOM 5662 C C . ASP A 1 696 ? 9.450 -19.186 14.382 1.00 67.62 696 ASP A C 1
ATOM 5664 O O . ASP A 1 696 ? 10.492 -19.615 13.884 1.00 67.62 696 ASP A O 1
ATOM 5668 N N . SER A 1 697 ? 8.492 -18.639 13.624 1.00 73.12 697 SER A N 1
ATOM 5669 C CA . SER A 1 697 ? 8.590 -18.476 12.172 1.00 73.12 697 SER A CA 1
ATOM 5670 C C . SER A 1 697 ? 8.026 -17.146 11.687 1.00 73.12 697 SER A C 1
ATOM 5672 O O . SER A 1 697 ? 7.336 -16.425 12.404 1.00 73.12 697 SER A O 1
ATOM 5674 N N . ASP A 1 698 ? 8.280 -16.860 10.417 1.00 81.12 698 ASP A N 1
ATOM 5675 C CA . ASP A 1 698 ? 7.573 -15.850 9.644 1.00 81.12 698 ASP A CA 1
ATOM 5676 C C . ASP A 1 698 ? 6.056 -16.038 9.740 1.00 81.12 698 ASP A C 1
ATOM 5678 O O . ASP A 1 698 ? 5.548 -17.163 9.659 1.00 81.12 698 ASP A O 1
ATOM 5682 N N . PHE A 1 699 ? 5.332 -14.928 9.872 1.00 79.44 699 PHE A N 1
ATOM 5683 C CA . PHE A 1 699 ? 3.873 -14.922 9.904 1.00 79.44 699 PHE A CA 1
ATOM 5684 C C . PHE A 1 699 ? 3.309 -13.947 8.869 1.00 79.44 699 PHE A C 1
ATOM 5686 O O . PHE A 1 699 ? 3.842 -12.861 8.648 1.00 79.44 699 PHE A O 1
ATOM 5693 N N . TYR A 1 700 ? 2.215 -14.361 8.231 1.00 79.31 700 TYR A N 1
ATOM 5694 C CA . TYR A 1 700 ? 1.525 -13.632 7.155 1.00 79.31 700 TYR A CA 1
ATOM 5695 C C . TYR A 1 700 ? 0.263 -12.919 7.644 1.00 79.31 700 TYR A C 1
ATOM 5697 O O . TYR A 1 700 ? -0.437 -12.273 6.869 1.00 79.31 700 TYR A O 1
ATOM 5705 N N . ARG A 1 701 ? -0.061 -13.076 8.926 1.00 79.00 701 ARG A N 1
ATOM 5706 C CA . ARG A 1 701 ? -1.301 -12.598 9.512 1.00 79.00 701 ARG A CA 1
ATOM 5707 C C . ARG A 1 701 ? -1.023 -11.460 10.470 1.00 79.00 701 ARG A C 1
ATOM 5709 O O . ARG A 1 701 ? -0.539 -11.679 11.575 1.00 79.00 701 ARG A O 1
ATOM 5716 N N . PHE A 1 702 ? -1.322 -10.258 10.016 1.00 83.38 702 PHE A N 1
ATOM 5717 C CA . PHE A 1 702 ? -1.230 -9.044 10.805 1.00 83.38 702 PHE A CA 1
ATOM 5718 C C . PHE A 1 702 ? -1.916 -7.909 10.055 1.00 83.38 702 PHE A C 1
ATOM 5720 O O . PHE A 1 702 ? -2.065 -7.936 8.828 1.00 83.38 702 PHE A O 1
ATOM 5727 N N . SER A 1 703 ? -2.286 -6.877 10.796 1.00 84.75 703 SER A N 1
ATOM 5728 C CA . SER A 1 703 ? -2.635 -5.588 10.221 1.00 84.75 703 SER A CA 1
ATOM 5729 C C . SER A 1 703 ? -1.374 -4.730 10.082 1.00 84.75 703 SER A C 1
ATOM 5731 O O . SER A 1 703 ? -0.540 -4.750 10.989 1.00 84.75 703 SER A O 1
ATOM 5733 N N . PRO A 1 704 ? -1.210 -3.941 9.001 1.00 87.62 704 PRO A N 1
ATOM 5734 C CA . PRO A 1 704 ? -0.034 -3.090 8.771 1.00 87.62 704 PRO A CA 1
ATOM 5735 C C . PRO A 1 704 ? -0.049 -1.812 9.639 1.00 87.62 704 PRO A C 1
ATOM 5737 O O . PRO A 1 704 ? 0.308 -0.723 9.189 1.00 87.62 704 PRO A O 1
ATOM 5740 N N . PHE A 1 705 ? -0.510 -1.940 10.880 1.00 91.00 705 PHE A N 1
ATOM 5741 C CA . PHE A 1 705 ? -0.539 -0.910 11.907 1.00 91.00 705 PHE A CA 1
ATOM 5742 C C . PHE A 1 705 ? -0.392 -1.557 13.288 1.00 91.00 705 PHE A C 1
ATOM 5744 O O . PHE A 1 705 ? -0.669 -2.744 13.473 1.00 91.00 705 PHE A O 1
ATOM 5751 N N . ILE A 1 706 ? 0.025 -0.748 14.253 1.00 94.44 706 ILE A N 1
ATOM 5752 C CA . ILE A 1 706 ? 0.161 -1.114 15.660 1.00 94.44 706 ILE A CA 1
ATOM 5753 C C . ILE A 1 706 ? -0.934 -0.380 16.438 1.00 94.44 706 ILE A C 1
ATOM 5755 O O . ILE A 1 706 ? -0.989 0.845 16.383 1.00 94.44 706 ILE A O 1
ATOM 5759 N N . ARG A 1 707 ? -1.796 -1.092 17.174 1.00 94.00 707 ARG A N 1
ATOM 5760 C CA . ARG A 1 707 ? -2.866 -0.460 17.961 1.00 94.00 707 ARG A CA 1
ATOM 5761 C C . ARG A 1 707 ? -2.466 -0.306 19.427 1.00 94.00 707 ARG A C 1
ATOM 5763 O O . ARG A 1 707 ? -2.441 -1.281 20.183 1.00 94.00 707 ARG A O 1
ATOM 5770 N N . ILE A 1 708 ? -2.147 0.927 19.809 1.00 95.56 708 ILE A N 1
ATOM 5771 C CA . ILE A 1 708 ? -1.601 1.304 21.122 1.00 95.56 708 ILE A CA 1
ATOM 5772 C C . ILE A 1 708 ? -2.166 2.640 21.596 1.00 95.56 708 ILE A C 1
ATOM 5774 O O . ILE A 1 708 ? -2.790 3.375 20.831 1.00 95.56 708 ILE A O 1
ATOM 5778 N N . GLY A 1 709 ? -1.956 2.966 22.866 1.00 95.88 709 GLY A N 1
ATOM 5779 C CA . GLY A 1 709 ? -2.366 4.244 23.419 1.00 95.88 709 GLY A CA 1
ATOM 5780 C C . GLY A 1 709 ? -2.177 4.314 24.924 1.00 95.88 709 GLY A C 1
ATOM 5781 O O . GLY A 1 709 ? -1.217 3.760 25.456 1.00 95.88 709 GLY A O 1
ATOM 5782 N N . PHE A 1 710 ? -3.080 5.026 25.597 1.00 95.44 710 PHE A N 1
ATOM 5783 C CA . PHE A 1 710 ? -2.978 5.256 27.034 1.00 95.44 710 PHE A CA 1
ATOM 5784 C C . PHE A 1 710 ? -4.327 5.156 27.743 1.00 95.44 710 PHE A C 1
ATOM 5786 O O . PHE A 1 710 ? -5.368 5.526 27.194 1.00 95.44 710 PHE A O 1
ATOM 5793 N N . GLU A 1 711 ? -4.292 4.731 29.000 1.00 94.81 711 GLU A N 1
ATOM 5794 C CA . GLU A 1 711 ? -5.383 4.906 29.946 1.00 94.81 711 GLU A CA 1
ATOM 5795 C C . GLU A 1 711 ? -5.234 6.255 30.665 1.00 94.81 711 GLU A C 1
ATOM 5797 O O . GLU A 1 711 ? -4.224 6.538 31.316 1.00 94.81 711 GLU A O 1
ATOM 5802 N N . VAL A 1 712 ? -6.260 7.104 30.557 1.00 91.25 712 VAL A N 1
ATOM 5803 C CA . VAL A 1 712 ? -6.314 8.410 31.226 1.00 91.25 712 VAL A CA 1
ATOM 5804 C C . VAL A 1 712 ? -7.648 8.558 31.944 1.00 91.25 712 VAL A C 1
ATOM 5806 O O . VAL A 1 712 ? -8.715 8.521 31.333 1.00 91.25 712 VAL A O 1
ATOM 5809 N N . GLY A 1 713 ? -7.600 8.746 33.265 1.00 85.00 713 GLY A N 1
ATOM 5810 C CA . GLY A 1 713 ? -8.802 8.984 34.070 1.00 85.00 713 GLY A CA 1
ATOM 5811 C C . GLY A 1 713 ? -9.808 7.824 34.055 1.00 85.00 713 GLY A C 1
ATOM 5812 O O . GLY A 1 713 ? -11.009 8.074 34.162 1.00 85.00 713 GLY A O 1
ATOM 5813 N N . GLY A 1 714 ? -9.337 6.579 33.908 1.00 86.50 714 GLY A N 1
ATOM 5814 C CA . GLY A 1 714 ? -10.179 5.381 33.816 1.00 86.50 714 GLY A CA 1
ATOM 5815 C C . GLY A 1 714 ? -10.786 5.134 32.432 1.00 86.50 714 GLY A C 1
ATOM 5816 O O . GLY A 1 714 ? -11.727 4.350 32.319 1.00 86.50 714 GLY A O 1
ATOM 5817 N N . LYS A 1 715 ? -10.319 5.840 31.392 1.00 91.31 715 LYS A N 1
ATOM 5818 C CA . LYS A 1 715 ? -10.702 5.596 29.999 1.00 91.31 715 LYS A CA 1
ATOM 5819 C C . LYS A 1 715 ? -9.486 5.169 29.184 1.00 91.31 715 LYS A C 1
ATOM 5821 O O . LYS A 1 715 ? -8.504 5.904 29.121 1.00 91.31 715 LYS A O 1
ATOM 5826 N N . GLU A 1 716 ? -9.618 4.042 28.500 1.00 94.00 716 GLU A N 1
ATOM 5827 C CA . GLU A 1 716 ? -8.682 3.574 27.480 1.00 94.00 716 GLU A CA 1
ATOM 5828 C C . GLU A 1 716 ? -8.864 4.367 26.180 1.00 94.00 716 GLU A C 1
ATOM 5830 O O . GLU A 1 716 ? -9.976 4.493 25.652 1.00 94.00 716 GLU A O 1
ATOM 5835 N N . ILE A 1 717 ? -7.770 4.925 25.669 1.00 94.75 717 ILE A N 1
ATOM 5836 C CA . ILE A 1 717 ? -7.747 5.713 24.439 1.00 94.75 717 ILE A CA 1
ATOM 5837 C C . ILE A 1 717 ? -6.655 5.117 23.553 1.00 94.75 717 ILE A C 1
ATOM 5839 O O . ILE A 1 717 ? -5.469 5.285 23.827 1.00 94.75 717 ILE A O 1
ATOM 5843 N N . LEU A 1 718 ? -7.063 4.410 22.499 1.00 94.06 718 LEU A N 1
ATOM 5844 C CA . LEU A 1 718 ? -6.181 3.733 21.544 1.00 94.06 718 LEU A CA 1
ATOM 5845 C C . LEU A 1 718 ? -6.226 4.427 20.180 1.00 94.06 718 LEU A C 1
ATOM 5847 O O . LEU A 1 718 ? -7.259 4.974 19.789 1.00 94.06 718 LEU A O 1
ATOM 5851 N N . PHE A 1 719 ? -5.135 4.336 19.429 1.00 95.06 719 PHE A N 1
ATOM 5852 C CA . PHE A 1 719 ? -5.058 4.755 18.033 1.00 95.06 719 PHE A CA 1
ATOM 5853 C C . PHE A 1 719 ? -4.259 3.740 17.207 1.00 95.06 719 PHE A C 1
ATOM 5855 O O . PHE A 1 719 ? -3.506 2.933 17.755 1.00 95.06 719 PHE A O 1
ATOM 5862 N N . ASP A 1 720 ? -4.426 3.787 15.885 1.00 93.75 720 ASP A N 1
ATOM 5863 C CA . ASP A 1 720 ? -3.697 2.923 14.959 1.00 93.75 720 ASP A CA 1
ATOM 5864 C C . ASP A 1 720 ? -2.442 3.648 14.464 1.00 93.75 720 ASP A C 1
ATOM 5866 O O . ASP A 1 720 ? -2.504 4.630 13.723 1.00 93.75 720 ASP A O 1
ATOM 5870 N N . LEU A 1 721 ? -1.279 3.158 14.876 1.00 95.69 721 LEU A N 1
ATOM 5871 C CA . LEU A 1 721 ? 0.014 3.642 14.427 1.00 95.69 721 LEU A CA 1
ATOM 5872 C C . LEU A 1 721 ? 0.436 2.895 13.157 1.00 95.69 721 LEU A C 1
ATOM 5874 O O . LEU A 1 721 ? 0.987 1.795 13.208 1.00 95.69 721 LEU A O 1
ATOM 5878 N N . ASP A 1 722 ? 0.170 3.503 12.006 1.00 94.44 722 ASP A N 1
ATOM 5879 C CA . ASP A 1 722 ? 0.726 3.074 10.722 1.00 94.44 722 ASP A CA 1
ATOM 5880 C C . ASP A 1 722 ? 2.124 3.666 10.459 1.00 94.44 722 ASP A C 1
ATOM 5882 O O . ASP A 1 722 ? 2.606 4.524 11.204 1.00 94.44 722 ASP A O 1
ATOM 5886 N N . TYR A 1 723 ? 2.776 3.237 9.371 1.00 94.56 723 TYR A N 1
ATOM 5887 C CA . TYR A 1 723 ? 4.106 3.735 9.007 1.00 94.56 723 TYR A CA 1
ATOM 5888 C C . TYR A 1 723 ? 4.145 5.249 8.772 1.00 94.56 723 TYR A C 1
ATOM 5890 O O . TYR A 1 723 ? 5.112 5.909 9.151 1.00 94.56 723 TYR A O 1
ATOM 5898 N N . LYS A 1 724 ? 3.129 5.816 8.115 1.00 92.69 724 LYS A N 1
ATOM 5899 C CA . LYS A 1 724 ? 3.118 7.234 7.743 1.00 92.69 724 LYS A CA 1
ATOM 5900 C C . LYS A 1 724 ? 3.050 8.109 8.990 1.00 92.69 724 LYS A C 1
ATOM 5902 O O . LYS A 1 724 ? 3.799 9.082 9.091 1.00 92.69 724 LYS A O 1
ATOM 5907 N N . LEU A 1 725 ? 2.206 7.732 9.949 1.00 95.12 725 LEU A N 1
ATOM 5908 C CA . LEU A 1 725 ? 2.135 8.369 11.253 1.00 95.12 725 LEU A CA 1
ATOM 5909 C C . LEU A 1 725 ? 3.435 8.147 12.026 1.00 95.12 725 LEU A C 1
ATOM 5911 O O . LEU A 1 725 ? 4.026 9.124 12.467 1.00 95.12 725 LEU A O 1
ATOM 5915 N N . TYR A 1 726 ? 3.942 6.915 12.113 1.00 96.12 726 TYR A N 1
ATOM 5916 C CA . TYR A 1 726 ? 5.217 6.623 12.777 1.00 96.12 726 TYR A CA 1
ATOM 5917 C C . TYR A 1 726 ? 6.376 7.471 12.230 1.00 96.12 726 TYR A C 1
ATOM 5919 O O . TYR A 1 726 ? 7.084 8.118 12.997 1.00 96.12 726 TYR A O 1
ATOM 5927 N N . SER A 1 727 ? 6.523 7.554 10.905 1.00 94.56 727 SER A N 1
ATOM 5928 C CA . SER A 1 727 ? 7.540 8.381 10.249 1.00 94.56 727 SER A CA 1
ATOM 5929 C C . SER A 1 727 ? 7.389 9.864 10.600 1.00 94.56 727 SER A C 1
ATOM 5931 O O . SER A 1 727 ? 8.390 10.557 10.787 1.00 94.56 727 SER A O 1
ATOM 5933 N N . LEU A 1 728 ? 6.155 10.365 10.726 1.00 94.50 728 LEU A N 1
ATOM 5934 C CA . LEU A 1 728 ? 5.902 11.725 11.197 1.00 94.50 728 LEU A CA 1
ATOM 5935 C C . LEU A 1 728 ? 6.301 11.899 12.671 1.00 94.50 728 LEU A C 1
ATOM 5937 O O . LEU A 1 728 ? 6.942 12.896 12.991 1.00 94.50 728 LEU A O 1
ATOM 5941 N N . LEU A 1 729 ? 5.969 10.948 13.550 1.00 95.50 729 LEU A N 1
ATOM 5942 C CA . LEU A 1 729 ? 6.338 11.002 14.970 1.00 95.50 729 LEU A CA 1
ATOM 5943 C C . LEU A 1 729 ? 7.865 11.019 15.151 1.00 95.50 729 LEU A C 1
ATOM 5945 O O . LEU A 1 729 ? 8.372 11.859 15.889 1.00 95.50 729 LEU A O 1
ATOM 5949 N N . VAL A 1 730 ? 8.599 10.180 14.411 1.00 95.38 730 VAL A N 1
ATOM 5950 C CA . VAL A 1 730 ? 10.076 10.183 14.402 1.00 95.38 730 VAL A CA 1
ATOM 5951 C C . VAL A 1 730 ? 10.619 11.539 13.949 1.00 95.38 730 VAL A C 1
ATOM 5953 O O . VAL A 1 730 ? 11.456 12.129 14.624 1.00 95.38 730 VAL A O 1
ATOM 5956 N N . LYS A 1 731 ? 10.089 12.108 12.857 1.00 93.25 731 LYS A N 1
ATOM 5957 C CA . LYS A 1 731 ? 10.501 13.449 12.409 1.00 93.25 731 LYS A CA 1
ATOM 5958 C C . LYS A 1 731 ? 10.282 14.506 13.494 1.00 93.25 731 LYS A C 1
ATOM 5960 O O . LYS A 1 731 ? 11.116 15.393 13.647 1.00 93.25 731 LYS A O 1
ATOM 5965 N N . ILE A 1 732 ? 9.166 14.442 14.222 1.00 93.31 732 ILE A N 1
ATOM 5966 C CA . ILE A 1 732 ? 8.857 15.394 15.299 1.00 93.31 732 ILE A CA 1
ATOM 5967 C C . ILE A 1 732 ? 9.836 15.252 16.461 1.00 93.31 732 ILE A C 1
ATOM 5969 O O . ILE A 1 732 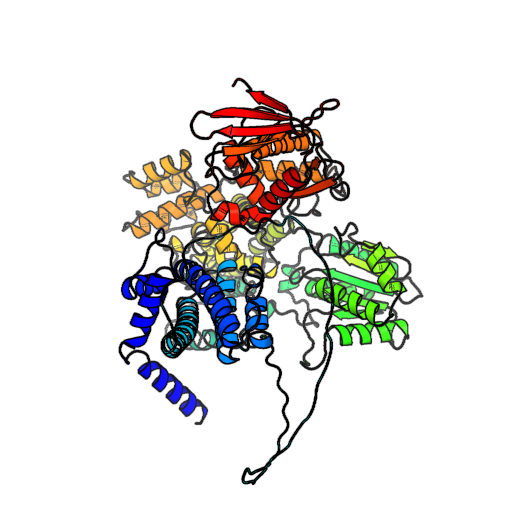? 10.291 16.272 16.977 1.00 93.31 732 ILE A O 1
ATOM 5973 N N . GLN A 1 733 ? 10.189 14.019 16.833 1.00 94.19 733 GLN A N 1
ATOM 5974 C CA . GLN A 1 733 ? 11.242 13.754 17.814 1.00 94.19 733 GLN A CA 1
ATOM 5975 C C . GLN A 1 733 ? 12.571 14.400 17.387 1.00 94.19 733 GLN A C 1
ATOM 5977 O O . GLN A 1 733 ? 13.220 15.069 18.186 1.00 94.19 733 GLN A O 1
ATOM 5982 N N . ASP A 1 734 ? 12.905 14.327 16.096 1.00 91.50 734 ASP A N 1
ATOM 5983 C CA . ASP A 1 734 ? 14.088 14.974 15.510 1.00 91.50 734 ASP A CA 1
ATOM 5984 C C . ASP A 1 734 ? 13.957 16.509 15.348 1.00 91.50 734 ASP A C 1
ATOM 5986 O O . ASP A 1 734 ? 14.825 17.170 14.768 1.00 91.50 734 ASP A O 1
ATOM 5990 N N . GLY A 1 735 ? 12.877 17.114 15.856 1.00 90.31 735 GLY A N 1
ATOM 5991 C CA . GLY A 1 735 ? 12.649 18.562 15.859 1.00 90.31 735 GLY A CA 1
ATOM 5992 C C . GLY A 1 735 ? 11.896 19.106 14.641 1.00 90.31 735 GLY A C 1
ATOM 5993 O O . GLY A 1 735 ? 11.795 20.326 14.473 1.00 90.31 735 GLY A O 1
ATOM 5994 N N . TYR A 1 736 ? 11.345 18.242 13.784 1.00 91.44 736 TYR A N 1
ATOM 5995 C CA . TYR A 1 736 ? 10.470 18.664 12.692 1.00 91.44 736 TYR A CA 1
ATOM 5996 C C . TYR A 1 736 ? 9.158 19.239 13.229 1.00 91.44 736 TYR A C 1
ATOM 5998 O O . TYR A 1 736 ? 8.501 18.660 14.093 1.00 91.44 736 TYR A O 1
ATOM 6006 N N . ARG A 1 737 ? 8.724 20.365 12.659 1.00 87.12 737 ARG A N 1
ATOM 6007 C CA . ARG A 1 737 ? 7.427 20.966 12.974 1.00 87.12 737 ARG A CA 1
ATOM 6008 C C . ARG A 1 737 ? 6.407 20.601 11.888 1.00 87.12 737 ARG A C 1
ATOM 6010 O O . ARG A 1 737 ? 6.586 21.060 10.758 1.00 87.12 737 ARG A O 1
ATOM 6017 N N . PRO A 1 738 ? 5.333 19.856 12.215 1.00 86.50 738 PRO A N 1
ATOM 6018 C CA . PRO A 1 738 ? 4.328 19.442 11.240 1.00 86.50 738 PRO A CA 1
ATOM 6019 C C . PRO A 1 738 ? 3.681 20.628 10.524 1.00 86.50 738 PRO A C 1
ATOM 6021 O O . PRO A 1 738 ? 3.320 21.633 11.146 1.00 86.50 738 PRO A O 1
ATOM 6024 N N . ASN A 1 739 ? 3.516 20.502 9.211 1.00 84.75 739 ASN A N 1
ATOM 6025 C CA . ASN A 1 739 ? 2.798 21.464 8.383 1.00 84.75 739 ASN A CA 1
ATOM 6026 C C . ASN A 1 739 ? 1.290 21.124 8.301 1.00 84.75 739 ASN A C 1
ATOM 6028 O O . ASN A 1 739 ? 0.822 20.129 8.854 1.00 84.75 739 ASN A O 1
ATOM 6032 N N . ARG A 1 740 ? 0.494 21.949 7.601 1.00 81.12 740 ARG A N 1
ATOM 6033 C CA . ARG A 1 740 ? -0.968 21.742 7.482 1.00 81.12 740 ARG A CA 1
ATOM 6034 C C . ARG A 1 740 ? -1.343 20.407 6.824 1.00 81.12 740 ARG A C 1
ATOM 6036 O O . ARG A 1 740 ? -2.356 19.830 7.205 1.00 81.12 740 ARG A O 1
ATOM 6043 N N . ASN A 1 741 ? -0.563 19.930 5.854 1.00 79.00 741 ASN A N 1
ATOM 6044 C CA . ASN A 1 741 ? -0.800 18.636 5.212 1.00 79.00 741 ASN A CA 1
ATOM 6045 C C . ASN A 1 741 ? -0.461 17.484 6.157 1.00 79.00 741 ASN A C 1
ATOM 6047 O O . ASN A 1 741 ? -1.245 16.549 6.240 1.00 79.00 741 ASN A O 1
ATOM 6051 N N . ASP A 1 742 ? 0.633 17.578 6.916 1.00 85.00 742 ASP A N 1
ATOM 6052 C CA . ASP A 1 742 ? 0.989 16.545 7.898 1.00 85.00 742 ASP A CA 1
ATOM 6053 C C . ASP A 1 742 ? -0.095 16.409 8.970 1.00 85.00 742 ASP A C 1
ATOM 6055 O O . ASP A 1 742 ? -0.518 15.306 9.292 1.00 85.00 742 ASP A O 1
ATOM 6059 N N . LEU A 1 743 ? -0.602 17.538 9.478 1.00 82.75 743 LEU A N 1
ATOM 6060 C CA . LEU A 1 743 ? -1.699 17.555 10.449 1.00 82.75 743 LEU A CA 1
ATOM 6061 C C . LEU A 1 743 ? -2.991 16.973 9.862 1.00 82.75 743 LEU A C 1
ATOM 6063 O O . LEU A 1 743 ? -3.701 16.243 10.546 1.00 82.75 743 LEU A O 1
ATOM 6067 N N . ARG A 1 744 ? -3.290 17.265 8.590 1.00 80.06 744 ARG A N 1
ATOM 6068 C CA . ARG A 1 744 ? -4.441 16.679 7.885 1.00 80.06 744 ARG A CA 1
ATOM 6069 C C . ARG A 1 744 ? -4.287 15.169 7.708 1.00 80.06 744 ARG A C 1
ATOM 6071 O O . ARG A 1 744 ? -5.270 14.442 7.784 1.00 80.06 744 ARG A O 1
ATOM 6078 N N . ASP A 1 745 ? -3.074 14.704 7.457 1.00 80.44 745 ASP A N 1
ATOM 6079 C CA . ASP A 1 745 ? -2.801 13.287 7.252 1.00 80.44 745 ASP A CA 1
ATOM 6080 C C . ASP A 1 745 ? -2.701 12.526 8.595 1.00 80.44 745 ASP A C 1
ATOM 6082 O O . ASP A 1 745 ? -2.919 11.319 8.626 1.00 80.44 745 ASP A O 1
ATOM 6086 N N . ALA A 1 746 ? -2.456 13.229 9.708 1.00 88.62 746 ALA A N 1
ATOM 6087 C CA . ALA A 1 746 ? -2.374 12.700 11.073 1.00 88.62 746 ALA A CA 1
ATOM 6088 C C . ALA A 1 746 ? -3.626 12.987 11.933 1.00 88.62 746 ALA A C 1
ATOM 6090 O O . ALA A 1 746 ? -3.530 13.068 13.158 1.00 88.62 746 ALA A O 1
ATOM 6091 N N . VAL A 1 747 ? -4.808 13.134 11.318 1.00 88.12 747 VAL A N 1
ATOM 6092 C CA . VAL A 1 747 ? -6.071 13.457 12.023 1.00 88.12 747 VAL A CA 1
ATOM 6093 C C . VAL A 1 747 ? -6.371 12.483 13.163 1.00 88.12 747 VAL A C 1
ATOM 6095 O O . VAL A 1 747 ? -6.709 12.928 14.253 1.00 88.12 747 VAL A O 1
ATOM 6098 N N . GLN A 1 748 ? -6.153 11.180 12.966 1.00 89.12 748 GLN A N 1
ATOM 6099 C CA . GLN A 1 748 ? -6.362 10.178 14.019 1.00 89.12 748 GLN A CA 1
ATOM 6100 C C . GLN A 1 748 ? -5.511 10.458 15.268 1.00 89.12 748 GLN A C 1
ATOM 6102 O O . GLN A 1 748 ? -5.985 10.287 16.388 1.00 89.12 748 GLN A O 1
ATOM 6107 N N . PHE A 1 749 ? -4.272 10.927 15.088 1.00 91.31 749 PHE A N 1
ATOM 6108 C CA . PHE A 1 749 ? -3.393 11.284 16.200 1.00 91.31 749 PHE A CA 1
ATOM 6109 C C . PHE A 1 749 ? -3.813 12.598 16.872 1.00 91.31 749 PHE A C 1
ATOM 6111 O O . PHE A 1 749 ? -3.684 12.739 18.086 1.00 91.31 749 PHE A O 1
ATOM 6118 N N . ILE A 1 750 ? -4.351 13.555 16.106 1.00 89.50 750 ILE A N 1
ATOM 6119 C CA . ILE A 1 750 ? -4.931 14.788 16.659 1.00 89.50 750 ILE A CA 1
ATOM 6120 C C . ILE A 1 750 ? -6.135 14.455 17.541 1.00 89.50 750 ILE A C 1
ATOM 6122 O O . ILE A 1 750 ? -6.188 14.911 18.682 1.00 89.50 750 ILE A O 1
ATOM 6126 N N . ASP A 1 751 ? -7.054 13.632 17.035 1.00 90.44 751 ASP A N 1
ATOM 6127 C CA . ASP A 1 751 ? -8.243 13.200 17.769 1.00 90.44 751 ASP A CA 1
ATOM 6128 C C . ASP A 1 751 ? -7.847 12.443 19.043 1.00 90.44 751 ASP A C 1
ATOM 6130 O O . ASP A 1 751 ? -8.350 12.741 20.127 1.00 90.44 751 ASP A O 1
ATOM 6134 N N . PHE A 1 752 ? -6.877 11.531 18.932 1.00 93.19 752 PHE A N 1
ATOM 6135 C CA . PHE A 1 752 ? -6.271 10.834 20.064 1.00 93.19 752 PHE A CA 1
ATOM 6136 C C . PHE A 1 752 ? -5.711 11.809 21.114 1.00 93.19 752 PHE A C 1
ATOM 6138 O O . PHE A 1 752 ? -6.062 11.717 22.290 1.00 93.19 752 PHE A O 1
ATOM 6145 N N . TYR A 1 753 ? -4.901 12.789 20.705 1.00 90.62 753 TYR A N 1
ATOM 6146 C CA . TYR A 1 753 ? -4.317 13.782 21.610 1.00 90.62 753 TYR A CA 1
ATOM 6147 C C . TYR A 1 753 ? -5.389 14.652 22.295 1.00 90.62 753 TYR A C 1
ATOM 6149 O O . TYR A 1 753 ? -5.312 14.930 23.495 1.00 90.62 753 TYR A O 1
ATOM 6157 N N . ASP A 1 754 ? -6.427 15.057 21.561 1.00 89.00 754 ASP A N 1
ATOM 6158 C CA . ASP A 1 754 ? -7.543 15.822 22.120 1.00 89.00 754 ASP A CA 1
ATOM 6159 C C . ASP A 1 754 ? -8.391 14.984 23.093 1.00 89.00 754 ASP A C 1
ATOM 6161 O O . ASP A 1 754 ? -8.892 15.518 24.091 1.00 89.00 754 ASP A O 1
ATOM 6165 N N . GLU A 1 755 ? -8.532 13.673 22.866 1.00 91.31 755 GLU A N 1
ATOM 6166 C CA . GLU A 1 755 ? -9.129 12.760 23.842 1.00 91.31 755 GLU A CA 1
ATOM 6167 C C . GLU A 1 755 ? -8.278 12.644 25.110 1.00 91.31 755 GLU A C 1
ATOM 6169 O O . GLU A 1 755 ? -8.828 12.798 26.205 1.00 91.31 755 GLU A O 1
ATOM 6174 N N . LEU A 1 756 ? -6.954 12.477 24.997 1.00 90.25 756 LEU A N 1
ATOM 6175 C CA . LEU A 1 756 ? -6.052 12.451 26.157 1.00 90.25 756 LEU A CA 1
ATOM 6176 C C . LEU A 1 756 ? -6.267 13.688 27.043 1.00 90.25 756 LEU A C 1
ATOM 6178 O O . LEU A 1 756 ? -6.503 13.580 28.250 1.00 90.25 756 LEU A O 1
ATOM 6182 N N . ILE A 1 757 ? -6.294 14.881 26.442 1.00 87.25 757 ILE A N 1
ATOM 6183 C CA . ILE A 1 757 ? -6.563 16.134 27.164 1.00 87.25 757 ILE A CA 1
ATOM 6184 C C . ILE A 1 757 ? -7.976 16.166 27.757 1.00 87.25 757 ILE A C 1
ATOM 6186 O O . ILE A 1 757 ? -8.197 16.727 28.837 1.00 87.25 757 ILE A O 1
ATOM 6190 N N . ARG A 1 758 ? -8.973 15.621 27.054 1.00 87.00 758 ARG A N 1
ATOM 6191 C CA . ARG A 1 758 ? -10.371 15.638 27.500 1.00 87.00 758 ARG A CA 1
ATOM 6192 C C . ARG A 1 758 ? -10.554 14.899 28.821 1.00 87.00 758 ARG A C 1
ATOM 6194 O O . ARG A 1 758 ? -11.257 15.435 29.680 1.00 87.00 758 ARG A O 1
ATOM 6201 N N . TYR A 1 759 ? -9.932 13.729 28.954 1.00 87.38 759 TYR A N 1
ATOM 6202 C CA . TYR A 1 759 ? -10.065 12.833 30.108 1.00 87.38 759 TYR A CA 1
ATOM 6203 C C . TYR A 1 759 ? -8.997 13.040 31.188 1.00 87.38 759 TYR A C 1
ATOM 6205 O O . TYR A 1 759 ? -9.114 12.493 32.283 1.00 87.38 759 TYR A O 1
ATOM 6213 N N . THR A 1 760 ? -8.002 13.888 30.922 1.00 84.88 760 THR A N 1
ATOM 6214 C CA . THR A 1 760 ? -7.032 14.333 31.926 1.00 84.88 760 THR A CA 1
ATOM 6215 C C . THR A 1 760 ? -7.742 14.978 33.132 1.00 84.88 760 THR A C 1
ATOM 6217 O O . THR A 1 760 ? -8.746 15.675 32.975 1.00 84.88 760 THR A O 1
ATOM 6220 N N . ASP A 1 761 ? -7.228 14.785 34.355 1.00 77.38 761 ASP A N 1
ATOM 6221 C CA . ASP A 1 761 ? -7.822 15.350 35.577 1.00 77.38 761 ASP A CA 1
ATOM 6222 C C . ASP A 1 761 ? -7.681 16.885 35.635 1.00 77.38 761 ASP A C 1
ATOM 6224 O O . ASP A 1 761 ? -6.682 17.439 36.095 1.00 77.38 761 ASP A O 1
ATOM 6228 N N . LYS A 1 762 ? -8.741 17.590 35.224 1.00 76.19 762 LYS A N 1
ATOM 6229 C CA . LYS A 1 762 ? -8.831 19.065 35.236 1.00 76.19 762 LYS A CA 1
ATOM 6230 C C . LYS A 1 762 ? -9.215 19.640 36.601 1.00 76.19 762 LYS A C 1
ATOM 6232 O O . LYS A 1 762 ? -9.330 20.855 36.755 1.00 76.19 762 LYS A O 1
ATOM 6237 N N . SER A 1 763 ? -9.501 18.791 37.590 1.00 65.69 763 SER A N 1
ATOM 6238 C CA . SER A 1 763 ? -10.184 19.206 38.821 1.00 65.69 763 SER A CA 1
ATOM 6239 C C . SER A 1 763 ? -9.246 19.737 39.909 1.00 65.69 763 SER A C 1
ATOM 6241 O O . SER A 1 763 ? -9.702 20.431 40.825 1.00 65.69 763 SER A O 1
ATOM 6243 N N . LYS A 1 764 ? -7.946 19.420 39.825 1.00 63.41 764 LYS A N 1
ATOM 6244 C CA . LYS A 1 764 ? -6.975 19.673 40.902 1.00 63.41 764 LYS A CA 1
ATOM 6245 C C . LYS A 1 764 ? -6.081 20.885 40.659 1.00 63.41 764 LYS A C 1
ATOM 6247 O O . LYS A 1 764 ? -5.966 21.717 41.563 1.00 63.41 764 LYS A O 1
ATOM 6252 N N . SER A 1 765 ? -5.466 20.993 39.482 1.00 74.69 765 SER A N 1
ATOM 6253 C CA . SER A 1 765 ? -4.568 22.098 39.139 1.00 74.69 765 SER A CA 1
ATOM 6254 C C . SER A 1 765 ? -4.607 22.422 37.646 1.00 74.69 765 SER A C 1
ATOM 6256 O O . SER A 1 765 ? -4.678 21.535 36.801 1.00 74.69 765 SER A O 1
ATOM 6258 N N . ILE A 1 766 ? -4.567 23.714 37.327 1.00 84.81 766 ILE A N 1
ATOM 6259 C CA . ILE A 1 766 ? -4.484 24.243 35.963 1.00 84.81 766 ILE A CA 1
ATOM 6260 C C . ILE A 1 766 ? -3.332 25.238 35.935 1.00 84.81 766 ILE A C 1
ATOM 6262 O O . ILE A 1 766 ? -3.211 26.053 36.850 1.00 84.81 766 ILE A O 1
ATOM 6266 N N . LEU A 1 767 ? -2.498 25.190 34.903 1.00 85.62 767 LEU A N 1
ATOM 6267 C CA . LEU A 1 767 ? -1.411 26.141 34.718 1.00 85.62 767 LEU A CA 1
ATOM 6268 C C . LEU A 1 767 ? -1.783 27.137 33.616 1.00 85.62 767 LEU A C 1
ATOM 6270 O O . LEU A 1 767 ? -2.073 26.744 32.490 1.00 85.62 767 LEU A O 1
ATOM 6274 N N . LEU A 1 768 ? -1.776 28.424 33.947 1.00 85.62 768 LEU A N 1
ATOM 6275 C CA . LEU A 1 768 ? -1.874 29.521 32.992 1.00 85.62 768 LEU A CA 1
ATOM 6276 C C . LEU A 1 768 ? -0.475 30.056 32.714 1.00 85.62 768 LEU A C 1
ATOM 6278 O O . LEU A 1 768 ? 0.244 30.415 33.648 1.00 85.62 768 LEU A O 1
ATOM 6282 N N . VAL A 1 769 ? -0.104 30.116 31.441 1.00 85.06 769 VAL A N 1
ATOM 6283 C CA . VAL A 1 769 ? 1.231 30.520 30.998 1.00 85.06 769 VAL A CA 1
ATOM 6284 C C . VAL A 1 769 ? 1.106 31.719 30.076 1.00 85.06 769 VAL A C 1
ATOM 6286 O O . VAL A 1 769 ? 0.455 31.637 29.039 1.00 85.06 769 VAL A O 1
ATOM 6289 N N . SER A 1 770 ? 1.720 32.834 30.459 1.00 83.38 770 SER A N 1
ATOM 6290 C CA . SER A 1 770 ? 1.817 34.034 29.624 1.00 83.38 770 SER A CA 1
ATOM 6291 C C . SER A 1 770 ? 2.789 33.791 28.471 1.00 83.38 770 SER A C 1
ATOM 6293 O O . SER A 1 770 ? 3.930 33.381 28.699 1.00 83.38 770 SER A O 1
ATOM 6295 N N . THR A 1 771 ? 2.368 34.059 27.234 1.00 80.06 771 THR A N 1
ATOM 6296 C CA . THR A 1 771 ? 3.234 33.889 26.054 1.00 80.06 771 THR A CA 1
ATOM 6297 C C . THR A 1 771 ? 4.236 35.028 25.875 1.00 80.06 771 THR A C 1
ATOM 6299 O O . THR A 1 771 ? 5.228 34.854 25.172 1.00 80.06 771 THR A O 1
ATOM 6302 N N . HIS A 1 772 ? 4.037 36.166 26.550 1.00 78.75 772 HIS A N 1
ATOM 6303 C CA . HIS A 1 772 ? 4.931 37.325 26.459 1.00 78.75 772 HIS A CA 1
ATOM 6304 C C . HIS A 1 772 ? 6.202 37.197 27.305 1.00 78.75 772 HIS A C 1
ATOM 6306 O O . HIS A 1 772 ? 7.277 37.593 26.861 1.00 78.75 772 HIS A O 1
ATOM 6312 N N . ASP A 1 773 ? 6.081 36.696 28.536 1.00 80.62 773 ASP A N 1
ATOM 6313 C CA . ASP A 1 773 ? 7.176 36.657 29.517 1.00 80.62 773 ASP A CA 1
ATOM 6314 C C . ASP A 1 773 ? 7.438 35.255 30.087 1.00 80.62 773 ASP A C 1
ATOM 6316 O O . ASP A 1 773 ? 8.334 35.082 30.915 1.00 80.62 773 ASP A O 1
ATOM 6320 N N . GLY A 1 774 ? 6.666 34.248 29.660 1.00 78.06 774 GLY A N 1
ATOM 6321 C CA . GLY A 1 774 ? 6.770 32.878 30.158 1.00 78.06 774 GLY A CA 1
ATOM 6322 C C . GLY A 1 774 ? 6.398 32.738 31.634 1.00 78.06 774 GLY A C 1
ATOM 6323 O O . GLY A 1 774 ? 6.739 31.726 32.252 1.00 78.06 774 GLY A O 1
ATOM 6324 N N . SER A 1 775 ? 5.748 33.746 32.230 1.00 83.94 775 SER A N 1
ATOM 6325 C CA . SER A 1 775 ? 5.314 33.682 33.621 1.00 83.94 775 SER A CA 1
ATOM 6326 C C . SER A 1 775 ? 4.166 32.689 33.778 1.00 83.94 775 SER A C 1
ATOM 6328 O O . SER A 1 775 ? 3.264 32.600 32.942 1.00 83.94 775 SER A O 1
ATOM 6330 N N . MET A 1 776 ? 4.214 31.918 34.865 1.00 86.12 776 MET A N 1
ATOM 6331 C CA . MET A 1 776 ? 3.287 30.819 35.105 1.00 86.12 776 MET A CA 1
ATOM 6332 C C . MET A 1 776 ? 2.484 31.053 36.381 1.00 86.12 776 MET A C 1
ATOM 6334 O O . MET A 1 776 ? 3.016 31.421 37.437 1.00 86.12 776 MET A O 1
ATOM 6338 N N . VAL A 1 777 ? 1.184 30.805 36.294 1.00 85.88 777 VAL A N 1
ATOM 6339 C CA . VAL A 1 777 ? 0.246 30.904 37.407 1.00 85.88 777 VAL A CA 1
ATOM 6340 C C . VAL A 1 777 ? -0.514 29.593 37.522 1.00 85.88 777 VAL A C 1
ATOM 6342 O O . VAL A 1 777 ? -1.190 29.171 36.592 1.00 85.88 777 VAL A O 1
ATOM 6345 N N . GLU A 1 778 ? -0.418 28.951 38.679 1.00 84.44 778 GLU A N 1
ATOM 6346 C CA . GLU A 1 778 ? -1.156 27.733 38.986 1.00 84.44 778 GLU A CA 1
ATOM 6347 C C . GLU A 1 778 ? -2.457 28.077 39.715 1.00 84.44 778 GLU A C 1
ATOM 6349 O O . GLU A 1 778 ? -2.467 28.781 40.731 1.00 84.44 778 GLU A O 1
ATOM 6354 N N . LEU A 1 779 ? -3.560 27.566 39.179 1.00 83.38 779 LEU A N 1
ATOM 6355 C CA . LEU A 1 779 ? -4.898 27.637 39.743 1.00 83.38 779 LEU A CA 1
ATOM 6356 C C . LEU A 1 779 ? -5.232 26.287 40.372 1.00 83.38 779 LEU A C 1
ATOM 6358 O O . LEU A 1 779 ? -5.241 25.272 39.682 1.00 83.38 779 LEU A O 1
ATOM 6362 N N . THR A 1 780 ? -5.535 26.265 41.668 1.00 79.38 780 THR A N 1
ATOM 6363 C CA . THR A 1 780 ? -5.929 25.045 42.396 1.00 79.38 780 THR A CA 1
ATOM 6364 C C . THR A 1 780 ? -7.281 25.217 43.071 1.00 79.38 780 THR A C 1
ATOM 6366 O O . THR A 1 780 ? -7.680 26.330 43.422 1.00 79.38 780 THR A O 1
ATOM 6369 N N . LYS A 1 781 ? -8.008 24.114 43.279 1.00 70.81 781 LYS A N 1
ATOM 6370 C CA . LYS A 1 781 ? -9.252 24.126 44.059 1.00 70.81 781 LYS A CA 1
ATOM 6371 C C . LYS A 1 781 ? -8.943 23.854 45.540 1.00 70.81 781 LYS A C 1
ATOM 6373 O O . LYS A 1 781 ? -8.502 22.751 45.874 1.00 70.81 781 LYS A O 1
ATOM 6378 N N . PRO A 1 782 ? -9.161 24.815 46.452 1.00 65.75 782 PRO A N 1
ATOM 6379 C CA . PRO A 1 782 ? -8.806 24.637 47.854 1.00 65.75 782 PRO A CA 1
ATOM 6380 C C . PRO A 1 782 ? -9.738 23.641 48.557 1.00 65.75 782 PRO A C 1
ATOM 6382 O O . PRO A 1 782 ? -10.959 23.738 48.458 1.00 65.75 782 PRO A O 1
ATOM 6385 N N . LYS A 1 783 ? -9.167 22.696 49.319 1.00 60.12 783 LYS A N 1
ATOM 6386 C CA . LYS A 1 783 ? -9.933 21.647 50.028 1.00 60.12 783 LYS A CA 1
ATOM 6387 C C . LYS A 1 783 ? -10.777 22.171 51.200 1.00 60.12 783 LYS A C 1
ATOM 6389 O O . LYS A 1 783 ? -11.763 21.537 51.556 1.00 60.12 783 LYS A O 1
ATOM 6394 N N . PHE A 1 784 ? -10.396 23.303 51.803 1.00 61.91 784 PHE A N 1
ATOM 6395 C CA . PHE A 1 784 ? -10.987 23.806 53.056 1.00 61.91 784 PHE A CA 1
ATOM 6396 C C . PHE A 1 784 ? -11.272 25.326 53.070 1.00 61.91 784 PHE A C 1
ATOM 6398 O O . PHE A 1 784 ? -11.586 25.876 54.124 1.00 61.91 784 PHE A O 1
ATOM 6405 N N . SER A 1 785 ? -11.157 26.026 51.934 1.00 61.31 785 SER A N 1
ATOM 6406 C CA . SER A 1 785 ? -11.372 27.485 51.843 1.00 61.31 785 SER A CA 1
ATOM 6407 C C . SER A 1 785 ? -12.779 27.838 51.343 1.00 61.31 785 SER A C 1
ATOM 6409 O O . SER A 1 785 ? -13.402 27.068 50.619 1.00 61.31 785 SER A O 1
ATOM 6411 N N . LYS A 1 786 ? -13.264 29.042 51.687 1.00 56.47 786 LYS A N 1
ATOM 6412 C CA . LYS A 1 786 ? -14.484 29.640 51.105 1.00 56.47 786 LYS A CA 1
ATOM 6413 C C . LYS A 1 786 ? -14.263 30.229 49.701 1.00 56.47 786 LYS A C 1
ATOM 6415 O O . LYS A 1 786 ? -15.235 30.595 49.045 1.00 56.47 786 LYS A O 1
ATOM 6420 N N . SER A 1 787 ? -13.013 30.375 49.253 1.00 58.41 787 SER A N 1
ATOM 6421 C CA . SER A 1 787 ? -12.682 30.848 47.904 1.00 58.41 787 SER A CA 1
ATOM 6422 C C . SER A 1 787 ? -12.899 29.746 46.862 1.00 58.41 787 SER A C 1
ATOM 6424 O O . SER A 1 787 ? -12.580 28.586 47.110 1.00 58.41 787 SER A O 1
ATOM 6426 N N . LYS A 1 788 ? -13.423 30.100 45.676 1.00 61.53 788 LYS A N 1
ATOM 6427 C CA . LYS A 1 788 ? -13.647 29.132 44.583 1.00 61.53 788 LYS A CA 1
ATOM 6428 C C . LYS A 1 788 ? -12.331 28.552 44.028 1.00 61.53 788 LYS A C 1
ATOM 6430 O O . LYS A 1 788 ? -12.324 27.393 43.627 1.00 61.53 788 LYS A O 1
ATOM 6435 N N . PHE A 1 789 ? -11.238 29.324 44.061 1.00 70.62 789 PHE A N 1
ATOM 6436 C CA . PHE A 1 789 ? -9.902 28.938 43.582 1.00 70.62 789 PHE A CA 1
ATOM 6437 C C . PHE A 1 789 ? -8.786 29.567 44.443 1.00 70.62 789 PHE A C 1
ATOM 6439 O O . PHE A 1 789 ? -8.991 30.615 45.062 1.00 70.62 789 PHE A O 1
ATOM 6446 N N . GLU A 1 790 ? -7.615 28.929 44.483 1.00 76.50 790 GLU A N 1
ATOM 6447 C CA . GLU A 1 790 ? -6.341 29.453 44.996 1.00 76.50 790 GLU A CA 1
ATOM 6448 C C . GLU A 1 790 ? -5.386 29.706 43.821 1.00 76.50 790 GLU A C 1
ATOM 6450 O O . GLU A 1 790 ? -5.212 28.840 42.966 1.00 76.50 790 GLU A O 1
ATOM 6455 N N . VAL A 1 791 ? -4.757 30.885 43.797 1.00 80.06 791 VAL A N 1
ATOM 6456 C CA . VAL A 1 791 ? -3.830 31.321 42.743 1.00 80.06 791 VAL A CA 1
ATOM 6457 C C . VAL A 1 791 ? -2.414 31.355 43.312 1.00 80.06 791 VAL A C 1
ATOM 6459 O O . VAL A 1 791 ? -2.168 32.055 44.297 1.00 80.06 791 VAL A O 1
ATOM 6462 N N . ARG A 1 792 ? -1.465 30.643 42.698 1.00 81.56 792 ARG A N 1
ATOM 6463 C CA . ARG A 1 792 ? -0.042 30.691 43.074 1.00 81.56 792 ARG A CA 1
ATOM 6464 C C . ARG A 1 792 ? 0.822 31.017 41.867 1.00 81.56 792 ARG A C 1
ATOM 6466 O O . ARG A 1 792 ? 0.690 30.399 40.819 1.00 81.56 792 ARG A O 1
ATOM 6473 N N . LYS A 1 793 ? 1.745 31.970 42.023 1.00 79.75 793 LYS A N 1
ATOM 6474 C CA . LYS A 1 793 ? 2.810 32.171 41.033 1.00 79.75 793 LYS A CA 1
ATOM 6475 C C . LYS A 1 793 ? 3.786 31.003 41.115 1.00 79.75 793 LYS A C 1
ATOM 6477 O O . LYS A 1 793 ? 4.289 30.706 42.200 1.00 79.75 793 LYS A O 1
ATOM 6482 N N . VAL A 1 794 ? 4.059 30.386 39.976 1.00 76.94 794 VAL A N 1
ATOM 6483 C CA . VAL A 1 794 ? 5.043 29.314 39.832 1.00 76.94 794 VAL A CA 1
ATOM 6484 C C . VAL A 1 794 ? 6.322 29.941 39.281 1.00 76.94 794 VAL A C 1
ATOM 6486 O O . VAL A 1 794 ? 6.270 30.743 38.350 1.00 76.94 794 VAL A O 1
ATOM 6489 N N . LYS A 1 795 ? 7.467 29.651 39.906 1.00 62.34 795 LYS A N 1
ATOM 6490 C CA . LYS A 1 795 ? 8.770 30.050 39.356 1.00 62.34 795 LYS A CA 1
ATOM 6491 C C . LYS A 1 795 ? 9.145 29.083 38.232 1.00 62.34 795 LYS A C 1
ATOM 6493 O O . LYS A 1 795 ? 8.845 27.900 38.373 1.00 62.34 795 LYS A O 1
ATOM 6498 N N . GLN A 1 796 ? 9.751 29.624 37.170 1.00 54.75 796 GLN A N 1
ATOM 6499 C CA . GLN A 1 796 ? 10.341 28.854 36.068 1.00 54.75 796 GLN A CA 1
ATOM 6500 C C . GLN A 1 796 ? 11.272 27.762 36.579 1.00 54.75 796 GLN A C 1
ATOM 6502 O O . GLN A 1 796 ? 12.013 28.043 37.554 1.00 54.75 796 GLN A O 1
#

Radius of gyration: 32.74 Å; Cα contacts (8 Å, |Δi|>4): 918; chains: 1; bounding box: 96×87×98 Å

pLDDT: mean 77.83, std 21.99, range [20.5, 97.75]

Mean predicted aligned error: 18.03 Å

Foldseek 3Di:
DVVVVVVVVVVVVVVVVVDDDDPPLLQVLLVVLQVPQPDPPDDRDRPVRLLVCLQVAVLVSLVVVVSSLLSLLQVLQVLLCVVQVHDGDPSVCSPLVRVLVVLVCCCPPSVDDPLLNVLSNLLSVLSVVSVVHGDDSVSSVSNSVSSSVSSVVVVVVVVVVVVDDDDDDDDDDDDDDDDDDDDDDDDDDDDDDDDDDDDDDDDDDDDDDDDDDDDDPPPPVVPVVVVVVVVVPDDPPPDDDDDQLLLVVLCCLACPDPLNDLDLPACDPVNVLLDDDDPLLVVVVVVLVVCLPDPAEAEEEEEAAPQLCLSVSNSCCCVVVVVSCVLEDEAELPPPPPPPPDDSLVVVVVVVVCQVVVVDPRRYYYYYDYPVSVVVNLVVCVVVVHDPVVNVQCVVQCCVHLRQDCWDDDDRYIYGYSHQFFQWWLFPVGIGHPSQLVSLCLQQPCDPSRSSNVSLVVCVVVVNAFLLNLQSVLSNDNLLSRLLRVLLVVLCQQVVDDARSSNSSNLVSQLRAPPVNPRHLQDLCGHSLNSQQPCLPRHVSNVSSVVVQLVPDDDPVLVVLLVCLVPDPQSLVSLCVLLPPSCVSRPNSNDDQPDPVSSVSVSSSSRSNSCSNCVPPDDPLSRLLSVCQLCQQQQPVVSVVVVVVLVVLLLCLVQHALDPQWHWPDHLPDQKTKIARADWAKDFDPVRGNSFPDNPGIGRGDDQWGWIATDALNDDQIFTHGSLNSVVSVVVSVVDDDDPVSCVVCVRVVVSSNVSVVRHPPQAWMWMAGSPPRWIKIWGQDPDDPDRIDIDTDDD

Nearest PDB structures (foldseek):
  8fs5-assembly1_A  TM=3.480E-01  e=1.380E-01  Saccharomyces cerevisiae
  7pxd-assembly1_C  TM=2.532E-01  e=8.160E-01  Mycobacterium tuberculosis
  7ljf-assembly1_C  TM=2.891E-01  e=1.454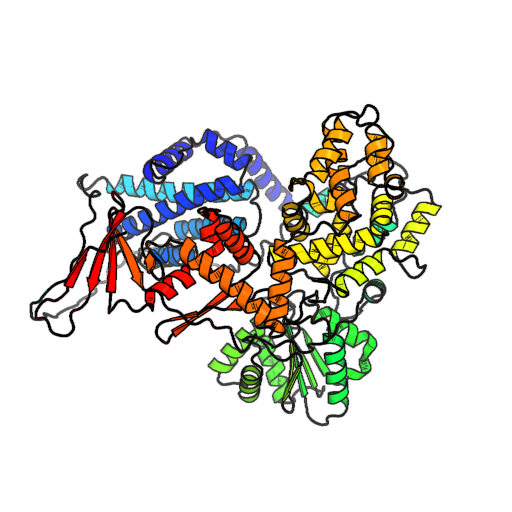E+00  Mycobacterium tuberculosis

Sequence (796 aa):
MIMILYFVTMFVKYHFYTGKGLTMNTQKIWSFLVTNLVPEEDTKFTYEEFNKWMIDSPTEAMVYLDGIFQSLTLKRMYMLAKNTKRPALSERYFDRHVIKFGWQKLKVELNASMKELKWAHRYIELSDLYTKRNLLKIETLEAFEKLISLGEVYLNETENSSGLYDSDVFTKEEILDDSEEHRVKPITFSEPPTQEIKETIPEDTTVEDNVNDSFTTENLLAQKDTVTEDIVSSIDINGDATTSKLLDKLRMLQSSSKESVVNADSFGEFREYMHIDRPIQYSLIETLEAIDNESTPQLILLSGSVGDGKSHLLAYIKEKHSHLVKDFRIHNDSTESFDPSKNSIETLDSVLSSFYKQDSETKHLLIAINLGVLHNFYNFAASENRYESLRNFIDDSDIFGNGEHIVYSNKSLHLLNIAGFQTYSLGTNGAESLFFSKILEKVVLTSNDNPFYDAYCEDVNNGIQSIIHDNYDFLSNLAVRESVENVVIQTMVKEKLIISTRAFYNFIFDILAPSNLSLEPDKPNAALPNLIFGHPDRSIILNALHRIDPVSFRTDFFDQLITKYVLAQQPQDIAKNALGDMAEIYRFIHHAPENTDTMNALGSFLIRSYSLLNPQETDRTYLDFLKYLKAYYLGDGESIESLFELIREVIYLWRGSPRENYLYIDGANNDYRVAYPFQAEEIVDERLFASAENKDSDFYRFSPFIRIGFEVGGKEILFDLDYKLYSLLVKIQDGYRPNRNDLRDAVQFIDFYDELIRYTDKSKSILLVSTHDGSMVELTKPKFSKSKFEVRKVKQ